Protein AF-A0AAP0CQV7-F1 (afdb_monomer_lite)

Foldseek 3Di:
DDDDDDDDDDDDDDDDDDDDDPPDPPPPPDDDDDDDDDDDDDDDDDDDDDDDDDDDYYDDDDDDDDDDPDDDPVVVVVVVVVVVVVVVVVVVPPPPQQAFKDWQPDKAFQPGWHAANVRQKIWHWDAFDPDQWIWTFMFGRPAPPTGTWGTFLQAFTANHRGWMWHAHQQRKTFIAYDPVRHTSGIQPFPGGDHTWMWGQYPQRKTFIDHPPDPDTRDICLLAGEQKATAPRWAAAFLVVRRWRKYFYACASRRSHGAFKIKGWDPQFAIWIFIAGHDNRPHTWFTQAHDAAQGSNLQDCPDDDQFKGWDFDDDPGTTTIGIHGPDPWGWMFGAHSVGWTFIWTQDPVVSDTDGPDTSDPAPLGTWQLQHFQWEAESPDPLRIDHDQQWDQPDPVCVVVSNRRSHTDGPDDDDAQPQKDWDKDPQKRFFDRSQKHWDQADDPVVLRVVQSNDPQWFKKWFRHPPPPGTIIMTHRDGGTSIYHDPHHTIIIGMHGVVSVVCVVVPPPCPVVLLVQALVLVVVQLCCCCPVDPWNKDQLAQAPVQWDQDPVGHTDGHDSVVMDTDDPPDAKDADPDRDYAAQLADPCCVPGVIDGSVRVVSSSVSRSLCSVVVDHRPGDDDDDDPPDPPPDPPDPPVLADPLVSLLVVLLPVAQVCLVPPQLPSDDNSVVSSQALVSLQAHECVPDQDLVSLLVSLVSNQQNHAYYADECDDPVSLLSSLVRHLNHQYYHYENYDPPSLQSLLSNQNHQYYEYAQDDDFLVSLLSCLVRHVNHQYYAYHHRDPPVVVPPDDDDPVQQVRLLSNLLSCLVRPQNHQYYHYELTQYAPNSLVSNVVRNQNHQAYHCALNVNYDLPDPNVVSCVVRYNHYHDNCNVPVDDDDDDDPVVVVVPPDDPDDDDDDPDDDDDDDD

Structure (mmCIF, N/CA/C/O backbone):
data_AF-A0AAP0CQV7-F1
#
_entry.id   AF-A0AAP0CQV7-F1
#
loop_
_atom_site.group_PDB
_atom_site.id
_atom_site.type_symbol
_atom_site.label_atom_id
_atom_site.label_alt_id
_atom_site.label_comp_id
_atom_site.label_asym_id
_atom_site.label_entity_id
_atom_site.label_seq_id
_atom_site.pdbx_PDB_ins_code
_atom_site.Cartn_x
_atom_site.Cartn_y
_atom_site.Cartn_z
_atom_site.occupancy
_atom_site.B_iso_or_equiv
_atom_site.auth_seq_id
_atom_site.auth_comp_id
_atom_site.auth_asym_id
_atom_site.auth_atom_id
_atom_site.pdbx_PDB_model_num
ATOM 1 N N . MET A 1 1 ? 63.685 11.829 18.822 1.00 27.45 1 MET A N 1
ATOM 2 C CA . MET A 1 1 ? 63.612 12.817 19.928 1.00 27.45 1 MET A CA 1
ATOM 3 C C . MET A 1 1 ? 62.711 12.219 21.006 1.00 27.45 1 MET A C 1
ATOM 5 O O . MET A 1 1 ? 61.658 11.717 20.652 1.00 27.45 1 MET A O 1
ATOM 9 N N . LEU A 1 2 ? 63.267 11.908 22.185 1.00 20.97 2 LEU A N 1
ATOM 10 C CA . LEU A 1 2 ? 62.954 12.556 23.480 1.00 20.97 2 LEU A CA 1
ATOM 11 C C . LEU A 1 2 ? 61.462 12.436 23.870 1.00 20.97 2 LEU A C 1
ATOM 13 O O . LEU A 1 2 ? 60.628 13.059 23.230 1.00 20.97 2 LEU A O 1
ATOM 17 N N . LEU A 1 3 ? 61.055 11.504 24.744 1.00 21.44 3 LEU A N 1
ATOM 18 C CA . LEU A 1 3 ? 61.208 11.454 26.222 1.00 21.44 3 LEU A CA 1
ATOM 19 C C . LEU A 1 3 ? 60.551 12.611 27.001 1.00 21.44 3 LEU A C 1
ATOM 21 O O . LEU A 1 3 ? 60.744 13.776 26.686 1.00 21.44 3 LEU A O 1
ATOM 25 N N . ASP A 1 4 ? 59.878 12.205 28.084 1.00 22.86 4 ASP A N 1
ATOM 26 C CA . ASP A 1 4 ? 59.481 12.948 29.289 1.00 22.86 4 ASP A CA 1
ATOM 27 C C . ASP A 1 4 ? 58.570 14.189 29.210 1.00 22.86 4 ASP A C 1
ATOM 29 O O . ASP A 1 4 ? 58.998 15.312 28.965 1.00 22.86 4 ASP A O 1
ATOM 33 N N . ALA A 1 5 ? 57.337 14.003 29.708 1.00 24.84 5 ALA A N 1
ATOM 34 C CA . ALA A 1 5 ? 56.647 14.992 30.543 1.00 24.84 5 ALA A CA 1
ATOM 35 C C . ALA A 1 5 ? 55.705 14.300 31.558 1.00 24.84 5 ALA A C 1
ATOM 37 O O . ALA A 1 5 ? 54.567 13.950 31.252 1.00 24.84 5 ALA A O 1
ATOM 38 N N . VAL A 1 6 ? 56.182 14.101 32.794 1.00 25.75 6 VAL A N 1
ATOM 39 C CA . VAL A 1 6 ? 55.442 13.477 33.914 1.00 25.75 6 VAL A CA 1
ATOM 40 C C . VAL A 1 6 ? 55.367 14.432 35.110 1.00 25.75 6 VAL A C 1
ATOM 42 O O . VAL A 1 6 ? 56.421 14.822 35.608 1.00 25.75 6 VAL A O 1
ATOM 45 N N . LYS A 1 7 ? 54.157 14.711 35.635 1.00 24.73 7 LYS A N 1
ATOM 46 C CA . LYS A 1 7 ? 53.779 14.877 37.076 1.00 24.73 7 LYS A CA 1
ATOM 47 C C . LYS A 1 7 ? 52.330 15.403 37.183 1.00 24.73 7 LYS A C 1
ATOM 49 O O . LYS A 1 7 ? 51.951 16.257 36.400 1.00 24.73 7 LYS A O 1
ATOM 54 N N . LYS A 1 8 ? 51.410 14.848 37.992 1.00 24.09 8 LYS A N 1
ATOM 55 C CA . LYS A 1 8 ? 51.351 14.614 39.464 1.00 24.09 8 LYS A CA 1
ATOM 56 C C . LYS A 1 8 ? 51.256 15.892 40.319 1.00 24.09 8 LYS A C 1
ATOM 58 O O . LYS A 1 8 ? 52.293 16.502 40.557 1.00 24.09 8 LYS A O 1
ATOM 63 N N . ARG A 1 9 ? 50.068 16.142 40.903 1.00 24.05 9 ARG A N 1
ATOM 64 C CA . ARG A 1 9 ? 49.742 16.332 42.353 1.00 24.05 9 ARG A CA 1
ATOM 65 C C . ARG A 1 9 ? 48.357 17.002 42.513 1.00 24.05 9 ARG A C 1
ATOM 67 O O . ARG A 1 9 ? 47.987 17.799 41.667 1.00 24.05 9 ARG A O 1
ATOM 74 N N . GLU A 1 10 ? 47.448 16.456 43.336 1.00 24.17 10 GLU A N 1
ATOM 75 C CA . GLU A 1 10 ? 47.181 16.808 44.762 1.00 24.17 10 GLU A CA 1
ATOM 76 C C . GLU A 1 10 ? 46.780 18.293 44.944 1.00 24.17 10 GLU A C 1
ATOM 78 O O . GLU A 1 10 ? 47.440 19.161 44.396 1.00 24.17 10 GLU A O 1
ATOM 83 N N . THR A 1 11 ? 45.745 18.706 45.691 1.00 23.97 11 THR A N 1
ATOM 84 C CA . THR A 1 11 ? 44.771 18.031 46.585 1.00 23.97 11 THR A CA 1
ATOM 85 C C . THR A 1 11 ? 43.609 19.006 46.860 1.00 23.97 11 THR A C 1
ATOM 87 O O . THR A 1 11 ? 43.845 20.208 46.913 1.00 23.97 11 THR A O 1
ATOM 90 N N . GLY A 1 12 ? 42.382 18.528 47.112 1.00 24.03 12 GLY A N 1
ATOM 91 C CA . GLY A 1 12 ? 41.232 19.416 47.373 1.00 24.03 12 GLY A CA 1
ATOM 92 C C . GLY A 1 12 ? 40.031 18.713 48.012 1.00 24.03 12 GLY A C 1
ATOM 93 O O . GLY A 1 12 ? 39.028 18.462 47.356 1.00 24.03 12 GLY A O 1
ATOM 94 N N . SER A 1 13 ? 40.147 18.353 49.291 1.00 22.28 13 SER A N 1
ATOM 95 C CA . SER A 1 13 ? 39.095 17.655 50.045 1.00 22.28 13 SER A CA 1
ATOM 96 C C . SER A 1 13 ? 37.909 18.559 50.407 1.00 22.28 13 SER A C 1
ATOM 98 O O . SER A 1 13 ? 38.114 19.627 50.982 1.00 22.28 13 SER A O 1
ATOM 100 N N . ARG A 1 14 ? 36.678 18.053 50.230 1.00 24.73 14 ARG A N 1
ATOM 101 C CA . ARG A 1 14 ? 35.619 18.132 51.257 1.00 24.73 14 ARG A CA 1
ATOM 102 C C . ARG A 1 14 ? 34.612 16.979 51.108 1.00 24.73 14 ARG A C 1
ATOM 104 O O . ARG A 1 14 ? 33.982 16.808 50.073 1.00 24.73 14 ARG A O 1
ATOM 111 N N . GLN A 1 15 ? 34.508 16.173 52.164 1.00 25.98 15 GLN A N 1
ATOM 112 C CA . GLN A 1 15 ? 33.574 15.045 52.340 1.00 25.98 15 GLN A CA 1
ATOM 113 C C . GLN A 1 15 ? 32.123 15.573 52.532 1.00 25.98 15 GLN A C 1
ATOM 115 O O . GLN A 1 15 ? 31.956 16.723 52.927 1.00 25.98 15 GLN A O 1
ATOM 120 N N . PHE A 1 16 ? 31.038 14.820 52.281 1.00 23.73 16 PHE A N 1
ATOM 121 C CA . PHE A 1 16 ? 30.612 13.691 53.128 1.00 23.73 16 PHE A CA 1
ATOM 122 C C . PHE A 1 16 ? 29.583 12.716 52.494 1.00 23.73 16 PHE A C 1
ATOM 124 O O . PHE A 1 16 ? 28.597 13.134 51.903 1.00 23.73 16 PHE A O 1
ATOM 131 N N . LYS A 1 17 ? 29.787 11.420 52.802 1.00 24.52 17 LYS A N 1
ATOM 132 C CA . LYS A 1 17 ? 28.851 10.264 52.860 1.00 24.52 17 LYS A CA 1
ATOM 133 C C . LYS A 1 17 ? 28.114 9.743 51.606 1.00 24.52 17 LYS A C 1
ATOM 135 O O . LYS A 1 17 ? 27.091 10.257 51.173 1.00 24.52 17 LYS A O 1
ATOM 140 N N . PHE A 1 18 ? 28.547 8.545 51.203 1.00 25.52 18 PHE A N 1
ATOM 141 C CA . PHE A 1 18 ? 27.783 7.529 50.468 1.00 25.52 18 PHE A CA 1
ATOM 142 C C . PHE A 1 18 ? 27.098 6.528 51.425 1.00 25.52 18 PHE A C 1
ATOM 144 O O . PHE A 1 18 ? 27.653 6.206 52.473 1.00 25.52 18 PHE A O 1
ATOM 151 N N . GLY A 1 19 ? 25.992 5.932 50.962 1.00 25.83 19 GLY A N 1
ATOM 152 C CA . GLY A 1 19 ? 25.888 4.469 50.824 1.00 25.83 19 GLY A CA 1
ATOM 153 C C . GLY A 1 19 ? 25.385 3.613 51.996 1.00 25.83 19 GLY A C 1
ATOM 154 O O . GLY A 1 19 ? 26.151 3.281 52.892 1.00 25.83 19 GLY A O 1
ATOM 155 N N . LEU A 1 20 ? 24.152 3.094 51.865 1.00 24.81 20 LEU A N 1
ATOM 156 C CA . LEU A 1 20 ? 23.760 1.757 52.353 1.00 24.81 20 LEU A CA 1
ATOM 157 C C . LEU A 1 20 ? 22.407 1.291 51.762 1.00 24.81 20 LEU A C 1
ATOM 159 O O . LEU A 1 20 ? 21.375 1.407 52.408 1.00 24.81 20 LEU A O 1
ATOM 163 N N . LEU A 1 21 ? 22.405 0.746 50.533 1.00 26.95 21 LEU A N 1
ATOM 164 C CA . LEU A 1 21 ? 21.413 -0.273 50.103 1.00 26.95 21 LEU A CA 1
ATOM 165 C C . LEU A 1 21 ? 21.833 -1.117 48.872 1.00 26.95 21 LEU A C 1
ATOM 167 O O . LEU A 1 21 ? 21.009 -1.765 48.230 1.00 26.95 21 LEU A O 1
ATOM 171 N N . GLY A 1 22 ? 23.125 -1.154 48.535 1.00 31.38 22 GLY A N 1
ATOM 172 C CA . GLY A 1 22 ? 23.655 -1.907 47.391 1.00 31.38 22 GLY A CA 1
ATOM 173 C C . GLY A 1 22 ? 24.039 -3.352 47.723 1.00 31.38 22 GLY A C 1
ATOM 174 O O . GLY A 1 22 ? 25.190 -3.719 47.511 1.00 31.38 22 GLY A O 1
ATOM 175 N N . SER A 1 23 ? 23.137 -4.167 48.289 1.00 30.84 23 SER A N 1
ATOM 176 C CA . SER A 1 23 ? 23.434 -5.594 48.583 1.00 30.84 23 SER A CA 1
ATOM 177 C C . SER A 1 23 ? 22.239 -6.561 48.659 1.00 30.84 23 SER A C 1
ATOM 179 O O . SER A 1 23 ? 22.472 -7.764 48.698 1.00 30.84 23 SER A O 1
ATOM 181 N N . PHE A 1 24 ? 20.975 -6.109 48.657 1.00 27.81 24 PHE A N 1
ATOM 182 C CA . PHE A 1 24 ? 19.835 -7.004 48.956 1.00 27.81 24 PHE A CA 1
ATOM 183 C C . PHE A 1 24 ? 19.011 -7.484 47.740 1.00 27.81 24 PHE A C 1
ATOM 185 O O . PHE A 1 24 ? 18.200 -8.397 47.859 1.00 27.81 24 PHE A O 1
ATOM 192 N N . LEU A 1 25 ? 19.239 -6.938 46.539 1.00 31.59 25 LEU A N 1
ATOM 193 C CA . LEU A 1 25 ? 18.485 -7.283 45.318 1.00 31.59 25 LEU A CA 1
ATOM 194 C C . LEU A 1 25 ? 19.250 -8.220 44.364 1.00 31.59 25 LEU A C 1
ATOM 196 O O . LEU A 1 25 ? 19.297 -8.011 43.153 1.00 31.59 25 LEU A O 1
ATOM 200 N N . ARG A 1 26 ? 19.842 -9.288 44.917 1.00 32.59 26 ARG A N 1
ATOM 201 C CA . ARG A 1 26 ? 20.449 -10.396 44.146 1.00 32.59 26 ARG A CA 1
ATOM 202 C C . ARG A 1 26 ? 20.026 -11.801 44.605 1.00 32.59 26 ARG A C 1
ATOM 204 O O . ARG A 1 26 ? 20.660 -12.774 44.217 1.00 32.59 26 ARG A O 1
ATOM 211 N N . LEU A 1 27 ? 18.960 -11.912 45.407 1.00 31.44 27 LEU A N 1
ATOM 212 C CA . LEU A 1 27 ? 18.563 -13.173 46.061 1.00 31.44 27 LEU A CA 1
ATOM 213 C C . LEU A 1 27 ? 17.056 -13.509 46.017 1.00 31.44 27 LEU A C 1
ATOM 215 O O . LEU A 1 27 ? 16.614 -14.405 46.726 1.00 31.44 27 LEU A O 1
ATOM 219 N N . LEU A 1 28 ? 16.263 -12.838 45.170 1.00 29.81 28 LEU A N 1
ATOM 220 C CA . LEU A 1 28 ? 14.823 -13.113 44.997 1.00 29.81 28 LEU A CA 1
ATOM 221 C C . LEU A 1 28 ? 14.397 -13.151 43.519 1.00 29.81 28 LEU A C 1
ATOM 223 O O . LEU A 1 28 ? 13.485 -12.440 43.098 1.00 29.81 28 LEU A O 1
ATOM 227 N N . LYS A 1 29 ? 15.063 -13.986 42.710 1.00 30.66 29 LYS A N 1
ATOM 228 C CA . LYS A 1 29 ? 14.539 -14.362 41.384 1.00 30.66 29 LYS A CA 1
ATOM 229 C C . LYS A 1 29 ? 14.981 -15.744 40.892 1.00 30.66 29 LYS A C 1
ATOM 231 O O . LYS A 1 29 ? 15.327 -15.901 39.728 1.00 30.66 29 LYS A O 1
ATOM 236 N N . ASP A 1 30 ? 14.916 -16.743 41.769 1.00 30.27 30 ASP A N 1
ATOM 237 C CA . ASP A 1 30 ? 14.764 -18.136 41.342 1.00 30.27 30 ASP A CA 1
ATOM 238 C C . ASP A 1 30 ? 14.022 -18.953 42.418 1.00 30.27 30 ASP A C 1
ATOM 240 O O . ASP A 1 30 ? 14.069 -18.592 43.593 1.00 30.27 30 ASP A O 1
ATOM 244 N N . ARG A 1 31 ? 13.334 -20.033 42.018 1.00 27.77 31 ARG A N 1
ATOM 245 C CA . ARG A 1 31 ? 12.357 -20.832 42.808 1.00 27.77 31 ARG A CA 1
ATOM 246 C C . ARG A 1 31 ? 10.997 -20.175 43.122 1.00 27.77 31 ARG A C 1
ATOM 248 O O . ARG A 1 31 ? 10.643 -19.948 44.275 1.00 27.77 31 ARG A O 1
ATOM 255 N N . SER A 1 32 ? 10.151 -20.052 42.099 1.00 26.47 32 SER A N 1
ATOM 256 C CA . SER A 1 32 ? 8.699 -20.269 42.265 1.00 26.47 32 SER A CA 1
ATOM 257 C C . SER A 1 32 ? 8.103 -20.921 41.014 1.00 26.47 32 SER A C 1
ATOM 259 O O . SER A 1 32 ? 7.366 -20.321 40.238 1.00 26.47 32 SER A O 1
ATOM 2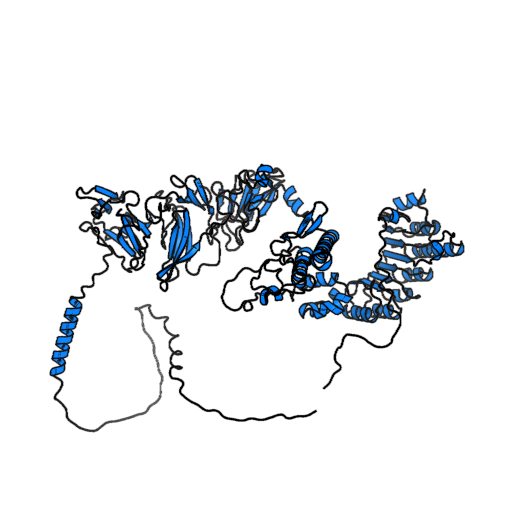61 N N . ALA A 1 33 ? 8.492 -22.176 40.788 1.00 26.00 33 ALA A N 1
ATOM 262 C CA . ALA A 1 33 ? 7.870 -23.065 39.816 1.00 26.00 33 ALA A CA 1
ATOM 263 C C . ALA A 1 33 ? 8.016 -24.511 40.310 1.00 26.00 33 ALA A C 1
ATOM 265 O O . ALA A 1 33 ? 9.092 -24.893 40.764 1.00 26.00 33 ALA A O 1
ATOM 266 N N . ARG A 1 34 ? 6.949 -25.310 40.155 1.00 24.91 34 ARG A N 1
ATOM 267 C CA . ARG A 1 34 ? 6.839 -26.741 40.521 1.00 24.91 34 ARG A CA 1
ATOM 268 C C . ARG A 1 34 ? 6.813 -27.075 42.026 1.00 24.91 34 ARG A C 1
ATOM 270 O O . ARG A 1 34 ? 7.783 -27.600 42.549 1.00 24.91 34 ARG A O 1
ATOM 277 N N . THR A 1 35 ? 5.630 -26.962 42.639 1.00 26.38 35 THR A N 1
ATOM 278 C CA . THR A 1 35 ? 4.946 -28.153 43.203 1.00 26.38 35 THR A CA 1
ATOM 279 C C . THR A 1 35 ? 3.470 -27.870 43.484 1.00 26.38 35 THR A C 1
ATOM 281 O O . THR A 1 35 ? 3.122 -27.255 44.486 1.00 26.38 35 THR A O 1
ATOM 284 N N . LYS A 1 36 ? 2.591 -28.374 42.611 1.00 25.23 36 LYS A N 1
ATOM 285 C CA . LYS A 1 36 ? 1.203 -28.707 42.957 1.00 25.23 36 LYS A CA 1
ATOM 286 C C . LYS A 1 36 ? 0.728 -29.824 42.027 1.00 25.23 36 LYS A C 1
ATOM 288 O O . LYS A 1 36 ? 0.264 -29.555 40.924 1.00 25.23 36 LYS A O 1
ATOM 293 N N . SER A 1 37 ? 0.937 -31.077 42.429 1.00 25.58 37 SER A N 1
ATOM 294 C CA . SER A 1 37 ? 0.302 -32.260 41.830 1.00 25.58 37 SER A CA 1
ATOM 295 C C . SER A 1 37 ? 0.591 -33.523 42.640 1.00 25.58 37 SER A C 1
ATOM 297 O O . SER A 1 37 ? 1.752 -33.830 42.883 1.00 25.58 37 SER A O 1
ATOM 299 N N . ARG A 1 38 ? -0.490 -34.266 42.905 1.00 26.17 38 ARG A N 1
ATOM 300 C CA . ARG A 1 38 ? -0.560 -35.708 43.204 1.00 26.17 38 ARG A CA 1
ATOM 301 C C . ARG A 1 38 ? -0.103 -36.182 44.584 1.00 26.17 38 ARG A C 1
ATOM 303 O O . ARG A 1 38 ? 1.013 -36.632 44.809 1.00 26.17 38 ARG A O 1
ATOM 310 N N . GLU A 1 39 ? -1.096 -36.149 45.459 1.00 26.05 39 GLU A N 1
ATOM 311 C CA . GLU A 1 39 ? -1.428 -37.225 46.391 1.00 26.05 39 GLU A CA 1
ATOM 312 C C . GLU A 1 39 ? -1.568 -38.614 45.717 1.00 26.05 39 GLU A C 1
ATOM 314 O O . GLU A 1 39 ? -1.957 -38.699 44.551 1.00 26.05 39 GLU A O 1
ATOM 319 N N . ILE A 1 40 ? -1.370 -39.648 46.551 1.00 26.69 40 ILE A N 1
ATOM 320 C CA . ILE A 1 40 ? -1.910 -41.027 46.499 1.00 26.69 40 ILE A CA 1
ATOM 321 C C . ILE A 1 40 ? -1.197 -42.099 45.628 1.00 26.69 40 ILE A C 1
ATOM 323 O O . ILE A 1 40 ? -0.909 -41.916 44.452 1.00 26.69 40 ILE A O 1
ATOM 327 N N . GLU A 1 41 ? -0.996 -43.250 46.300 1.00 25.06 41 GLU A N 1
ATOM 328 C CA . GLU A 1 41 ? -0.706 -44.629 45.841 1.00 25.06 41 GLU A CA 1
ATOM 329 C C . GLU A 1 41 ? 0.659 -45.002 45.213 1.00 25.06 41 GLU A C 1
ATOM 331 O O . GLU A 1 41 ? 0.920 -44.784 44.037 1.00 25.06 41 GLU A O 1
ATOM 336 N N . ALA A 1 42 ? 1.494 -45.721 45.989 1.00 24.34 42 ALA A N 1
ATOM 337 C CA . ALA A 1 42 ? 1.554 -47.203 45.986 1.00 24.34 42 ALA A CA 1
ATOM 338 C C . ALA A 1 42 ? 2.970 -47.798 46.228 1.00 24.34 42 ALA A C 1
ATOM 340 O O . ALA A 1 42 ? 3.890 -47.597 45.446 1.00 24.34 42 ALA A O 1
ATOM 341 N N . VAL A 1 43 ? 3.063 -48.638 47.271 1.00 26.02 43 VAL A N 1
ATOM 342 C CA . VAL A 1 43 ? 3.836 -49.904 47.342 1.00 26.02 43 VAL A CA 1
ATOM 343 C C . VAL A 1 43 ? 5.373 -49.871 47.147 1.00 26.02 43 VAL A C 1
ATOM 345 O O . VAL A 1 43 ? 5.890 -50.077 46.059 1.00 26.02 43 VAL A O 1
ATOM 348 N N . ASP A 1 44 ? 6.065 -49.738 48.287 1.00 24.20 44 ASP A N 1
ATOM 349 C CA . ASP A 1 44 ? 6.922 -50.773 48.922 1.00 24.20 44 ASP A CA 1
ATOM 350 C C . ASP A 1 44 ? 8.197 -51.347 48.224 1.00 24.20 44 ASP A C 1
ATOM 352 O O . ASP A 1 44 ? 8.366 -51.393 47.013 1.00 24.20 44 ASP A O 1
ATOM 356 N N . VAL A 1 45 ? 9.057 -51.909 49.086 1.00 25.62 45 VAL A N 1
ATOM 357 C CA . VAL A 1 45 ? 10.102 -52.926 48.866 1.00 25.62 45 VAL A CA 1
ATOM 358 C C . VAL A 1 45 ? 11.553 -52.464 48.573 1.00 25.62 45 VAL A C 1
ATOM 360 O O . VAL A 1 45 ? 11.941 -51.997 47.509 1.00 25.62 45 VAL A O 1
ATOM 363 N N . THR A 1 46 ? 12.413 -52.826 49.539 1.00 25.61 46 THR A N 1
ATOM 364 C CA . THR A 1 46 ? 13.866 -53.135 49.468 1.00 25.61 46 THR A CA 1
ATOM 365 C C . THR A 1 46 ? 14.974 -52.065 49.571 1.00 25.61 46 THR A C 1
ATOM 367 O O . THR A 1 46 ? 15.609 -51.667 48.608 1.00 25.61 46 THR A O 1
ATOM 370 N N . GLN A 1 47 ? 15.402 -51.895 50.830 1.00 28.17 47 GLN A N 1
ATOM 371 C CA . GLN A 1 47 ? 16.670 -52.431 51.380 1.00 28.17 47 GLN A CA 1
ATOM 372 C C . GLN A 1 47 ? 18.049 -51.773 51.133 1.00 28.17 47 GLN A C 1
ATOM 374 O O . GLN A 1 47 ? 18.537 -51.618 50.024 1.00 28.17 47 GLN A O 1
ATOM 379 N N . ARG A 1 48 ? 18.772 -51.761 52.274 1.00 26.69 48 ARG A N 1
ATOM 380 C CA . ARG A 1 48 ? 20.233 -51.906 52.486 1.00 26.69 48 ARG A CA 1
ATOM 381 C C . ARG A 1 48 ? 21.070 -50.638 52.247 1.00 26.69 48 ARG A C 1
ATOM 383 O O . ARG A 1 48 ? 21.139 -50.096 51.162 1.00 26.69 48 ARG A O 1
ATOM 390 N N . ARG A 1 49 ? 21.609 -50.063 53.340 1.00 28.72 49 ARG A N 1
ATOM 391 C CA . ARG A 1 49 ? 22.911 -50.407 53.988 1.00 28.72 49 ARG A CA 1
ATOM 392 C C . ARG A 1 49 ? 24.069 -50.013 53.059 1.00 28.72 49 ARG A C 1
ATOM 394 O O . ARG A 1 49 ? 24.104 -50.456 51.928 1.00 28.72 49 ARG A O 1
ATOM 401 N N . THR A 1 50 ? 25.065 -49.228 53.465 1.00 27.75 50 THR A N 1
ATOM 402 C CA . THR A 1 50 ? 25.861 -49.197 54.721 1.00 27.75 50 THR A CA 1
ATOM 403 C C . THR A 1 50 ? 26.776 -47.944 54.657 1.00 27.75 50 THR A C 1
ATOM 405 O O . THR A 1 50 ? 26.954 -47.436 53.560 1.00 27.75 50 THR A O 1
ATOM 408 N N . ARG A 1 51 ? 27.512 -47.424 55.660 1.00 27.84 51 ARG A N 1
ATOM 409 C CA . ARG A 1 51 ? 27.677 -47.547 57.139 1.00 27.84 51 ARG A CA 1
ATOM 410 C C . ARG A 1 51 ? 28.974 -46.766 57.488 1.00 27.84 51 ARG A C 1
ATOM 412 O O . ARG A 1 51 ? 29.808 -46.632 56.601 1.00 27.84 51 ARG A O 1
ATOM 419 N N . LYS A 1 52 ? 29.214 -46.450 58.778 1.00 29.78 52 LYS A N 1
ATOM 420 C CA . LYS A 1 52 ? 30.440 -45.830 59.380 1.00 29.78 52 LYS A CA 1
ATOM 421 C C . LYS A 1 52 ? 30.457 -44.289 59.308 1.00 29.78 52 LYS A C 1
ATOM 423 O O . LYS A 1 52 ? 30.107 -43.751 58.272 1.00 29.78 52 LYS A O 1
ATOM 428 N N . LYS A 1 53 ? 30.871 -43.539 60.345 1.00 27.11 53 LYS A N 1
ATOM 429 C CA . LYS A 1 53 ? 31.347 -43.834 61.733 1.00 27.11 53 LYS A CA 1
ATOM 430 C C . LYS A 1 53 ? 31.140 -42.532 62.573 1.00 27.11 53 LYS A C 1
ATOM 432 O O . LYS A 1 53 ? 31.358 -41.470 62.014 1.00 27.11 53 LYS A O 1
ATOM 437 N N . THR A 1 54 ? 30.507 -42.535 63.764 1.00 28.42 54 THR A N 1
ATOM 438 C CA . THR A 1 54 ? 31.106 -42.465 65.145 1.00 28.42 54 THR A CA 1
ATOM 439 C C . THR A 1 54 ? 32.207 -41.399 65.349 1.00 28.42 54 THR A C 1
ATOM 441 O O . THR A 1 54 ? 33.108 -41.377 64.519 1.00 28.42 54 THR A O 1
ATOM 444 N N . VAL A 1 55 ? 32.327 -40.608 66.438 1.00 29.53 55 VAL A N 1
ATOM 445 C CA . VAL A 1 55 ? 31.660 -40.466 67.779 1.00 29.53 55 VAL A CA 1
ATOM 446 C C . VAL A 1 55 ? 32.069 -39.072 68.366 1.00 29.53 55 VAL A C 1
ATOM 448 O O . VAL A 1 55 ? 32.981 -38.481 67.797 1.00 29.53 55 VAL A O 1
ATOM 451 N N . GLY A 1 56 ? 31.549 -38.450 69.445 1.00 25.75 56 GLY A N 1
ATOM 452 C CA . GLY A 1 56 ? 30.517 -38.759 70.468 1.00 25.75 56 GLY A CA 1
ATOM 453 C C . GLY A 1 56 ? 29.536 -37.571 70.653 1.00 25.75 56 GLY A C 1
ATOM 454 O O . GLY A 1 56 ? 29.048 -37.094 69.637 1.00 25.75 56 GLY A O 1
ATOM 455 N N . GLY A 1 57 ? 29.169 -37.032 71.834 1.00 26.67 57 GLY A N 1
ATOM 456 C CA . GLY A 1 57 ? 29.439 -37.353 73.257 1.00 26.67 57 GLY A CA 1
ATOM 457 C C . GLY A 1 57 ? 29.700 -36.085 74.114 1.00 26.67 57 GLY A C 1
ATOM 458 O O . GLY A 1 57 ? 30.860 -35.719 74.231 1.00 26.67 57 GLY A O 1
ATOM 459 N N . GLY A 1 58 ? 28.685 -35.307 74.542 1.00 26.45 58 GLY A N 1
ATOM 460 C CA . GLY A 1 58 ? 28.155 -35.243 75.938 1.00 26.45 58 GLY A CA 1
ATOM 461 C C . GLY A 1 58 ? 28.752 -34.047 76.736 1.00 26.45 58 GLY A C 1
ATOM 462 O O . GLY A 1 58 ? 29.822 -33.591 76.358 1.00 26.45 58 GLY A O 1
ATOM 463 N N . ASP A 1 59 ? 28.187 -33.464 77.807 1.00 30.08 59 ASP A N 1
ATOM 464 C CA . ASP A 1 59 ? 26.835 -33.493 78.414 1.00 30.08 59 ASP A CA 1
ATOM 465 C C . ASP A 1 59 ? 26.668 -32.286 79.416 1.00 30.08 59 ASP A C 1
ATOM 467 O O . ASP A 1 59 ? 27.608 -31.509 79.558 1.00 30.08 59 ASP A O 1
ATOM 471 N N . TRP A 1 60 ? 25.493 -32.115 80.061 1.00 25.80 60 TRP A N 1
ATOM 472 C CA . TRP A 1 60 ? 25.036 -31.183 81.158 1.00 25.80 60 TRP A CA 1
ATOM 473 C C . TRP A 1 60 ? 26.071 -30.552 82.164 1.00 25.80 60 TRP A C 1
ATOM 475 O O . TRP A 1 60 ? 27.146 -31.109 82.337 1.00 25.80 60 TRP A O 1
ATOM 485 N N . SER A 1 61 ? 25.853 -29.472 82.966 1.00 27.52 61 SER A N 1
ATOM 486 C CA . SER A 1 61 ? 24.696 -28.625 83.417 1.00 27.52 61 SER A CA 1
ATOM 487 C C . SER A 1 61 ? 25.156 -27.352 84.220 1.00 27.52 61 SER A C 1
ATOM 489 O O . SER A 1 61 ? 26.350 -27.100 84.328 1.00 27.52 61 SER A O 1
ATOM 491 N N . GLU A 1 62 ? 24.200 -26.626 84.857 1.00 31.22 62 GLU A N 1
ATOM 492 C CA . GLU A 1 62 ? 24.317 -25.622 85.967 1.00 31.22 62 GLU A CA 1
ATOM 493 C C . GLU A 1 62 ? 24.529 -24.129 85.583 1.00 31.22 62 GLU A C 1
ATOM 495 O O . GLU A 1 62 ? 25.194 -23.841 84.598 1.00 31.22 62 GLU A O 1
ATOM 500 N N . LYS A 1 63 ? 24.012 -23.093 86.290 1.00 29.80 63 LYS A N 1
ATOM 501 C CA . LYS A 1 63 ? 23.052 -22.934 87.428 1.00 29.80 63 LYS A CA 1
ATOM 502 C C . LYS A 1 63 ? 22.604 -21.446 87.533 1.00 29.80 63 LYS A C 1
ATOM 504 O O . LYS A 1 63 ? 23.462 -20.604 87.330 1.00 29.80 63 LYS A O 1
ATOM 509 N N . LEU A 1 64 ? 21.362 -21.173 88.000 1.00 27.78 64 LEU A N 1
ATOM 510 C CA . LEU A 1 64 ? 20.895 -20.013 88.839 1.00 27.78 64 LEU A CA 1
ATOM 511 C C . LEU A 1 64 ? 21.180 -18.544 88.364 1.00 27.78 64 LEU A C 1
ATOM 513 O O . LEU A 1 64 ? 22.151 -18.287 87.681 1.00 27.78 64 LEU A O 1
ATOM 517 N N . SER A 1 65 ? 20.426 -17.476 88.685 1.00 27.30 65 SER A N 1
ATOM 518 C CA . SER A 1 65 ? 19.240 -17.198 89.533 1.00 27.30 65 SER A CA 1
ATOM 519 C C . SER A 1 65 ? 18.613 -15.821 89.164 1.00 27.30 65 SER A C 1
ATOM 521 O O . SER A 1 65 ? 19.284 -14.999 88.548 1.00 27.30 65 SER A O 1
ATOM 523 N N . GLY A 1 66 ? 17.379 -15.512 89.620 1.00 28.02 66 GLY A N 1
ATOM 524 C CA . GLY A 1 66 ? 16.985 -14.110 89.917 1.00 28.02 66 GLY A CA 1
ATOM 525 C C . GLY A 1 66 ? 15.628 -13.560 89.420 1.00 28.02 66 GLY A C 1
ATOM 526 O O . GLY A 1 66 ? 15.580 -12.920 88.383 1.00 28.02 66 GLY A O 1
ATOM 527 N N . GLY A 1 67 ? 14.570 -13.732 90.233 1.00 29.11 67 GLY A N 1
ATOM 528 C CA . GLY A 1 67 ? 13.474 -12.778 90.559 1.00 29.11 67 GLY A CA 1
ATOM 529 C C . GLY A 1 67 ? 12.743 -11.911 89.504 1.00 29.11 67 GLY A C 1
ATOM 530 O O . GLY A 1 67 ? 13.357 -11.174 88.746 1.00 29.11 67 GLY A O 1
ATOM 531 N N . GLY A 1 68 ? 11.398 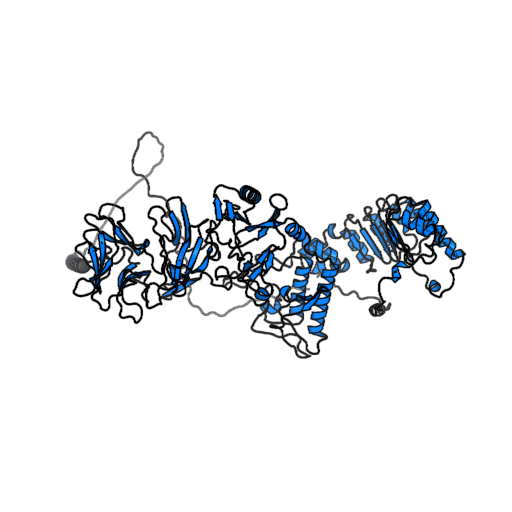-11.840 89.584 1.00 29.64 68 GLY A N 1
ATOM 532 C CA . GLY A 1 68 ? 10.641 -10.765 88.901 1.00 29.64 68 GLY A CA 1
ATOM 533 C C . GLY A 1 68 ? 9.142 -10.963 88.615 1.00 29.64 68 GLY A C 1
ATOM 534 O O . GLY A 1 68 ? 8.667 -10.510 87.576 1.00 29.64 68 GLY A O 1
ATOM 535 N N . ASN A 1 69 ? 8.364 -11.630 89.475 1.00 40.66 69 ASN A N 1
ATOM 536 C CA . ASN A 1 69 ? 6.971 -11.986 89.155 1.00 40.66 69 ASN A CA 1
ATOM 537 C C . ASN A 1 69 ? 5.934 -10.939 89.630 1.00 40.66 69 ASN A C 1
ATOM 539 O O . ASN A 1 69 ? 5.254 -11.170 90.627 1.00 40.66 69 ASN A O 1
ATOM 543 N N . PHE A 1 70 ? 5.810 -9.784 88.952 1.00 38.50 70 PHE A N 1
ATOM 544 C CA . PHE A 1 70 ? 4.757 -8.790 89.270 1.00 38.50 70 PHE A CA 1
ATOM 545 C C . PHE A 1 70 ? 4.361 -7.838 88.112 1.00 38.50 70 PHE A C 1
ATOM 547 O O . PHE A 1 70 ? 4.335 -6.620 88.277 1.00 38.50 70 PHE A O 1
ATOM 554 N N . LYS A 1 71 ? 4.044 -8.361 86.911 1.00 37.47 71 LYS A N 1
ATOM 555 C CA . LYS A 1 71 ? 3.461 -7.525 85.825 1.00 37.47 71 LYS A CA 1
ATOM 556 C C . LYS A 1 71 ? 2.572 -8.228 84.782 1.00 37.47 71 LYS A C 1
ATOM 558 O O . LYS A 1 71 ? 2.239 -7.628 83.768 1.00 37.47 71 LYS A O 1
ATOM 563 N N . PHE A 1 72 ? 2.152 -9.475 85.018 1.00 38.50 72 PHE A N 1
ATOM 564 C CA . PHE A 1 72 ? 1.449 -10.274 83.997 1.00 38.50 72 PHE A CA 1
ATOM 565 C C . PHE A 1 72 ? -0.090 -10.181 84.006 1.00 38.50 72 PHE A C 1
ATOM 567 O O . PHE A 1 72 ? -0.718 -10.543 83.015 1.00 38.50 72 PHE A O 1
ATOM 574 N N . LYS A 1 73 ? -0.720 -9.688 85.085 1.00 41.69 73 LYS A N 1
ATOM 575 C CA . LYS A 1 73 ? -2.196 -9.654 85.195 1.00 41.69 73 LYS A CA 1
ATOM 576 C C . LYS A 1 73 ? -2.857 -8.460 84.491 1.00 41.69 73 LYS A C 1
ATOM 578 O O . LYS A 1 73 ? -3.906 -8.634 83.888 1.00 41.69 73 LYS A O 1
ATOM 583 N N . GLN A 1 74 ? -2.228 -7.281 84.498 1.00 43.31 74 GLN A N 1
ATOM 584 C CA . GLN A 1 74 ? -2.795 -6.063 83.889 1.00 43.31 74 GLN A CA 1
ATOM 585 C C . GLN A 1 74 ? -2.795 -6.084 82.349 1.00 43.31 74 GLN A C 1
ATOM 587 O O . GLN A 1 74 ? -3.654 -5.470 81.723 1.00 43.31 74 GLN A O 1
ATOM 592 N N . ASN A 1 75 ? -1.874 -6.829 81.727 1.00 47.25 75 ASN A N 1
ATOM 593 C CA . ASN A 1 75 ? -1.806 -6.933 80.266 1.00 47.25 75 ASN A CA 1
ATOM 594 C C . ASN A 1 75 ? -2.910 -7.827 79.674 1.00 47.25 75 ASN A C 1
ATOM 596 O O . ASN A 1 75 ? -3.271 -7.634 78.518 1.00 47.25 75 ASN A O 1
ATOM 600 N N . MET A 1 76 ? -3.461 -8.778 80.439 1.00 50.19 76 MET A N 1
ATOM 601 C CA . MET A 1 76 ? -4.511 -9.678 79.943 1.00 50.19 76 MET A CA 1
ATOM 602 C C . MET A 1 76 ? -5.853 -8.965 79.747 1.00 50.19 76 MET A C 1
ATOM 604 O O . MET A 1 76 ? -6.494 -9.187 78.727 1.00 50.19 76 MET A O 1
ATOM 608 N N . GLU A 1 77 ? -6.261 -8.078 80.660 1.00 53.78 77 GLU A N 1
ATOM 609 C CA . GLU A 1 77 ? -7.509 -7.308 80.510 1.00 53.78 77 GLU A CA 1
ATOM 610 C C . GLU A 1 77 ? -7.416 -6.278 79.380 1.00 53.78 77 GLU A C 1
ATOM 612 O O . GLU A 1 77 ? -8.354 -6.134 78.601 1.00 53.78 77 GLU A O 1
ATOM 617 N N . LEU A 1 78 ? -6.260 -5.622 79.217 1.00 54.66 78 LEU A N 1
ATOM 618 C CA . LEU A 1 78 ? -5.996 -4.763 78.058 1.00 54.66 78 LEU A CA 1
ATOM 619 C C . LEU A 1 78 ? -6.059 -5.549 76.741 1.00 54.66 78 LEU A C 1
ATOM 621 O O . LEU A 1 78 ? -6.653 -5.065 75.783 1.00 54.66 78 LEU A O 1
ATOM 625 N N . PHE A 1 79 ? -5.518 -6.770 76.695 1.00 63.34 79 PHE A N 1
ATOM 626 C CA . PHE A 1 79 ? -5.586 -7.625 75.507 1.00 63.34 79 PHE A CA 1
ATOM 627 C C . PHE A 1 79 ? -7.009 -8.139 75.235 1.00 63.34 79 PHE A C 1
ATOM 629 O O . PHE A 1 79 ? -7.434 -8.170 74.083 1.00 63.34 79 PHE A O 1
ATOM 636 N N . HIS A 1 80 ? -7.778 -8.478 76.276 1.00 69.06 80 HIS A N 1
ATOM 637 C CA . HIS A 1 80 ? -9.183 -8.878 76.147 1.00 69.06 80 HIS A CA 1
ATOM 638 C C . HIS A 1 80 ? -10.057 -7.719 75.657 1.00 69.06 80 HIS A C 1
ATOM 640 O O . HIS A 1 80 ? -10.813 -7.884 74.706 1.00 69.06 80 HIS A O 1
ATOM 646 N N . ASN A 1 81 ? -9.901 -6.526 76.235 1.00 67.62 81 ASN A N 1
ATOM 647 C CA . ASN A 1 81 ? -10.622 -5.333 75.797 1.00 67.62 81 ASN A CA 1
ATOM 648 C C . ASN A 1 81 ? -10.223 -4.922 74.375 1.00 67.62 81 ASN A C 1
ATOM 650 O O . ASN A 1 81 ? -11.088 -4.521 73.604 1.00 67.62 81 ASN A O 1
ATOM 654 N N . PHE A 1 82 ? -8.953 -5.081 73.984 1.00 73.12 82 PHE A N 1
ATOM 655 C CA . PHE A 1 82 ? -8.519 -4.849 72.604 1.00 73.12 82 PHE A CA 1
ATOM 656 C C . PHE A 1 82 ? -9.116 -5.881 71.635 1.00 73.12 82 PHE A C 1
ATOM 658 O O . PHE A 1 82 ? -9.574 -5.498 70.566 1.00 73.12 82 PHE A O 1
ATOM 665 N N . LEU A 1 83 ? -9.188 -7.164 72.012 1.00 71.12 83 LEU A N 1
ATOM 666 C CA . LEU A 1 83 ? -9.847 -8.213 71.220 1.00 71.12 83 LEU A CA 1
ATOM 667 C C . LEU A 1 83 ? -11.359 -7.993 71.086 1.00 71.12 83 LEU A C 1
ATOM 669 O O . LEU A 1 83 ? -11.896 -8.176 69.999 1.00 71.12 83 LEU A O 1
ATOM 673 N N . VAL A 1 84 ? -12.041 -7.569 72.154 1.00 76.94 84 VAL A N 1
ATOM 674 C CA . VAL A 1 84 ? -13.475 -7.237 72.117 1.00 76.94 84 VAL A CA 1
ATOM 675 C C . VAL A 1 84 ? -13.716 -5.988 71.272 1.00 76.94 84 VAL A C 1
ATOM 677 O O . VAL A 1 84 ? -14.597 -6.007 70.419 1.00 76.94 84 VAL A O 1
ATOM 680 N N . LEU A 1 85 ? -12.906 -4.934 71.420 1.00 72.25 85 LEU A N 1
ATOM 681 C CA . LEU A 1 85 ? -13.007 -3.739 70.577 1.00 72.25 85 LEU A CA 1
ATOM 682 C C . LEU A 1 85 ? -12.730 -4.072 69.103 1.00 72.25 85 LEU A C 1
ATOM 684 O O . LEU A 1 85 ? -13.443 -3.596 68.226 1.00 72.25 85 LEU A O 1
ATOM 688 N N . PHE A 1 86 ? -11.742 -4.931 68.831 1.00 69.12 86 PHE A N 1
ATOM 689 C CA . PHE A 1 86 ? -11.428 -5.417 67.489 1.00 69.12 86 PHE A CA 1
ATOM 690 C C . PHE A 1 86 ? -12.575 -6.257 66.915 1.00 69.12 86 PHE A C 1
ATOM 692 O O . PHE A 1 86 ? -12.940 -6.049 65.767 1.00 69.12 86 PHE A O 1
ATOM 699 N N . ALA A 1 87 ? -13.207 -7.135 67.701 1.00 69.31 87 ALA A N 1
ATOM 700 C CA . ALA A 1 87 ? -14.377 -7.911 67.282 1.00 69.31 87 ALA A CA 1
ATOM 701 C C . ALA A 1 87 ? -15.628 -7.039 67.047 1.00 69.31 87 ALA A C 1
ATOM 703 O O . ALA A 1 87 ? -16.388 -7.289 66.111 1.00 69.31 87 ALA A O 1
ATOM 704 N N . VAL A 1 88 ? -15.831 -5.985 67.844 1.00 69.69 88 VAL A N 1
ATOM 705 C CA . VAL A 1 88 ? -16.905 -4.996 67.635 1.00 69.69 88 VAL A CA 1
ATOM 706 C C . VAL A 1 88 ? -16.640 -4.162 66.375 1.00 69.69 88 VAL A C 1
ATOM 708 O O . VAL A 1 88 ? -17.530 -4.002 65.547 1.00 69.69 88 VAL A O 1
ATOM 711 N N . LEU A 1 89 ? -15.401 -3.716 66.148 1.00 59.41 89 LEU A N 1
ATOM 712 C CA . LEU A 1 89 ? -14.995 -3.073 64.892 1.00 59.41 89 LEU A CA 1
ATOM 713 C C . LEU A 1 89 ? -15.138 -4.015 63.684 1.00 59.41 89 LEU A C 1
ATOM 715 O O . LEU A 1 89 ? -15.562 -3.574 62.622 1.00 59.41 89 LEU A O 1
ATOM 719 N N . PHE A 1 90 ? -14.853 -5.310 63.843 1.00 56.59 90 PHE A N 1
ATOM 720 C CA . PHE A 1 90 ? -15.003 -6.314 62.784 1.00 56.59 90 PHE A CA 1
ATOM 721 C C . PHE A 1 90 ? -16.471 -6.672 62.492 1.00 56.59 90 PHE A C 1
ATOM 723 O O . PHE A 1 90 ? -16.789 -7.046 61.371 1.00 56.59 90 PHE A O 1
ATOM 730 N N . SER A 1 91 ? -17.376 -6.530 63.468 1.00 53.50 91 SER A N 1
ATOM 731 C CA . SER A 1 91 ? -18.826 -6.714 63.269 1.00 53.50 91 SER A CA 1
ATOM 732 C C . SER A 1 91 ? -19.537 -5.449 62.776 1.00 53.50 91 SER A C 1
ATOM 734 O O . SER A 1 91 ? -20.555 -5.557 62.098 1.00 53.50 91 SER A O 1
ATOM 736 N N . LEU A 1 92 ? -18.977 -4.261 63.032 1.00 49.09 92 LEU A N 1
ATOM 737 C CA . LEU A 1 92 ? -19.364 -3.011 62.362 1.00 49.09 92 LEU A CA 1
ATOM 738 C C . LEU A 1 92 ? -18.818 -2.931 60.926 1.00 49.09 92 LEU A C 1
ATOM 740 O O . LEU A 1 92 ? -19.428 -2.292 60.073 1.00 49.09 92 LEU A O 1
ATOM 744 N N . LEU A 1 93 ? -17.733 -3.652 60.626 1.00 45.91 93 LEU A N 1
ATOM 745 C CA . LEU A 1 93 ? -17.343 -4.039 59.269 1.00 45.91 93 LEU A CA 1
ATOM 746 C C . LEU A 1 93 ? -18.228 -5.189 58.758 1.00 45.91 93 LEU A C 1
ATOM 748 O O . LEU A 1 93 ? -17.741 -6.238 58.329 1.00 45.91 93 LEU A O 1
ATOM 752 N N . ALA A 1 94 ? -19.542 -4.955 58.727 1.00 41.72 94 ALA A N 1
ATOM 753 C CA . ALA A 1 94 ? -20.402 -5.649 57.784 1.00 41.72 94 ALA A CA 1
ATOM 754 C C . ALA A 1 94 ? -19.886 -5.303 56.381 1.00 41.72 94 ALA A C 1
ATOM 756 O O . ALA A 1 94 ? -20.161 -4.232 55.838 1.00 41.72 94 ALA A O 1
ATOM 757 N N . THR A 1 95 ? -19.058 -6.187 55.824 1.00 38.84 95 THR A N 1
ATOM 758 C CA . THR A 1 95 ? -18.597 -6.058 54.447 1.00 38.84 95 THR A CA 1
ATOM 759 C C . THR A 1 95 ? -19.828 -6.166 53.564 1.00 38.84 95 THR A C 1
ATOM 761 O O . THR A 1 95 ? -20.386 -7.246 53.390 1.00 38.84 95 THR A O 1
ATOM 764 N N . CYS A 1 96 ? -20.277 -5.024 53.041 1.00 43.44 96 CYS A N 1
ATOM 765 C CA . CYS A 1 96 ? -21.254 -4.989 51.969 1.00 43.44 96 CYS A CA 1
ATOM 766 C C . CYS A 1 96 ? -20.588 -5.648 50.759 1.00 43.44 96 CYS A C 1
ATOM 768 O O . CYS A 1 96 ? -19.840 -5.014 50.013 1.00 43.44 96 CYS A O 1
ATOM 770 N N . THR A 1 97 ? -20.757 -6.968 50.653 1.00 51.25 97 THR A N 1
ATOM 771 C CA . THR A 1 97 ? -20.298 -7.742 49.505 1.00 51.25 97 THR A CA 1
ATOM 772 C C . THR A 1 97 ? -20.925 -7.116 48.271 1.00 51.25 97 THR A C 1
ATOM 774 O O . THR A 1 97 ? -22.147 -6.942 48.291 1.00 51.25 97 THR A O 1
ATOM 777 N N . PRO A 1 98 ? -20.146 -6.778 47.225 1.00 60.25 98 PRO A N 1
ATOM 778 C CA . PRO A 1 98 ? -20.705 -6.206 46.012 1.00 60.25 98 PRO A CA 1
ATOM 779 C C . PRO A 1 98 ? -21.860 -7.081 45.525 1.00 60.25 98 PRO A C 1
ATOM 781 O O . PRO A 1 98 ? -21.650 -8.250 45.195 1.00 60.25 98 PRO A O 1
ATOM 784 N N . GLN A 1 99 ? -23.082 -6.546 45.563 1.00 82.38 99 GLN A N 1
ATOM 785 C CA . GLN A 1 99 ? -24.242 -7.286 45.096 1.00 82.38 99 GLN A CA 1
ATOM 786 C C . GLN A 1 99 ? -24.128 -7.353 43.576 1.00 82.38 99 GLN A C 1
ATOM 788 O O . GLN A 1 99 ? -24.308 -6.355 42.884 1.00 82.38 99 GLN A O 1
ATOM 793 N N . ASP A 1 100 ? -23.772 -8.528 43.066 1.00 89.56 100 ASP A N 1
ATOM 794 C CA . ASP A 1 100 ? -23.603 -8.796 41.636 1.00 89.56 100 ASP A CA 1
ATOM 795 C C . ASP A 1 100 ? -24.869 -9.399 41.009 1.00 89.56 100 ASP A C 1
ATOM 797 O O . ASP A 1 100 ? -24.925 -9.608 39.800 1.00 89.56 100 ASP A O 1
ATOM 801 N N . THR A 1 101 ? -25.872 -9.696 41.838 1.00 91.94 101 THR A N 1
ATOM 802 C CA . THR A 1 101 ? -27.014 -10.556 41.532 1.00 91.94 101 THR A CA 1
ATOM 803 C C . THR A 1 101 ? -28.324 -9.940 42.034 1.00 91.94 101 THR A C 1
ATOM 805 O O . THR A 1 101 ? -28.387 -9.495 43.181 1.00 91.94 101 THR A O 1
ATOM 808 N N . ILE A 1 102 ? -29.382 -9.988 41.215 1.00 93.00 102 ILE A N 1
ATOM 809 C CA . ILE A 1 102 ? -30.769 -9.740 41.643 1.00 93.00 102 ILE A CA 1
ATOM 810 C C . ILE A 1 102 ? -31.656 -10.975 41.446 1.00 93.00 102 ILE A C 1
ATOM 812 O O . ILE A 1 102 ? -31.535 -11.717 40.461 1.00 93.00 102 ILE A O 1
ATOM 816 N N . THR A 1 103 ? -32.572 -11.176 42.388 1.00 91.19 103 THR A N 1
ATOM 817 C CA . THR A 1 103 ? -33.645 -12.179 42.341 1.00 91.19 103 THR A CA 1
ATOM 818 C C . THR A 1 103 ? -35.010 -11.527 42.083 1.00 91.19 103 THR A C 1
ATOM 820 O O . THR A 1 103 ? -35.129 -10.307 42.031 1.00 91.19 103 THR A O 1
ATOM 823 N N . THR A 1 104 ? -36.054 -12.329 41.860 1.00 89.00 104 THR A N 1
ATOM 824 C CA . THR A 1 104 ? -37.395 -11.857 41.446 1.00 89.00 104 THR A CA 1
ATOM 825 C C . THR A 1 104 ? -38.154 -11.051 42.506 1.00 89.00 104 THR A C 1
ATOM 827 O O . THR A 1 104 ? -39.148 -10.401 42.197 1.00 89.00 104 THR A O 1
ATOM 830 N N . ASP A 1 105 ? -37.713 -11.138 43.757 1.00 87.88 105 ASP A N 1
ATOM 831 C CA . ASP A 1 105 ? -38.168 -10.389 44.930 1.00 87.88 105 ASP A CA 1
ATOM 832 C C . ASP A 1 105 ? -37.401 -9.070 45.142 1.00 87.88 105 ASP A C 1
ATOM 834 O O . ASP A 1 105 ? -37.746 -8.296 46.031 1.00 87.88 105 ASP A O 1
ATOM 838 N N . GLN A 1 106 ? -36.377 -8.804 44.326 1.00 91.31 106 GLN A N 1
ATOM 839 C CA . GLN A 1 106 ? -35.527 -7.620 44.408 1.00 91.31 106 GLN A CA 1
ATOM 840 C C . GLN A 1 106 ? -35.732 -6.699 43.200 1.00 91.31 106 GLN A C 1
ATOM 842 O O . GLN A 1 106 ? -36.016 -7.138 42.082 1.00 91.31 106 GLN A O 1
ATOM 847 N N . ALA A 1 107 ? -35.530 -5.406 43.427 1.00 92.38 107 ALA A N 1
ATOM 848 C CA . ALA A 1 107 ? -35.478 -4.382 42.397 1.00 92.38 107 ALA A CA 1
ATOM 849 C C . ALA A 1 107 ? -34.290 -3.449 42.662 1.00 92.38 107 ALA A C 1
ATOM 851 O O . ALA A 1 107 ? -33.792 -3.378 43.783 1.00 92.38 107 ALA A O 1
ATOM 852 N N . ILE A 1 108 ? -33.840 -2.763 41.616 1.00 93.81 108 ILE A N 1
ATOM 853 C CA . ILE A 1 108 ? -32.882 -1.659 41.686 1.00 93.81 108 ILE A CA 1
ATOM 854 C C . ILE A 1 108 ? -33.681 -0.393 41.398 1.00 93.81 108 ILE A C 1
ATOM 856 O O . ILE A 1 108 ? -34.232 -0.268 40.298 1.00 93.81 108 ILE A O 1
ATOM 860 N N . GLU A 1 109 ? -33.774 0.509 42.371 1.00 94.00 109 GLU A N 1
ATOM 861 C CA . GLU A 1 109 ? -34.403 1.818 42.193 1.00 94.00 109 GLU A CA 1
ATOM 862 C C . GLU A 1 109 ? -33.380 2.859 41.708 1.00 94.00 109 GLU A C 1
ATOM 864 O O . GLU A 1 109 ? -32.178 2.605 41.578 1.00 94.00 109 GLU A O 1
ATOM 869 N N . ASP A 1 110 ? -33.858 4.057 41.382 1.00 92.94 110 ASP A N 1
ATOM 870 C CA . ASP A 1 110 ? -33.015 5.155 40.933 1.00 92.94 110 ASP A CA 1
ATOM 871 C C . ASP A 1 110 ? -32.136 5.700 42.076 1.00 92.94 110 ASP A C 1
ATOM 873 O O . ASP A 1 110 ? -32.568 6.494 42.911 1.00 92.94 110 ASP A O 1
ATOM 877 N N . GLY A 1 111 ? -30.880 5.252 42.095 1.00 90.75 111 GLY A N 1
ATOM 878 C CA . GLY A 1 111 ? -29.894 5.554 43.135 1.00 90.75 111 GLY A CA 1
ATOM 879 C C . GLY A 1 111 ? -29.148 4.304 43.604 1.00 90.75 111 GLY A C 1
ATOM 880 O O . GLY A 1 111 ? -27.990 4.406 44.007 1.00 90.75 111 GLY A O 1
ATOM 881 N N . ASP A 1 112 ? -29.775 3.135 43.464 1.00 94.12 112 ASP A N 1
ATOM 882 C CA . ASP A 1 112 ? -29.165 1.835 43.733 1.00 94.12 112 ASP A CA 1
ATOM 883 C C . ASP A 1 112 ? -28.306 1.362 42.548 1.00 94.12 112 ASP A C 1
ATOM 885 O O . ASP A 1 112 ? -28.540 1.725 41.387 1.00 94.12 112 ASP A O 1
ATOM 889 N N . THR A 1 113 ? -27.316 0.506 42.826 1.00 95.19 113 THR A N 1
ATOM 890 C CA . THR A 1 113 ? -26.464 -0.100 41.792 1.00 95.19 113 THR A CA 1
ATOM 891 C C . THR A 1 113 ? -26.177 -1.583 42.040 1.00 95.19 113 THR A C 1
ATOM 893 O O . THR A 1 113 ? -26.155 -2.066 43.171 1.00 95.19 113 THR A O 1
ATOM 896 N N . LEU A 1 114 ? -25.934 -2.316 40.949 1.00 95.44 114 LEU A N 1
ATOM 897 C CA . LEU A 1 114 ? -25.413 -3.685 40.952 1.00 95.44 114 LEU A CA 1
ATOM 898 C C . LEU A 1 114 ? -23.938 -3.652 40.561 1.00 95.44 114 LEU A C 1
ATOM 900 O O . LEU A 1 114 ? -23.587 -3.072 39.533 1.00 95.44 114 LEU A O 1
ATOM 904 N N . VAL A 1 115 ? -23.068 -4.301 41.327 1.00 96.44 115 VAL A N 1
ATOM 905 C CA . VAL A 1 115 ? -21.616 -4.239 41.126 1.00 96.44 115 VAL A CA 1
ATOM 906 C C . VAL A 1 115 ? -21.062 -5.632 40.860 1.00 96.44 115 VAL A C 1
ATOM 908 O O . VAL A 1 115 ? -21.240 -6.555 41.645 1.00 96.44 115 VAL A O 1
ATOM 911 N N . SER A 1 116 ? -20.341 -5.771 39.748 1.00 95.75 116 SER A N 1
ATOM 912 C CA . SER A 1 116 ? -19.655 -7.013 39.378 1.00 95.75 116 SER A CA 1
ATOM 913 C C . SER A 1 116 ? -18.654 -7.476 40.447 1.00 95.75 116 SER A C 1
ATOM 915 O O . SER A 1 116 ? -18.016 -6.668 41.120 1.00 95.75 116 SER A O 1
ATOM 917 N N . THR A 1 117 ? -18.441 -8.789 40.556 1.00 93.00 117 THR A N 1
ATOM 918 C CA . THR A 1 117 ? -17.596 -9.416 41.598 1.00 93.00 117 THR A CA 1
ATOM 919 C C . THR A 1 117 ? -16.120 -9.004 41.608 1.00 93.00 117 THR A C 1
ATOM 921 O O . THR A 1 117 ? -15.429 -9.244 42.594 1.00 93.00 117 THR A O 1
ATOM 924 N N . ASN A 1 118 ? -15.617 -8.400 40.529 1.00 91.06 118 ASN A N 1
ATOM 925 C CA . ASN A 1 118 ? -14.266 -7.832 40.443 1.00 91.06 118 ASN A CA 1
ATOM 926 C C . ASN A 1 118 ? -14.236 -6.301 40.600 1.00 91.06 118 ASN A C 1
ATOM 928 O O . ASN A 1 118 ? -13.184 -5.697 40.407 1.00 91.06 118 ASN A O 1
ATOM 932 N N . GLU A 1 119 ? -15.380 -5.681 40.897 1.00 92.75 119 GLU A N 1
ATOM 933 C CA . GLU A 1 119 ? -15.581 -4.237 41.048 1.00 92.75 119 GLU A CA 1
ATOM 934 C C . GLU A 1 119 ? -15.149 -3.382 39.839 1.00 92.75 119 GLU A C 1
ATOM 936 O O . GLU A 1 119 ? -14.916 -2.179 39.971 1.00 92.75 119 GLU A O 1
ATOM 941 N N . ILE A 1 120 ? -15.058 -3.974 38.641 1.00 92.56 120 ILE A N 1
ATOM 942 C CA . ILE A 1 120 ? -14.717 -3.235 37.414 1.00 92.56 120 ILE A CA 1
ATOM 943 C C . ILE A 1 120 ? -15.963 -2.580 36.815 1.00 92.56 120 ILE A C 1
ATOM 945 O O . ILE A 1 120 ? -15.907 -1.420 36.408 1.00 92.56 120 ILE A O 1
ATOM 949 N N . TYR A 1 121 ? -17.077 -3.312 36.774 1.00 96.38 121 TYR A N 1
ATOM 950 C CA . TYR A 1 121 ? -18.338 -2.878 36.176 1.00 96.38 121 TYR A CA 1
ATOM 951 C C . TYR A 1 121 ? -19.433 -2.670 37.219 1.00 96.38 121 TYR A C 1
ATOM 953 O O . TYR A 1 121 ? -19.528 -3.420 38.196 1.00 96.38 121 TYR A O 1
ATOM 961 N N . GLU A 1 122 ? -20.281 -1.686 36.952 1.00 97.56 122 GLU A N 1
ATOM 962 C CA . GLU A 1 122 ? -21.431 -1.292 37.759 1.00 97.56 122 GLU A CA 1
ATOM 963 C C . GLU A 1 122 ? -22.632 -1.018 36.840 1.00 97.56 122 GLU A C 1
ATOM 965 O O . GLU A 1 122 ? -22.457 -0.499 35.737 1.00 97.56 122 GLU A O 1
ATOM 970 N N . LEU A 1 123 ? -23.831 -1.415 37.269 1.00 97.94 123 LEU A N 1
ATOM 971 C CA . LEU A 1 123 ? -25.115 -1.256 36.580 1.00 97.94 123 LEU A CA 1
ATOM 972 C C . LEU A 1 123 ? -26.041 -0.399 37.447 1.00 97.94 123 LEU A C 1
ATOM 974 O O . LEU A 1 123 ? -26.198 -0.688 38.628 1.00 97.94 123 LEU A O 1
ATOM 978 N N . GLY A 1 124 ? -26.722 0.579 36.854 1.00 97.12 124 GLY A N 1
ATOM 979 C CA . GLY A 1 124 ? -27.744 1.371 37.543 1.00 97.12 124 GLY A CA 1
ATOM 980 C C . GLY A 1 124 ? -28.350 2.454 36.651 1.00 97.12 124 GLY A C 1
ATOM 981 O O . GLY A 1 124 ? -28.152 2.452 35.430 1.00 97.12 124 GLY A O 1
ATOM 982 N N . PHE A 1 125 ? -29.098 3.380 37.249 1.00 97.19 125 PHE A N 1
ATOM 983 C CA . PHE A 1 125 ? -29.713 4.499 36.529 1.00 97.19 125 PHE A CA 1
ATOM 984 C C . PHE A 1 125 ? -28.780 5.711 36.452 1.00 97.19 125 PHE A C 1
ATOM 986 O O . PHE A 1 125 ? -28.342 6.237 37.470 1.00 97.19 125 PHE A O 1
ATOM 993 N N . PHE A 1 126 ? -28.536 6.237 35.252 1.00 95.81 126 PHE A N 1
ATOM 994 C CA . PHE A 1 126 ? -27.654 7.391 35.026 1.00 95.81 126 PHE A CA 1
ATOM 995 C C . PHE A 1 126 ? -28.308 8.466 34.141 1.00 95.81 126 PHE A C 1
ATOM 997 O O . PHE A 1 126 ? -29.357 8.232 33.533 1.00 95.81 126 PHE A O 1
ATOM 1004 N N . SER A 1 127 ? -27.670 9.639 34.078 1.00 94.56 127 SER A N 1
ATOM 1005 C CA . SER A 1 127 ? -27.977 10.729 33.143 1.00 94.56 127 SER A CA 1
ATOM 1006 C C . SER A 1 127 ? -26.723 11.063 32.325 1.00 94.56 127 SER A C 1
ATOM 1008 O O . SER A 1 127 ? -25.691 11.365 32.925 1.00 94.56 127 SER A O 1
ATOM 1010 N N . PRO A 1 128 ? -26.761 11.028 30.983 1.00 90.75 128 PRO A N 1
ATOM 1011 C CA . PRO A 1 128 ? -25.629 11.430 30.151 1.00 90.75 128 PRO A CA 1
ATOM 1012 C C . PRO A 1 128 ? -25.485 12.961 30.098 1.00 90.75 128 PRO A C 1
ATOM 1014 O O . PRO A 1 128 ? -26.435 13.671 29.762 1.00 90.75 128 PRO A O 1
ATOM 1017 N N . GLY A 1 129 ? -24.287 13.466 30.407 1.00 84.44 129 GLY A N 1
ATOM 1018 C CA . GLY A 1 129 ? -23.924 14.880 30.264 1.00 84.44 129 GLY A CA 1
ATOM 1019 C C . GLY A 1 129 ? -24.881 15.844 30.973 1.00 84.44 129 GLY A C 1
ATOM 1020 O O . GLY A 1 129 ? -25.150 15.710 32.164 1.00 84.44 129 GLY A O 1
ATOM 1021 N N . GLY A 1 130 ? -25.398 16.828 30.231 1.00 80.88 130 GLY A N 1
ATOM 1022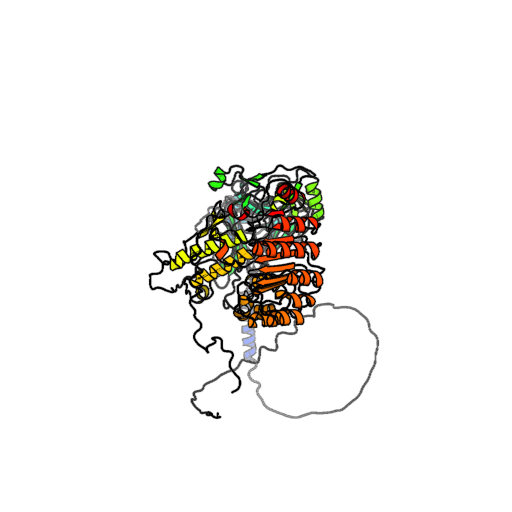 C CA . GLY A 1 130 ? -26.398 17.791 30.720 1.00 80.88 130 GLY A CA 1
ATOM 1023 C C . GLY A 1 130 ? -27.858 17.314 30.645 1.00 80.88 130 GLY A C 1
ATOM 1024 O O . GLY A 1 130 ? -28.772 18.112 30.863 1.00 80.88 130 GLY A O 1
ATOM 1025 N N . SER A 1 131 ? -28.107 16.054 30.281 1.00 87.06 131 SER A N 1
ATOM 1026 C CA . SER A 1 131 ? -29.456 15.527 30.062 1.00 87.06 131 SER A CA 1
ATOM 1027 C C . SER A 1 131 ? -30.212 15.278 31.371 1.00 87.06 131 SER A C 1
ATOM 1029 O O . SER A 1 131 ? -29.640 14.855 32.371 1.00 87.06 131 SER A O 1
ATOM 1031 N N . ARG A 1 132 ? -31.537 15.478 31.351 1.00 88.69 132 ARG A N 1
ATOM 1032 C CA . ARG A 1 132 ? -32.449 15.058 32.438 1.00 88.69 132 ARG A CA 1
ATOM 1033 C C . ARG A 1 132 ? -33.093 13.689 32.194 1.00 88.69 132 ARG A C 1
ATOM 1035 O O . ARG A 1 132 ? -33.814 13.196 33.051 1.00 88.69 132 ARG A O 1
ATOM 1042 N N . ASN A 1 133 ? -32.872 13.099 31.020 1.00 94.06 133 ASN A N 1
ATOM 1043 C CA . ASN A 1 133 ? -33.382 11.774 30.682 1.00 94.06 133 ASN A CA 1
ATOM 1044 C C . ASN A 1 133 ? -32.621 10.702 31.482 1.00 94.06 133 ASN A C 1
ATOM 1046 O O . ASN A 1 133 ? -31.391 10.663 31.405 1.00 94.06 133 ASN A O 1
ATOM 1050 N N . ARG A 1 134 ? -33.337 9.809 32.176 1.00 95.19 134 ARG A N 1
ATOM 1051 C CA . ARG A 1 134 ? -32.742 8.670 32.891 1.00 95.19 134 ARG A CA 1
ATOM 1052 C C . ARG A 1 134 ? -32.725 7.407 32.037 1.00 95.19 134 ARG A C 1
ATOM 1054 O O . ARG A 1 134 ? -33.682 7.086 31.321 1.00 95.19 134 ARG A O 1
ATOM 1061 N N . TYR A 1 135 ? -31.620 6.678 32.148 1.00 96.88 135 TYR A N 1
ATOM 1062 C CA . TYR A 1 135 ? -31.386 5.416 31.458 1.00 96.88 135 TYR A CA 1
ATOM 1063 C C . TYR A 1 135 ? -30.778 4.388 32.407 1.00 96.88 135 TYR A C 1
ATOM 1065 O O . TYR A 1 135 ? -29.915 4.737 33.209 1.00 96.88 135 TYR A O 1
ATOM 1073 N N . LEU A 1 136 ? -31.164 3.121 32.267 1.00 97.69 136 LEU A N 1
ATOM 1074 C CA . LEU A 1 136 ? -30.436 2.007 32.867 1.00 97.69 136 LEU A CA 1
ATOM 1075 C C . LEU A 1 136 ? -29.227 1.670 31.985 1.00 97.69 136 LEU A C 1
ATOM 1077 O O . LEU A 1 136 ? -29.385 1.399 30.788 1.00 97.69 136 LEU A O 1
ATOM 1081 N N . GLY A 1 137 ? -28.029 1.640 32.565 1.00 97.50 137 GLY A N 1
ATOM 1082 C CA . GLY A 1 137 ? -26.807 1.298 31.841 1.00 97.50 137 GLY A CA 1
ATOM 1083 C C . GLY A 1 137 ? -25.720 0.685 32.711 1.00 97.50 137 GLY A C 1
ATOM 1084 O O . GLY A 1 137 ? -25.812 0.691 33.933 1.00 97.50 137 GLY A O 1
ATOM 1085 N N . ILE A 1 138 ? -24.697 0.145 32.047 1.00 98.12 138 ILE A N 1
ATOM 1086 C CA . ILE A 1 138 ? -23.493 -0.426 32.664 1.00 98.12 138 ILE A CA 1
ATOM 1087 C C . ILE A 1 138 ? -22.323 0.515 32.381 1.00 98.12 138 ILE A C 1
ATOM 1089 O O . ILE A 1 138 ? -22.132 0.916 31.230 1.00 98.12 138 ILE A O 1
ATOM 1093 N N . TRP A 1 139 ? -21.514 0.829 33.389 1.00 97.25 139 TRP A N 1
ATOM 1094 C CA . TRP A 1 139 ? -20.292 1.632 33.279 1.00 97.25 139 TRP A CA 1
ATOM 1095 C C . TRP A 1 139 ? -19.116 0.996 34.025 1.00 97.25 139 TRP A C 1
ATOM 1097 O O . TRP A 1 139 ? -19.260 0.010 34.746 1.00 97.25 139 TRP A O 1
ATOM 1107 N N . TYR A 1 140 ? -17.928 1.569 33.838 1.00 96.06 140 TYR A N 1
ATOM 1108 C CA . TYR A 1 140 ? -16.756 1.252 34.653 1.00 96.06 140 TYR A CA 1
ATOM 1109 C C . TYR A 1 140 ? -16.829 1.967 36.009 1.00 96.06 140 TYR A C 1
ATOM 1111 O O . TYR A 1 140 ? -16.734 3.194 36.047 1.00 96.06 140 TYR A O 1
ATOM 1119 N N . LYS A 1 141 ? -16.948 1.214 37.111 1.00 94.38 141 LYS A N 1
ATOM 1120 C CA . LYS A 1 141 ? -17.143 1.731 38.483 1.00 94.38 141 LYS A CA 1
ATOM 1121 C C . LYS A 1 141 ? -16.085 2.768 38.887 1.00 94.38 141 LYS A C 1
ATOM 1123 O O . LYS A 1 141 ? -16.397 3.861 39.342 1.00 94.38 141 LYS A O 1
ATOM 1128 N N . ASN A 1 142 ? -14.812 2.430 38.678 1.00 90.56 142 ASN A N 1
ATOM 1129 C CA . ASN A 1 142 ? -13.664 3.201 39.174 1.00 90.56 142 ASN A CA 1
ATOM 1130 C C . ASN A 1 142 ? -13.068 4.183 38.137 1.00 90.56 142 ASN A C 1
ATOM 1132 O O . ASN A 1 142 ? -11.909 4.588 38.261 1.00 90.56 142 ASN A O 1
ATOM 1136 N N . ILE A 1 143 ? -13.832 4.556 37.101 1.00 91.88 143 ILE A N 1
ATOM 1137 C CA . ILE A 1 143 ? -13.408 5.479 36.035 1.00 91.88 143 ILE A CA 1
ATOM 1138 C C . ILE A 1 143 ? -14.254 6.757 36.079 1.00 91.88 143 ILE A C 1
ATOM 1140 O O . ILE A 1 143 ? -15.475 6.712 35.959 1.00 91.88 143 ILE A O 1
ATOM 1144 N N . SER A 1 144 ? -13.579 7.903 36.198 1.00 88.06 144 SER A N 1
ATOM 1145 C CA . SER A 1 144 ? -14.181 9.239 36.145 1.00 88.06 144 SER A CA 1
ATOM 1146 C C . SER A 1 144 ? -13.493 10.078 35.057 1.00 88.06 144 SER A C 1
ATOM 1148 O O . SER A 1 144 ? -12.259 10.088 35.036 1.00 88.06 144 SER A O 1
ATOM 1150 N N . PRO A 1 145 ? -14.228 10.773 34.163 1.00 88.69 145 PRO A N 1
ATOM 1151 C CA . PRO A 1 145 ? -15.692 10.852 34.094 1.00 88.69 145 PRO A CA 1
ATOM 1152 C C . PRO A 1 145 ? -16.358 9.508 33.748 1.00 88.69 145 PRO A C 1
ATOM 1154 O O . PRO A 1 145 ? -15.751 8.642 33.110 1.00 88.69 145 PRO A O 1
ATOM 1157 N N . GLN A 1 146 ? -17.608 9.338 34.199 1.00 91.50 146 GLN A N 1
ATOM 1158 C CA . GLN A 1 146 ? -18.356 8.081 34.085 1.00 91.50 146 GLN A CA 1
ATOM 1159 C C . GLN A 1 146 ? -18.378 7.594 32.631 1.00 91.50 146 GLN A C 1
ATOM 1161 O O . GLN A 1 146 ? -18.817 8.299 31.725 1.00 91.50 146 GLN A O 1
ATOM 1166 N N . THR A 1 147 ? -17.894 6.373 32.405 1.00 94.25 147 THR A N 1
ATOM 1167 C CA . THR A 1 147 ? -17.796 5.792 31.062 1.00 94.25 147 THR A CA 1
ATOM 1168 C C . THR A 1 147 ? -18.775 4.635 30.913 1.00 94.25 147 THR A C 1
ATOM 1170 O O . THR A 1 147 ? -18.487 3.511 31.326 1.00 94.25 147 THR A O 1
ATOM 1173 N N . VAL A 1 148 ? -19.927 4.927 30.311 1.00 95.50 148 VAL A N 1
ATOM 1174 C CA . VAL A 1 148 ? -20.995 3.959 30.028 1.00 95.50 148 VAL A CA 1
ATOM 1175 C C . VAL A 1 148 ? -20.644 3.113 28.800 1.00 95.50 148 VAL A C 1
ATOM 1177 O O . VAL A 1 148 ? -20.193 3.626 27.774 1.00 95.50 148 VAL A O 1
ATOM 1180 N N . VAL A 1 149 ? -20.851 1.801 28.913 1.00 95.38 149 VAL A N 1
ATOM 1181 C CA . VAL A 1 149 ? -20.513 0.787 27.900 1.00 95.38 149 VAL A CA 1
ATOM 1182 C C . VAL A 1 149 ? -21.730 0.026 27.368 1.00 95.38 149 VAL A C 1
ATOM 1184 O O . VAL A 1 149 ? -21.669 -0.535 26.276 1.00 95.38 149 VAL A O 1
ATOM 1187 N N . TRP A 1 150 ? -22.854 0.036 28.087 1.00 96.69 150 TRP A N 1
ATOM 1188 C CA . TRP A 1 150 ? -24.114 -0.571 27.646 1.00 96.69 150 TRP A CA 1
ATOM 1189 C C . TRP A 1 150 ? -25.316 0.201 28.201 1.00 96.69 150 TRP A C 1
ATOM 1191 O O . TRP A 1 150 ? -25.221 0.764 29.289 1.00 96.69 150 TRP A O 1
ATOM 1201 N N . VAL A 1 151 ? -26.434 0.237 27.467 1.00 97.12 151 VAL A N 1
ATOM 1202 C CA . VAL A 1 151 ? -27.668 0.955 27.846 1.00 97.12 151 VAL A CA 1
ATOM 1203 C C . VAL A 1 151 ? -28.886 0.145 27.403 1.00 97.12 151 VAL A C 1
ATOM 1205 O O . VAL A 1 151 ? -28.977 -0.210 26.228 1.00 97.12 151 VAL A O 1
ATOM 1208 N N . ALA A 1 152 ? -29.829 -0.105 28.316 1.00 96.62 152 ALA A N 1
ATOM 1209 C CA . ALA A 1 152 ? -31.035 -0.893 28.047 1.00 96.62 152 ALA A CA 1
ATOM 1210 C C . ALA A 1 152 ? -32.087 -0.081 27.269 1.00 96.62 152 ALA A C 1
ATOM 1212 O O . ALA A 1 152 ? -32.293 -0.271 26.069 1.00 96.62 152 ALA A O 1
ATOM 1213 N N . ASN A 1 153 ? -32.712 0.895 27.932 1.00 95.75 153 ASN A N 1
ATOM 1214 C CA . ASN A 1 153 ? -33.831 1.689 27.417 1.00 95.75 153 ASN A CA 1
ATOM 1215 C C . ASN A 1 153 ? -33.384 2.837 26.487 1.00 95.75 153 ASN A C 1
ATOM 1217 O O . ASN A 1 153 ? -33.961 3.921 26.487 1.00 95.75 153 ASN A O 1
ATOM 1221 N N . ARG A 1 154 ? -32.348 2.614 25.668 1.00 93.88 154 ARG A N 1
ATOM 1222 C CA . ARG A 1 154 ? -31.694 3.665 24.868 1.00 93.88 154 ARG A CA 1
ATOM 1223 C C . ARG A 1 154 ? -32.629 4.412 23.908 1.00 93.88 154 ARG A C 1
ATOM 1225 O O . ARG A 1 154 ? -32.409 5.585 23.642 1.00 93.88 154 ARG A O 1
ATOM 1232 N N . ALA A 1 155 ? -33.668 3.753 23.394 1.00 92.75 155 ALA A N 1
ATOM 1233 C CA . ALA A 1 155 ? -34.658 4.366 22.503 1.00 92.75 155 ALA A CA 1
ATOM 1234 C C . ALA A 1 155 ? -35.793 5.103 23.247 1.00 92.75 155 ALA A C 1
ATOM 1236 O O . ALA A 1 155 ? -36.489 5.918 22.644 1.00 92.75 155 ALA A O 1
ATOM 1237 N N . THR A 1 156 ? -35.986 4.827 24.540 1.00 94.56 156 THR A N 1
ATOM 1238 C CA . THR A 1 156 ? -37.139 5.288 25.328 1.00 94.56 156 THR A CA 1
ATOM 1239 C C . THR A 1 156 ? -36.666 5.727 26.722 1.00 94.56 156 THR A C 1
ATOM 1241 O O . THR A 1 156 ? -36.692 4.940 27.672 1.00 94.56 156 THR A O 1
ATOM 1244 N N . PRO A 1 157 ? -36.174 6.974 26.859 1.00 94.88 157 PRO A N 1
ATOM 1245 C CA . PRO A 1 157 ? -35.731 7.512 28.142 1.00 94.88 157 PRO A CA 1
ATOM 1246 C C . PRO A 1 157 ? -36.871 7.678 29.146 1.00 94.88 157 PRO A C 1
ATOM 1248 O O . PRO A 1 157 ? -37.971 8.098 28.780 1.00 94.88 157 PRO A O 1
ATOM 1251 N N . ILE A 1 158 ? -36.549 7.484 30.424 1.00 94.88 158 ILE A N 1
ATOM 1252 C CA . ILE A 1 158 ? -37.393 7.910 31.546 1.00 94.88 158 ILE A CA 1
ATOM 1253 C C . ILE A 1 158 ? -37.193 9.423 31.748 1.00 94.88 158 ILE A C 1
ATOM 1255 O O . ILE A 1 158 ? -36.112 9.952 31.476 1.00 94.88 158 ILE A O 1
ATOM 1259 N N . LYS A 1 159 ? -38.244 10.151 32.146 1.00 91.56 159 LYS A N 1
ATOM 1260 C CA . LYS A 1 159 ? -38.253 11.631 32.200 1.00 91.56 159 LYS A CA 1
ATOM 1261 C C . LYS A 1 159 ? -37.964 12.231 33.576 1.00 91.56 159 LYS A C 1
ATOM 1263 O O . LYS A 1 159 ? -37.760 13.439 33.676 1.00 91.56 159 LYS A O 1
ATOM 1268 N N . ASP A 1 160 ? -37.929 11.390 34.592 1.00 89.50 160 ASP A N 1
ATOM 1269 C CA . ASP A 1 160 ? -37.702 11.697 35.998 1.00 89.50 160 ASP A CA 1
ATOM 1270 C C . ASP A 1 160 ? -36.893 10.550 36.637 1.00 89.50 160 ASP A C 1
ATOM 1272 O O . ASP A 1 160 ? -36.436 9.643 35.938 1.00 89.50 160 ASP A O 1
ATOM 1276 N N . SER A 1 161 ? -36.709 10.590 37.957 1.00 91.00 161 SER A N 1
ATOM 1277 C CA . SER A 1 161 ? -36.005 9.552 38.722 1.00 91.00 161 SER A CA 1
ATOM 1278 C C . SER A 1 161 ? -36.935 8.447 39.252 1.00 91.00 161 SER A C 1
ATOM 1280 O O . SER A 1 161 ? -36.699 7.921 40.331 1.00 91.00 161 SER A O 1
ATOM 1282 N N . SER A 1 162 ? -38.019 8.108 38.543 1.00 93.25 162 SER A N 1
ATOM 1283 C CA . SER A 1 162 ? -38.927 7.002 38.918 1.00 93.25 162 SER A CA 1
ATOM 1284 C C . SER A 1 162 ? -38.516 5.640 38.332 1.00 93.25 162 SER A C 1
ATOM 1286 O O . SER A 1 162 ? -39.345 4.742 38.185 1.00 93.25 162 SER A O 1
ATOM 1288 N N . GLY A 1 163 ? -37.251 5.501 37.927 1.00 94.06 163 GLY A N 1
ATOM 1289 C CA . GLY A 1 163 ? -36.745 4.302 37.269 1.00 94.06 163 GLY A CA 1
ATOM 1290 C C . GLY A 1 163 ? -36.642 3.112 38.218 1.00 94.06 163 GLY A C 1
ATOM 1291 O O . GLY A 1 163 ? -35.986 3.198 39.251 1.00 94.06 163 GLY A O 1
ATOM 1292 N N . VAL A 1 164 ? -37.240 1.985 37.828 1.00 95.31 164 VAL A N 1
ATOM 1293 C CA . VAL A 1 164 ? -37.116 0.707 38.545 1.00 95.31 164 VAL A CA 1
ATOM 1294 C C . VAL A 1 164 ? -36.676 -0.387 37.576 1.00 95.31 164 VAL A C 1
ATOM 1296 O O . VAL A 1 164 ? -37.261 -0.555 36.503 1.00 95.31 164 VAL A O 1
ATOM 1299 N N . PHE A 1 165 ? -35.646 -1.149 37.942 1.00 95.94 165 PHE A N 1
ATOM 1300 C CA . PHE A 1 165 ? -35.171 -2.312 37.192 1.00 95.94 165 PHE A CA 1
ATOM 1301 C C . PHE A 1 165 ? -35.355 -3.596 38.000 1.00 95.94 165 PHE A C 1
ATOM 1303 O O . PHE A 1 165 ? -34.926 -3.679 39.149 1.00 95.94 165 PHE A O 1
ATOM 1310 N N . ARG A 1 166 ? -35.972 -4.618 37.395 1.00 93.75 166 ARG A N 1
ATOM 1311 C CA . ARG A 1 166 ? -36.203 -5.922 38.039 1.00 93.75 166 ARG A CA 1
ATOM 1312 C C . ARG A 1 166 ? -36.247 -7.076 37.040 1.00 93.75 166 ARG A C 1
ATOM 1314 O O . ARG A 1 166 ? -36.408 -6.868 35.837 1.00 93.75 166 ARG A O 1
ATOM 1321 N N . VAL A 1 167 ? -36.139 -8.300 37.555 1.00 92.06 167 VAL A N 1
ATOM 1322 C CA . VAL A 1 167 ? -36.356 -9.545 36.802 1.00 92.06 167 VAL A CA 1
ATOM 1323 C C . VAL A 1 167 ? -37.714 -10.147 37.177 1.00 92.06 167 VAL A C 1
ATOM 1325 O O . VAL A 1 167 ? -38.046 -10.243 38.356 1.00 92.06 167 VAL A O 1
ATOM 1328 N N . ASP A 1 168 ? -38.532 -10.514 36.188 1.00 88.94 168 ASP A N 1
ATOM 1329 C CA . ASP A 1 168 ? -39.833 -11.153 36.428 1.00 88.94 168 ASP A CA 1
ATOM 1330 C C . ASP A 1 168 ? -39.704 -12.663 36.716 1.00 88.94 168 ASP A C 1
ATOM 1332 O O . ASP A 1 168 ? -38.645 -13.270 36.545 1.00 88.94 168 ASP A O 1
ATOM 1336 N N . ILE A 1 169 ? -40.813 -13.296 37.115 1.00 85.38 169 ILE A N 1
ATOM 1337 C CA . ILE A 1 169 ? -40.869 -14.740 37.399 1.00 85.38 169 ILE A CA 1
ATOM 1338 C C . ILE A 1 169 ? -40.517 -15.637 36.201 1.00 85.38 169 ILE A C 1
ATOM 1340 O O . ILE A 1 169 ? -40.203 -16.802 36.407 1.00 85.38 169 ILE A O 1
ATOM 1344 N N . ASN A 1 170 ? -40.559 -15.120 34.969 1.00 85.31 170 ASN A N 1
ATOM 1345 C CA . ASN A 1 170 ? -40.210 -15.853 33.753 1.00 85.31 170 ASN A CA 1
ATOM 1346 C C . ASN A 1 170 ? -38.724 -15.699 33.390 1.00 85.31 170 ASN A C 1
ATOM 1348 O O . ASN A 1 170 ? -38.200 -16.495 32.610 1.00 85.31 170 ASN A O 1
ATOM 1352 N N . GLY A 1 171 ? -38.047 -14.697 33.957 1.00 87.25 171 GLY A N 1
ATOM 1353 C CA . GLY A 1 171 ? -36.667 -14.310 33.680 1.00 87.25 171 GLY A CA 1
ATOM 1354 C C . GLY A 1 171 ? -36.539 -13.111 32.742 1.00 87.25 171 GLY A C 1
ATOM 1355 O O . GLY A 1 171 ? -35.433 -12.788 32.317 1.00 87.25 171 GLY A O 1
ATOM 1356 N N . THR A 1 172 ? -37.639 -12.451 32.389 1.00 91.38 172 THR A N 1
ATOM 1357 C CA . THR A 1 172 ? -37.639 -11.218 31.599 1.00 91.38 172 THR A CA 1
ATOM 1358 C C . THR A 1 172 ? -37.067 -10.083 32.437 1.00 91.38 172 THR A C 1
ATOM 1360 O O . THR A 1 172 ? -37.532 -9.828 33.547 1.00 91.38 172 THR A O 1
ATOM 1363 N N . LEU A 1 173 ? -36.075 -9.374 31.901 1.00 94.75 173 LEU A N 1
ATOM 1364 C CA . LEU A 1 173 ? -35.619 -8.121 32.494 1.00 94.75 173 LEU A CA 1
ATOM 1365 C C . LEU A 1 173 ? -36.590 -7.007 32.115 1.00 94.75 173 LEU A C 1
ATOM 1367 O O . LEU A 1 173 ? -36.947 -6.893 30.941 1.00 94.75 173 LEU A O 1
ATOM 1371 N N . LEU A 1 174 ? -36.976 -6.184 33.086 1.00 94.62 174 LEU A N 1
ATOM 1372 C CA . LEU A 1 174 ? -37.909 -5.072 32.920 1.00 94.62 174 LEU A CA 1
ATOM 1373 C C . LEU A 1 174 ? -37.276 -3.778 33.435 1.00 94.62 174 LEU A C 1
ATOM 1375 O O . LEU A 1 174 ? -36.736 -3.749 34.540 1.00 94.62 174 LEU A O 1
ATOM 1379 N N . VAL A 1 175 ? -37.392 -2.708 32.649 1.00 96.06 175 VAL A N 1
ATOM 1380 C CA . VAL A 1 175 ? -37.198 -1.325 33.103 1.00 96.06 175 VAL A CA 1
ATOM 1381 C C . VAL A 1 175 ? -38.560 -0.649 33.102 1.00 96.06 175 VAL A C 1
ATOM 1383 O O . VAL A 1 175 ? -39.270 -0.668 32.092 1.00 96.06 175 VAL A O 1
ATOM 1386 N N . ILE A 1 176 ? -38.917 -0.072 34.241 1.00 94.00 176 ILE A N 1
ATOM 1387 C CA . ILE A 1 176 ? -40.235 0.476 34.545 1.00 94.00 176 ILE A CA 1
ATOM 1388 C C . ILE A 1 176 ? -40.093 1.961 34.899 1.00 94.00 176 ILE A C 1
ATOM 1390 O O . ILE A 1 176 ? -39.071 2.374 35.448 1.00 94.00 176 ILE A O 1
ATOM 1394 N N . ALA A 1 177 ? -41.105 2.754 34.543 1.00 91.44 177 ALA A N 1
ATOM 1395 C CA . ALA A 1 177 ? -41.188 4.185 34.802 1.00 91.44 177 ALA A CA 1
ATOM 1396 C C . ALA A 1 177 ? -42.559 4.602 35.358 1.00 91.44 177 ALA A C 1
ATOM 1398 O O . ALA A 1 177 ? -43.608 4.112 34.919 1.00 91.44 177 ALA A O 1
ATOM 1399 N N . GLY A 1 178 ? -42.536 5.600 36.240 1.00 79.88 178 GLY A N 1
ATOM 1400 C CA . GLY A 1 178 ? -43.697 6.285 36.799 1.00 79.88 178 GLY A CA 1
ATOM 1401 C C . GLY A 1 178 ? -44.478 5.471 37.833 1.00 79.88 178 GLY A C 1
ATOM 1402 O O . GLY A 1 178 ? -44.324 4.262 37.963 1.00 79.88 178 GLY A O 1
ATOM 1403 N N . SER A 1 179 ? -45.408 6.136 38.522 1.00 70.25 179 SER A N 1
ATOM 1404 C CA . SER A 1 179 ? -46.315 5.527 39.514 1.00 70.25 179 SER A CA 1
ATOM 1405 C C . SER A 1 179 ? -47.293 4.487 38.951 1.00 70.25 179 SER A C 1
ATOM 1407 O O . SER A 1 179 ? -48.044 3.882 39.709 1.00 70.25 179 SER A O 1
ATOM 1409 N N . ASN A 1 180 ? -47.338 4.326 37.626 1.00 76.62 180 ASN A N 1
ATOM 1410 C CA . ASN A 1 180 ? -48.303 3.488 36.914 1.00 76.62 180 ASN A CA 1
ATOM 1411 C C . ASN A 1 180 ? -47.657 2.207 36.346 1.00 76.62 180 ASN A C 1
ATOM 1413 O O . ASN A 1 180 ? -48.220 1.607 35.432 1.00 76.62 180 ASN A O 1
ATOM 1417 N N . ASP A 1 181 ? -46.466 1.831 36.828 1.00 82.81 181 ASP A N 1
ATOM 1418 C CA . ASP A 1 181 ? -45.701 0.650 36.400 1.00 82.81 181 ASP A CA 1
ATOM 1419 C C . ASP A 1 181 ? -45.531 0.520 34.870 1.00 82.81 181 ASP A C 1
ATOM 1421 O O . ASP A 1 181 ? -45.624 -0.564 34.285 1.00 82.81 181 ASP A O 1
ATOM 1425 N N . THR A 1 182 ? -45.259 1.633 34.177 1.00 90.12 182 THR A N 1
ATOM 1426 C CA . THR A 1 182 ? -45.134 1.605 32.711 1.00 90.12 182 THR A CA 1
ATOM 1427 C C . THR A 1 182 ? -43.810 0.970 32.283 1.00 90.12 182 THR A C 1
ATOM 1429 O O . THR A 1 182 ? -42.732 1.489 32.570 1.00 90.12 182 THR A O 1
ATOM 1432 N N . VAL A 1 183 ? -43.869 -0.168 31.586 1.00 92.62 183 VAL A N 1
ATOM 1433 C CA . VAL A 1 183 ? -42.674 -0.852 31.064 1.00 92.62 183 VAL A CA 1
ATOM 1434 C C . VAL A 1 183 ? -42.108 -0.056 29.885 1.00 92.62 183 VAL A C 1
ATOM 1436 O O . VAL A 1 183 ? -42.696 -0.030 28.806 1.00 92.62 183 VAL A O 1
ATOM 1439 N N . VAL A 1 184 ? -40.951 0.580 30.083 1.00 94.06 184 VAL A N 1
ATOM 1440 C CA . VAL A 1 184 ? -40.238 1.353 29.045 1.00 94.06 184 VAL A CA 1
ATOM 1441 C C . VAL A 1 184 ? -39.230 0.514 28.260 1.00 94.06 184 VAL A C 1
ATOM 1443 O O . VAL A 1 184 ? -38.851 0.887 27.151 1.00 94.06 184 VAL A O 1
ATOM 1446 N N . TRP A 1 185 ? -38.788 -0.621 28.810 1.00 95.94 185 TRP A N 1
ATOM 1447 C CA . TRP A 1 185 ? -37.955 -1.597 28.105 1.00 95.94 185 TRP A CA 1
ATOM 1448 C C . TRP A 1 185 ? -38.110 -2.994 28.709 1.00 95.94 185 TRP A C 1
ATOM 1450 O O . TRP A 1 185 ? -38.225 -3.144 29.926 1.00 95.94 185 TRP A O 1
ATOM 1460 N N . SER A 1 186 ? -38.054 -4.017 27.858 1.00 94.56 186 SER A N 1
ATOM 1461 C CA . SER A 1 186 ? -38.079 -5.426 28.247 1.00 94.56 186 SER A CA 1
ATOM 1462 C C . SER A 1 186 ? -37.098 -6.252 27.414 1.00 94.56 186 SER A C 1
ATOM 1464 O O . SER A 1 186 ? -36.855 -5.958 26.242 1.00 94.56 186 SER A O 1
ATOM 1466 N N . SER A 1 187 ? -36.558 -7.330 27.990 1.00 91.06 187 SER A N 1
ATOM 1467 C CA . SER A 1 187 ? -35.631 -8.224 27.277 1.00 91.06 187 SER A CA 1
ATOM 1468 C C . SER A 1 187 ? -36.297 -9.170 26.264 1.00 91.06 187 SER A C 1
ATOM 1470 O O . SER A 1 187 ? -35.591 -9.786 25.467 1.00 91.06 187 SER A O 1
ATOM 1472 N N . ASN A 1 188 ? -37.635 -9.276 26.287 1.00 82.19 188 ASN A N 1
ATOM 1473 C CA . ASN A 1 188 ? -38.475 -10.106 25.407 1.00 82.19 188 ASN A CA 1
ATOM 1474 C C . ASN A 1 188 ? -37.985 -11.559 25.269 1.00 82.19 188 ASN A C 1
ATOM 1476 O O . ASN A 1 188 ? -37.737 -12.064 24.172 1.00 82.19 188 ASN A O 1
ATOM 1480 N N . ASN A 1 189 ? -37.847 -12.239 26.408 1.00 74.31 189 ASN A N 1
ATOM 1481 C CA . ASN A 1 189 ? -37.377 -13.620 26.455 1.00 74.31 189 ASN A CA 1
ATOM 1482 C C . ASN A 1 189 ? -38.475 -14.590 25.990 1.00 74.31 189 ASN A C 1
ATOM 1484 O O . ASN A 1 189 ? -39.614 -14.516 26.439 1.00 74.31 189 ASN A O 1
ATOM 1488 N N . THR A 1 190 ? -38.117 -15.548 25.133 1.00 66.06 190 THR A N 1
ATOM 1489 C CA . THR A 1 190 ? -39.029 -16.605 24.653 1.00 66.06 190 THR A CA 1
ATOM 1490 C C . THR A 1 190 ? -39.080 -17.835 25.563 1.00 66.06 190 THR A C 1
ATOM 1492 O O . THR A 1 190 ? -39.934 -18.700 25.381 1.00 66.06 190 THR A O 1
ATOM 1495 N N . LEU A 1 191 ? -38.160 -17.939 26.526 1.00 65.56 191 LEU A N 1
ATOM 1496 C CA . LEU A 1 191 ? -38.011 -19.076 27.432 1.00 65.56 191 LEU A CA 1
ATOM 1497 C C . LEU A 1 191 ? -38.409 -18.669 28.853 1.00 65.56 191 LEU A C 1
ATOM 1499 O O . LEU A 1 191 ? -37.711 -17.882 29.487 1.00 65.56 191 LEU A O 1
ATOM 1503 N N . THR A 1 192 ? -39.493 -19.251 29.360 1.00 64.50 192 THR A N 1
ATOM 1504 C CA . THR A 1 192 ? -39.906 -19.157 30.768 1.00 64.50 192 THR A CA 1
ATOM 1505 C C . THR A 1 192 ? -39.041 -20.060 31.646 1.00 64.50 192 THR A C 1
ATOM 1507 O O . THR A 1 192 ? -38.780 -21.209 31.275 1.00 64.50 192 THR A O 1
ATOM 1510 N N . SER A 1 193 ? -38.645 -19.600 32.833 1.00 62.88 193 SER A N 1
ATOM 1511 C CA . SER A 1 193 ? -37.865 -20.405 33.780 1.00 62.88 193 SER A CA 1
ATOM 1512 C C . SER A 1 193 ? -38.389 -20.337 35.207 1.00 62.88 193 SER A C 1
ATOM 1514 O O . SER A 1 193 ? -38.832 -19.297 35.662 1.00 62.88 193 SER A O 1
ATOM 1516 N N . ILE A 1 194 ? -38.232 -21.435 35.946 1.00 69.06 194 ILE A N 1
ATOM 1517 C CA . ILE A 1 194 ? -38.382 -21.463 37.405 1.00 69.06 194 ILE A CA 1
ATOM 1518 C C . ILE A 1 194 ? -37.139 -20.800 38.024 1.00 69.06 194 ILE A C 1
ATOM 1520 O O . ILE A 1 194 ? -36.022 -21.069 37.574 1.00 69.06 194 ILE A O 1
ATOM 1524 N N . ASN A 1 195 ? -37.337 -19.947 39.035 1.00 79.69 195 ASN A N 1
ATOM 1525 C CA . ASN A 1 195 ? -36.296 -19.241 39.802 1.00 79.69 195 ASN A CA 1
ATOM 1526 C C . ASN A 1 195 ? -35.176 -18.610 38.938 1.00 79.69 195 ASN A C 1
ATOM 1528 O O . ASN A 1 195 ? -33.999 -18.964 39.094 1.00 79.69 195 ASN A O 1
ATOM 1532 N N . PRO A 1 196 ? -35.522 -17.699 38.007 1.00 88.31 196 PRO A N 1
ATOM 1533 C CA . PRO A 1 196 ? -34.538 -16.967 37.225 1.00 88.31 196 PRO A CA 1
ATOM 1534 C C . PRO A 1 196 ? -33.732 -16.018 38.118 1.00 88.31 196 PRO A C 1
ATOM 1536 O O . PRO A 1 196 ? -34.216 -15.504 39.126 1.00 88.31 196 PRO A O 1
ATOM 1539 N N . VAL A 1 197 ? -32.483 -15.784 37.729 1.00 90.69 197 VAL A N 1
ATOM 1540 C CA . VAL A 1 197 ? -31.553 -14.901 38.433 1.00 90.69 197 VAL A CA 1
ATOM 1541 C C . VAL A 1 197 ? -30.837 -14.039 37.401 1.00 90.69 197 VAL A C 1
ATOM 1543 O O . VAL A 1 197 ? -30.321 -14.571 36.412 1.00 90.69 197 VAL A O 1
ATOM 1546 N N . ALA A 1 198 ? -30.798 -12.727 37.627 1.00 93.44 198 ALA A N 1
ATOM 1547 C CA . ALA A 1 198 ? -30.042 -11.795 36.798 1.00 93.44 198 ALA A CA 1
ATOM 1548 C C . ALA A 1 198 ? -28.730 -11.418 37.500 1.00 93.44 198 ALA A C 1
ATOM 1550 O O . ALA A 1 198 ? -28.741 -11.091 38.683 1.00 93.44 198 ALA A O 1
ATOM 1551 N N . GLN A 1 199 ? -27.602 -11.495 36.793 1.00 94.31 199 GLN A N 1
ATOM 1552 C CA . GLN A 1 199 ? -26.264 -11.340 37.371 1.00 94.31 199 GLN A CA 1
ATOM 1553 C C . GLN A 1 199 ? -25.350 -10.514 36.457 1.00 94.31 199 GLN A C 1
ATOM 1555 O O . GLN A 1 199 ? -25.269 -10.777 35.255 1.00 94.31 199 GLN A O 1
ATOM 1560 N N . LEU A 1 200 ? -24.629 -9.544 37.022 1.00 96.69 200 LEU A N 1
ATOM 1561 C CA . LEU A 1 200 ? -23.596 -8.767 36.341 1.00 96.69 200 LEU A CA 1
ATOM 1562 C C . LEU A 1 200 ? -22.234 -9.456 36.500 1.00 96.69 200 LEU A C 1
ATOM 1564 O O . LEU A 1 200 ? -21.583 -9.383 37.541 1.00 96.69 200 LEU A O 1
ATOM 1568 N N . LEU A 1 201 ? -21.786 -10.131 35.442 1.00 95.25 201 LEU A N 1
ATOM 1569 C CA . LEU A 1 201 ? -20.524 -10.865 35.449 1.00 95.25 201 LEU A CA 1
ATOM 1570 C C . LEU A 1 201 ? -19.308 -9.924 35.467 1.00 95.25 201 LEU A C 1
ATOM 1572 O O . LEU A 1 201 ? -19.358 -8.787 35.001 1.00 95.25 201 LEU A O 1
ATOM 1576 N N . SER A 1 202 ? -18.163 -10.449 35.906 1.00 93.81 202 SER A N 1
ATOM 1577 C CA . SER A 1 202 ? -16.856 -9.765 35.925 1.00 93.81 202 SER A CA 1
ATOM 1578 C C . SER A 1 202 ? -16.356 -9.280 34.551 1.00 93.81 202 SER A C 1
ATOM 1580 O O . SER A 1 202 ? -15.431 -8.469 34.472 1.00 93.81 202 SER A O 1
ATOM 1582 N N . SER A 1 203 ? -16.968 -9.750 33.461 1.00 93.06 203 SER A N 1
ATOM 1583 C CA . SER A 1 203 ? -16.748 -9.284 32.085 1.00 93.06 203 SER A CA 1
ATOM 1584 C C . SER A 1 203 ? -17.572 -8.050 31.692 1.00 93.06 203 SER A C 1
ATOM 1586 O O . SER A 1 203 ? -17.355 -7.516 30.607 1.00 93.06 203 SER A O 1
ATOM 1588 N N . GLY A 1 204 ? -18.524 -7.617 32.525 1.00 94.75 204 GLY A N 1
ATOM 1589 C CA . GLY A 1 204 ? -19.525 -6.599 32.185 1.00 94.75 204 GLY A CA 1
ATOM 1590 C C . GLY A 1 204 ? -20.744 -7.155 31.435 1.00 94.75 204 GLY A C 1
ATOM 1591 O O . GLY A 1 204 ? -21.610 -6.388 31.020 1.00 94.75 204 GLY A O 1
ATOM 1592 N N . ASN A 1 205 ? -20.833 -8.478 31.249 1.00 96.62 205 ASN A N 1
ATOM 1593 C CA . ASN A 1 205 ? -22.017 -9.123 30.681 1.00 96.62 205 ASN A CA 1
ATOM 1594 C C . ASN A 1 205 ? -23.099 -9.255 31.762 1.00 96.62 205 ASN A C 1
ATOM 1596 O O . ASN A 1 205 ? -22.897 -9.961 32.751 1.00 96.62 205 ASN A O 1
ATOM 1600 N N . LEU A 1 206 ? -24.241 -8.600 31.566 1.00 96.44 206 LEU A N 1
ATOM 1601 C CA . LEU A 1 206 ? -25.435 -8.807 32.380 1.00 96.44 206 LEU A CA 1
ATOM 1602 C C . LEU A 1 206 ? -26.170 -10.015 31.805 1.00 96.44 206 LEU A C 1
ATOM 1604 O O . LEU A 1 206 ? -26.605 -9.973 30.656 1.00 96.44 206 LEU A O 1
ATOM 1608 N N . VAL A 1 207 ? -26.293 -11.088 32.578 1.00 94.44 207 VAL A N 1
ATOM 1609 C CA . VAL A 1 207 ? -26.911 -12.342 32.134 1.00 94.44 207 VAL A CA 1
ATOM 1610 C C . VAL A 1 207 ? -28.150 -12.664 32.951 1.00 94.44 207 VAL A C 1
ATOM 1612 O O . VAL A 1 207 ? -28.183 -12.408 34.150 1.00 94.44 207 VAL A O 1
ATOM 1615 N N . VAL A 1 208 ? -29.141 -13.292 32.320 1.00 92.56 208 VAL A N 1
ATOM 1616 C CA . VAL A 1 208 ? -30.192 -14.028 33.028 1.00 92.56 208 VAL A CA 1
ATOM 1617 C C . VAL A 1 208 ? -29.909 -15.510 32.873 1.00 92.56 208 VAL A C 1
ATOM 1619 O O . VAL A 1 208 ? -29.768 -16.013 31.755 1.00 92.56 208 VAL A O 1
ATOM 1622 N N . ARG A 1 209 ? -29.842 -16.217 33.996 1.00 87.56 209 ARG A N 1
ATOM 1623 C CA . ARG A 1 209 ? -29.590 -17.657 34.048 1.00 87.56 209 ARG A CA 1
ATOM 1624 C C . ARG A 1 209 ? -30.481 -18.330 35.080 1.00 87.56 209 ARG A C 1
ATOM 1626 O O . ARG A 1 209 ? -31.129 -17.682 35.902 1.00 87.56 209 ARG A O 1
ATOM 1633 N N . LYS A 1 210 ? -30.471 -19.656 35.054 1.00 83.31 210 LYS A N 1
ATOM 1634 C CA . LYS A 1 210 ? -31.021 -20.474 36.133 1.00 83.31 210 LYS A CA 1
ATOM 1635 C C . LYS A 1 210 ? -30.032 -20.514 37.293 1.00 83.31 210 LYS A C 1
ATOM 1637 O O . LYS A 1 210 ? -28.819 -20.415 37.087 1.00 83.31 210 LYS A O 1
ATOM 1642 N N . ARG A 1 211 ? -30.540 -20.690 38.514 1.00 73.00 211 ARG A N 1
ATOM 1643 C CA . ARG A 1 211 ? -29.683 -20.868 39.695 1.00 73.00 211 ARG A CA 1
ATOM 1644 C C . ARG A 1 211 ? -28.810 -22.127 39.573 1.00 73.00 211 ARG A C 1
ATOM 1646 O O . ARG A 1 211 ? -27.622 -22.047 39.868 1.00 73.00 211 ARG A O 1
ATOM 1653 N N . ASP A 1 212 ? -29.378 -23.201 39.013 1.00 70.00 212 ASP A N 1
ATOM 1654 C CA . ASP A 1 212 ? -28.809 -24.560 39.026 1.00 70.00 212 ASP A CA 1
ATOM 1655 C C . ASP A 1 212 ? -28.382 -25.093 37.636 1.00 70.00 212 ASP A C 1
ATOM 1657 O O . ASP A 1 212 ? -28.098 -26.280 37.484 1.00 70.00 212 ASP A O 1
ATOM 1661 N N . GLN A 1 213 ? -28.362 -24.252 36.591 1.00 69.25 213 GLN A N 1
ATOM 1662 C CA . GLN A 1 213 ? -27.896 -24.628 35.243 1.00 69.25 213 GLN A CA 1
ATOM 1663 C C . GLN A 1 213 ? -27.064 -23.502 34.616 1.00 69.25 213 GLN A C 1
ATOM 1665 O O . GLN A 1 213 ? -27.438 -22.334 34.700 1.00 69.25 213 GLN A O 1
ATOM 1670 N N . GLU A 1 214 ? -25.989 -23.857 33.903 1.00 67.25 214 GLU A N 1
ATOM 1671 C CA . GLU A 1 214 ? -25.146 -22.901 33.158 1.00 67.25 214 GLU A CA 1
ATOM 1672 C C . GLU A 1 214 ? -25.835 -22.308 31.911 1.00 67.25 214 GLU A C 1
ATOM 1674 O O . GLU A 1 214 ? -25.339 -21.352 31.316 1.00 67.25 214 GLU A O 1
ATOM 1679 N N . SER A 1 215 ? -26.985 -22.853 31.496 1.00 76.06 215 SER A N 1
ATOM 1680 C CA . SER A 1 215 ? -27.733 -22.373 30.331 1.00 76.06 215 SER A CA 1
ATOM 1681 C C . SER A 1 215 ? -28.252 -20.945 30.542 1.00 76.06 215 SER A C 1
ATOM 1683 O O . SER A 1 215 ? -29.105 -20.710 31.406 1.00 76.06 215 SER A O 1
ATOM 1685 N N . LEU A 1 216 ? -27.780 -20.010 29.716 1.00 85.75 216 LEU A N 1
ATOM 1686 C CA . LEU A 1 216 ? -28.240 -18.622 29.705 1.00 85.75 216 LEU A CA 1
ATOM 1687 C C . LEU A 1 216 ? -29.606 -18.498 29.014 1.00 85.75 216 LEU A C 1
ATOM 1689 O O . LEU A 1 216 ? -29.839 -19.101 27.968 1.00 85.75 216 LEU A O 1
ATOM 1693 N N . ILE A 1 217 ? -30.486 -17.681 29.591 1.00 87.94 217 ILE A N 1
ATOM 1694 C CA . ILE A 1 217 ? -31.794 -17.303 29.030 1.00 87.94 217 ILE A CA 1
ATOM 1695 C C . ILE A 1 217 ? -31.639 -16.034 28.181 1.00 87.94 217 ILE A C 1
ATOM 1697 O O . ILE A 1 217 ? -32.176 -15.939 27.079 1.00 87.94 217 ILE A O 1
ATOM 1701 N N . TRP A 1 218 ? -30.869 -15.068 28.689 1.00 91.44 218 TRP A N 1
ATOM 1702 C CA . TRP A 1 218 ? -30.599 -13.781 28.051 1.00 91.44 218 TRP A CA 1
ATOM 1703 C C . TRP A 1 218 ? -29.210 -13.266 28.449 1.00 91.44 218 TRP A C 1
ATOM 1705 O O . TRP A 1 218 ? -28.704 -13.620 29.515 1.00 91.44 218 TRP A O 1
ATOM 1715 N N . GLN A 1 219 ? -28.596 -12.422 27.617 1.00 93.75 219 GLN A N 1
ATOM 1716 C CA . GLN A 1 219 ? -27.342 -11.734 27.936 1.00 93.75 219 GLN A CA 1
ATOM 1717 C C . GLN A 1 219 ? -27.230 -10.373 27.230 1.00 93.75 219 GLN A C 1
ATOM 1719 O O . GLN A 1 219 ? -27.614 -10.250 26.065 1.00 93.75 219 GLN A O 1
ATOM 1724 N N . SER A 1 220 ? -26.637 -9.369 27.883 1.00 95.50 220 SER A N 1
ATOM 1725 C CA . SER A 1 220 ? -26.425 -8.040 27.286 1.00 95.50 220 SER A CA 1
ATOM 1726 C C . SER A 1 220 ? -25.426 -8.071 26.129 1.00 95.50 220 SER A C 1
ATOM 1728 O O . SER A 1 220 ? -25.540 -7.282 25.192 1.00 95.50 220 SER A O 1
ATOM 1730 N N . PHE A 1 221 ? -24.495 -9.032 26.131 1.00 95.19 221 PHE A N 1
ATOM 1731 C CA . PHE A 1 221 ? -23.512 -9.226 25.058 1.00 95.19 221 PHE A CA 1
ATOM 1732 C C . PHE A 1 221 ? -24.119 -9.604 23.695 1.00 95.19 221 PHE A C 1
ATOM 1734 O O . PHE A 1 221 ? -23.447 -9.466 22.674 1.00 95.19 221 PHE A O 1
ATOM 1741 N N . ASP A 1 222 ? -25.380 -10.041 23.659 1.00 93.19 222 ASP A N 1
ATOM 1742 C CA . ASP A 1 222 ? -26.129 -10.279 22.420 1.00 93.19 222 ASP A CA 1
ATOM 1743 C C . ASP A 1 222 ? -26.811 -9.010 21.866 1.00 93.19 222 ASP A C 1
ATOM 1745 O O . ASP A 1 222 ? -27.253 -9.015 20.717 1.00 93.19 222 ASP A O 1
ATOM 1749 N N . TYR A 1 223 ? -26.851 -7.923 22.647 1.00 92.31 223 TYR A N 1
ATOM 1750 C CA . TYR A 1 223 ? -27.482 -6.639 22.317 1.00 92.31 223 TYR A CA 1
ATOM 1751 C C . TYR A 1 223 ? -26.496 -5.470 22.541 1.00 92.31 223 TYR A C 1
ATOM 1753 O O . TYR A 1 223 ? -26.701 -4.655 23.447 1.00 92.31 223 TYR A O 1
ATOM 1761 N N . PRO A 1 224 ? -25.389 -5.394 21.774 1.00 91.38 224 PRO A N 1
ATOM 1762 C CA . PRO A 1 224 ? -24.351 -4.382 21.964 1.00 91.38 224 PRO A CA 1
ATOM 1763 C C . PRO A 1 224 ? -24.835 -2.949 21.677 1.00 91.38 224 PRO A C 1
ATOM 1765 O O . PRO A 1 224 ? -25.728 -2.707 20.866 1.00 91.38 224 PRO A O 1
ATOM 1768 N N . GLY A 1 225 ? -24.198 -1.981 22.342 1.00 89.88 225 GLY A N 1
ATOM 1769 C CA . GLY A 1 225 ? -24.396 -0.551 22.101 1.00 89.88 225 GLY A CA 1
ATOM 1770 C C . GLY A 1 225 ? -23.381 0.017 21.102 1.00 89.88 225 GLY A C 1
ATOM 1771 O O . GLY A 1 225 ? -23.135 -0.548 20.040 1.00 89.88 225 GLY A O 1
ATOM 1772 N N . ASN A 1 226 ? -22.763 1.135 21.483 1.00 91.62 226 ASN A N 1
ATOM 1773 C CA . ASN A 1 226 ? -21.630 1.787 20.813 1.00 91.62 226 ASN A CA 1
ATOM 1774 C C . ASN A 1 226 ? -20.261 1.394 21.411 1.00 91.62 226 ASN A C 1
ATOM 1776 O O . ASN A 1 226 ? -19.266 2.084 21.205 1.00 91.62 226 ASN A O 1
ATOM 1780 N N . ASN A 1 227 ? -20.203 0.307 22.177 1.00 92.38 227 ASN A N 1
ATOM 1781 C CA . ASN A 1 227 ? -18.965 -0.248 22.708 1.00 92.38 227 ASN A CA 1
ATOM 1782 C C . ASN A 1 227 ? -18.940 -1.755 22.448 1.00 92.38 227 ASN A C 1
ATOM 1784 O O . ASN A 1 227 ? -19.952 -2.439 22.616 1.00 92.38 227 ASN A O 1
ATOM 1788 N N . LEU A 1 228 ? -17.764 -2.266 22.094 1.00 91.06 228 LEU A N 1
ATOM 1789 C CA . LEU A 1 228 ? -17.439 -3.684 22.141 1.00 91.06 228 LEU A CA 1
ATOM 1790 C C . LEU A 1 228 ? -16.400 -3.880 23.254 1.00 91.06 228 LEU A C 1
ATOM 1792 O O . LEU A 1 228 ? -15.348 -3.238 23.245 1.00 91.06 228 LEU A O 1
ATOM 1796 N N . LEU A 1 229 ? -16.720 -4.742 24.217 1.00 93.19 229 LEU A N 1
ATOM 1797 C CA . LEU A 1 229 ? -15.882 -5.118 25.357 1.00 93.19 229 LEU A CA 1
ATOM 1798 C C . LEU A 1 229 ? -15.091 -6.405 25.062 1.00 93.19 229 LEU A C 1
ATOM 1800 O O . LEU A 1 229 ? -15.464 -7.167 24.159 1.00 93.19 229 LEU A O 1
ATOM 1804 N N . PRO A 1 230 ? -14.028 -6.706 25.833 1.00 91.00 230 PRO A N 1
ATOM 1805 C CA . PRO A 1 230 ? -13.246 -7.922 25.643 1.00 91.00 230 PRO A CA 1
ATOM 1806 C C . PRO A 1 230 ? -14.119 -9.181 25.741 1.00 91.00 230 PRO A C 1
ATOM 1808 O O . PRO A 1 230 ? -14.872 -9.370 26.694 1.00 91.00 230 PRO A O 1
ATOM 1811 N N . GLY A 1 231 ? -14.011 -10.062 24.749 1.00 91.00 231 GLY A N 1
ATOM 1812 C CA . GLY A 1 231 ? -14.763 -11.316 24.673 1.00 91.00 231 GLY A CA 1
ATOM 1813 C C . GLY A 1 231 ? -16.170 -11.222 24.067 1.00 91.00 231 GLY A C 1
ATOM 1814 O O . GLY A 1 231 ? -16.708 -12.273 23.712 1.00 91.00 231 GLY A O 1
ATOM 1815 N N . MET A 1 232 ? -16.742 -10.023 23.881 1.00 94.19 232 MET A N 1
ATOM 1816 C CA . MET A 1 232 ? -18.021 -9.852 23.172 1.00 94.19 232 MET A CA 1
ATOM 1817 C C . MET A 1 232 ? -17.930 -10.378 21.732 1.00 94.19 232 MET A C 1
ATOM 1819 O O . MET A 1 232 ? -16.934 -10.155 21.042 1.00 94.19 232 MET A O 1
ATOM 1823 N N . LYS A 1 233 ? -18.982 -11.063 21.267 1.00 93.94 233 LYS A N 1
ATOM 1824 C CA . LYS A 1 233 ? -19.104 -11.523 19.876 1.00 93.94 233 LYS A CA 1
ATOM 1825 C C . LYS A 1 233 ? -19.767 -10.437 19.033 1.00 93.94 233 LYS A C 1
ATOM 1827 O O . LYS A 1 233 ? -20.823 -9.936 19.401 1.00 93.94 233 LYS A O 1
ATOM 1832 N N . PHE A 1 234 ? -19.189 -10.126 17.882 1.00 92.75 234 PHE A N 1
ATOM 1833 C CA . PHE A 1 234 ? -19.728 -9.171 16.919 1.00 92.75 234 PHE A CA 1
ATOM 1834 C C . PHE A 1 234 ? -19.874 -9.848 15.551 1.00 92.75 234 PHE A C 1
ATOM 1836 O O . PHE A 1 234 ? -18.892 -10.328 14.984 1.00 92.75 234 PHE A O 1
ATOM 1843 N N . GLY A 1 235 ? -21.109 -9.952 15.054 1.00 94.00 235 GLY A N 1
ATOM 1844 C CA . GLY A 1 235 ? -21.476 -10.804 13.918 1.00 94.00 235 GLY A CA 1
ATOM 1845 C C . GLY A 1 235 ? -22.659 -11.735 14.207 1.00 94.00 235 GLY A C 1
ATOM 1846 O O . GLY A 1 235 ? -23.407 -11.540 15.170 1.00 94.00 235 GLY A O 1
ATOM 1847 N N . LYS A 1 236 ? -22.839 -12.752 13.361 1.00 94.56 236 LYS A N 1
ATOM 1848 C CA . LYS A 1 236 ? -24.073 -13.540 13.257 1.00 94.56 236 LYS A CA 1
ATOM 1849 C C . LYS A 1 236 ? -23.966 -14.923 13.892 1.00 94.56 236 LYS A C 1
ATOM 1851 O O . LYS A 1 236 ? -23.008 -15.661 13.680 1.00 94.56 236 LYS A O 1
ATOM 1856 N N . ASP A 1 237 ? -25.007 -15.283 14.626 1.00 93.06 237 ASP A N 1
ATOM 1857 C CA . ASP A 1 237 ? -25.362 -16.665 14.938 1.00 93.06 237 ASP A CA 1
ATOM 1858 C C . ASP A 1 237 ? -26.270 -17.183 13.810 1.00 93.06 237 ASP A C 1
ATOM 1860 O O . ASP A 1 237 ? -27.329 -16.613 13.545 1.00 93.06 237 ASP A O 1
ATOM 1864 N N . LEU A 1 238 ? -25.821 -18.225 13.110 1.00 93.62 238 LEU A N 1
ATOM 1865 C CA . LEU A 1 238 ? -26.512 -18.808 11.959 1.00 93.62 238 LEU A CA 1
ATOM 1866 C C . LEU A 1 238 ? -27.635 -19.771 12.375 1.00 93.62 238 LEU A C 1
ATOM 1868 O O . LEU A 1 238 ? -28.499 -20.076 11.559 1.00 93.62 238 LEU A O 1
ATOM 1872 N N . VAL A 1 239 ? -27.639 -20.237 13.630 1.00 91.81 239 VAL A N 1
ATOM 1873 C CA . VAL A 1 239 ? -28.656 -21.154 14.166 1.00 91.81 239 VAL A CA 1
ATOM 1874 C C . VAL A 1 239 ? -29.865 -20.374 14.675 1.00 91.81 239 VAL A C 1
ATOM 1876 O O . VAL A 1 239 ? -30.999 -20.732 14.372 1.00 91.81 239 VAL A O 1
ATOM 1879 N N . SER A 1 240 ? -29.637 -19.300 15.438 1.00 88.75 240 SER A N 1
ATOM 1880 C CA . SER A 1 240 ? -30.717 -18.441 15.952 1.00 88.75 240 SER A CA 1
ATOM 1881 C C . SER A 1 240 ? -31.094 -17.288 15.015 1.00 88.75 240 SER A C 1
ATOM 1883 O O . SER A 1 240 ? -32.074 -16.590 15.268 1.00 88.75 240 SER A O 1
ATOM 1885 N N . GLY A 1 241 ? -30.307 -17.047 13.959 1.00 89.88 241 GLY A N 1
ATOM 1886 C CA . GLY A 1 241 ? -30.460 -15.899 13.059 1.00 89.88 241 GLY A CA 1
ATOM 1887 C C . GLY A 1 241 ? -30.080 -14.550 13.689 1.00 89.88 241 GLY A C 1
ATOM 1888 O O . GLY A 1 241 ? -30.279 -13.506 13.067 1.00 89.88 241 GLY A O 1
ATOM 1889 N N . ARG A 1 242 ? -29.549 -14.541 14.921 1.00 90.56 242 ARG A N 1
ATOM 1890 C CA . ARG A 1 242 ? -29.220 -13.320 15.668 1.00 90.56 242 ARG A CA 1
ATOM 1891 C C . ARG A 1 242 ? -28.004 -12.612 15.071 1.00 90.56 242 ARG A C 1
ATOM 1893 O O . ARG A 1 242 ? -26.900 -13.154 15.060 1.00 90.56 242 ARG A O 1
ATOM 1900 N N . ASP A 1 243 ? -28.197 -11.362 14.661 1.00 91.75 243 ASP A N 1
ATOM 1901 C CA . ASP A 1 243 ? -27.164 -10.491 14.097 1.00 91.75 243 ASP A CA 1
ATOM 1902 C C . ASP A 1 243 ? -26.738 -9.419 15.115 1.00 91.75 243 ASP A C 1
ATOM 1904 O O . ASP A 1 243 ? -27.490 -8.491 15.418 1.00 91.75 243 ASP A O 1
ATOM 1908 N N . ARG A 1 244 ? -25.535 -9.564 15.683 1.00 93.94 244 ARG A N 1
ATOM 1909 C CA . ARG A 1 244 ? -24.998 -8.667 16.719 1.00 93.94 244 ARG A CA 1
ATOM 1910 C C . ARG A 1 244 ? -24.358 -7.449 16.058 1.00 93.94 244 ARG A C 1
ATOM 1912 O O . ARG A 1 244 ? -23.148 -7.434 15.829 1.00 93.94 244 ARG A O 1
ATOM 1919 N N . ARG A 1 245 ? -25.182 -6.449 15.740 1.00 91.38 245 ARG A N 1
ATOM 1920 C CA . ARG A 1 245 ? -24.771 -5.177 15.121 1.00 91.38 245 ARG A CA 1
ATOM 1921 C C . ARG A 1 245 ? -24.462 -4.115 16.169 1.00 91.38 245 ARG A C 1
ATOM 1923 O O . ARG A 1 245 ? -25.214 -3.970 17.126 1.00 91.38 245 ARG A O 1
ATOM 1930 N N . TRP A 1 246 ? -23.416 -3.322 15.950 1.00 88.81 246 TRP A N 1
ATOM 1931 C CA . TRP A 1 246 ? -23.206 -2.083 16.704 1.00 88.81 246 TRP A CA 1
ATOM 1932 C C . TRP A 1 246 ? -24.054 -0.985 16.048 1.00 88.81 246 TRP A C 1
ATOM 1934 O O . TRP A 1 246 ? -24.025 -0.829 14.828 1.00 88.81 246 TRP A O 1
ATOM 1944 N N . VAL A 1 247 ? -24.771 -0.204 16.861 1.00 90.88 247 VAL A N 1
ATOM 1945 C CA . VAL A 1 247 ? -25.436 1.042 16.441 1.00 90.88 247 VAL A CA 1
ATOM 1946 C C . VAL A 1 247 ? -24.899 2.199 17.282 1.00 90.88 247 VAL A C 1
ATOM 1948 O O . VAL A 1 247 ? -24.933 2.109 18.518 1.00 90.88 247 VAL A O 1
ATOM 1951 N N . THR A 1 248 ? -24.407 3.268 16.641 1.00 92.25 248 THR A N 1
ATOM 1952 C CA . THR A 1 248 ? -23.820 4.435 17.332 1.00 92.25 248 THR A CA 1
ATOM 1953 C C . THR A 1 248 ? -24.797 5.073 18.310 1.00 92.25 248 THR A C 1
ATOM 1955 O O . THR A 1 248 ? -26.007 4.849 18.243 1.00 92.25 248 THR A O 1
ATOM 1958 N N . TRP A 1 249 ? -24.277 5.851 19.256 1.00 93.25 249 TRP A N 1
ATOM 1959 C CA . TRP A 1 249 ? -25.093 6.853 19.939 1.00 93.25 249 TRP A CA 1
ATOM 1960 C C . TRP A 1 249 ? -25.364 8.015 18.984 1.00 93.25 249 TRP A C 1
ATOM 1962 O O . TRP A 1 249 ? -24.576 8.267 18.071 1.00 93.25 249 TRP A O 1
ATOM 1972 N N . LYS A 1 250 ? -26.478 8.714 19.187 1.00 92.25 250 LYS A N 1
ATOM 1973 C CA . LYS A 1 250 ? -26.867 9.858 18.362 1.00 92.25 250 LYS A CA 1
ATOM 1974 C C . LYS A 1 250 ? -25.998 11.090 18.633 1.00 92.25 250 LYS A C 1
ATOM 1976 O O . LYS A 1 250 ? -25.738 11.863 17.717 1.00 92.25 250 LYS A O 1
ATOM 1981 N N . SER A 1 251 ? -25.522 11.251 19.865 1.00 91.31 251 SER A N 1
ATOM 1982 C CA . SER A 1 251 ? -24.463 12.194 20.242 1.00 91.31 251 SER A CA 1
ATOM 1983 C C . SER A 1 251 ? -23.765 11.709 21.521 1.00 91.31 251 SER A C 1
ATOM 1985 O O . SER A 1 251 ? -24.101 10.647 22.045 1.00 91.31 251 SER A O 1
ATOM 1987 N N . LEU A 1 252 ? -22.798 12.470 22.045 1.00 87.06 252 LEU A N 1
ATOM 1988 C CA . LEU A 1 252 ? -22.148 12.152 23.326 1.00 87.06 252 LEU A CA 1
ATOM 1989 C C . LEU A 1 252 ? -23.128 12.171 24.519 1.00 87.06 252 LEU A C 1
ATOM 1991 O O . LEU A 1 252 ? -22.962 11.383 25.447 1.00 87.06 252 LEU A O 1
ATOM 1995 N N . ASP A 1 253 ? -24.173 13.004 24.450 1.00 90.00 253 ASP A N 1
ATOM 1996 C CA . ASP A 1 253 ? -25.173 13.190 25.515 1.00 90.00 253 ASP A CA 1
ATOM 1997 C C . ASP A 1 253 ? -26.526 12.502 25.216 1.00 90.00 253 ASP A C 1
ATOM 1999 O O . ASP A 1 253 ? -27.468 12.584 26.010 1.00 90.00 253 ASP A O 1
ATOM 2003 N N . ASP A 1 254 ? -26.654 11.825 24.068 1.00 92.88 254 ASP A N 1
ATOM 2004 C CA . ASP A 1 254 ? -27.878 11.141 23.629 1.00 92.88 254 ASP A CA 1
ATOM 2005 C C . ASP A 1 254 ? -27.579 9.683 23.212 1.00 92.88 254 ASP A C 1
ATOM 2007 O O . ASP A 1 254 ? -27.147 9.434 22.078 1.00 92.88 254 ASP A O 1
ATOM 2011 N N . PRO A 1 255 ? -27.826 8.694 24.100 1.00 94.25 255 PRO A N 1
ATOM 2012 C CA . PRO A 1 255 ? -27.543 7.285 23.844 1.00 94.25 255 PRO A CA 1
ATOM 2013 C C . PRO A 1 255 ? -28.524 6.613 22.877 1.00 94.25 255 PRO A C 1
ATOM 2015 O O . PRO A 1 255 ? -28.360 5.423 22.565 1.00 94.25 255 PRO A O 1
ATOM 2018 N N . SER A 1 256 ? -29.536 7.333 22.383 1.00 93.75 256 SER A N 1
ATOM 2019 C CA . SER A 1 256 ? -30.477 6.797 21.400 1.00 93.75 256 SER A CA 1
ATOM 2020 C C . SER A 1 256 ? -29.772 6.292 20.131 1.00 93.75 256 SER A C 1
ATOM 2022 O O . SER A 1 256 ? -28.607 6.625 19.885 1.00 93.75 256 SER A O 1
ATOM 2024 N N . PRO A 1 257 ? -30.407 5.385 19.360 1.00 93.00 257 PRO A N 1
ATOM 2025 C CA . PRO A 1 257 ? -29.853 4.893 18.102 1.00 93.00 257 PRO A CA 1
ATOM 2026 C C . PRO A 1 257 ? -29.450 6.041 17.165 1.00 93.00 257 PRO A C 1
ATOM 2028 O O . PRO A 1 257 ? -30.292 6.827 16.734 1.00 93.00 257 PRO A O 1
ATOM 2031 N N . GLY A 1 258 ? -28.150 6.138 16.887 1.00 92.31 258 GLY A N 1
ATOM 2032 C CA . GLY A 1 258 ? -27.571 7.092 15.951 1.00 92.31 258 GLY A CA 1
ATOM 2033 C C . GLY A 1 258 ? -27.683 6.639 14.496 1.00 92.31 258 GLY A C 1
ATOM 2034 O O . GLY A 1 258 ? -28.313 5.633 14.170 1.00 92.31 258 GLY A O 1
ATOM 2035 N N . GLU A 1 259 ? -27.060 7.408 13.607 1.00 90.88 259 GLU A N 1
ATOM 2036 C CA . GLU A 1 259 ? -27.213 7.257 12.155 1.00 90.88 259 GLU A CA 1
ATOM 2037 C C . GLU A 1 259 ? -26.408 6.089 11.553 1.00 90.88 259 GLU A C 1
ATOM 2039 O O . GLU A 1 259 ? -26.724 5.623 10.455 1.00 90.88 259 GLU A O 1
ATOM 2044 N N . TYR A 1 260 ? -25.376 5.607 12.256 1.00 92.12 260 TYR A N 1
ATOM 2045 C CA . TYR A 1 260 ? -24.433 4.617 11.734 1.00 92.12 260 TYR A CA 1
ATOM 2046 C C . TYR A 1 260 ? -24.585 3.265 12.429 1.00 92.12 260 TYR A C 1
ATOM 2048 O O . TYR A 1 260 ? -24.654 3.158 13.656 1.00 92.12 260 TYR A O 1
ATOM 2056 N N . THR A 1 261 ? -24.609 2.214 11.613 1.00 92.31 261 THR A N 1
ATOM 2057 C CA . THR A 1 261 ? -24.675 0.817 12.046 1.00 92.31 261 THR A CA 1
ATOM 2058 C C . THR A 1 261 ? -23.524 0.052 11.415 1.00 92.31 261 THR A C 1
ATOM 2060 O O . THR A 1 261 ? -23.361 0.093 10.196 1.00 92.31 261 THR A O 1
ATOM 2063 N N . ALA A 1 262 ? -22.763 -0.695 12.212 1.00 90.44 262 ALA A N 1
ATOM 2064 C CA . ALA A 1 262 ? -21.805 -1.655 11.680 1.00 90.44 262 ALA A CA 1
ATOM 2065 C C . ALA A 1 262 ? -22.267 -3.087 11.891 1.00 90.44 262 ALA A C 1
ATOM 2067 O O . ALA A 1 262 ? -22.841 -3.450 12.922 1.00 90.44 262 ALA A O 1
ATOM 2068 N N . PHE A 1 263 ? -21.971 -3.907 10.894 1.00 91.12 263 PHE A N 1
ATOM 2069 C CA . PHE A 1 263 ? -22.442 -5.275 10.802 1.00 91.12 263 PHE A CA 1
ATOM 2070 C C . PHE A 1 263 ? -21.433 -6.133 10.043 1.00 91.12 263 PHE A C 1
ATOM 2072 O O . PHE A 1 263 ? -20.730 -5.668 9.142 1.00 91.12 263 PHE A O 1
ATOM 2079 N N . LEU A 1 264 ? -21.383 -7.411 10.405 1.00 92.00 264 LEU A N 1
ATOM 2080 C CA . LEU A 1 264 ? -20.628 -8.398 9.652 1.00 92.00 264 LEU A CA 1
ATOM 2081 C C . LEU A 1 264 ? -21.508 -8.908 8.510 1.00 92.00 264 LEU A C 1
ATOM 2083 O O . LEU A 1 264 ? -22.485 -9.627 8.741 1.00 92.00 264 LEU A O 1
ATOM 2087 N N . ASP A 1 265 ? -21.183 -8.525 7.279 1.00 91.88 265 ASP A N 1
ATOM 2088 C CA . ASP A 1 265 ? -21.824 -9.120 6.116 1.00 91.88 265 ASP A CA 1
ATOM 2089 C C . ASP A 1 265 ? -21.300 -10.550 5.923 1.00 91.88 265 ASP A C 1
ATOM 2091 O O . ASP A 1 265 ? -20.127 -10.850 6.147 1.00 91.88 265 ASP A O 1
ATOM 2095 N N . THR A 1 266 ? -22.210 -11.437 5.541 1.00 92.12 266 THR A N 1
ATOM 2096 C CA . THR A 1 266 ? -22.002 -12.873 5.333 1.00 92.12 266 THR A CA 1
ATOM 2097 C C . THR A 1 266 ? -22.416 -13.312 3.926 1.00 92.12 266 THR A C 1
ATOM 2099 O O . THR A 1 266 ? -22.427 -14.507 3.647 1.00 92.12 266 THR A O 1
ATOM 2102 N N . ASN A 1 267 ? -22.780 -12.371 3.048 1.00 91.38 267 ASN A N 1
ATOM 2103 C CA . ASN A 1 267 ? -22.929 -12.622 1.618 1.00 91.38 267 ASN A CA 1
ATOM 2104 C C . ASN A 1 267 ? -21.541 -12.839 0.994 1.00 91.38 267 ASN A C 1
ATOM 2106 O O . ASN A 1 267 ? -20.635 -12.035 1.221 1.00 91.38 267 ASN A O 1
ATOM 2110 N N . GLY A 1 268 ? -21.371 -13.918 0.225 1.00 93.19 268 GLY A N 1
ATOM 2111 C CA . GLY A 1 268 ? -20.058 -14.343 -0.270 1.00 93.19 268 GLY A CA 1
ATOM 2112 C C . GLY A 1 268 ? -19.085 -14.636 0.878 1.00 93.19 268 GLY A C 1
ATOM 2113 O O . GLY A 1 268 ? -19.468 -15.263 1.869 1.00 93.19 268 GLY A O 1
ATOM 2114 N N . PHE A 1 269 ? -17.823 -14.210 0.771 1.00 93.25 269 PHE A N 1
ATOM 2115 C CA . PHE A 1 269 ? -16.882 -14.347 1.893 1.00 93.25 269 PHE A CA 1
ATOM 2116 C C . PHE A 1 269 ? -17.103 -13.244 2.952 1.00 93.25 269 PHE A C 1
ATOM 2118 O O . PHE A 1 269 ? -17.159 -12.071 2.572 1.00 93.25 269 PHE A O 1
ATOM 2125 N N . PRO A 1 270 ? -17.194 -13.563 4.261 1.00 93.12 270 PRO A N 1
ATOM 2126 C CA . PRO A 1 270 ? -17.551 -12.576 5.280 1.00 93.12 270 PRO A CA 1
ATOM 2127 C C . PRO A 1 270 ? -16.604 -11.373 5.391 1.00 93.12 270 PRO A C 1
ATOM 2129 O O . PRO A 1 270 ? -15.379 -11.513 5.385 1.00 93.12 270 PRO A O 1
ATOM 2132 N N . GLN A 1 271 ? -17.187 -10.186 5.557 1.00 91.44 271 GLN A N 1
ATOM 2133 C CA . GLN A 1 271 ? -16.470 -8.910 5.649 1.00 91.44 271 GLN A CA 1
ATOM 2134 C C . GLN A 1 271 ? -17.257 -7.880 6.469 1.00 91.44 271 GLN A C 1
ATOM 2136 O O . GLN A 1 271 ? -18.482 -7.942 6.571 1.00 91.44 271 GLN A O 1
ATOM 2141 N N . LEU A 1 272 ? -16.551 -6.920 7.063 1.00 89.12 272 LEU A N 1
ATOM 2142 C CA . LEU A 1 272 ? -17.150 -5.911 7.938 1.00 89.12 272 LEU A CA 1
ATOM 2143 C C . LEU A 1 272 ? -17.440 -4.598 7.190 1.00 89.12 272 LEU A C 1
ATOM 2145 O O . LEU A 1 272 ? -16.551 -4.038 6.542 1.00 89.12 272 LEU A O 1
ATOM 2149 N N . PHE A 1 273 ? -18.658 -4.078 7.357 1.00 89.88 273 PHE A N 1
ATOM 2150 C CA . PHE A 1 273 ? -19.098 -2.765 6.880 1.00 89.88 273 PHE A CA 1
ATOM 2151 C C . PHE A 1 273 ? -19.549 -1.846 8.021 1.00 89.88 273 PHE A C 1
ATOM 2153 O O . PHE A 1 273 ? -20.066 -2.310 9.038 1.00 89.88 273 PHE A O 1
ATOM 2160 N N . VAL A 1 274 ? -19.429 -0.536 7.794 1.00 90.62 274 VAL A N 1
ATOM 2161 C CA . VAL A 1 274 ? -20.215 0.500 8.477 1.00 90.62 274 VAL A CA 1
ATOM 2162 C C . VAL A 1 274 ? -21.130 1.135 7.438 1.00 90.62 274 VAL A C 1
ATOM 2164 O O . VAL A 1 274 ? -20.661 1.614 6.400 1.00 90.62 274 VAL A O 1
ATOM 2167 N N . GLY A 1 275 ? -22.430 1.131 7.709 1.00 91.69 275 GLY A N 1
ATOM 2168 C CA . GLY A 1 275 ? -23.443 1.747 6.866 1.00 91.69 275 GLY A CA 1
ATOM 2169 C C . GLY A 1 275 ? -24.185 2.880 7.567 1.00 91.69 275 GLY A C 1
ATOM 2170 O O . GLY A 1 275 ? -24.230 2.947 8.796 1.00 91.69 275 GLY A O 1
ATOM 2171 N N . GLN A 1 276 ? -24.778 3.758 6.766 1.00 89.88 276 GLN A N 1
ATOM 2172 C CA . GLN A 1 276 ? -25.571 4.912 7.191 1.00 89.88 276 GLN A CA 1
ATOM 2173 C C . GLN A 1 276 ? -27.070 4.659 6.964 1.00 89.88 276 GLN A C 1
ATOM 2175 O O . GLN A 1 276 ? -27.461 3.916 6.056 1.00 89.88 276 GLN A O 1
ATOM 2180 N N . GLY A 1 277 ? -27.910 5.289 7.786 1.00 81.94 277 GLY A N 1
ATOM 2181 C CA . GLY A 1 277 ? -29.367 5.236 7.675 1.00 81.94 277 GLY A CA 1
ATOM 2182 C C . GLY A 1 277 ? -29.980 3.961 8.261 1.00 81.94 277 GLY A C 1
ATOM 2183 O O . GLY A 1 277 ? -29.365 3.259 9.064 1.00 81.94 277 GLY A O 1
ATOM 2184 N N . VAL A 1 278 ? -31.225 3.659 7.870 1.00 72.44 278 VAL A N 1
ATOM 2185 C CA . VAL A 1 278 ? -32.013 2.542 8.424 1.00 72.44 278 VAL A CA 1
ATOM 2186 C C . VAL A 1 278 ? -31.219 1.236 8.349 1.00 72.44 278 VAL A C 1
ATOM 2188 O O . VAL A 1 278 ? -30.913 0.751 7.265 1.00 72.44 278 VAL A O 1
ATOM 2191 N N . GLN A 1 279 ? -30.868 0.686 9.517 1.00 69.38 279 GLN A N 1
ATOM 2192 C CA . GLN A 1 279 ? -30.058 -0.529 9.683 1.00 69.38 279 GLN A CA 1
ATOM 2193 C C . GLN A 1 279 ? -28.682 -0.543 8.974 1.00 69.38 279 GLN A C 1
ATOM 2195 O O . GLN A 1 279 ? -28.067 -1.607 8.885 1.00 69.38 279 GLN A O 1
ATOM 2200 N N . GLY A 1 280 ? -28.183 0.603 8.496 1.00 76.56 280 GLY A N 1
ATOM 2201 C CA . GLY A 1 280 ? -26.940 0.700 7.727 1.00 76.56 280 GLY A CA 1
ATOM 2202 C C . GLY A 1 280 ? -27.058 0.305 6.247 1.00 76.56 280 GLY A C 1
ATOM 2203 O O . GLY A 1 280 ? -26.092 -0.205 5.684 1.00 76.56 280 GLY A O 1
ATOM 2204 N N . LEU A 1 281 ? -28.219 0.518 5.612 1.00 79.69 281 LEU A N 1
ATOM 2205 C CA . LEU A 1 281 ? -28.462 0.165 4.201 1.00 79.69 281 LEU A CA 1
ATOM 2206 C C . LEU A 1 281 ? -27.490 0.805 3.190 1.00 79.69 281 LEU A C 1
ATOM 2208 O O . LEU A 1 281 ? -27.259 0.210 2.139 1.00 79.69 281 LEU A O 1
ATOM 2212 N N . VAL A 1 282 ? -26.934 1.989 3.474 1.00 88.31 282 VAL A N 1
ATOM 2213 C CA . VAL A 1 282 ? -25.983 2.679 2.583 1.00 88.31 282 VAL A CA 1
ATOM 2214 C C . VAL A 1 282 ? -24.550 2.406 3.056 1.00 88.31 282 VAL A C 1
ATOM 2216 O O . VAL A 1 282 ? -24.171 2.942 4.099 1.00 88.31 282 VAL A O 1
ATOM 2219 N N . PRO A 1 283 ? -23.727 1.605 2.347 1.00 90.56 283 PRO A N 1
ATOM 2220 C CA . PRO A 1 283 ? -22.357 1.320 2.773 1.00 90.56 283 PRO A CA 1
ATOM 2221 C C . PRO A 1 283 ? -21.494 2.584 2.717 1.00 90.56 283 PRO A C 1
ATOM 2223 O O . PRO A 1 283 ? -21.334 3.175 1.652 1.00 90.56 283 PRO A O 1
ATOM 2226 N N . ARG A 1 284 ? -20.916 2.985 3.855 1.00 89.56 284 ARG A N 1
ATOM 2227 C CA . ARG A 1 284 ? -20.042 4.165 3.960 1.00 89.56 284 ARG A CA 1
ATOM 2228 C C . ARG A 1 284 ? -18.574 3.781 4.091 1.00 89.56 284 ARG A C 1
ATOM 2230 O O . ARG A 1 284 ? -17.726 4.392 3.449 1.00 89.56 284 ARG A O 1
ATOM 2237 N N . LEU A 1 285 ? -18.275 2.772 4.908 1.00 88.38 285 LEU A N 1
ATOM 2238 C CA . LEU A 1 285 ? -16.926 2.249 5.130 1.00 88.38 285 LEU A CA 1
ATOM 2239 C C . LEU A 1 285 ? -16.937 0.726 5.013 1.00 88.38 285 LEU A C 1
ATOM 2241 O O . LEU A 1 285 ? -17.890 0.063 5.428 1.00 88.38 285 LEU A O 1
ATOM 2245 N N . ARG A 1 286 ? -15.838 0.162 4.514 1.00 89.38 286 ARG A N 1
ATOM 2246 C CA . ARG A 1 286 ? -15.608 -1.283 4.479 1.00 89.38 286 ARG A CA 1
ATOM 2247 C C . ARG A 1 286 ? -14.262 -1.587 5.122 1.00 89.38 286 ARG A C 1
ATOM 2249 O O . ARG A 1 286 ? -13.235 -1.083 4.677 1.00 89.38 286 ARG A O 1
ATOM 2256 N N . TYR A 1 287 ? -14.251 -2.437 6.142 1.00 81.56 287 TYR A N 1
ATOM 2257 C CA . TYR A 1 287 ? -13.022 -2.954 6.757 1.00 81.56 287 TYR A CA 1
ATOM 2258 C C . TYR A 1 287 ? -12.544 -4.260 6.104 1.00 81.56 287 TYR A C 1
ATOM 2260 O O . TYR A 1 287 ? -11.493 -4.789 6.455 1.00 81.56 287 TYR A O 1
ATOM 2268 N N . GLY A 1 288 ? -13.282 -4.751 5.107 1.00 82.69 288 GLY A N 1
ATOM 2269 C CA . GLY A 1 288 ? -12.888 -5.870 4.261 1.00 82.69 288 GLY A CA 1
ATOM 2270 C C . GLY A 1 288 ? -12.938 -7.228 4.970 1.00 82.69 288 GLY A C 1
ATOM 2271 O O . GLY A 1 288 ? -13.460 -7.337 6.086 1.00 82.69 288 GLY A O 1
ATOM 2272 N N . PRO A 1 289 ? -12.445 -8.278 4.295 1.00 88.50 289 PRO A N 1
ATOM 2273 C CA . PRO A 1 289 ? -12.441 -9.635 4.825 1.00 88.50 289 PRO A CA 1
ATOM 2274 C C . PRO A 1 289 ? -11.331 -9.870 5.862 1.00 88.50 289 PRO A C 1
ATOM 2276 O O . PRO A 1 289 ? -10.356 -9.117 5.956 1.00 88.50 289 PRO A O 1
ATOM 2279 N N . TRP A 1 290 ? -11.475 -10.955 6.626 1.00 86.75 290 TRP A N 1
ATOM 2280 C CA . TRP A 1 290 ? -10.433 -11.482 7.512 1.00 86.75 290 TRP A CA 1
ATOM 2281 C C . TRP A 1 290 ? -9.323 -12.179 6.714 1.00 86.75 290 TRP A C 1
ATOM 2283 O O . TRP A 1 290 ? -9.619 -12.999 5.849 1.00 86.75 290 TRP A O 1
ATOM 2293 N N . ASN A 1 291 ? -8.056 -11.896 7.036 1.00 80.94 291 ASN A N 1
ATOM 2294 C CA . ASN A 1 291 ? -6.884 -12.375 6.283 1.00 80.94 291 ASN A CA 1
ATOM 2295 C C . ASN A 1 291 ? -6.057 -13.477 6.979 1.00 80.94 291 ASN A C 1
ATOM 2297 O O . ASN A 1 291 ? -4.942 -13.782 6.554 1.00 80.94 291 ASN A O 1
ATOM 2301 N N . GLY A 1 292 ? -6.568 -14.054 8.069 1.00 79.19 292 GLY A N 1
ATOM 2302 C CA . GLY A 1 292 ? -5.834 -14.995 8.928 1.00 79.19 292 GLY A CA 1
ATOM 2303 C C . GLY A 1 292 ? -5.123 -14.333 10.119 1.00 79.19 292 GLY A C 1
ATOM 2304 O O . GLY A 1 292 ? -4.766 -15.026 11.070 1.00 79.19 292 GLY A O 1
ATOM 2305 N N . VAL A 1 293 ? -4.951 -13.004 10.110 1.00 75.50 293 VAL A N 1
ATOM 2306 C CA . VAL A 1 293 ? -4.256 -12.233 11.165 1.00 75.50 293 VAL A CA 1
ATOM 2307 C C . VAL A 1 293 ? -5.086 -11.048 11.674 1.00 75.50 293 VAL A C 1
ATOM 2309 O O . VAL A 1 293 ? -5.135 -10.804 12.879 1.00 75.50 293 VAL A O 1
ATOM 2312 N N . THR A 1 294 ? -5.728 -10.307 10.768 1.00 73.81 294 THR A N 1
ATOM 2313 C CA . THR A 1 294 ? -6.556 -9.125 11.049 1.00 73.81 294 THR A CA 1
ATOM 2314 C C . THR A 1 294 ? -7.680 -8.983 10.007 1.00 73.81 294 THR A C 1
ATOM 2316 O O . THR A 1 294 ? -7.729 -9.716 9.015 1.00 73.81 294 THR A O 1
ATOM 2319 N N . LEU A 1 295 ? -8.598 -8.038 10.222 1.00 72.44 295 LEU A N 1
ATOM 2320 C CA . LEU A 1 295 ? -9.495 -7.539 9.174 1.00 72.44 295 LEU A CA 1
ATOM 2321 C C . LEU A 1 295 ? -8.704 -6.553 8.299 1.00 72.44 295 LEU A C 1
ATOM 2323 O O . LEU A 1 295 ? -8.088 -5.629 8.826 1.00 72.44 295 LEU A O 1
ATOM 2327 N N . ASN A 1 296 ? -8.706 -6.751 6.978 1.00 60.50 296 ASN A N 1
ATOM 2328 C CA . ASN A 1 296 ? -7.779 -6.089 6.043 1.00 60.50 296 ASN A CA 1
ATOM 2329 C C . ASN A 1 296 ? -7.757 -4.548 6.084 1.00 60.50 296 ASN A C 1
ATOM 2331 O O . ASN A 1 296 ? -6.731 -3.942 5.791 1.00 60.50 296 ASN A O 1
ATOM 2335 N N . GLY A 1 297 ? -8.879 -3.907 6.406 1.00 55.94 297 GLY A N 1
ATOM 2336 C CA . GLY A 1 297 ? -9.009 -2.451 6.509 1.00 55.94 297 GLY A CA 1
ATOM 2337 C C . GLY A 1 297 ? -8.638 -1.870 7.874 1.00 55.94 297 GLY A C 1
ATOM 2338 O O . GLY A 1 297 ? -8.740 -0.661 8.050 1.00 55.94 297 GLY A O 1
ATOM 2339 N N . LEU A 1 298 ? -8.225 -2.697 8.840 1.00 57.94 298 LEU A N 1
ATOM 2340 C CA . LEU A 1 298 ? -7.620 -2.241 10.091 1.00 57.94 298 LEU A CA 1
ATOM 2341 C C . LEU A 1 298 ? -6.087 -2.263 9.898 1.00 57.94 298 LEU A C 1
ATOM 2343 O O . LEU A 1 298 ? -5.521 -3.359 9.852 1.00 57.94 298 LEU A O 1
ATOM 2347 N N . PRO A 1 299 ? -5.392 -1.112 9.753 1.00 48.56 299 PRO A N 1
ATOM 2348 C CA . PRO A 1 299 ? -3.953 -1.076 9.474 1.00 48.56 299 PRO A CA 1
ATOM 2349 C C . PRO A 1 299 ? -3.098 -1.974 10.387 1.00 48.56 299 PRO A C 1
ATOM 2351 O O . PRO A 1 299 ? -3.018 -1.764 11.600 1.00 48.56 299 PRO A O 1
ATOM 2354 N N . SER A 1 300 ? -2.397 -2.933 9.768 1.00 46.12 300 SER A N 1
ATOM 2355 C CA . SER A 1 300 ? -1.499 -3.917 10.397 1.00 46.12 300 SER A CA 1
ATOM 2356 C C . SER A 1 300 ? -0.189 -3.286 10.898 1.00 46.12 300 SER A C 1
ATOM 2358 O O . SER A 1 300 ? 0.908 -3.608 10.447 1.00 46.12 300 SER A O 1
ATOM 2360 N N . ARG A 1 301 ? -0.257 -2.360 11.862 1.00 45.84 301 ARG A N 1
ATOM 2361 C CA . ARG A 1 301 ? 0.947 -1.828 12.524 1.00 45.84 301 ARG A CA 1
ATOM 2362 C C . ARG A 1 301 ? 1.328 -2.663 13.745 1.00 45.84 301 ARG A C 1
ATOM 2364 O O . ARG A 1 301 ? 1.077 -2.278 14.883 1.00 45.84 301 ARG A O 1
ATOM 2371 N N . LYS A 1 302 ? 2.058 -3.750 13.452 1.00 49.22 302 LYS A N 1
ATOM 2372 C CA . LYS A 1 302 ? 2.674 -4.723 14.380 1.00 49.22 302 LYS A CA 1
ATOM 2373 C C . LYS A 1 302 ? 1.662 -5.602 15.131 1.00 49.22 302 LYS A C 1
ATOM 2375 O O . LYS A 1 302 ? 0.525 -5.218 15.380 1.00 49.22 302 LYS A O 1
ATOM 2380 N N . LYS A 1 303 ? 2.109 -6.797 15.549 1.00 51.66 303 LYS A N 1
ATOM 2381 C CA . LYS A 1 303 ? 1.364 -7.643 16.498 1.00 51.66 303 LYS A CA 1
ATOM 2382 C C . LYS A 1 303 ? 1.075 -6.834 17.761 1.00 51.66 303 LYS A C 1
ATOM 2384 O O . LYS A 1 303 ? 2.003 -6.478 18.487 1.00 51.66 303 LYS A O 1
ATOM 2389 N N . ASN A 1 304 ? -0.200 -6.567 18.020 1.00 56.22 304 ASN A N 1
ATOM 2390 C CA . ASN A 1 304 ? -0.626 -5.846 19.206 1.00 56.22 304 ASN A CA 1
ATOM 2391 C C . ASN A 1 304 ? -0.331 -6.703 20.452 1.00 56.22 304 ASN A C 1
ATOM 2393 O O . ASN A 1 304 ? -0.871 -7.794 20.613 1.00 56.22 304 ASN A O 1
ATOM 2397 N N . ALA A 1 305 ? 0.554 -6.225 21.331 1.00 60.12 305 ALA A N 1
ATOM 2398 C CA . ALA A 1 305 ? 0.898 -6.936 22.564 1.00 60.12 305 ALA A CA 1
ATOM 2399 C C . ALA A 1 305 ? -0.251 -6.926 23.594 1.00 60.12 305 ALA A C 1
ATOM 2401 O O . ALA A 1 305 ? -0.281 -7.766 24.491 1.00 60.12 305 ALA A O 1
ATOM 2402 N N . ILE A 1 306 ? -1.190 -5.982 23.462 1.00 70.25 306 ILE A N 1
ATOM 2403 C CA . ILE A 1 306 ? -2.322 -5.768 24.369 1.00 70.25 306 ILE A CA 1
ATOM 2404 C C . ILE A 1 306 ? -3.558 -6.539 23.895 1.00 70.25 306 ILE A C 1
ATOM 2406 O O . ILE A 1 306 ? -4.259 -7.094 24.735 1.00 70.25 306 ILE A O 1
ATOM 2410 N N . ILE A 1 307 ? -3.828 -6.600 22.586 1.00 77.12 307 ILE A N 1
ATOM 2411 C CA . ILE A 1 307 ? -5.062 -7.182 22.029 1.00 77.12 307 ILE A CA 1
ATOM 2412 C C . ILE A 1 307 ? -4.775 -8.390 21.132 1.00 77.12 307 ILE A C 1
ATOM 2414 O O . ILE A 1 307 ? -4.029 -8.295 20.161 1.00 77.12 307 ILE A O 1
ATOM 2418 N N . THR A 1 308 ? -5.465 -9.500 21.398 1.00 80.88 308 THR A N 1
ATOM 2419 C CA . THR A 1 308 ? -5.568 -10.640 20.477 1.00 80.88 308 THR A CA 1
ATOM 2420 C C . THR A 1 308 ? -6.884 -10.561 19.707 1.00 80.88 308 THR A C 1
ATOM 2422 O O . THR A 1 308 ? -7.959 -10.653 20.300 1.00 80.88 308 THR A O 1
ATOM 2425 N N . HIS A 1 309 ? -6.811 -10.442 18.383 1.00 82.81 309 HIS A N 1
ATOM 2426 C CA . HIS A 1 309 ? -7.975 -10.509 17.498 1.00 82.81 309 HIS A CA 1
ATOM 2427 C C . HIS A 1 309 ? -8.334 -11.970 17.199 1.00 82.81 309 HIS A C 1
ATOM 2429 O O . HIS A 1 309 ? -7.449 -12.805 17.012 1.00 82.81 309 HIS A O 1
ATOM 2435 N N . GLN A 1 310 ? -9.627 -12.294 17.157 1.00 87.69 310 GLN A N 1
ATOM 2436 C CA . GLN A 1 310 ? -10.118 -13.621 16.791 1.00 87.69 310 GLN A CA 1
ATOM 2437 C C . GLN A 1 310 ? -11.309 -13.501 15.845 1.00 87.69 310 GLN A C 1
ATOM 2439 O O . GLN A 1 310 ? -12.289 -12.821 16.149 1.00 87.69 310 GLN A O 1
ATOM 2444 N N . PHE A 1 311 ? -11.242 -14.221 14.731 1.00 90.38 311 PHE A N 1
ATOM 2445 C CA . PHE A 1 311 ? -12.349 -14.387 13.804 1.00 90.38 311 PHE A CA 1
ATOM 2446 C C . PHE A 1 311 ? -12.752 -15.858 13.771 1.00 90.38 311 PHE A C 1
ATOM 2448 O O . PHE A 1 311 ? -11.919 -16.733 13.536 1.00 90.38 311 PHE A O 1
ATOM 2455 N N . VAL A 1 312 ? -14.022 -16.134 14.047 1.00 93.06 312 VAL A N 1
ATOM 2456 C CA . VAL A 1 312 ? -14.593 -17.481 14.044 1.00 93.06 312 VAL A CA 1
ATOM 2457 C C . VAL A 1 312 ? -15.642 -17.538 12.951 1.00 93.06 312 VAL A C 1
ATOM 2459 O O . VAL A 1 312 ? -16.472 -16.644 12.835 1.00 93.06 312 VAL A O 1
ATOM 2462 N N . MET A 1 313 ? -15.585 -18.587 12.139 1.00 92.25 313 MET A N 1
ATOM 2463 C CA . MET A 1 313 ? -16.516 -18.825 11.044 1.00 92.25 313 MET A CA 1
ATOM 2464 C C . MET A 1 313 ? -16.628 -20.333 10.835 1.00 92.25 313 MET A C 1
ATOM 2466 O O . MET A 1 313 ? -15.662 -20.976 10.405 1.00 92.25 313 MET A O 1
ATOM 2470 N N . ASN A 1 314 ? -17.799 -20.859 11.176 1.00 93.12 314 ASN A N 1
ATOM 2471 C CA . ASN A 1 314 ? -18.222 -22.251 11.057 1.00 93.12 314 ASN A CA 1
ATOM 2472 C C . ASN A 1 314 ? -19.738 -22.296 10.771 1.00 93.12 314 ASN A C 1
ATOM 2474 O O . ASN A 1 314 ? -20.391 -21.255 10.739 1.00 93.12 314 ASN A O 1
ATOM 2478 N N . ASP A 1 315 ? -20.300 -23.494 10.620 1.00 91.94 315 ASP A N 1
ATOM 2479 C CA . ASP A 1 315 ? -21.701 -23.707 10.216 1.00 91.94 315 ASP A CA 1
ATOM 2480 C C . ASP A 1 315 ? -22.748 -23.184 11.222 1.00 91.94 315 ASP A C 1
ATOM 2482 O O . ASP A 1 315 ? -23.928 -23.090 10.892 1.00 91.94 315 ASP A O 1
ATOM 2486 N N . LYS A 1 316 ? -22.340 -22.850 12.455 1.00 94.50 316 LYS A N 1
ATOM 2487 C CA . LYS A 1 316 ? -23.219 -22.326 13.512 1.00 94.50 316 LYS A CA 1
ATOM 2488 C C . LYS A 1 316 ? -23.084 -20.823 13.715 1.00 94.50 316 LYS A C 1
ATOM 2490 O O . LYS A 1 316 ? -24.054 -20.179 14.097 1.00 94.50 316 LYS A O 1
ATOM 2495 N N . GLU A 1 317 ? -21.899 -20.253 13.519 1.00 95.06 317 GLU A N 1
ATOM 2496 C CA . GLU A 1 317 ? -21.658 -18.837 13.797 1.00 95.06 317 GLU A CA 1
ATOM 2497 C C . GLU A 1 317 ? -20.476 -18.241 13.029 1.00 95.06 317 GLU A C 1
ATOM 2499 O O . GLU A 1 317 ? -19.457 -18.892 12.776 1.00 95.06 317 GLU A O 1
ATOM 2504 N N . VAL A 1 318 ? -20.619 -16.953 12.707 1.00 95.25 318 VAL A N 1
ATOM 2505 C CA . VAL A 1 318 ? -19.617 -16.119 12.042 1.00 95.25 318 VAL A CA 1
ATOM 2506 C C . VAL A 1 318 ? -19.478 -14.823 12.834 1.00 95.25 318 VAL A C 1
ATOM 2508 O O . VAL A 1 318 ? -20.377 -13.984 12.816 1.00 95.25 318 VAL A O 1
ATOM 2511 N N . TYR A 1 319 ? -18.373 -14.650 13.556 1.00 93.94 319 TYR A N 1
ATOM 2512 C CA . TYR A 1 319 ? -18.160 -13.472 14.393 1.00 93.94 319 TYR A CA 1
ATOM 2513 C C . TYR A 1 319 ? -16.687 -13.072 14.522 1.00 93.94 319 TYR A C 1
ATOM 2515 O O . TYR A 1 319 ? -15.772 -13.897 14.539 1.00 93.94 319 TYR A O 1
ATOM 2523 N N . TYR A 1 320 ? -16.480 -11.774 14.706 1.00 91.62 320 TYR A N 1
ATOM 2524 C CA . TYR A 1 320 ? -15.256 -11.183 15.224 1.00 91.62 320 TYR A CA 1
ATOM 2525 C C . TYR A 1 320 ? -15.369 -11.001 16.744 1.00 91.62 320 TYR A C 1
ATOM 2527 O O . TYR A 1 320 ? -16.433 -10.660 17.265 1.00 91.62 320 TYR A O 1
ATOM 2535 N N . ARG A 1 321 ? -14.268 -11.208 17.467 1.00 90.19 321 ARG A N 1
ATOM 2536 C CA . ARG A 1 321 ? -14.088 -10.736 18.846 1.00 90.19 321 ARG A CA 1
ATOM 2537 C C . ARG A 1 321 ? -12.641 -10.331 19.080 1.00 90.19 321 ARG A C 1
ATOM 2539 O O . ARG A 1 321 ? -11.740 -10.749 18.352 1.00 90.19 321 ARG A O 1
ATOM 2546 N N . TYR A 1 322 ? -12.406 -9.599 20.159 1.00 86.94 322 TYR A N 1
ATOM 2547 C CA . TYR A 1 322 ? -11.061 -9.343 20.658 1.00 86.94 322 TYR A CA 1
ATOM 2548 C C . TYR A 1 322 ? -10.925 -9.782 22.118 1.00 86.94 322 TYR A C 1
ATOM 2550 O O . TYR A 1 322 ? -11.904 -9.823 22.862 1.00 86.94 322 TYR A O 1
ATOM 2558 N N . LEU A 1 323 ? -9.707 -10.137 22.515 1.00 87.56 323 LEU A N 1
ATOM 2559 C CA . LEU A 1 323 ? -9.318 -10.470 23.885 1.00 87.56 323 LEU A CA 1
ATOM 2560 C C . LEU A 1 323 ? -8.171 -9.550 24.306 1.00 87.56 323 LEU A C 1
ATOM 2562 O O . LEU A 1 323 ? -7.401 -9.108 23.455 1.00 87.56 323 LEU A O 1
ATOM 2566 N N . VAL A 1 324 ? -8.043 -9.281 25.604 1.00 85.06 324 VAL A N 1
ATOM 2567 C CA . VAL A 1 324 ? -6.978 -8.431 26.153 1.00 85.06 324 VAL A CA 1
ATOM 2568 C C . VAL A 1 324 ? -5.969 -9.303 26.902 1.00 85.06 324 VAL A C 1
ATOM 2570 O O . VAL A 1 324 ? -6.344 -10.095 27.762 1.00 85.06 324 VAL A O 1
ATOM 2573 N N . ASN A 1 325 ? -4.690 -9.160 26.558 1.00 78.75 325 ASN A N 1
ATOM 2574 C CA . ASN A 1 325 ? -3.556 -9.907 27.115 1.00 78.75 325 ASN A CA 1
ATOM 2575 C C . ASN A 1 325 ? -2.840 -9.143 28.250 1.00 78.75 325 ASN A C 1
ATOM 2577 O O . ASN A 1 325 ? -1.851 -9.626 28.799 1.00 78.75 325 ASN A O 1
ATOM 2581 N N . SER A 1 326 ? -3.285 -7.921 28.550 1.00 72.00 326 SER A N 1
ATOM 2582 C CA . SER A 1 326 ? -2.686 -7.000 29.521 1.00 72.00 326 SER A CA 1
ATOM 2583 C C . SER A 1 326 ? -3.646 -6.701 30.678 1.00 72.00 326 SER A C 1
ATOM 2585 O O . SER A 1 326 ? -4.824 -7.035 30.617 1.00 72.00 326 SER A O 1
ATOM 2587 N N . SER A 1 327 ? -3.156 -6.030 31.721 1.00 77.12 327 SER A N 1
ATOM 2588 C CA . SER A 1 327 ? -3.976 -5.518 32.826 1.00 77.12 327 SER A CA 1
ATOM 2589 C C . SER A 1 327 ? -4.629 -4.157 32.537 1.00 77.12 327 SER A C 1
ATOM 2591 O O . SER A 1 327 ? -5.318 -3.628 33.404 1.00 77.12 327 SER A O 1
ATOM 2593 N N . PHE A 1 328 ? -4.395 -3.553 31.365 1.00 79.56 328 PHE A N 1
ATOM 2594 C CA . PHE A 1 328 ? -5.053 -2.302 30.977 1.00 79.56 328 PHE A CA 1
ATOM 2595 C C . PHE A 1 328 ? -6.551 -2.508 30.731 1.00 79.56 328 PHE A C 1
ATOM 2597 O O . PHE A 1 328 ? -6.963 -3.491 30.113 1.00 79.56 328 PHE A O 1
ATOM 2604 N N . ILE A 1 329 ? -7.364 -1.536 31.153 1.00 88.31 329 ILE A N 1
ATOM 2605 C CA . ILE A 1 329 ? -8.772 -1.477 30.758 1.00 88.31 329 ILE A CA 1
ATOM 2606 C C . ILE A 1 329 ? -8.831 -0.939 29.322 1.00 88.31 329 ILE A C 1
ATOM 2608 O O . ILE A 1 329 ? -8.437 0.199 29.059 1.00 88.31 329 ILE A O 1
ATOM 2612 N N . THR A 1 330 ? -9.321 -1.770 28.402 1.00 88.00 330 THR A N 1
ATOM 2613 C CA . THR A 1 330 ? -9.360 -1.495 26.959 1.00 88.00 330 THR A CA 1
ATOM 2614 C C . THR A 1 330 ? -10.756 -1.738 26.396 1.00 88.00 330 THR A C 1
ATOM 2616 O O . THR A 1 330 ? -11.297 -2.843 26.522 1.00 88.00 330 THR A O 1
ATOM 2619 N N . ARG A 1 331 ? -11.303 -0.740 25.695 1.00 88.00 331 ARG A N 1
ATOM 2620 C CA . ARG A 1 331 ? -12.582 -0.830 24.971 1.00 88.00 331 ARG A CA 1
ATOM 2621 C C . ARG A 1 331 ? -12.413 -0.452 23.504 1.00 88.00 331 ARG A C 1
ATOM 2623 O O . ARG A 1 331 ? -11.661 0.470 23.189 1.00 88.00 331 ARG A O 1
ATOM 2630 N N . LEU A 1 332 ? -13.139 -1.130 22.620 1.00 88.06 332 LEU A N 1
ATOM 2631 C CA . LEU A 1 332 ? -13.377 -0.630 21.269 1.00 88.06 332 LEU A CA 1
ATOM 2632 C C . LEU A 1 332 ? -14.636 0.242 21.335 1.00 88.06 332 LEU A C 1
ATOM 2634 O O . LEU A 1 332 ? -15.738 -0.262 21.560 1.00 88.06 332 LEU A O 1
ATOM 2638 N N . TYR A 1 333 ? -14.448 1.551 21.219 1.00 89.31 333 TYR A N 1
ATOM 2639 C CA . TYR A 1 333 ? -15.509 2.548 21.252 1.00 89.31 333 TYR A CA 1
ATOM 2640 C C . TYR A 1 333 ? -15.869 2.977 19.838 1.00 89.31 333 TYR A C 1
ATOM 2642 O O . TYR A 1 333 ? -15.006 3.114 18.970 1.00 89.31 333 TYR A O 1
ATOM 2650 N N . PHE A 1 334 ? -17.154 3.225 19.636 1.00 87.62 334 PHE A N 1
ATOM 2651 C CA . PHE A 1 334 ? -17.686 3.655 18.367 1.00 87.62 334 PHE A CA 1
ATOM 2652 C C . PHE A 1 334 ? -18.296 5.048 18.474 1.00 87.62 334 PHE A C 1
ATOM 2654 O O . PHE A 1 334 ? -19.243 5.276 19.234 1.00 87.62 334 PHE A O 1
ATOM 2661 N N . THR A 1 335 ? -17.732 5.984 17.719 1.00 88.25 335 THR A N 1
ATOM 2662 C CA . THR A 1 335 ? -18.069 7.405 17.824 1.00 88.25 335 THR A CA 1
ATOM 2663 C C . THR A 1 335 ? -19.420 7.709 17.154 1.00 88.25 335 THR A C 1
ATOM 2665 O O . THR A 1 335 ? -19.832 6.960 16.260 1.00 88.25 335 THR A O 1
ATOM 2668 N N . PRO A 1 336 ? -20.137 8.785 17.542 1.00 89.88 336 PRO A N 1
ATOM 2669 C CA . PRO A 1 336 ? -21.387 9.189 16.887 1.00 89.88 336 PRO A CA 1
ATOM 2670 C C . PRO A 1 336 ? -21.256 9.379 15.369 1.00 89.88 336 PRO A C 1
ATOM 2672 O O . PRO A 1 336 ? -22.206 9.119 14.637 1.00 89.88 336 PRO A O 1
ATOM 2675 N N . GLU A 1 337 ? -20.064 9.748 14.895 1.00 85.19 337 GLU A N 1
ATOM 2676 C CA . GLU A 1 337 ? -19.719 9.982 13.489 1.00 85.19 337 GLU A CA 1
ATOM 2677 C C . GLU A 1 337 ? -19.517 8.687 12.683 1.00 85.19 337 GLU A C 1
ATOM 2679 O O . GLU A 1 337 ? -19.286 8.763 11.477 1.00 85.19 337 GLU A O 1
ATOM 2684 N N . GLY A 1 338 ? -19.607 7.508 13.314 1.00 83.19 338 GLY A N 1
ATOM 2685 C CA . GLY A 1 338 ? -19.483 6.201 12.656 1.00 83.19 338 GLY A CA 1
ATOM 2686 C C . GLY A 1 338 ? -18.071 5.605 12.644 1.00 83.19 338 GLY A C 1
ATOM 2687 O O . GLY A 1 338 ? -17.818 4.680 11.872 1.00 83.19 338 GLY A O 1
ATOM 2688 N N . ASN A 1 339 ? -17.160 6.105 13.484 1.00 81.00 339 ASN A N 1
ATOM 2689 C CA . ASN A 1 339 ? -15.751 5.698 13.497 1.00 81.00 339 ASN A CA 1
ATOM 2690 C C . ASN A 1 339 ? -15.483 4.658 14.600 1.00 81.00 339 ASN A C 1
ATOM 2692 O O . ASN A 1 339 ? -16.185 4.630 15.611 1.00 81.00 339 ASN A O 1
ATOM 2696 N N . ALA A 1 340 ? -14.453 3.823 14.434 1.00 81.31 340 ALA A N 1
ATOM 2697 C CA . ALA A 1 340 ? -14.083 2.770 15.383 1.00 81.31 340 ALA A CA 1
ATOM 2698 C C . ALA A 1 340 ? -12.701 3.028 15.999 1.00 81.31 340 ALA A C 1
ATOM 2700 O O . ALA A 1 340 ? -11.688 2.889 15.317 1.00 81.31 340 ALA A O 1
ATOM 2701 N N . ILE A 1 341 ? -12.657 3.348 17.296 1.00 83.50 341 ILE A N 1
ATOM 2702 C CA . ILE A 1 341 ? -11.419 3.693 18.009 1.00 83.50 341 ILE A CA 1
ATOM 2703 C C . ILE A 1 341 ? -11.154 2.754 19.191 1.00 83.50 341 ILE A C 1
ATOM 2705 O O . ILE A 1 341 ? -12.057 2.365 19.933 1.00 83.50 341 ILE A O 1
ATOM 2709 N N . VAL A 1 342 ? -9.890 2.378 19.383 1.00 84.38 342 VAL A N 1
ATOM 2710 C CA . VAL A 1 342 ? -9.429 1.584 20.528 1.00 84.38 342 VAL A CA 1
ATOM 2711 C C . VAL A 1 342 ? -8.937 2.534 21.612 1.00 84.38 342 VAL A C 1
ATOM 2713 O O . VAL A 1 342 ? -7.923 3.218 21.451 1.00 84.38 342 VAL A O 1
ATOM 2716 N N . LEU A 1 343 ? -9.642 2.538 22.740 1.00 86.81 343 LEU A N 1
ATOM 2717 C CA . LEU A 1 343 ? -9.338 3.375 23.893 1.00 86.81 343 LEU A CA 1
ATOM 2718 C C . LEU A 1 343 ? -8.740 2.530 25.018 1.00 86.81 343 LEU A C 1
ATOM 2720 O O . LEU A 1 343 ? -9.339 1.542 25.450 1.00 86.81 343 LEU A O 1
ATOM 2724 N N . ASN A 1 344 ? -7.587 2.965 25.525 1.00 88.50 344 ASN A N 1
ATOM 2725 C CA . ASN A 1 344 ? -6.944 2.415 26.715 1.00 88.50 344 ASN A CA 1
ATOM 2726 C C . ASN A 1 344 ? -7.063 3.411 27.869 1.00 88.50 344 ASN A C 1
ATOM 2728 O O . ASN A 1 344 ? -6.758 4.594 27.713 1.00 88.50 344 ASN A O 1
ATOM 2732 N N . TRP A 1 345 ? -7.472 2.939 29.041 1.00 90.19 345 TRP A N 1
ATOM 2733 C CA . TRP A 1 345 ? -7.485 3.758 30.247 1.00 90.19 345 TRP A CA 1
ATOM 2734 C C . TRP A 1 345 ? -6.068 3.931 30.803 1.00 90.19 345 TRP A C 1
ATOM 2736 O O . TRP A 1 345 ? -5.364 2.947 31.045 1.00 90.19 345 TRP A O 1
ATOM 2746 N N . ILE A 1 346 ? -5.650 5.179 31.031 1.00 87.94 346 ILE A N 1
ATOM 2747 C CA . ILE A 1 346 ? -4.338 5.501 31.598 1.00 87.94 346 ILE A CA 1
ATOM 2748 C C . ILE A 1 346 ? -4.510 5.982 33.039 1.00 87.94 346 ILE A C 1
ATOM 2750 O O . ILE A 1 346 ? -4.814 7.145 33.302 1.00 87.94 346 ILE A O 1
ATOM 2754 N N . ASP A 1 347 ? -4.246 5.097 34.001 1.00 85.19 347 ASP A N 1
ATOM 2755 C CA . ASP A 1 347 ? -4.464 5.382 35.425 1.00 85.19 347 ASP A CA 1
ATOM 2756 C C . ASP A 1 347 ? -3.683 6.574 35.983 1.00 85.19 347 ASP A C 1
ATOM 2758 O O . ASP A 1 347 ? -4.116 7.177 36.962 1.00 85.19 347 ASP A O 1
ATOM 2762 N N . ARG A 1 348 ? -2.545 6.925 35.373 1.00 87.50 348 ARG A N 1
ATOM 2763 C CA . ARG A 1 348 ? -1.720 8.066 35.802 1.00 87.50 348 ARG A CA 1
ATOM 2764 C C . ARG A 1 348 ? -2.320 9.417 35.419 1.00 87.50 348 ARG A C 1
ATOM 2766 O O . ARG A 1 348 ? -2.156 10.369 36.169 1.00 87.50 348 ARG A O 1
ATOM 2773 N N . THR A 1 349 ? -2.971 9.504 34.260 1.00 89.50 349 THR A N 1
ATOM 2774 C CA . THR A 1 349 ? -3.585 10.744 33.754 1.00 89.50 349 THR A CA 1
ATOM 2775 C C . THR A 1 349 ? -5.092 10.789 33.991 1.00 89.50 349 THR A C 1
ATOM 2777 O O . THR A 1 349 ? -5.688 11.844 33.814 1.00 89.50 349 THR A O 1
ATOM 2780 N N . LYS A 1 350 ? -5.700 9.660 34.392 1.00 88.88 350 LYS A N 1
ATOM 2781 C CA . LYS A 1 350 ? -7.152 9.481 34.560 1.00 88.88 350 LYS A CA 1
ATOM 2782 C C . LYS A 1 350 ? -7.925 9.901 33.306 1.00 88.88 350 LYS A C 1
ATOM 2784 O O . LYS A 1 350 ? -8.925 10.607 33.365 1.00 88.88 350 LYS A O 1
ATOM 2789 N N . GLN A 1 351 ? -7.423 9.454 32.156 1.00 90.88 351 GLN A N 1
ATOM 2790 C CA . GLN A 1 351 ? -7.995 9.729 30.842 1.00 90.88 351 GLN A CA 1
ATOM 2791 C C . GLN A 1 351 ? -7.988 8.473 29.968 1.00 90.88 351 GLN A C 1
ATOM 2793 O O . GLN A 1 351 ? -7.099 7.620 30.064 1.00 90.88 351 GLN A O 1
ATOM 2798 N N . TRP A 1 352 ? -8.972 8.395 29.072 1.00 89.69 352 TRP A N 1
ATOM 2799 C CA . TRP A 1 352 ? -8.929 7.488 27.932 1.00 89.69 352 TRP A CA 1
ATOM 2800 C C . TRP A 1 352 ? -7.918 8.017 26.920 1.00 89.69 352 TRP A C 1
ATOM 2802 O O . TRP A 1 352 ? -8.086 9.106 26.381 1.00 89.69 352 TRP A O 1
ATOM 2812 N N . SER A 1 353 ? -6.871 7.241 26.669 1.00 86.50 353 SER A N 1
ATOM 2813 C CA . SER A 1 353 ? -5.923 7.499 25.595 1.00 86.50 353 SER A CA 1
ATOM 2814 C C . SER A 1 353 ? -6.341 6.702 24.366 1.00 86.50 353 SER A C 1
ATOM 2816 O O . SER A 1 353 ? -6.556 5.488 24.443 1.00 86.50 353 SER A O 1
ATOM 2818 N N . GLU A 1 354 ? -6.438 7.387 23.231 1.00 81.69 354 GLU A N 1
ATOM 2819 C CA . GLU A 1 354 ? -6.535 6.753 21.920 1.00 81.69 354 GLU A CA 1
ATOM 2820 C C . GLU A 1 354 ? -5.253 5.969 21.653 1.00 81.69 354 GLU A C 1
ATOM 2822 O O . GLU A 1 354 ? -4.185 6.528 21.403 1.00 81.69 354 GLU A O 1
ATOM 2827 N N . TYR A 1 355 ? -5.358 4.647 21.758 1.00 71.12 355 TYR A N 1
ATOM 2828 C CA . TYR A 1 355 ? -4.258 3.747 21.441 1.00 71.12 355 TYR A CA 1
ATOM 2829 C C . TYR A 1 355 ? -4.128 3.569 19.929 1.00 71.12 355 TYR A C 1
ATOM 2831 O O . TYR A 1 355 ? -3.023 3.439 19.402 1.00 71.12 355 TYR A O 1
ATOM 2839 N N . TRP A 1 356 ? -5.272 3.541 19.242 1.00 68.25 356 TRP A N 1
ATOM 2840 C CA . TRP A 1 356 ? -5.367 3.336 17.807 1.00 68.25 356 TRP A CA 1
ATOM 2841 C C . TRP A 1 356 ? -6.736 3.801 17.292 1.00 68.25 356 TRP A C 1
ATOM 2843 O O . TRP A 1 356 ? -7.764 3.457 17.877 1.00 68.25 356 TRP A O 1
ATOM 2853 N N . ASP A 1 357 ? -6.738 4.536 16.185 1.00 58.81 357 ASP A N 1
ATOM 2854 C CA . ASP A 1 357 ? -7.917 4.818 15.360 1.00 58.81 357 ASP A CA 1
ATOM 2855 C C . ASP A 1 357 ? -7.872 3.940 14.104 1.00 58.81 357 ASP A C 1
ATOM 2857 O O . ASP A 1 357 ? -6.796 3.662 13.558 1.00 58.81 357 ASP A O 1
ATOM 2861 N N . ALA A 1 358 ? -9.046 3.544 13.618 1.00 57.31 358 ALA A N 1
ATOM 2862 C CA . ALA A 1 358 ? -9.234 2.927 12.318 1.00 57.31 358 ALA A CA 1
ATOM 2863 C C . ALA A 1 358 ? -9.070 3.968 11.194 1.00 57.31 358 ALA A C 1
ATOM 2865 O O . ALA A 1 358 ? -10.029 4.269 10.485 1.00 57.31 358 ALA A O 1
ATOM 2866 N N . TYR A 1 359 ? -7.840 4.488 11.068 1.00 54.16 359 TYR A N 1
ATOM 2867 C CA . TYR A 1 359 ? -7.433 5.669 10.298 1.00 54.16 359 TYR A CA 1
ATOM 2868 C C . TYR A 1 359 ? -8.312 5.957 9.078 1.00 54.16 359 TYR A C 1
ATOM 2870 O O . TYR A 1 359 ? -8.167 5.335 8.019 1.00 54.16 359 TYR A O 1
ATOM 2878 N N . ILE A 1 360 ? -9.181 6.959 9.220 1.00 62.47 360 ILE A N 1
ATOM 2879 C CA . ILE A 1 360 ? -10.074 7.403 8.149 1.00 62.47 360 ILE A CA 1
ATOM 2880 C C . ILE A 1 360 ? -9.320 8.367 7.227 1.00 62.47 360 ILE A C 1
ATOM 2882 O O . ILE A 1 360 ? -9.514 9.580 7.231 1.00 62.47 360 ILE A O 1
ATOM 2886 N N . GLY A 1 361 ? -8.412 7.803 6.430 1.00 70.19 361 GLY A N 1
ATOM 2887 C CA . GLY A 1 361 ? -7.740 8.509 5.341 1.00 70.19 361 GLY A CA 1
ATOM 2888 C C . GLY A 1 361 ? -8.633 8.696 4.110 1.00 70.19 361 GLY A C 1
ATOM 2889 O O . GLY A 1 361 ? -9.723 8.130 4.017 1.00 70.19 361 GLY A O 1
ATOM 2890 N N . MET A 1 362 ? -8.116 9.415 3.110 1.00 78.62 362 MET A N 1
ATOM 2891 C CA . MET A 1 362 ? -8.782 9.683 1.823 1.00 78.62 362 MET A CA 1
ATOM 2892 C C . MET A 1 362 ? -9.371 8.427 1.151 1.00 78.62 362 MET A C 1
ATOM 2894 O O . MET A 1 362 ? -10.462 8.488 0.605 1.00 78.62 362 MET A O 1
ATOM 2898 N N . CYS A 1 363 ? -8.697 7.276 1.244 1.00 85.69 363 CYS A N 1
ATOM 2899 C CA . CYS A 1 363 ? -9.147 5.998 0.672 1.00 85.69 363 CYS A CA 1
ATOM 2900 C C . CYS A 1 363 ? -10.133 5.199 1.553 1.00 85.69 363 CYS A C 1
ATOM 2902 O O . CYS A 1 363 ? -10.296 3.996 1.363 1.00 85.69 363 CYS A O 1
ATOM 2904 N N . SER A 1 364 ? -10.748 5.803 2.565 1.00 82.38 364 SER A N 1
ATOM 2905 C CA . SER A 1 364 ? -11.669 5.095 3.473 1.00 82.38 364 SER A CA 1
ATOM 2906 C C . SER A 1 364 ? -13.117 4.982 2.981 1.00 82.38 364 SER A C 1
ATOM 2908 O O . SER A 1 364 ? -13.711 3.932 3.244 1.00 82.38 364 SER A O 1
ATOM 2910 N N . PRO A 1 365 ? -13.697 5.992 2.291 1.00 88.44 365 PRO A N 1
ATOM 2911 C CA . PRO A 1 365 ? -15.052 5.906 1.755 1.00 88.44 365 PRO A CA 1
ATOM 2912 C C . PRO A 1 365 ? -15.209 4.731 0.790 1.00 88.44 365 PRO A C 1
ATOM 2914 O O . PRO A 1 365 ? -14.422 4.569 -0.145 1.00 88.44 365 PRO A O 1
ATOM 2917 N N . TYR A 1 366 ? -16.244 3.926 1.022 1.00 91.69 366 TYR A N 1
ATOM 2918 C CA . TYR A 1 366 ? -16.535 2.746 0.220 1.00 91.69 366 TYR A CA 1
ATOM 2919 C C . TYR A 1 366 ? -16.767 3.113 -1.253 1.00 91.69 366 TYR A C 1
ATOM 2921 O O . TYR A 1 366 ? -17.625 3.933 -1.574 1.00 91.69 366 TYR A O 1
ATOM 2929 N N . GLY A 1 367 ? -16.025 2.464 -2.152 1.00 91.94 367 GLY A N 1
ATOM 2930 C CA . GLY A 1 367 ? -16.248 2.563 -3.595 1.00 91.94 367 GLY A CA 1
ATOM 2931 C C . GLY A 1 367 ? -15.774 3.866 -4.246 1.00 91.94 367 GLY A C 1
ATOM 2932 O O . GLY A 1 367 ? -16.133 4.107 -5.395 1.00 91.94 367 GLY A O 1
ATOM 2933 N N . LEU A 1 368 ? -14.947 4.673 -3.563 1.00 92.00 368 LEU A N 1
ATOM 2934 C CA . LEU A 1 368 ? -14.472 5.990 -4.024 1.00 92.00 368 LEU A CA 1
ATOM 2935 C C . LEU A 1 368 ? -13.981 6.023 -5.486 1.00 92.00 368 LEU A C 1
ATOM 2937 O O . LEU A 1 368 ? -14.280 6.970 -6.206 1.00 92.00 368 LEU A O 1
ATOM 2941 N N . CYS A 1 369 ? -13.240 4.998 -5.922 1.00 93.44 369 CYS A N 1
ATOM 2942 C CA . CYS A 1 369 ? -12.652 4.927 -7.267 1.00 93.44 369 CYS A CA 1
ATOM 2943 C C . CYS A 1 369 ? -13.500 4.169 -8.305 1.00 93.44 369 CYS A C 1
ATOM 2945 O O . CYS A 1 369 ? -13.000 3.885 -9.392 1.00 93.44 369 CYS A O 1
ATOM 2947 N N . GLY A 1 370 ? -14.730 3.778 -7.958 1.00 94.38 370 GLY A N 1
ATOM 2948 C CA . GLY A 1 370 ? -15.613 2.998 -8.825 1.00 94.38 370 GLY A CA 1
ATOM 2949 C C . GLY A 1 370 ? -15.081 1.600 -9.209 1.00 94.38 370 GLY A C 1
ATOM 2950 O O . GLY A 1 370 ? -14.092 1.115 -8.647 1.00 94.38 370 GLY A O 1
ATOM 2951 N N . PRO A 1 371 ? -15.747 0.927 -10.168 1.00 96.50 371 PRO A N 1
ATOM 2952 C CA . PRO A 1 371 ? -15.333 -0.370 -10.709 1.00 96.50 371 PRO A CA 1
ATOM 2953 C C . PRO A 1 371 ? -13.909 -0.375 -11.264 1.00 96.50 371 PRO A C 1
ATOM 2955 O O . PRO A 1 371 ? -13.549 0.507 -12.035 1.00 96.50 371 PRO A O 1
ATOM 2958 N N . TYR A 1 372 ? -13.100 -1.374 -10.911 1.00 96.25 372 TYR A N 1
ATOM 2959 C CA . TYR A 1 372 ? -11.703 -1.545 -11.353 1.00 96.25 372 TYR A CA 1
ATOM 2960 C C . TYR A 1 372 ? -10.748 -0.363 -11.074 1.00 96.25 372 TYR A C 1
ATOM 2962 O O . TYR A 1 372 ? -9.574 -0.402 -11.463 1.00 96.25 372 TYR A O 1
ATOM 2970 N N . GLY A 1 373 ? -11.209 0.667 -10.365 1.00 94.25 373 GLY A N 1
ATOM 2971 C CA . GLY A 1 373 ? -10.371 1.712 -9.805 1.00 94.25 373 GLY A CA 1
ATOM 2972 C C . GLY A 1 373 ? -9.733 1.252 -8.498 1.00 94.25 373 GLY A C 1
ATOM 2973 O O . GLY A 1 373 ? -10.324 0.518 -7.704 1.00 94.25 373 GLY A O 1
ATOM 2974 N N . ARG A 1 374 ? -8.504 1.703 -8.260 1.00 93.00 374 ARG A N 1
ATOM 2975 C CA . ARG A 1 374 ? -7.734 1.437 -7.048 1.00 93.00 374 ARG A CA 1
ATOM 2976 C C . ARG A 1 374 ? -7.344 2.746 -6.381 1.00 93.00 374 ARG A C 1
ATOM 2978 O O . ARG A 1 374 ? -6.664 3.574 -6.995 1.00 93.00 374 ARG A O 1
ATOM 2985 N N . CYS A 1 375 ? -7.707 2.889 -5.109 1.00 90.81 375 CYS A N 1
ATOM 2986 C CA . CYS A 1 375 ? -7.261 4.019 -4.300 1.00 90.81 375 CYS A CA 1
ATOM 2987 C C . CYS A 1 375 ? -5.858 3.760 -3.745 1.00 90.81 375 CYS A C 1
ATOM 2989 O O . CYS A 1 375 ? -5.583 2.683 -3.212 1.00 90.81 375 CYS A O 1
ATOM 2991 N N . ASN A 1 376 ? -4.973 4.744 -3.850 1.00 87.19 376 ASN A N 1
ATOM 2992 C CA . ASN A 1 376 ? -3.635 4.722 -3.285 1.00 87.19 376 ASN A CA 1
ATOM 2993 C C . ASN A 1 376 ? -3.451 5.956 -2.383 1.00 87.19 376 ASN A C 1
ATOM 2995 O O . ASN A 1 376 ? -3.359 7.064 -2.913 1.00 87.19 376 ASN A O 1
ATOM 2999 N N . PRO A 1 377 ? -3.350 5.798 -1.048 1.00 76.44 377 PRO A N 1
ATOM 3000 C CA . PRO A 1 377 ? -3.203 6.931 -0.131 1.00 76.44 377 PRO A CA 1
ATOM 3001 C C . PRO A 1 377 ? -1.868 7.677 -0.301 1.00 76.44 377 PRO A C 1
ATOM 3003 O O . PRO A 1 377 ? -1.721 8.781 0.213 1.00 76.44 377 PRO A O 1
ATOM 3006 N N . TYR A 1 378 ? -0.908 7.095 -1.029 1.00 75.75 378 TYR A N 1
ATOM 3007 C CA . TYR A 1 378 ? 0.393 7.692 -1.341 1.00 75.75 378 TYR A CA 1
ATOM 3008 C C . TYR A 1 378 ? 0.428 8.434 -2.687 1.00 75.75 378 TYR A C 1
ATOM 3010 O O . TYR A 1 378 ? 1.485 8.920 -3.082 1.00 75.75 378 TYR A O 1
ATOM 3018 N N . ASN A 1 379 ? -0.688 8.486 -3.421 1.00 71.44 379 ASN A N 1
ATOM 3019 C CA . ASN A 1 379 ? -0.789 9.177 -4.706 1.00 71.44 379 ASN A CA 1
ATOM 3020 C C . ASN A 1 379 ? -1.537 10.509 -4.554 1.00 71.44 379 ASN A C 1
ATOM 3022 O O . ASN A 1 379 ? -2.585 10.548 -3.913 1.00 71.44 379 ASN A O 1
ATOM 3026 N N . SER A 1 380 ? -1.057 11.572 -5.202 1.00 61.78 380 SER A N 1
ATOM 3027 C CA . SER A 1 380 ? -1.664 12.912 -5.131 1.00 61.78 380 SER A CA 1
ATOM 3028 C C . SER A 1 380 ? -3.083 12.972 -5.706 1.00 61.78 380 SER A C 1
ATOM 3030 O O . SER A 1 380 ? -3.905 13.724 -5.195 1.00 61.78 380 SER A O 1
ATOM 3032 N N . LEU A 1 381 ? -3.393 12.150 -6.717 1.00 64.81 381 LEU A N 1
ATOM 3033 C CA . LEU A 1 381 ? -4.749 12.023 -7.273 1.00 64.81 381 LEU A CA 1
ATOM 3034 C C . LEU A 1 381 ? -5.659 11.060 -6.490 1.00 64.81 381 LEU A C 1
ATOM 3036 O O . LEU A 1 381 ? -6.832 10.944 -6.821 1.00 64.81 381 LEU A O 1
ATOM 3040 N N . GLY A 1 382 ? -5.150 10.325 -5.495 1.00 78.88 382 GLY A N 1
ATOM 3041 C CA . GLY A 1 382 ? -5.911 9.320 -4.742 1.00 78.88 382 GLY A CA 1
ATOM 3042 C C . GLY A 1 382 ? -6.310 8.081 -5.553 1.00 78.88 382 GLY A C 1
ATOM 3043 O O . GLY A 1 382 ? -5.804 6.990 -5.290 1.00 78.88 382 GLY A O 1
ATOM 3044 N N . CYS A 1 383 ? -7.183 8.220 -6.548 1.00 90.50 383 CYS A N 1
ATOM 3045 C CA . CYS A 1 383 ? -7.627 7.128 -7.412 1.00 90.50 383 CYS A CA 1
ATOM 3046 C C . CYS A 1 383 ? -6.739 6.934 -8.649 1.00 90.50 383 CYS A C 1
ATOM 3048 O O . CYS A 1 383 ? -6.116 7.853 -9.175 1.00 90.50 383 CYS A O 1
ATOM 3050 N N . SER A 1 384 ? -6.676 5.689 -9.115 1.00 91.44 384 SER A N 1
ATOM 3051 C CA . SER A 1 384 ? -5.980 5.273 -10.337 1.00 91.44 384 SER A CA 1
ATOM 3052 C C . SER A 1 384 ? -6.696 4.063 -10.930 1.00 91.44 384 SER A C 1
ATOM 3054 O O . SER A 1 384 ? -7.135 3.197 -10.171 1.00 91.44 384 SER A O 1
ATOM 3056 N N . CYS A 1 385 ? -6.814 3.956 -12.253 1.00 92.75 385 CYS A N 1
ATOM 3057 C CA . CYS A 1 385 ? -7.258 2.696 -12.849 1.00 92.75 385 CYS A CA 1
ATOM 3058 C C . CYS A 1 385 ? -6.245 1.585 -12.563 1.00 92.75 385 CYS A C 1
ATOM 3060 O O . CYS A 1 385 ? -5.034 1.825 -12.516 1.00 92.75 385 CYS A O 1
ATOM 3062 N N . MET A 1 386 ? -6.733 0.356 -12.381 1.00 93.25 386 MET A N 1
ATOM 3063 C CA . MET A 1 386 ? -5.854 -0.807 -12.426 1.00 93.25 386 MET A CA 1
ATOM 3064 C C . MET A 1 386 ? -5.162 -0.906 -13.792 1.00 93.25 386 MET A C 1
ATOM 3066 O O . MET A 1 386 ? -5.625 -0.391 -14.807 1.00 93.25 386 MET A O 1
ATOM 3070 N N . GLU A 1 387 ? -3.994 -1.532 -13.819 1.00 89.56 387 GLU A N 1
ATOM 3071 C CA . GLU A 1 387 ? -3.173 -1.577 -15.025 1.00 89.56 387 GLU A CA 1
ATOM 3072 C C . GLU A 1 387 ? -3.810 -2.474 -16.098 1.00 89.56 387 GLU A C 1
ATOM 3074 O O . GLU A 1 387 ? -4.322 -3.546 -15.781 1.00 89.56 387 GLU A O 1
ATOM 3079 N N . GLY A 1 388 ? -3.820 -2.006 -17.351 1.00 87.69 388 GLY A N 1
ATOM 3080 C CA . GLY A 1 388 ? -4.625 -2.581 -18.440 1.00 87.69 388 GLY A CA 1
ATOM 3081 C C . GLY A 1 388 ? -6.110 -2.173 -18.423 1.00 87.69 388 GLY A C 1
ATOM 3082 O O . GLY A 1 388 ? -6.884 -2.612 -19.272 1.00 87.69 388 GLY A O 1
ATOM 3083 N N . PHE A 1 389 ? -6.508 -1.291 -17.502 1.00 93.44 389 PHE A N 1
ATOM 3084 C CA . PHE A 1 389 ? -7.798 -0.601 -17.516 1.00 93.44 389 PHE A CA 1
ATOM 3085 C C . PHE A 1 389 ? -7.617 0.888 -17.860 1.00 93.44 389 PHE A C 1
ATOM 3087 O O . PHE A 1 389 ? -6.505 1.435 -17.829 1.00 93.44 389 PHE A O 1
ATOM 3094 N N . GLU A 1 390 ? -8.712 1.544 -18.220 1.00 93.75 390 GLU A N 1
ATOM 3095 C CA . GLU A 1 390 ? -8.800 2.971 -18.546 1.00 93.75 390 GLU A CA 1
ATOM 3096 C C . GLU A 1 390 ? -10.112 3.573 -18.009 1.00 93.75 390 GLU A C 1
ATOM 3098 O O . GLU A 1 390 ? -11.054 2.816 -17.772 1.00 93.75 390 GLU A O 1
ATOM 3103 N N . PRO A 1 391 ? -10.194 4.893 -17.756 1.00 94.75 391 PRO A N 1
ATOM 3104 C CA . PRO A 1 391 ? -11.411 5.532 -17.250 1.00 94.75 391 PRO A CA 1
ATOM 3105 C C . PRO A 1 391 ? -12.634 5.283 -18.141 1.00 94.75 391 PRO A C 1
ATOM 3107 O O . PRO A 1 391 ? -12.553 5.500 -19.347 1.00 94.75 391 PRO A O 1
ATOM 3110 N N . LYS A 1 392 ? -13.792 4.924 -17.558 1.00 93.44 392 LYS A N 1
ATOM 3111 C CA . LYS A 1 392 ? -15.051 4.834 -18.334 1.00 93.44 392 LYS A CA 1
ATOM 3112 C C . LYS A 1 392 ? -15.495 6.203 -18.860 1.00 93.44 392 LYS A C 1
ATOM 3114 O O . LYS A 1 392 ? -16.095 6.279 -19.926 1.00 93.44 392 LYS A O 1
ATOM 3119 N N . ASN A 1 393 ? -15.199 7.267 -18.112 1.00 92.12 393 ASN A N 1
ATOM 3120 C CA . ASN A 1 393 ? -15.319 8.650 -18.562 1.00 92.12 393 ASN A CA 1
ATOM 3121 C C . ASN A 1 393 ? -14.020 9.411 -18.219 1.00 92.12 393 ASN A C 1
ATOM 3123 O O . ASN A 1 393 ? -13.785 9.694 -17.039 1.00 92.12 393 ASN A O 1
ATOM 3127 N N . PRO A 1 394 ? -13.156 9.713 -19.209 1.00 90.38 394 PRO A N 1
ATOM 3128 C CA . PRO A 1 394 ? -11.916 10.456 -18.990 1.00 90.38 394 PRO A CA 1
ATOM 3129 C C . PRO A 1 394 ? -12.127 11.869 -18.430 1.00 90.38 394 PRO A C 1
ATOM 3131 O O . PRO A 1 394 ? -11.331 12.301 -17.595 1.00 90.38 394 PRO A O 1
ATOM 3134 N N . ASP A 1 395 ? -13.199 12.562 -18.830 1.00 89.06 395 ASP A N 1
ATOM 3135 C CA . ASP A 1 395 ? -13.457 13.946 -18.417 1.00 89.06 395 ASP A CA 1
ATOM 3136 C C . ASP A 1 395 ? -13.785 14.009 -16.919 1.00 89.06 395 ASP A C 1
ATOM 3138 O O . ASP A 1 395 ? -13.124 14.741 -16.176 1.00 89.06 395 ASP A O 1
ATOM 3142 N N . ASP A 1 396 ? -14.705 13.155 -16.449 1.00 88.31 396 ASP A N 1
ATOM 3143 C CA . ASP A 1 396 ? -15.025 12.992 -15.021 1.00 88.31 396 ASP A CA 1
ATOM 3144 C C . ASP A 1 396 ? -13.759 12.680 -14.208 1.00 88.31 396 ASP A C 1
ATOM 3146 O O . ASP A 1 396 ? -13.485 13.320 -13.191 1.00 88.31 396 ASP A O 1
ATOM 3150 N N . TRP A 1 397 ? -12.940 11.737 -14.684 1.00 85.75 397 TRP A N 1
ATOM 3151 C CA . TRP A 1 397 ? -11.701 11.346 -14.009 1.00 85.75 397 TRP A CA 1
ATOM 3152 C C . TRP A 1 397 ? -10.677 12.481 -13.932 1.00 85.75 397 TRP A C 1
ATOM 3154 O O . TRP A 1 397 ? -10.003 12.610 -12.906 1.00 85.75 397 TRP A O 1
ATOM 3164 N N . SER A 1 398 ? -10.576 13.319 -14.968 1.00 83.31 398 SER A N 1
ATOM 3165 C CA . SER A 1 398 ? -9.715 14.507 -14.953 1.00 83.31 398 SER A CA 1
ATOM 3166 C C . SER A 1 398 ? -10.209 15.563 -13.952 1.00 83.31 398 SER A C 1
ATOM 3168 O O . SER A 1 398 ? -9.406 16.209 -13.280 1.00 83.31 398 SER A O 1
ATOM 3170 N N . ALA A 1 399 ? -11.531 15.653 -13.763 1.00 86.00 399 ALA A N 1
ATOM 3171 C CA . ALA A 1 399 ? -12.197 16.486 -12.763 1.00 86.00 399 ALA A CA 1
ATOM 3172 C C . ALA A 1 399 ? -12.241 15.860 -11.348 1.00 86.00 399 ALA A C 1
ATOM 3174 O O . ALA A 1 399 ? -12.964 16.354 -10.484 1.00 86.00 399 ALA A O 1
ATOM 3175 N N . SER A 1 400 ? -11.478 14.789 -11.085 1.00 84.88 400 SER A N 1
ATOM 3176 C CA . SER A 1 400 ? -11.479 14.036 -9.814 1.00 84.88 400 SER A CA 1
ATOM 3177 C C . SER A 1 400 ? -12.822 13.384 -9.429 1.00 84.88 400 SER A C 1
ATOM 3179 O O . SER A 1 400 ? -13.084 13.118 -8.257 1.00 84.88 400 SER A O 1
ATOM 3181 N N . GLN A 1 401 ? -13.673 13.080 -10.412 1.00 88.69 401 GLN A N 1
ATOM 3182 C CA . GLN A 1 401 ? -14.909 12.312 -10.249 1.00 88.69 401 GLN A CA 1
ATOM 3183 C C . GLN A 1 401 ? -14.696 10.865 -10.721 1.00 88.69 401 GLN A C 1
ATOM 3185 O O . GLN A 1 401 ? -14.820 10.536 -11.896 1.00 88.69 401 GLN A O 1
ATOM 3190 N N . TRP A 1 402 ? -14.363 9.968 -9.792 1.00 91.94 402 TRP A N 1
ATOM 3191 C CA . TRP A 1 402 ? -13.956 8.590 -10.120 1.00 91.94 402 TRP A CA 1
ATOM 3192 C C . TRP A 1 402 ? -15.078 7.546 -10.009 1.00 91.94 402 TRP A C 1
ATOM 3194 O O . TRP A 1 402 ? -14.834 6.356 -10.197 1.00 91.94 402 TRP A O 1
ATOM 3204 N N . SER A 1 403 ? -16.311 7.963 -9.708 1.00 90.44 403 SER A N 1
ATOM 3205 C CA . SER A 1 403 ? -17.454 7.074 -9.429 1.00 90.44 403 SER A CA 1
ATOM 3206 C C . SER A 1 403 ? -17.823 6.146 -10.595 1.00 90.44 403 SER A C 1
ATOM 3208 O O . SER A 1 403 ? -18.269 5.021 -10.367 1.00 90.44 403 SER A O 1
ATOM 3210 N N . SER A 1 404 ? -17.589 6.582 -11.836 1.00 92.19 404 SER A N 1
ATOM 3211 C CA . SER A 1 404 ? -17.761 5.778 -13.053 1.00 92.19 404 SER A CA 1
ATOM 3212 C C . SER A 1 404 ? -16.780 4.599 -13.140 1.00 92.19 404 SER A C 1
ATOM 3214 O O . SER A 1 404 ? -17.071 3.594 -13.796 1.00 92.19 404 SER A O 1
ATOM 3216 N N . GLY A 1 405 ? -15.644 4.679 -12.442 1.00 94.81 405 GLY A N 1
ATOM 3217 C CA . GLY A 1 405 ? -14.589 3.676 -12.470 1.00 94.81 405 GLY A CA 1
ATOM 3218 C C . GLY A 1 405 ? -13.911 3.549 -13.833 1.00 94.81 405 GLY A C 1
ATOM 3219 O O . GLY A 1 405 ? -13.856 4.489 -14.628 1.00 94.81 405 GLY A O 1
ATOM 3220 N N . CYS A 1 406 ? -13.397 2.354 -14.095 1.00 95.94 406 CYS A N 1
ATOM 3221 C CA . CYS A 1 406 ? -12.595 2.013 -15.258 1.00 95.94 406 CYS A CA 1
ATOM 3222 C C . CYS A 1 406 ? -13.206 0.841 -16.042 1.00 95.94 406 CYS A C 1
ATOM 3224 O O . CYS A 1 406 ? -13.917 -0.000 -15.490 1.00 95.94 406 CYS A O 1
ATOM 3226 N N . CYS A 1 407 ? -12.917 0.766 -17.336 1.00 94.38 407 CYS A N 1
ATOM 3227 C CA . CYS A 1 407 ? -13.177 -0.378 -18.207 1.00 94.38 407 CYS A CA 1
ATOM 3228 C C . CYS A 1 407 ? -11.857 -1.027 -18.642 1.00 94.38 407 CYS A C 1
ATOM 3230 O O . CYS A 1 407 ? -10.774 -0.469 -18.471 1.00 94.38 407 CYS A O 1
ATOM 3232 N N . ARG A 1 408 ? -11.941 -2.255 -19.158 1.00 92.81 408 ARG A N 1
ATOM 3233 C CA . ARG A 1 408 ? -10.794 -2.963 -19.741 1.00 92.81 408 ARG A CA 1
ATOM 3234 C C . ARG A 1 408 ? -10.426 -2.304 -21.066 1.00 92.81 408 ARG A C 1
ATOM 3236 O O . ARG A 1 408 ? -11.332 -2.054 -21.853 1.00 92.81 408 ARG A O 1
ATOM 3243 N N . ARG A 1 409 ? -9.130 -2.106 -21.328 1.00 91.25 409 ARG A N 1
ATOM 3244 C CA . ARG A 1 409 ? -8.653 -1.630 -22.641 1.00 91.25 409 ARG A CA 1
ATOM 3245 C C . ARG A 1 409 ? -8.858 -2.693 -23.715 1.00 91.25 409 ARG A C 1
ATOM 3247 O O . ARG A 1 409 ? -9.383 -2.414 -24.786 1.00 91.25 409 ARG A O 1
ATOM 3254 N N . THR A 1 410 ? -8.487 -3.931 -23.391 1.00 90.44 410 THR A N 1
ATOM 3255 C CA . THR A 1 410 ? -8.646 -5.086 -24.276 1.00 90.44 410 THR A CA 1
ATOM 3256 C C . THR A 1 410 ? -9.727 -6.023 -23.735 1.00 90.44 410 THR A C 1
ATOM 3258 O O . THR A 1 410 ? -9.771 -6.332 -22.539 1.00 90.44 410 THR A O 1
ATOM 3261 N N . ALA A 1 411 ? -10.619 -6.478 -24.617 1.00 90.12 411 ALA A N 1
ATOM 3262 C CA . ALA A 1 411 ? -11.624 -7.485 -24.289 1.00 90.12 411 ALA A CA 1
ATOM 3263 C C . ALA A 1 411 ? -10.970 -8.834 -23.925 1.00 90.12 411 ALA A C 1
ATOM 3265 O O . ALA A 1 411 ? -9.881 -9.154 -24.396 1.00 90.12 411 ALA A O 1
ATOM 3266 N N . LEU A 1 412 ? -11.638 -9.621 -23.079 1.00 91.12 412 LEU A N 1
ATOM 3267 C CA . LEU A 1 412 ? -11.179 -10.964 -22.710 1.00 91.12 412 LEU A CA 1
ATOM 3268 C C . LEU A 1 412 ? -11.484 -11.978 -23.822 1.00 91.12 412 LEU A C 1
ATOM 3270 O O . LEU A 1 412 ? -12.529 -11.890 -24.467 1.00 91.12 412 LEU A O 1
ATOM 3274 N N . ASP A 1 413 ? -10.607 -12.967 -23.981 1.00 88.38 413 ASP A N 1
ATOM 3275 C CA . ASP A 1 413 ? -10.698 -14.041 -24.978 1.00 88.38 413 ASP A CA 1
ATOM 3276 C C . ASP A 1 413 ? -10.610 -15.409 -24.273 1.00 88.38 413 ASP A C 1
ATOM 3278 O O . ASP A 1 413 ? -9.602 -16.128 -24.277 1.00 88.38 413 ASP A O 1
ATOM 3282 N N . CYS A 1 414 ? -11.688 -15.737 -23.560 1.00 87.56 414 CYS A N 1
ATOM 3283 C CA . CYS A 1 414 ? -11.785 -16.963 -22.778 1.00 87.56 414 CYS A CA 1
ATOM 3284 C C . CYS A 1 414 ? -11.940 -18.198 -23.689 1.00 87.56 414 CYS A C 1
ATOM 3286 O O . CYS A 1 414 ? -12.799 -18.183 -24.570 1.00 87.56 414 CYS A O 1
ATOM 3288 N N . PRO A 1 415 ? -11.221 -19.317 -23.446 1.00 67.31 415 PRO A N 1
ATOM 3289 C CA . PRO A 1 415 ? -10.334 -19.587 -22.306 1.00 67.31 415 PRO A CA 1
ATOM 3290 C C . PRO A 1 415 ? -8.828 -19.441 -22.601 1.00 67.31 415 PRO A C 1
ATOM 3292 O O . PRO A 1 415 ? -8.016 -19.633 -21.691 1.00 67.31 415 PRO A O 1
ATOM 3295 N N . ASN A 1 416 ? -8.439 -19.155 -23.847 1.00 73.81 416 ASN A N 1
ATOM 3296 C CA . ASN A 1 416 ? -7.061 -19.335 -24.320 1.00 73.81 416 ASN A CA 1
ATOM 3297 C C . ASN A 1 416 ? -6.257 -18.030 -24.445 1.00 73.81 416 ASN A C 1
ATOM 3299 O O . ASN A 1 416 ? -5.050 -18.064 -24.208 1.00 73.81 416 ASN A O 1
ATOM 3303 N N . GLY A 1 417 ? -6.903 -16.899 -24.746 1.00 76.25 417 GLY A N 1
ATOM 3304 C CA . GLY A 1 417 ? -6.278 -15.574 -24.841 1.00 76.25 417 GLY A CA 1
ATOM 3305 C C . GLY A 1 417 ? -6.177 -14.815 -23.510 1.00 76.25 417 GLY A C 1
ATOM 3306 O O . GLY A 1 417 ? -5.658 -13.699 -23.481 1.00 76.25 417 GLY A O 1
ATOM 3307 N N . ASP A 1 418 ? -6.622 -15.420 -22.403 1.00 89.88 418 ASP A N 1
ATOM 3308 C CA . ASP A 1 418 ? -6.612 -14.824 -21.061 1.00 89.88 418 ASP A CA 1
ATOM 3309 C C . ASP A 1 418 ? -5.436 -15.285 -20.177 1.00 89.88 418 ASP A C 1
ATOM 3311 O O . ASP A 1 418 ? -5.076 -16.472 -20.104 1.00 89.88 418 ASP A O 1
ATOM 3315 N N . GLY A 1 419 ? -4.911 -14.337 -19.399 1.00 91.44 419 GLY A N 1
ATOM 3316 C CA . GLY A 1 419 ? -3.985 -14.548 -18.288 1.00 91.44 419 GLY A CA 1
ATOM 3317 C C . GLY A 1 419 ? -4.405 -13.768 -17.037 1.00 91.44 419 GLY A C 1
ATOM 3318 O O . GLY A 1 419 ? -5.536 -13.292 -16.935 1.00 91.44 419 GLY A O 1
ATOM 3319 N N . PHE A 1 420 ? -3.488 -13.625 -16.077 1.00 93.56 420 PHE A N 1
ATOM 3320 C CA . PHE A 1 420 ? -3.737 -12.903 -14.827 1.00 93.56 420 PHE A CA 1
ATOM 3321 C C . PHE A 1 420 ? -2.622 -11.905 -14.513 1.00 93.56 420 PHE A C 1
ATOM 3323 O O . PHE A 1 420 ? -1.443 -12.258 -14.509 1.00 93.56 420 PHE A O 1
ATOM 3330 N N . GLN A 1 421 ? -3.005 -10.668 -14.202 1.00 93.62 421 GLN A N 1
ATOM 3331 C CA . GLN A 1 421 ? -2.118 -9.639 -13.675 1.00 93.62 421 GLN A CA 1
ATOM 3332 C C . GLN A 1 421 ? -2.199 -9.632 -12.146 1.00 93.62 421 GLN A C 1
ATOM 3334 O O . GLN A 1 421 ? -3.277 -9.486 -11.570 1.00 93.62 421 GLN A O 1
ATOM 3339 N N . VAL A 1 422 ? -1.045 -9.746 -11.486 1.00 94.00 422 VAL A N 1
ATOM 3340 C CA . VAL A 1 422 ? -0.945 -9.669 -10.022 1.00 94.00 422 VAL A CA 1
ATOM 3341 C C . VAL A 1 422 ? -0.900 -8.210 -9.569 1.00 94.00 422 VAL A C 1
ATOM 3343 O O . VAL A 1 422 ? -0.069 -7.434 -10.049 1.00 94.00 422 VAL A O 1
ATOM 3346 N N . PHE A 1 423 ? -1.755 -7.853 -8.616 1.00 92.69 423 PHE A N 1
ATOM 3347 C CA . PHE A 1 423 ? -1.754 -6.588 -7.888 1.00 92.69 423 PHE A CA 1
ATOM 3348 C C . PHE A 1 423 ? -1.401 -6.873 -6.430 1.00 92.69 423 PHE A C 1
ATOM 3350 O O . PHE A 1 423 ? -2.183 -7.491 -5.711 1.00 92.69 423 PHE A O 1
ATOM 3357 N N . LYS A 1 424 ? -0.203 -6.454 -6.015 1.00 90.94 424 LYS A N 1
ATOM 3358 C CA . LYS A 1 424 ? 0.346 -6.752 -4.686 1.00 90.94 424 LYS A CA 1
ATOM 3359 C C . LYS A 1 424 ? -0.093 -5.758 -3.622 1.00 90.94 424 LYS A C 1
ATOM 3361 O O . LYS A 1 424 ? -0.340 -4.593 -3.939 1.00 90.94 424 LYS A O 1
ATOM 3366 N N . ASN A 1 425 ? -0.097 -6.220 -2.372 1.00 86.75 425 ASN A N 1
ATOM 3367 C CA . ASN A 1 425 ? -0.405 -5.443 -1.170 1.00 86.75 425 ASN A CA 1
ATOM 3368 C C . ASN A 1 425 ? -1.700 -4.622 -1.303 1.00 86.75 425 ASN A C 1
ATOM 3370 O O . ASN A 1 425 ? -1.722 -3.408 -1.086 1.00 86.75 425 ASN A O 1
ATOM 3374 N N . VAL A 1 426 ? -2.791 -5.289 -1.685 1.00 88.88 426 VAL A N 1
ATOM 3375 C CA . VAL A 1 426 ? -4.118 -4.669 -1.750 1.00 88.88 426 VAL A CA 1
ATOM 3376 C C . VAL A 1 426 ? -5.031 -5.150 -0.627 1.00 88.88 426 VAL A C 1
ATOM 3378 O O . VAL A 1 426 ? -4.998 -6.309 -0.212 1.00 88.88 426 VAL A O 1
ATOM 3381 N N . ILE A 1 427 ? -5.917 -4.263 -0.179 1.00 88.25 427 ILE A N 1
ATOM 3382 C CA . ILE A 1 427 ? -7.170 -4.674 0.450 1.00 88.25 427 ILE A CA 1
ATOM 3383 C C . ILE A 1 427 ? -8.030 -5.274 -0.662 1.00 88.25 427 ILE A C 1
ATOM 3385 O O . ILE A 1 427 ? -8.380 -4.584 -1.623 1.00 88.25 427 ILE A O 1
ATOM 3389 N N . LEU A 1 428 ? -8.351 -6.561 -0.519 1.00 92.31 428 LEU A N 1
ATOM 3390 C CA . LEU A 1 428 ? -9.179 -7.309 -1.466 1.00 92.31 428 LEU A CA 1
ATOM 3391 C C . LEU A 1 428 ? -10.511 -6.594 -1.762 1.00 92.31 428 LEU A C 1
ATOM 3393 O O . LEU A 1 428 ? -11.084 -6.005 -0.835 1.00 92.31 428 LEU A O 1
ATOM 3397 N N . PRO A 1 429 ? -11.028 -6.666 -3.005 1.00 95.06 429 PRO A N 1
ATOM 3398 C CA . PRO A 1 429 ? -12.291 -6.037 -3.387 1.00 95.06 429 PRO A CA 1
ATOM 3399 C C . PRO A 1 429 ? -13.481 -6.546 -2.564 1.00 95.06 429 PRO A C 1
ATOM 3401 O O . PRO A 1 429 ? -13.370 -7.499 -1.791 1.00 95.06 429 PRO A O 1
ATOM 3404 N N . ASP A 1 430 ? -14.627 -5.885 -2.709 1.00 95.31 430 ASP A N 1
ATOM 3405 C CA . ASP A 1 430 ? -15.893 -6.295 -2.094 1.00 95.31 430 ASP A CA 1
ATOM 3406 C C . ASP A 1 430 ? -16.182 -7.791 -2.346 1.00 95.31 430 ASP A C 1
ATOM 3408 O O . ASP A 1 430 ? -16.201 -8.255 -3.486 1.00 95.31 430 ASP A O 1
ATOM 3412 N N . THR A 1 431 ? -16.379 -8.565 -1.276 1.00 95.06 431 THR A N 1
ATOM 3413 C CA . THR A 1 431 ? -16.602 -10.016 -1.334 1.00 95.06 431 THR A CA 1
ATOM 3414 C C . THR A 1 431 ? -18.076 -10.431 -1.351 1.00 95.06 431 THR A C 1
ATOM 3416 O O . THR A 1 431 ? -18.352 -11.625 -1.359 1.00 95.06 431 THR A O 1
ATOM 3419 N N . ARG A 1 432 ? -19.049 -9.505 -1.425 1.00 93.81 432 ARG A N 1
ATOM 3420 C CA . ARG A 1 432 ? -20.492 -9.855 -1.448 1.00 93.81 432 ARG A CA 1
ATOM 3421 C C . ARG A 1 432 ? -20.896 -10.764 -2.611 1.00 93.81 432 ARG A C 1
ATOM 3423 O O . ARG A 1 432 ? -21.869 -11.504 -2.499 1.00 93.81 432 ARG A O 1
ATOM 3430 N N . ARG A 1 433 ? -20.154 -10.705 -3.722 1.00 92.31 433 ARG A N 1
ATOM 3431 C CA . ARG A 1 433 ? -20.336 -11.526 -4.932 1.00 92.31 433 ARG A CA 1
ATOM 3432 C C . ARG A 1 433 ? -19.105 -12.390 -5.226 1.00 92.31 433 ARG A C 1
ATOM 3434 O O . ARG A 1 433 ? -18.660 -12.498 -6.368 1.00 92.31 433 ARG A O 1
ATOM 3441 N N . SER A 1 434 ? -18.547 -12.990 -4.175 1.00 95.38 434 SER A N 1
ATOM 3442 C CA . SER A 1 434 ? -17.454 -13.956 -4.274 1.00 95.38 434 SER A CA 1
ATOM 3443 C C . SER A 1 434 ? -17.878 -15.375 -3.883 1.00 95.38 434 SER A C 1
ATOM 3445 O O . SER A 1 434 ? -18.821 -15.583 -3.118 1.00 95.38 434 SER A O 1
ATOM 3447 N N . TRP A 1 435 ? -17.139 -16.359 -4.390 1.00 96.25 435 TRP A N 1
ATOM 3448 C CA . TRP A 1 435 ? -17.162 -17.745 -3.917 1.00 96.25 435 TRP A CA 1
ATOM 3449 C C . TRP A 1 435 ? -15.816 -18.080 -3.282 1.00 96.25 435 TRP A C 1
ATOM 3451 O O . TRP A 1 435 ? -14.790 -17.542 -3.696 1.00 96.25 435 TRP A O 1
ATOM 3461 N N . TYR A 1 436 ? -15.800 -18.968 -2.291 1.00 94.50 436 TYR A N 1
ATOM 3462 C CA . TYR A 1 436 ? -14.577 -19.311 -1.576 1.00 94.50 436 TYR A CA 1
ATOM 3463 C C . TYR A 1 436 ? -14.507 -20.788 -1.189 1.00 94.50 436 TYR A C 1
ATOM 3465 O O . TYR A 1 436 ? -15.523 -21.442 -0.960 1.00 94.50 436 TYR A O 1
ATOM 3473 N N . ASN A 1 437 ? -13.284 -21.296 -1.049 1.00 94.12 437 ASN A N 1
ATOM 3474 C CA . ASN A 1 437 ? -13.006 -22.638 -0.550 1.00 94.12 437 ASN A CA 1
ATOM 3475 C C . ASN A 1 437 ? -11.694 -22.641 0.244 1.00 94.12 437 ASN A C 1
ATOM 3477 O O . ASN A 1 437 ? -10.632 -22.372 -0.305 1.00 94.12 437 ASN A O 1
ATOM 3481 N N . ARG A 1 438 ? -11.754 -22.969 1.539 1.00 89.88 438 ARG A N 1
ATOM 3482 C CA . ARG A 1 438 ? -10.588 -22.959 2.443 1.00 89.88 438 ARG A CA 1
ATOM 3483 C C . ARG A 1 438 ? -9.560 -24.061 2.170 1.00 89.88 438 ARG A C 1
ATOM 3485 O O . ARG A 1 438 ? -8.422 -23.921 2.600 1.00 89.88 438 ARG A O 1
ATOM 3492 N N . SER A 1 439 ? -9.951 -25.139 1.496 1.00 90.56 439 SER A N 1
ATOM 3493 C CA . SER A 1 439 ? -9.089 -26.301 1.247 1.00 90.56 439 SER A CA 1
ATOM 3494 C C . SER A 1 439 ? -8.314 -26.218 -0.067 1.00 90.56 439 SER A C 1
ATOM 3496 O O . SER A 1 439 ? -7.329 -26.931 -0.217 1.00 90.56 439 SER A O 1
ATOM 3498 N N . MET A 1 440 ? -8.746 -25.372 -1.007 1.00 92.69 440 MET A N 1
ATOM 3499 C CA . MET A 1 440 ? -8.064 -25.190 -2.290 1.00 92.69 440 MET A CA 1
ATOM 3500 C C . MET A 1 440 ? -6.769 -24.390 -2.144 1.00 92.69 440 MET A C 1
ATOM 3502 O O . MET A 1 440 ? -6.702 -23.405 -1.404 1.00 92.69 440 MET A O 1
ATOM 3506 N N . THR A 1 441 ? -5.768 -24.788 -2.919 1.00 91.81 441 THR A N 1
ATOM 3507 C CA . THR A 1 441 ? -4.522 -24.047 -3.131 1.00 91.81 441 THR A CA 1
ATOM 3508 C C . THR A 1 441 ? -4.717 -22.874 -4.098 1.00 91.81 441 THR A C 1
ATOM 3510 O O . THR A 1 441 ? -5.698 -22.806 -4.845 1.00 91.81 441 THR A O 1
ATOM 3513 N N . LEU A 1 442 ? -3.754 -21.948 -4.118 1.00 92.94 442 LEU A N 1
ATOM 3514 C CA . LEU A 1 442 ? -3.760 -20.802 -5.031 1.00 92.94 442 LEU A CA 1
ATOM 3515 C C . LEU A 1 442 ? -3.696 -21.220 -6.512 1.00 92.94 442 LEU A C 1
ATOM 3517 O O . LEU A 1 442 ? -4.360 -20.606 -7.347 1.00 92.94 442 LEU A O 1
ATOM 3521 N N . ASP A 1 443 ? -2.949 -22.278 -6.836 1.00 92.25 443 ASP A N 1
ATOM 3522 C CA . ASP A 1 443 ? -2.817 -22.779 -8.210 1.00 92.25 443 ASP A CA 1
ATOM 3523 C C . ASP A 1 443 ? -4.124 -23.423 -8.697 1.00 92.25 443 ASP A C 1
ATOM 3525 O O . ASP A 1 443 ? -4.602 -23.123 -9.793 1.00 92.25 443 ASP A O 1
ATOM 3529 N N . GLU A 1 444 ? -4.775 -24.231 -7.852 1.00 94.44 444 GLU A N 1
ATOM 3530 C CA . GLU A 1 444 ? -6.122 -24.752 -8.122 1.00 94.44 444 GLU A CA 1
ATOM 3531 C C . GLU A 1 444 ? -7.147 -23.618 -8.266 1.00 94.44 444 GLU A C 1
ATOM 3533 O O . GLU A 1 444 ? -8.037 -23.696 -9.114 1.00 94.44 444 GLU A O 1
ATOM 3538 N N . CYS A 1 445 ? -7.004 -22.545 -7.481 1.00 95.69 445 CYS A N 1
ATOM 3539 C CA . CYS A 1 445 ? -7.833 -21.345 -7.574 1.00 95.69 445 CYS A CA 1
ATOM 3540 C C . CYS A 1 445 ? -7.672 -20.642 -8.932 1.00 95.69 445 CYS A C 1
ATOM 3542 O O . CYS A 1 445 ? -8.666 -20.325 -9.589 1.00 95.69 445 CYS A O 1
ATOM 3544 N N . GLY A 1 446 ? -6.431 -20.477 -9.402 1.00 94.75 446 GLY A N 1
ATOM 3545 C CA . GLY A 1 446 ? -6.132 -19.924 -10.723 1.00 94.75 446 GLY A CA 1
ATOM 3546 C C . GLY A 1 446 ? -6.662 -20.793 -11.867 1.00 94.75 446 GLY A C 1
ATOM 3547 O O . GLY A 1 446 ? -7.261 -20.273 -12.811 1.00 94.75 446 GLY A O 1
ATOM 3548 N N . VAL A 1 447 ? -6.537 -22.121 -11.764 1.00 93.94 447 VAL A N 1
ATOM 3549 C CA . VAL A 1 447 ? -7.114 -23.068 -12.737 1.00 93.94 447 VAL A CA 1
ATOM 3550 C C . VAL A 1 447 ? -8.646 -23.002 -12.747 1.00 93.94 447 VAL A C 1
ATOM 3552 O O . VAL A 1 447 ? -9.246 -22.974 -13.825 1.00 93.94 447 VAL A O 1
ATOM 3555 N N . ALA A 1 448 ? -9.290 -22.937 -11.578 1.00 95.12 448 ALA A N 1
ATOM 3556 C CA . ALA A 1 448 ? -10.741 -22.793 -11.464 1.00 95.12 448 ALA A CA 1
ATOM 3557 C C . ALA A 1 448 ? -11.230 -21.465 -12.067 1.00 95.12 448 ALA A C 1
ATOM 3559 O O . ALA A 1 448 ? -12.184 -21.461 -12.848 1.00 95.12 448 ALA A O 1
ATOM 3560 N N . CYS A 1 449 ? -10.538 -20.357 -11.782 1.00 96.06 449 CYS A N 1
ATOM 3561 C CA . CYS A 1 449 ? -10.852 -19.052 -12.356 1.00 96.06 449 CYS A CA 1
ATOM 3562 C C . CYS A 1 449 ? -10.656 -19.034 -13.879 1.00 96.06 449 CYS A C 1
ATOM 3564 O O . CYS A 1 449 ? -11.537 -18.576 -14.602 1.00 96.06 449 CYS A O 1
ATOM 3566 N N . LYS A 1 450 ? -9.554 -19.594 -14.404 1.00 93.81 450 LYS A N 1
ATOM 3567 C CA . LYS A 1 450 ? -9.301 -19.622 -15.856 1.00 93.81 450 LYS A CA 1
ATOM 3568 C C . LYS A 1 450 ? -10.380 -20.398 -16.618 1.00 93.81 450 LYS A C 1
ATOM 3570 O O . LYS A 1 450 ? -10.832 -19.939 -17.666 1.00 93.81 450 LYS A O 1
ATOM 3575 N N . ARG A 1 451 ? -10.821 -21.539 -16.069 1.00 93.00 451 ARG A N 1
ATOM 3576 C CA . ARG A 1 451 ? -11.878 -22.394 -16.646 1.00 93.00 451 ARG A CA 1
ATOM 3577 C C . ARG A 1 451 ? -13.266 -21.750 -16.642 1.00 93.00 451 ARG A C 1
ATOM 3579 O O . ARG A 1 451 ? -14.077 -22.087 -17.496 1.00 93.00 451 ARG A O 1
ATOM 3586 N N . ASN A 1 452 ? -13.555 -20.852 -15.701 1.00 94.56 452 ASN A N 1
ATOM 3587 C CA . ASN A 1 452 ? -14.839 -20.160 -15.619 1.00 94.56 452 ASN A CA 1
ATOM 3588 C C . ASN A 1 452 ? -14.734 -18.773 -16.272 1.00 94.56 452 ASN A C 1
ATOM 3590 O O . ASN A 1 452 ? -14.162 -17.862 -15.680 1.00 94.56 452 ASN A O 1
ATOM 3594 N N . CYS A 1 453 ? -15.298 -18.585 -17.470 1.00 93.38 453 CYS A N 1
ATOM 3595 C CA . CYS A 1 453 ? -15.219 -17.307 -18.195 1.00 93.38 453 CYS A CA 1
ATOM 3596 C C . CYS A 1 453 ? -15.843 -16.110 -17.453 1.00 93.38 453 CYS A C 1
ATOM 3598 O O . CYS A 1 453 ? -15.472 -14.975 -17.737 1.00 93.38 453 CYS A O 1
ATOM 3600 N N . SER A 1 454 ? -16.739 -16.337 -16.486 1.00 94.44 454 SER A N 1
ATOM 3601 C CA . SER A 1 454 ? -17.305 -15.273 -15.645 1.00 94.44 454 SER A CA 1
ATOM 3602 C C . SER A 1 454 ? -16.389 -14.856 -14.489 1.00 94.44 454 SER A C 1
ATOM 3604 O O . SER A 1 454 ? -16.680 -13.868 -13.825 1.00 94.44 454 SER A O 1
ATOM 3606 N N . CYS A 1 455 ? -15.302 -15.584 -14.207 1.00 96.25 455 CYS A N 1
ATOM 3607 C CA . CYS A 1 455 ? -14.376 -15.219 -13.135 1.00 96.25 455 CYS A CA 1
ATOM 3608 C C . CYS A 1 455 ? -13.548 -13.983 -13.521 1.00 96.25 455 CYS A C 1
ATOM 3610 O O . CYS A 1 455 ? -12.821 -14.018 -14.517 1.00 96.25 455 CYS A O 1
ATOM 3612 N N . THR A 1 456 ? -13.628 -12.911 -12.726 1.00 96.19 456 THR A N 1
ATOM 3613 C CA . THR A 1 456 ? -12.944 -11.626 -12.964 1.00 96.19 456 THR A CA 1
ATOM 3614 C C . THR A 1 456 ? -11.608 -11.512 -12.226 1.00 96.19 456 THR A C 1
ATOM 3616 O O . THR A 1 456 ? -10.677 -10.886 -12.744 1.00 96.19 456 THR A O 1
ATOM 3619 N N . ALA A 1 457 ? -11.479 -12.140 -11.053 1.00 97.69 457 ALA A N 1
ATOM 3620 C CA . ALA A 1 457 ? -10.236 -12.225 -10.286 1.00 97.69 457 ALA A CA 1
ATOM 3621 C C . ALA A 1 457 ? -10.231 -13.401 -9.299 1.00 97.69 457 ALA A C 1
ATOM 3623 O O . ALA A 1 457 ? -11.285 -13.942 -8.957 1.00 97.69 457 ALA A O 1
ATOM 3624 N N . TYR A 1 458 ? -9.045 -13.733 -8.783 1.00 97.44 458 TYR A N 1
ATOM 3625 C CA . TYR A 1 458 ? -8.878 -14.634 -7.643 1.00 97.44 458 TYR A CA 1
ATOM 3626 C C . TYR A 1 458 ? -7.805 -14.165 -6.646 1.00 97.44 458 TYR A C 1
ATOM 3628 O O . TYR A 1 458 ? -6.977 -13.310 -6.959 1.00 97.44 458 TYR A O 1
ATOM 3636 N N . ALA A 1 459 ? -7.826 -14.708 -5.428 1.00 95.81 459 ALA A N 1
ATOM 3637 C CA . ALA A 1 459 ? -6.820 -14.471 -4.390 1.00 95.81 459 ALA A CA 1
ATOM 3638 C C . ALA A 1 459 ? -6.780 -15.620 -3.366 1.00 95.81 459 ALA A C 1
ATOM 3640 O O . ALA A 1 459 ? -7.691 -16.451 -3.315 1.00 95.81 459 ALA A O 1
ATOM 3641 N N . ASN A 1 460 ? -5.751 -15.620 -2.511 1.00 93.00 460 ASN A N 1
ATOM 3642 C CA . ASN A 1 460 ? -5.766 -16.405 -1.274 1.00 93.00 460 ASN A CA 1
ATOM 3643 C C . ASN A 1 460 ? -6.763 -15.817 -0.260 1.00 93.00 460 ASN A C 1
ATOM 3645 O O . ASN A 1 460 ? -6.928 -14.597 -0.191 1.00 93.00 460 ASN A O 1
ATOM 3649 N N . ILE A 1 461 ? -7.369 -16.662 0.581 1.00 89.38 461 ILE A N 1
ATOM 3650 C CA . ILE A 1 461 ? -8.182 -16.196 1.719 1.00 89.38 461 ILE A CA 1
ATOM 3651 C C . ILE A 1 461 ? -7.261 -15.667 2.824 1.00 89.38 461 ILE A C 1
ATOM 3653 O O . ILE A 1 461 ? -7.379 -14.518 3.252 1.00 89.38 461 ILE A O 1
ATOM 3657 N N . GLU A 1 462 ? -6.317 -16.493 3.270 1.00 84.25 462 GLU A N 1
ATOM 3658 C CA . GLU A 1 462 ? -5.382 -16.157 4.344 1.00 84.25 462 GLU A CA 1
ATOM 3659 C C . GLU A 1 462 ? -3.982 -15.872 3.794 1.00 84.25 462 GLU A C 1
ATOM 3661 O O . GLU A 1 462 ? -3.551 -16.529 2.851 1.00 84.25 462 GLU A O 1
ATOM 3666 N N . ILE A 1 463 ? -3.252 -14.930 4.405 1.00 78.38 463 ILE A N 1
ATOM 3667 C CA . ILE A 1 463 ? -1.863 -14.583 4.028 1.00 78.38 463 ILE A CA 1
ATOM 3668 C C . ILE A 1 463 ? -0.799 -15.374 4.810 1.00 78.38 463 ILE A C 1
ATOM 3670 O O . ILE A 1 463 ? 0.393 -15.313 4.508 1.00 78.38 463 ILE A O 1
ATOM 3674 N N . VAL A 1 464 ? -1.203 -16.112 5.847 1.00 72.62 464 VAL A N 1
ATOM 3675 C CA . VAL A 1 464 ? -0.277 -16.832 6.734 1.00 72.62 464 VAL A CA 1
ATOM 3676 C C . VAL A 1 464 ? 0.296 -18.082 6.049 1.00 72.62 464 VAL A C 1
ATOM 3678 O O . VAL A 1 464 ? -0.351 -18.695 5.206 1.00 72.62 464 VAL A O 1
ATOM 3681 N N . ARG A 1 465 ? 1.512 -18.494 6.443 1.00 65.19 465 ARG A N 1
ATOM 3682 C CA . ARG A 1 465 ? 2.181 -19.740 5.995 1.00 65.19 465 ARG A CA 1
ATOM 3683 C C . ARG A 1 465 ? 2.385 -19.883 4.471 1.00 65.19 465 ARG A C 1
ATOM 3685 O O . ARG A 1 465 ? 2.445 -21.001 3.976 1.00 65.19 465 ARG A O 1
ATOM 3692 N N . GLY A 1 466 ? 2.533 -18.773 3.746 1.00 62.41 466 GLY A N 1
ATOM 3693 C CA . GLY A 1 466 ? 2.680 -18.772 2.280 1.00 62.41 466 GLY A CA 1
ATOM 3694 C C . GLY A 1 466 ? 1.363 -18.595 1.517 1.00 62.41 466 GLY A C 1
ATOM 3695 O O . GLY A 1 466 ? 1.374 -18.537 0.293 1.00 62.41 466 GLY A O 1
ATOM 3696 N N . GLY A 1 467 ? 0.252 -18.441 2.241 1.00 71.94 467 GLY A N 1
ATOM 3697 C CA . GLY A 1 467 ? -1.076 -18.223 1.687 1.00 71.94 467 GLY A CA 1
ATOM 3698 C C . GLY A 1 467 ? -1.906 -19.505 1.623 1.00 71.94 467 GLY A C 1
ATOM 3699 O O . GLY A 1 467 ? -1.376 -20.580 1.348 1.00 71.94 467 GLY A O 1
ATOM 3700 N N . SER A 1 468 ? -3.208 -19.413 1.911 1.00 83.62 468 SER A N 1
ATOM 3701 C CA . SER A 1 468 ? -4.110 -20.567 1.796 1.00 83.62 468 SER A CA 1
ATOM 3702 C C . SER A 1 468 ? -5.571 -20.194 1.538 1.00 83.62 468 SER A C 1
ATOM 3704 O O . SER A 1 468 ? -6.019 -19.084 1.850 1.00 83.62 468 SER A O 1
ATOM 3706 N N . GLY A 1 469 ? -6.313 -21.161 0.990 1.00 91.06 469 GLY A N 1
ATOM 3707 C CA . GLY A 1 469 ? -7.701 -21.018 0.573 1.00 91.06 469 GLY A CA 1
ATOM 3708 C C . GLY A 1 469 ? -7.847 -20.252 -0.741 1.00 91.06 469 GLY A C 1
ATOM 3709 O O . GLY A 1 469 ? -7.033 -19.406 -1.079 1.00 91.06 469 GLY A O 1
ATOM 3710 N N . CYS A 1 470 ? -8.929 -20.512 -1.460 1.00 95.19 470 CYS A N 1
ATOM 3711 C CA . CYS A 1 470 ? -9.290 -19.861 -2.711 1.00 95.19 470 CYS A CA 1
ATOM 3712 C C . CYS A 1 470 ? -10.448 -18.881 -2.505 1.00 95.19 470 CYS A C 1
ATOM 3714 O O . CYS A 1 470 ? -11.427 -19.219 -1.839 1.00 95.19 470 CYS A O 1
ATOM 3716 N N . LEU A 1 471 ? -10.361 -17.703 -3.120 1.00 96.12 471 LEU A N 1
ATOM 3717 C CA . LEU A 1 471 ? -11.422 -16.702 -3.200 1.00 96.12 471 LEU A CA 1
ATOM 3718 C C . LEU A 1 471 ? -11.551 -16.241 -4.660 1.00 96.12 471 LEU A C 1
ATOM 3720 O O . LEU A 1 471 ? -10.562 -15.804 -5.243 1.00 96.12 471 LEU A O 1
ATOM 3724 N N . LEU A 1 472 ? -12.745 -16.364 -5.246 1.00 97.69 472 LEU A N 1
ATOM 3725 C CA . LEU A 1 472 ? -13.064 -16.055 -6.647 1.00 97.69 472 LEU A CA 1
ATOM 3726 C C . LEU A 1 472 ? -14.109 -14.939 -6.732 1.00 97.69 472 LEU A C 1
ATOM 3728 O O . LEU A 1 472 ? -15.103 -14.989 -6.009 1.00 97.69 472 LEU A O 1
ATOM 3732 N N . TRP A 1 473 ? -13.934 -13.993 -7.655 1.00 98.12 473 TRP A N 1
ATOM 3733 C CA . TRP A 1 473 ? -14.913 -12.942 -7.972 1.00 98.12 473 TRP A CA 1
ATOM 3734 C C . TRP A 1 473 ? -15.543 -13.160 -9.349 1.00 98.12 473 TRP A C 1
ATOM 3736 O O . TRP A 1 473 ? -14.869 -13.625 -10.267 1.00 98.12 473 TRP A O 1
ATOM 3746 N N . PHE A 1 474 ? -16.820 -12.789 -9.493 1.00 95.75 474 PHE A N 1
ATOM 3747 C CA . PHE A 1 474 ? -17.602 -12.945 -10.735 1.00 95.75 474 PHE A CA 1
ATOM 3748 C C . PHE A 1 474 ? -18.301 -11.656 -11.192 1.00 95.75 474 PHE A C 1
ATOM 3750 O O . PHE A 1 474 ? -19.207 -11.695 -12.019 1.00 95.75 474 PHE A O 1
ATOM 3757 N N . ASP A 1 475 ? -17.914 -10.525 -10.611 1.00 92.88 475 ASP A N 1
ATOM 3758 C CA . ASP A 1 475 ? -18.489 -9.205 -10.866 1.00 92.88 475 ASP A CA 1
ATOM 3759 C C . ASP A 1 475 ? -17.361 -8.163 -10.949 1.00 92.88 475 ASP A C 1
ATOM 3761 O O . ASP A 1 475 ? -16.179 -8.489 -10.756 1.00 92.88 475 ASP A O 1
ATOM 3765 N N . ASP A 1 476 ? -17.727 -6.915 -11.223 1.00 94.94 476 ASP A N 1
ATOM 3766 C CA . ASP A 1 476 ? -16.829 -5.767 -11.237 1.00 94.94 476 ASP A CA 1
ATOM 3767 C C . ASP A 1 476 ? -16.113 -5.592 -9.883 1.00 94.94 476 ASP A C 1
ATOM 3769 O O . ASP A 1 476 ? -16.705 -5.649 -8.801 1.00 94.94 476 ASP A O 1
ATOM 3773 N N . LEU A 1 477 ? -14.796 -5.376 -9.938 1.00 96.81 477 LEU A N 1
ATOM 3774 C CA . LEU A 1 477 ? -13.948 -5.329 -8.746 1.00 96.81 477 LEU A CA 1
ATOM 3775 C C . LEU A 1 477 ? -14.069 -3.961 -8.065 1.00 96.81 477 LEU A C 1
ATOM 3777 O O . LEU A 1 477 ? -13.475 -2.982 -8.515 1.00 96.81 477 LEU A O 1
ATOM 3781 N N . MET A 1 478 ? -14.838 -3.911 -6.978 1.00 95.19 478 MET A N 1
ATOM 3782 C CA . MET A 1 478 ? -15.135 -2.691 -6.218 1.00 95.19 478 MET A CA 1
ATOM 3783 C C . MET A 1 478 ? -14.258 -2.529 -4.972 1.00 95.19 478 MET A C 1
ATOM 3785 O O . MET A 1 478 ? -13.953 -3.502 -4.284 1.00 95.19 478 MET A O 1
ATOM 3789 N N . ASP A 1 479 ? -13.949 -1.275 -4.626 1.00 93.75 479 ASP A N 1
ATOM 3790 C CA . ASP A 1 479 ? -13.299 -0.878 -3.364 1.00 93.75 479 ASP A CA 1
ATOM 3791 C C . ASP A 1 479 ? -11.887 -1.473 -3.140 1.00 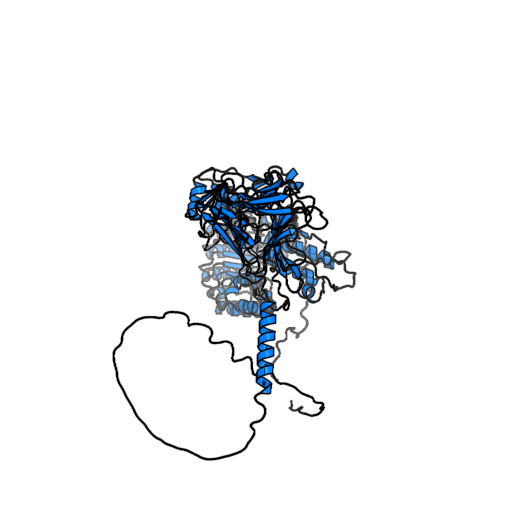93.75 479 ASP A C 1
ATOM 3793 O O . ASP A 1 479 ? -11.505 -1.834 -2.022 1.00 93.75 479 ASP A O 1
ATOM 3797 N N . VAL A 1 480 ? -11.093 -1.579 -4.212 1.00 93.25 480 VAL A N 1
ATOM 3798 C CA . VAL A 1 480 ? -9.685 -2.014 -4.150 1.00 93.25 480 VAL A CA 1
ATOM 3799 C C . VAL A 1 480 ? -8.803 -0.867 -3.650 1.00 93.25 480 VAL A C 1
ATOM 3801 O O . VAL A 1 480 ? -8.890 0.264 -4.135 1.00 93.25 480 VAL A O 1
ATOM 3804 N N . ARG A 1 481 ? -7.921 -1.142 -2.682 1.00 89.06 481 ARG A N 1
ATOM 3805 C CA . ARG A 1 481 ? -7.074 -0.113 -2.049 1.00 89.06 481 ARG A CA 1
ATOM 3806 C C . ARG A 1 481 ? -5.655 -0.612 -1.820 1.00 89.06 481 ARG A C 1
ATOM 3808 O O . ARG A 1 481 ? -5.479 -1.752 -1.405 1.00 89.06 481 ARG A O 1
ATOM 3815 N N . THR A 1 482 ? -4.662 0.232 -2.075 1.00 87.31 482 THR A N 1
ATOM 3816 C CA . THR A 1 482 ? -3.242 -0.058 -1.824 1.00 87.31 482 THR A CA 1
ATOM 3817 C C . THR A 1 482 ? -2.903 0.140 -0.346 1.00 87.31 482 THR A C 1
ATOM 3819 O O . THR A 1 482 ? -3.299 1.143 0.248 1.00 87.31 482 THR A O 1
ATOM 3822 N N . VAL A 1 483 ? -2.135 -0.788 0.222 1.00 79.50 483 VAL A N 1
ATOM 3823 C CA . VAL A 1 483 ? -1.593 -0.753 1.591 1.00 79.50 483 VAL A CA 1
ATOM 3824 C C . VAL A 1 483 ? -0.122 -1.197 1.590 1.00 79.50 483 VAL A C 1
ATOM 3826 O O . VAL A 1 483 ? 0.380 -1.675 0.575 1.00 79.50 483 VAL A O 1
ATOM 3829 N N . ASP A 1 484 ? 0.586 -1.037 2.711 1.00 73.75 484 ASP A N 1
ATOM 3830 C CA . ASP A 1 484 ? 1.991 -1.473 2.833 1.00 73.75 484 ASP A CA 1
ATOM 3831 C C . ASP A 1 484 ? 2.117 -3.005 2.877 1.00 73.75 484 ASP A C 1
ATOM 3833 O O . ASP A 1 484 ? 2.986 -3.585 2.229 1.00 73.75 484 ASP A O 1
ATOM 3837 N N . GLU A 1 485 ? 1.215 -3.654 3.618 1.00 75.50 485 GLU A N 1
ATOM 3838 C CA . GLU A 1 485 ? 1.097 -5.103 3.789 1.00 75.50 485 GLU A CA 1
ATOM 3839 C C . GLU A 1 485 ? -0.360 -5.496 3.510 1.00 75.50 485 GLU A C 1
ATOM 3841 O O . GLU A 1 485 ? -1.272 -4.992 4.167 1.00 75.50 485 GLU A O 1
ATOM 3846 N N . GLY A 1 486 ? -0.599 -6.372 2.533 1.00 79.44 486 GLY A N 1
ATOM 3847 C CA . GLY A 1 486 ? -1.946 -6.783 2.123 1.00 79.44 486 GLY A CA 1
ATOM 3848 C C . GLY A 1 486 ? -1.936 -8.096 1.344 1.00 79.44 486 GLY A C 1
ATOM 3849 O O . GLY A 1 486 ? -0.964 -8.846 1.397 1.00 79.44 486 GLY A O 1
ATOM 3850 N N . HIS A 1 487 ? -3.009 -8.374 0.606 1.00 87.31 487 HIS A N 1
ATOM 3851 C CA . HIS A 1 487 ? -3.088 -9.552 -0.261 1.00 87.31 487 HIS A CA 1
ATOM 3852 C C . HIS A 1 487 ? -2.496 -9.291 -1.650 1.00 87.31 487 HIS A C 1
ATOM 3854 O O . HIS A 1 487 ? -2.526 -8.164 -2.147 1.00 87.31 487 HIS A O 1
ATOM 3860 N N . ASP A 1 488 ? -2.056 -10.365 -2.307 1.00 91.75 488 ASP A N 1
ATOM 3861 C CA . ASP A 1 488 ? -1.865 -10.403 -3.757 1.00 91.75 488 ASP A CA 1
ATOM 3862 C C . ASP A 1 488 ? -3.204 -10.786 -4.422 1.00 91.75 488 ASP A C 1
ATOM 3864 O O . ASP A 1 488 ? -3.781 -11.838 -4.130 1.00 91.75 488 ASP A O 1
ATOM 3868 N N . LEU A 1 489 ? -3.709 -9.915 -5.301 1.00 95.50 489 LEU A N 1
ATOM 3869 C CA . LEU A 1 489 ? -4.937 -10.095 -6.083 1.00 95.50 489 LEU A CA 1
ATOM 3870 C C . LEU A 1 489 ? -4.590 -10.396 -7.545 1.00 95.50 489 LEU A C 1
ATOM 3872 O O . LEU A 1 489 ? -3.869 -9.633 -8.186 1.00 95.50 489 LEU A O 1
ATOM 3876 N N . TYR A 1 490 ? -5.140 -11.475 -8.091 1.00 96.62 490 TYR A N 1
ATOM 3877 C CA . TYR A 1 490 ? -4.883 -11.952 -9.447 1.00 96.62 490 TYR A CA 1
ATOM 3878 C C . TYR A 1 490 ? -6.071 -11.586 -10.337 1.00 96.62 490 TYR A C 1
ATOM 3880 O O . TYR A 1 490 ? -7.075 -12.295 -10.375 1.00 96.62 490 TYR A O 1
ATOM 3888 N N . VAL A 1 491 ? -5.982 -10.455 -11.036 1.00 96.94 491 VAL A N 1
ATOM 3889 C CA . VAL A 1 491 ? -7.056 -9.955 -11.908 1.00 96.94 491 VAL A CA 1
ATOM 3890 C C . VAL A 1 491 ? -6.900 -10.554 -13.300 1.00 96.94 491 VAL A C 1
ATOM 3892 O O . VAL A 1 491 ? -5.816 -10.501 -13.880 1.00 96.94 491 VAL A O 1
ATOM 3895 N N . ARG A 1 492 ? -7.975 -11.123 -13.850 1.00 95.19 492 ARG A N 1
ATOM 3896 C CA . ARG A 1 492 ? -7.992 -11.682 -15.208 1.00 95.19 492 ARG A CA 1
ATOM 3897 C C . ARG A 1 492 ? -7.792 -10.576 -16.236 1.00 95.19 492 ARG A C 1
ATOM 3899 O O . ARG A 1 492 ? -8.451 -9.547 -16.114 1.00 95.19 492 ARG A O 1
ATOM 3906 N N . MET A 1 493 ? -6.941 -10.783 -17.237 1.00 92.44 493 MET A N 1
ATOM 3907 C CA . MET A 1 493 ? -6.613 -9.819 -18.300 1.00 92.44 493 MET A CA 1
ATOM 3908 C C . MET A 1 493 ? -6.377 -10.537 -19.633 1.00 92.44 493 MET A C 1
ATOM 3910 O O . MET A 1 493 ? -5.982 -11.704 -19.633 1.00 92.44 493 MET A O 1
ATOM 3914 N N . ALA A 1 494 ? -6.533 -9.829 -20.753 1.00 90.94 494 ALA A N 1
ATOM 3915 C CA . ALA A 1 494 ? -6.061 -10.311 -22.048 1.00 90.94 494 ALA A CA 1
ATOM 3916 C C . ALA A 1 494 ? -4.528 -10.467 -22.027 1.00 90.94 494 ALA A C 1
ATOM 3918 O O . ALA A 1 494 ? -3.816 -9.629 -21.465 1.00 90.94 494 ALA A O 1
ATOM 3919 N N . VAL A 1 495 ? -3.998 -11.528 -22.644 1.00 86.81 495 VAL A N 1
ATOM 3920 C CA . VAL A 1 495 ? -2.548 -11.808 -22.659 1.00 86.81 495 VAL A CA 1
ATOM 3921 C C . VAL A 1 495 ? -1.753 -10.678 -23.321 1.00 86.81 495 VAL A C 1
ATOM 3923 O O . VAL A 1 495 ? -0.652 -10.381 -22.860 1.00 86.81 495 VAL A O 1
ATOM 3926 N N . SER A 1 496 ? -2.316 -9.992 -24.322 1.00 83.19 496 SER A N 1
ATOM 3927 C CA . SER A 1 496 ? -1.709 -8.820 -24.973 1.00 83.19 496 SER A CA 1
ATOM 3928 C C . SER A 1 496 ? -1.271 -7.752 -23.968 1.00 83.19 496 SER A C 1
ATOM 3930 O O . SER A 1 496 ? -0.125 -7.300 -24.007 1.00 83.19 496 SER A O 1
ATOM 3932 N N . ASP A 1 497 ? -2.144 -7.413 -23.018 1.00 82.38 497 ASP A N 1
ATOM 3933 C CA . ASP A 1 497 ? -1.918 -6.366 -22.017 1.00 82.38 497 ASP A CA 1
ATOM 3934 C C . ASP A 1 497 ? -0.835 -6.789 -21.014 1.00 82.38 497 ASP A C 1
ATOM 3936 O O . ASP A 1 497 ? -0.025 -5.971 -20.581 1.00 82.38 497 ASP A O 1
ATOM 3940 N N . ILE A 1 498 ? -0.765 -8.089 -20.705 1.00 79.69 498 ILE A N 1
ATOM 3941 C CA . ILE A 1 498 ? 0.278 -8.673 -19.852 1.00 79.69 498 ILE A CA 1
ATOM 3942 C C . ILE A 1 498 ? 1.630 -8.673 -20.587 1.00 79.69 498 ILE A C 1
ATOM 3944 O O . ILE A 1 498 ? 2.644 -8.282 -20.016 1.00 79.69 498 ILE A O 1
ATOM 3948 N N . THR A 1 499 ? 1.672 -9.067 -21.863 1.00 65.81 499 THR A N 1
ATOM 3949 C CA . THR A 1 499 ? 2.925 -9.137 -22.643 1.00 65.81 499 THR A CA 1
ATOM 3950 C C . THR A 1 499 ? 3.472 -7.773 -23.062 1.00 65.81 499 THR A C 1
ATOM 3952 O O . THR A 1 499 ? 4.687 -7.605 -23.166 1.00 65.81 499 THR A O 1
ATOM 3955 N N . ASN A 1 500 ? 2.611 -6.763 -23.221 1.00 53.75 500 ASN A N 1
ATOM 3956 C CA . ASN A 1 500 ? 3.046 -5.380 -23.416 1.00 53.75 500 ASN A CA 1
ATOM 3957 C C . ASN A 1 500 ? 3.738 -4.810 -22.168 1.00 53.75 500 ASN A C 1
ATOM 3959 O O . ASN A 1 500 ? 4.533 -3.885 -22.282 1.00 53.75 500 ASN A O 1
ATOM 3963 N N . LYS A 1 501 ? 3.534 -5.403 -20.988 1.00 45.28 501 LYS A N 1
ATOM 3964 C CA . LYS A 1 501 ? 4.234 -5.027 -19.754 1.00 45.28 501 LYS A CA 1
ATOM 3965 C C . LYS A 1 501 ? 5.687 -5.507 -19.710 1.00 45.28 501 LYS A C 1
ATOM 3967 O O . LYS A 1 501 ? 6.538 -4.839 -19.131 1.00 45.28 501 LYS A O 1
ATOM 3972 N N . THR A 1 502 ? 6.011 -6.598 -20.408 1.00 40.00 502 THR A N 1
ATOM 3973 C CA . THR A 1 502 ? 7.401 -6.986 -20.719 1.00 40.00 502 THR A CA 1
ATOM 3974 C C . THR A 1 502 ? 8.058 -6.030 -21.727 1.00 40.00 502 THR A C 1
ATOM 3976 O O . THR A 1 502 ? 9.278 -6.032 -21.872 1.00 40.00 502 THR A O 1
ATOM 3979 N N . ARG A 1 503 ? 7.253 -5.180 -22.383 1.00 39.88 503 ARG A N 1
ATOM 3980 C CA . ARG A 1 503 ? 7.649 -3.957 -23.096 1.00 39.88 503 ARG A CA 1
ATOM 3981 C C . ARG A 1 503 ? 7.305 -2.689 -22.296 1.00 39.88 503 ARG A C 1
ATOM 3983 O O . ARG A 1 503 ? 6.971 -1.663 -22.887 1.00 39.88 503 ARG A O 1
ATOM 3990 N N . SER A 1 504 ? 7.444 -2.700 -20.963 1.00 43.59 504 SER A N 1
ATOM 3991 C CA . SER A 1 504 ? 7.711 -1.433 -20.272 1.00 43.59 504 SER A CA 1
ATOM 3992 C C . SER A 1 504 ? 8.872 -0.768 -21.005 1.00 43.59 504 SER A C 1
ATOM 3994 O O . SER A 1 504 ? 9.862 -1.459 -21.268 1.00 43.59 504 SER A O 1
ATOM 3996 N N . LEU A 1 505 ? 8.766 0.520 -21.336 1.00 47.72 505 LEU A N 1
ATOM 3997 C CA . LEU A 1 505 ? 9.886 1.274 -21.889 1.00 47.72 505 LEU A CA 1
ATOM 3998 C C . LEU A 1 505 ? 11.047 1.192 -20.892 1.00 47.72 505 LEU A C 1
ATOM 4000 O O . LEU A 1 505 ? 11.125 1.962 -19.937 1.00 47.72 505 LEU A O 1
ATOM 4004 N N . LYS A 1 506 ? 11.954 0.233 -21.118 1.00 47.94 506 LYS A N 1
ATOM 4005 C CA . LYS A 1 506 ? 13.337 0.379 -20.703 1.00 47.94 506 LYS A CA 1
ATOM 4006 C C . LYS A 1 506 ? 13.802 1.593 -21.478 1.00 47.94 506 LYS A C 1
ATOM 4008 O O . LYS A 1 506 ? 14.095 1.467 -22.663 1.00 47.94 506 LYS A O 1
ATOM 4013 N N . LEU A 1 507 ? 13.800 2.738 -20.801 1.00 58.47 507 LEU A N 1
ATOM 4014 C CA . LEU A 1 507 ? 14.609 3.872 -21.202 1.00 58.47 507 LEU A CA 1
ATOM 4015 C C . LEU A 1 507 ? 15.982 3.290 -21.502 1.00 58.47 507 LEU A C 1
ATOM 4017 O O . LEU A 1 507 ? 16.586 2.635 -20.641 1.00 58.47 507 LEU A O 1
ATOM 4021 N N . ASP A 1 508 ? 16.405 3.409 -22.752 1.00 57.97 508 ASP A N 1
ATOM 4022 C CA . ASP A 1 508 ? 17.743 2.978 -23.088 1.00 57.97 508 ASP A CA 1
ATOM 4023 C C . ASP A 1 508 ? 18.747 3.909 -22.389 1.00 57.97 508 ASP A C 1
ATOM 4025 O O . ASP A 1 508 ? 18.398 4.897 -21.728 1.00 57.97 508 ASP A O 1
ATOM 4029 N N . TRP A 1 509 ? 20.031 3.576 -22.476 1.00 62.44 509 TRP A N 1
ATOM 4030 C CA . TRP A 1 509 ? 21.030 4.410 -21.821 1.00 62.44 509 TRP A CA 1
ATOM 4031 C C . TRP A 1 509 ? 21.062 5.842 -22.386 1.00 62.44 509 TRP A C 1
ATOM 4033 O O . TRP A 1 509 ? 21.388 6.771 -21.649 1.00 62.44 509 TRP A O 1
ATOM 4043 N N . CYS A 1 510 ? 20.693 6.042 -23.652 1.00 61.44 510 CYS A N 1
ATOM 4044 C CA . CYS A 1 510 ? 20.658 7.352 -24.293 1.00 61.44 510 CYS A CA 1
ATOM 4045 C C . CYS A 1 510 ? 19.500 8.210 -23.757 1.00 61.44 510 CYS A C 1
ATOM 4047 O O . CYS A 1 510 ? 19.695 9.401 -23.514 1.00 61.44 510 CYS A O 1
ATOM 4049 N N . ASP A 1 511 ? 18.336 7.615 -23.497 1.00 72.50 511 ASP A N 1
ATOM 4050 C CA . ASP A 1 511 ? 17.207 8.260 -22.822 1.00 72.50 511 ASP A CA 1
ATOM 4051 C C . ASP A 1 511 ? 17.530 8.588 -21.359 1.00 72.50 511 ASP A C 1
ATOM 4053 O O . ASP A 1 511 ? 17.400 9.742 -20.943 1.00 72.50 511 ASP A O 1
ATOM 4057 N N . CYS A 1 512 ? 18.033 7.617 -20.587 1.00 75.25 512 CYS A N 1
ATOM 4058 C CA . CYS A 1 512 ? 18.451 7.843 -19.199 1.00 75.25 512 CYS A CA 1
ATOM 4059 C C . CYS A 1 512 ? 19.523 8.937 -19.093 1.00 75.25 512 CYS A C 1
ATOM 4061 O O . CYS A 1 512 ? 19.425 9.818 -18.239 1.00 75.25 512 CYS A O 1
ATOM 4063 N N . PHE A 1 513 ? 20.525 8.925 -19.978 1.00 74.06 513 PHE A N 1
ATOM 4064 C CA . PHE A 1 513 ? 21.564 9.951 -20.022 1.00 74.06 513 PHE A CA 1
ATOM 4065 C C . PHE A 1 513 ? 20.999 11.325 -20.405 1.00 74.06 513 PHE A C 1
ATOM 4067 O O . PHE A 1 513 ? 21.330 12.313 -19.752 1.00 74.06 513 PHE A O 1
ATOM 4074 N N . ARG A 1 514 ? 20.109 11.403 -21.407 1.00 76.81 514 ARG A N 1
ATOM 4075 C CA . ARG A 1 514 ? 19.446 12.655 -21.821 1.00 76.81 514 ARG A CA 1
ATOM 4076 C C . ARG A 1 514 ? 18.644 13.273 -20.672 1.00 76.81 514 ARG A C 1
ATOM 4078 O O . ARG A 1 514 ? 18.733 14.482 -20.453 1.00 76.81 514 ARG A O 1
ATOM 4085 N N . ILE A 1 515 ? 17.946 12.445 -19.896 1.00 83.44 515 ILE A N 1
ATOM 4086 C CA . ILE A 1 515 ? 17.208 12.851 -18.694 1.00 83.44 515 ILE A CA 1
ATOM 4087 C C . ILE A 1 515 ? 18.170 13.318 -17.588 1.00 83.44 515 ILE A C 1
ATOM 4089 O O . ILE A 1 515 ? 18.031 14.432 -17.091 1.00 83.44 515 ILE A O 1
ATOM 4093 N N . ILE A 1 516 ? 19.190 12.533 -17.231 1.00 85.50 516 ILE A N 1
ATOM 4094 C CA . ILE A 1 516 ? 20.173 12.910 -16.195 1.00 85.50 516 ILE A CA 1
ATOM 4095 C C . ILE A 1 516 ? 20.875 14.232 -16.547 1.00 85.50 516 ILE A C 1
ATOM 4097 O O . ILE A 1 516 ? 20.975 15.129 -15.709 1.00 85.50 516 ILE A O 1
ATOM 4101 N N . HIS A 1 517 ? 21.312 14.379 -17.798 1.00 73.50 517 HIS A N 1
ATOM 4102 C CA . HIS A 1 517 ? 21.978 15.577 -18.299 1.00 73.50 517 HIS A CA 1
ATOM 4103 C C . HIS A 1 517 ? 21.050 16.802 -18.303 1.00 73.50 517 HIS A C 1
ATOM 4105 O O . HIS A 1 517 ? 21.457 17.884 -17.883 1.00 73.50 517 HIS A O 1
ATOM 4111 N N . GLY A 1 518 ? 19.789 16.649 -18.720 1.00 79.50 518 GLY A N 1
ATOM 4112 C CA . GLY A 1 518 ? 18.819 17.743 -18.684 1.00 79.50 518 GLY A CA 1
ATOM 4113 C C . GLY A 1 518 ? 18.476 18.198 -17.258 1.00 79.50 518 GLY A C 1
ATOM 4114 O O . GLY A 1 518 ? 18.396 19.401 -17.017 1.00 79.50 518 GLY A O 1
ATOM 4115 N N . ILE A 1 519 ? 18.368 17.271 -16.294 1.00 92.31 519 ILE A N 1
ATOM 4116 C CA . ILE A 1 519 ? 18.204 17.612 -14.868 1.00 92.31 519 ILE A CA 1
ATOM 4117 C C . ILE A 1 519 ? 19.440 18.368 -14.360 1.00 92.31 519 ILE A C 1
ATOM 4119 O O . ILE A 1 519 ? 19.291 19.412 -13.729 1.00 92.31 519 ILE A O 1
ATOM 4123 N N . ALA A 1 520 ? 20.652 17.893 -14.671 1.00 88.00 520 ALA A N 1
ATOM 4124 C CA . ALA A 1 520 ? 21.894 18.560 -14.274 1.00 88.00 520 ALA A CA 1
ATOM 4125 C C . ALA A 1 520 ? 21.972 20.000 -14.811 1.00 88.00 520 ALA A C 1
ATOM 4127 O O . ALA A 1 520 ? 22.304 20.915 -14.061 1.00 88.00 520 ALA A O 1
ATOM 4128 N N . ARG A 1 521 ? 21.600 20.220 -16.080 1.00 82.19 521 ARG A N 1
ATOM 4129 C CA . ARG A 1 521 ? 21.534 21.562 -16.685 1.00 82.19 521 ARG A CA 1
ATOM 4130 C C . ARG A 1 521 ? 20.457 22.443 -16.055 1.00 82.19 521 ARG A C 1
ATOM 4132 O O . ARG A 1 521 ? 20.707 23.620 -15.821 1.00 82.19 521 ARG A O 1
ATOM 4139 N N . GLY A 1 522 ? 19.284 21.888 -15.748 1.00 89.19 522 GLY A N 1
ATOM 4140 C CA . GLY A 1 522 ? 18.238 22.609 -15.019 1.00 89.19 522 GLY A CA 1
ATOM 4141 C C . GLY A 1 522 ? 18.695 23.039 -13.623 1.00 89.19 522 GLY A C 1
ATOM 4142 O O . GLY A 1 522 ? 18.416 24.158 -13.201 1.00 89.19 522 GLY A O 1
ATOM 4143 N N . LEU A 1 523 ? 19.445 22.184 -12.923 1.00 90.81 523 LEU A N 1
ATOM 4144 C CA . LEU A 1 523 ? 19.964 22.486 -11.592 1.00 90.81 523 LEU A CA 1
ATOM 4145 C C . LEU A 1 523 ? 21.115 23.502 -11.629 1.00 90.81 523 LEU A C 1
ATOM 4147 O O . LEU A 1 523 ? 21.128 24.433 -10.827 1.00 90.81 523 LEU A O 1
ATOM 4151 N N . LEU A 1 524 ? 22.026 23.379 -12.601 1.00 85.62 524 LEU A N 1
ATOM 4152 C CA . LEU A 1 524 ? 23.073 24.369 -12.869 1.00 85.62 524 LEU A CA 1
ATOM 4153 C C . LEU A 1 524 ? 22.468 25.754 -13.131 1.00 85.62 524 LEU A C 1
ATOM 4155 O O . LEU A 1 524 ? 22.908 26.732 -12.528 1.00 85.62 524 LEU A O 1
ATOM 4159 N N . TYR A 1 525 ? 21.400 25.823 -13.932 1.00 90.25 525 TYR A N 1
ATOM 4160 C CA . TYR A 1 525 ? 20.680 27.070 -14.173 1.00 90.25 525 TYR A CA 1
ATOM 4161 C C . TYR A 1 525 ? 20.130 27.676 -12.874 1.00 90.25 525 TYR A C 1
ATOM 4163 O O . TYR A 1 525 ? 20.331 28.858 -12.614 1.00 90.25 525 TYR A O 1
ATOM 4171 N N . LEU A 1 526 ? 19.490 26.877 -12.011 1.00 90.62 526 LEU A N 1
ATOM 4172 C CA . LEU A 1 526 ? 18.985 27.354 -10.716 1.00 90.62 526 LEU A CA 1
ATOM 4173 C C . LEU A 1 526 ? 20.106 27.854 -9.789 1.00 90.62 526 LEU A C 1
ATOM 4175 O O . LEU A 1 526 ? 19.907 28.816 -9.046 1.00 90.62 526 LEU A O 1
ATOM 4179 N N . HIS A 1 527 ? 21.280 27.219 -9.820 1.00 89.75 527 HIS A N 1
ATOM 4180 C CA . HIS A 1 527 ? 22.396 27.546 -8.930 1.00 89.75 527 HIS A CA 1
ATOM 4181 C C . HIS A 1 527 ? 23.282 28.691 -9.434 1.00 89.75 527 HIS A C 1
ATOM 4183 O O . HIS A 1 527 ? 23.792 29.444 -8.605 1.00 89.75 527 HIS A O 1
ATOM 4189 N N . GLN A 1 528 ? 23.503 28.820 -10.745 1.00 82.38 528 GLN A N 1
ATOM 4190 C CA . GLN A 1 528 ? 24.549 29.685 -11.311 1.00 82.38 528 GLN A CA 1
ATOM 4191 C C . GLN A 1 528 ? 24.055 30.619 -12.426 1.00 82.38 528 GLN A C 1
ATOM 4193 O O . GLN A 1 528 ? 24.340 31.815 -12.355 1.00 82.38 528 GLN A O 1
ATOM 4198 N N . ASP A 1 529 ? 23.301 30.118 -13.410 1.00 79.56 529 ASP A N 1
ATOM 4199 C CA . ASP A 1 529 ? 22.957 30.906 -14.613 1.00 79.56 529 ASP A CA 1
ATOM 4200 C C . ASP A 1 529 ? 21.705 31.790 -14.441 1.00 79.56 529 ASP A C 1
ATOM 4202 O O . ASP A 1 529 ? 21.483 32.747 -15.187 1.00 79.56 529 ASP A O 1
ATOM 4206 N N . SER A 1 530 ? 20.861 31.478 -13.456 1.00 84.94 530 SER A N 1
ATOM 4207 C CA . SER A 1 530 ? 19.688 32.270 -13.095 1.00 84.94 530 SER A CA 1
ATOM 4208 C C . SER A 1 530 ? 20.102 33.628 -12.499 1.00 84.94 530 SER A C 1
ATOM 4210 O O . SER A 1 530 ? 21.002 33.684 -11.656 1.00 84.94 530 SER A O 1
ATOM 4212 N N . PRO A 1 531 ? 19.397 34.737 -12.817 1.00 81.00 531 PRO A N 1
ATOM 4213 C CA . PRO A 1 531 ? 19.630 36.048 -12.195 1.00 81.00 531 PRO A CA 1
ATOM 4214 C C . PRO A 1 531 ? 19.544 36.049 -10.658 1.00 81.00 531 PRO A C 1
ATOM 4216 O O . PRO A 1 531 ? 20.073 36.952 -10.005 1.00 81.00 531 PRO A O 1
ATOM 4219 N N . ILE A 1 532 ? 18.869 35.044 -10.092 1.00 84.81 532 ILE A N 1
ATOM 4220 C CA . ILE A 1 532 ? 18.754 34.769 -8.660 1.00 84.81 532 ILE A CA 1
ATOM 4221 C C . ILE A 1 532 ? 19.151 33.312 -8.379 1.00 84.81 532 ILE A C 1
ATOM 4223 O O . ILE A 1 532 ? 18.615 32.398 -9.003 1.00 84.81 532 ILE A O 1
ATOM 4227 N N . LYS A 1 533 ? 20.057 33.072 -7.422 1.00 89.69 533 LYS A N 1
ATOM 4228 C CA . LYS A 1 533 ? 20.428 31.708 -7.009 1.00 89.69 533 LYS A CA 1
ATOM 4229 C C . LYS A 1 533 ? 19.250 31.079 -6.258 1.00 89.69 533 LYS A C 1
ATOM 4231 O O . LYS A 1 533 ? 18.774 31.655 -5.282 1.00 89.69 533 LYS A O 1
ATOM 4236 N N . ILE A 1 534 ? 18.788 29.911 -6.693 1.00 92.62 534 ILE A N 1
ATOM 4237 C CA . ILE A 1 534 ? 17.656 29.177 -6.114 1.00 92.62 534 ILE A CA 1
ATOM 4238 C C . ILE A 1 534 ? 18.146 27.807 -5.645 1.00 92.62 534 ILE A C 1
ATOM 4240 O O . ILE A 1 534 ? 18.631 27.021 -6.449 1.00 92.62 534 ILE A O 1
ATOM 4244 N N . ILE A 1 535 ? 17.977 27.504 -4.356 1.00 93.19 535 ILE A N 1
ATOM 4245 C CA . ILE A 1 535 ? 18.190 26.161 -3.799 1.00 93.19 535 ILE A CA 1
ATOM 4246 C C . ILE A 1 535 ? 16.826 25.475 -3.681 1.00 93.19 535 ILE A C 1
ATOM 4248 O O . ILE A 1 535 ? 15.914 26.022 -3.056 1.00 93.19 535 ILE A O 1
ATOM 4252 N N . HIS A 1 536 ? 16.667 24.300 -4.283 1.00 94.31 536 HIS A N 1
ATOM 4253 C CA . HIS A 1 536 ? 15.385 23.614 -4.451 1.00 94.31 536 HIS A CA 1
ATOM 4254 C C . HIS A 1 536 ? 14.915 22.882 -3.188 1.00 94.31 536 HIS A C 1
ATOM 4256 O O . HIS A 1 536 ? 13.734 22.949 -2.845 1.00 94.31 536 HIS A O 1
ATOM 4262 N N . ARG A 1 537 ? 15.831 22.195 -2.493 1.00 92.00 537 ARG A N 1
ATOM 4263 C CA . ARG A 1 537 ? 15.638 21.505 -1.198 1.00 92.00 537 ARG A CA 1
ATOM 4264 C C . ARG A 1 537 ? 14.665 20.314 -1.201 1.00 92.00 537 ARG A C 1
ATOM 4266 O O . ARG A 1 537 ? 14.409 19.751 -0.141 1.00 92.00 537 ARG A O 1
ATOM 4273 N N . ASP A 1 538 ? 14.149 19.905 -2.362 1.00 91.81 538 ASP A N 1
ATOM 4274 C CA . ASP A 1 538 ? 13.275 18.726 -2.507 1.00 91.81 538 ASP A CA 1
ATOM 4275 C C . ASP A 1 538 ? 13.374 18.083 -3.905 1.00 91.81 538 ASP A C 1
ATOM 4277 O O . ASP A 1 538 ? 12.379 17.735 -4.542 1.00 91.81 538 ASP A O 1
ATOM 4281 N N . LEU A 1 539 ? 14.601 17.969 -4.418 1.00 92.69 539 LEU A N 1
ATOM 4282 C CA . LEU A 1 539 ? 14.868 17.372 -5.724 1.00 92.69 539 LEU A CA 1
ATOM 4283 C C . LEU A 1 539 ? 14.775 15.836 -5.637 1.00 92.69 539 LEU A C 1
ATOM 4285 O O . LEU A 1 539 ? 15.567 15.192 -4.952 1.00 92.69 539 LEU A O 1
ATOM 4289 N N . LYS A 1 540 ? 13.798 15.249 -6.332 1.00 89.38 540 LYS A N 1
ATOM 4290 C CA . LYS A 1 540 ? 13.455 13.814 -6.287 1.00 89.38 540 LYS A CA 1
ATOM 4291 C C . LYS A 1 540 ? 12.752 13.379 -7.573 1.00 89.38 540 LYS A C 1
ATOM 4293 O O . LYS A 1 540 ? 12.263 14.227 -8.317 1.00 89.38 540 LYS A O 1
ATOM 4298 N N . ALA A 1 541 ? 12.627 12.072 -7.812 1.00 87.81 541 ALA A N 1
ATOM 4299 C CA . ALA A 1 541 ? 12.092 11.552 -9.075 1.00 87.81 541 ALA A CA 1
ATOM 4300 C C . ALA A 1 541 ? 10.658 12.014 -9.388 1.00 87.81 541 ALA A C 1
ATOM 4302 O O . ALA A 1 541 ? 10.358 12.305 -10.540 1.00 87.81 541 ALA A O 1
ATOM 4303 N N . SER A 1 542 ? 9.782 12.157 -8.384 1.00 86.62 542 SER A N 1
ATOM 4304 C CA . SER A 1 542 ? 8.414 12.663 -8.601 1.00 86.62 542 SER A CA 1
ATOM 4305 C C . SER A 1 542 ? 8.341 14.144 -8.983 1.00 86.62 542 SER A C 1
ATOM 4307 O O . SER A 1 542 ? 7.288 14.590 -9.424 1.00 86.62 542 SER A O 1
ATOM 4309 N N . ASN A 1 543 ? 9.427 14.897 -8.787 1.00 94.56 543 ASN A N 1
ATOM 4310 C CA . ASN A 1 543 ? 9.504 16.330 -9.071 1.00 94.56 543 ASN A CA 1
ATOM 4311 C C . ASN A 1 543 ? 10.239 16.610 -10.396 1.00 94.56 543 ASN A C 1
ATOM 4313 O O . ASN A 1 543 ? 10.402 17.771 -10.776 1.00 94.56 543 ASN A O 1
ATOM 4317 N N . ILE A 1 544 ? 10.640 15.562 -11.127 1.00 94.12 544 ILE A N 1
ATOM 4318 C CA . ILE A 1 544 ? 11.075 15.659 -12.520 1.00 94.12 544 ILE A CA 1
ATOM 4319 C C . ILE A 1 544 ? 9.908 15.263 -13.421 1.00 94.12 544 ILE A C 1
ATOM 4321 O O . ILE A 1 544 ? 9.503 14.103 -13.465 1.00 94.12 544 ILE A O 1
ATOM 4325 N N . LEU A 1 545 ? 9.384 16.231 -14.164 1.00 92.25 545 LEU A N 1
ATOM 4326 C CA . LEU A 1 545 ? 8.388 15.993 -15.203 1.00 92.25 545 LEU A CA 1
ATOM 4327 C C . LEU A 1 545 ? 9.099 15.706 -16.527 1.00 92.25 545 LEU A C 1
ATOM 4329 O O . LEU A 1 545 ? 10.139 16.302 -16.805 1.00 92.25 545 LEU A O 1
ATOM 4333 N N . LEU A 1 546 ? 8.534 14.823 -17.347 1.00 89.94 546 LEU A N 1
ATOM 4334 C CA . LEU A 1 546 ? 8.992 14.559 -18.713 1.00 89.94 546 LEU A CA 1
ATOM 4335 C C . LEU A 1 546 ? 7.930 15.070 -19.693 1.00 89.94 546 LEU A C 1
ATOM 4337 O O . LEU A 1 546 ? 6.739 14.854 -19.464 1.00 89.94 546 LEU A O 1
ATOM 4341 N N . ASP A 1 547 ? 8.346 15.760 -20.757 1.00 83.00 547 ASP A N 1
ATOM 4342 C CA . ASP A 1 547 ? 7.458 16.100 -21.878 1.00 83.00 547 ASP A CA 1
ATOM 4343 C C . ASP A 1 547 ? 7.378 14.980 -22.931 1.00 83.00 547 ASP A C 1
ATOM 4345 O O . ASP A 1 547 ? 7.958 13.906 -22.758 1.00 83.00 547 ASP A O 1
ATOM 4349 N N . ALA A 1 548 ? 6.603 15.200 -23.999 1.00 75.19 548 ALA A N 1
ATOM 4350 C CA . ALA A 1 548 ? 6.338 14.196 -25.033 1.00 75.19 548 ALA A CA 1
ATOM 4351 C C . ALA A 1 548 ? 7.617 13.730 -25.756 1.00 75.19 548 ALA A C 1
ATOM 4353 O O . ALA A 1 548 ? 7.701 12.588 -26.202 1.00 75.19 548 ALA A O 1
ATOM 4354 N N . GLU A 1 549 ? 8.634 14.590 -25.811 1.00 79.56 549 GLU A N 1
ATOM 4355 C CA . GLU A 1 549 ? 9.955 14.332 -26.384 1.00 79.56 549 GLU A CA 1
ATOM 4356 C C . GLU A 1 549 ? 10.972 13.807 -25.341 1.00 79.56 549 GLU A C 1
ATOM 4358 O O . GLU A 1 549 ? 12.167 13.677 -25.627 1.00 79.56 549 GLU A O 1
ATOM 4363 N N . MET A 1 550 ? 10.503 13.464 -24.133 1.00 78.62 550 MET A N 1
ATOM 4364 C CA . MET A 1 550 ? 11.283 12.923 -23.011 1.00 78.62 550 MET A CA 1
ATOM 4365 C C . MET A 1 550 ? 12.351 13.882 -22.454 1.00 78.62 550 MET A C 1
ATOM 4367 O O . MET A 1 550 ? 13.376 13.439 -21.927 1.00 78.62 550 MET A O 1
ATOM 4371 N N . ASN A 1 551 ? 12.130 15.199 -22.533 1.00 85.25 551 ASN A N 1
ATOM 4372 C CA . ASN A 1 551 ? 13.005 16.178 -21.888 1.00 85.25 551 ASN A CA 1
ATOM 4373 C C . ASN A 1 551 ? 12.584 16.404 -20.426 1.00 85.25 551 ASN A C 1
ATOM 4375 O O . ASN A 1 551 ? 11.394 16.573 -20.145 1.00 85.25 551 ASN A O 1
ATOM 4379 N N . PRO A 1 552 ? 13.541 16.458 -19.485 1.00 93.75 552 PRO A N 1
ATOM 4380 C CA . PRO A 1 552 ? 13.258 16.677 -18.074 1.00 93.75 552 PRO A CA 1
ATOM 4381 C C . PRO A 1 552 ? 12.986 18.146 -17.748 1.00 93.75 552 PRO A C 1
ATOM 4383 O O . PRO A 1 552 ? 13.679 19.054 -18.211 1.00 93.75 552 PRO A O 1
ATOM 4386 N N . LYS A 1 553 ? 12.016 18.369 -16.863 1.00 93.44 553 LYS A N 1
ATOM 4387 C CA . LYS A 1 553 ? 11.662 19.670 -16.294 1.00 93.44 553 LYS A CA 1
ATOM 4388 C C . LYS A 1 553 ? 11.580 19.545 -14.777 1.00 93.44 553 LYS A C 1
ATOM 4390 O O . LYS A 1 553 ? 10.805 18.748 -14.253 1.00 93.44 553 LYS A O 1
ATOM 4395 N N . ILE A 1 554 ? 12.401 20.327 -14.080 1.00 94.75 554 ILE A N 1
ATOM 4396 C CA . ILE A 1 554 ? 12.398 20.413 -12.616 1.00 94.75 554 ILE A CA 1
ATOM 4397 C C . ILE A 1 554 ? 11.136 21.173 -12.177 1.00 94.75 554 ILE A C 1
ATOM 4399 O O . ILE A 1 554 ? 10.806 22.211 -12.751 1.00 94.75 554 ILE A O 1
ATOM 4403 N N . SER A 1 555 ? 10.418 20.642 -11.188 1.00 92.56 555 SER A N 1
ATOM 4404 C CA . SER A 1 555 ? 9.112 21.136 -10.741 1.00 92.56 555 SER A CA 1
ATOM 4405 C C . SER A 1 555 ? 8.969 21.105 -9.213 1.00 92.56 555 SER A C 1
ATOM 4407 O O . SER A 1 555 ? 9.805 20.537 -8.522 1.00 92.56 555 SER A O 1
ATOM 4409 N N . ASP A 1 556 ? 7.891 21.707 -8.698 1.00 89.25 556 ASP A N 1
ATOM 4410 C CA . ASP A 1 556 ? 7.597 21.842 -7.261 1.00 89.25 556 ASP A CA 1
ATOM 4411 C C . ASP A 1 556 ? 8.672 22.606 -6.460 1.00 89.25 556 ASP A C 1
ATOM 4413 O O . ASP A 1 556 ? 9.398 22.094 -5.609 1.00 89.25 556 ASP A O 1
ATOM 4417 N N . PHE A 1 557 ? 8.708 23.917 -6.700 1.00 91.88 557 PHE A N 1
ATOM 4418 C CA . PHE A 1 557 ? 9.531 24.870 -5.956 1.00 91.88 557 PHE A CA 1
ATOM 4419 C C . PHE A 1 557 ? 8.929 25.259 -4.587 1.00 91.88 557 PHE A C 1
ATOM 4421 O O . PHE A 1 557 ? 9.368 26.243 -3.989 1.00 91.88 557 PHE A O 1
ATOM 4428 N N . GLY A 1 558 ? 7.942 24.521 -4.056 1.00 86.62 558 GLY A N 1
ATOM 4429 C CA . GLY A 1 558 ? 7.232 24.881 -2.818 1.00 86.62 558 GLY A CA 1
ATOM 4430 C C . GLY A 1 558 ? 8.126 24.972 -1.572 1.00 86.62 558 GLY A C 1
ATOM 4431 O O . GLY A 1 558 ? 7.843 25.739 -0.650 1.00 86.62 558 GLY A O 1
ATOM 4432 N N . LEU A 1 559 ? 9.243 24.237 -1.561 1.00 86.75 559 LEU A N 1
ATOM 4433 C CA . LEU A 1 559 ? 10.244 24.252 -0.486 1.00 86.75 559 LEU A CA 1
ATOM 4434 C C . LEU A 1 559 ? 11.508 25.060 -0.825 1.00 86.75 559 LEU A C 1
ATOM 4436 O O . LEU A 1 559 ? 12.397 25.190 0.027 1.00 86.75 559 LEU A O 1
ATOM 4440 N N . ALA A 1 560 ? 11.573 25.639 -2.026 1.00 91.12 560 ALA A N 1
ATOM 4441 C CA . ALA A 1 560 ? 12.753 26.326 -2.526 1.00 91.12 560 ALA A CA 1
ATOM 4442 C C . ALA A 1 560 ? 13.067 27.621 -1.752 1.00 91.12 560 ALA A C 1
ATOM 4444 O O . ALA A 1 560 ? 12.246 28.193 -1.015 1.00 91.12 560 ALA A O 1
ATOM 4445 N N . ARG A 1 561 ? 14.311 28.081 -1.891 1.00 90.81 561 ARG A N 1
ATOM 4446 C CA . ARG A 1 561 ? 14.842 29.281 -1.236 1.00 90.81 561 ARG A CA 1
ATOM 4447 C C . ARG A 1 561 ? 15.733 30.062 -2.191 1.00 90.81 561 ARG A C 1
ATOM 4449 O O . ARG A 1 561 ? 16.599 29.487 -2.839 1.00 90.81 561 ARG A O 1
ATOM 4456 N N . VAL A 1 562 ? 15.528 31.375 -2.238 1.00 89.12 562 VAL A N 1
ATOM 4457 C CA . VAL A 1 562 ? 16.365 32.301 -3.007 1.00 89.12 562 VAL A CA 1
ATOM 4458 C C . VAL A 1 562 ? 17.528 32.765 -2.135 1.00 89.12 562 VAL A C 1
ATOM 4460 O O . VAL A 1 562 ? 17.303 33.233 -1.020 1.00 89.12 562 VAL A O 1
ATOM 4463 N N . PHE A 1 563 ? 18.749 32.652 -2.649 1.00 85.38 563 PHE A N 1
ATOM 4464 C CA . PHE A 1 563 ? 19.969 33.195 -2.055 1.00 85.38 563 PHE A CA 1
ATOM 4465 C C . PHE A 1 563 ? 20.331 34.527 -2.717 1.00 85.38 563 PHE A C 1
ATOM 4467 O O . PHE A 1 563 ? 20.210 34.706 -3.933 1.00 85.38 563 PHE A O 1
ATOM 4474 N N . ARG A 1 564 ? 20.824 35.471 -1.917 1.00 76.00 564 ARG A N 1
ATOM 4475 C CA . ARG A 1 564 ? 21.438 36.709 -2.412 1.00 76.00 564 ARG A CA 1
ATOM 4476 C C . ARG A 1 564 ? 22.804 36.400 -3.031 1.00 76.00 564 ARG A C 1
ATOM 4478 O O . ARG A 1 564 ? 23.444 35.414 -2.684 1.00 76.00 564 ARG A O 1
ATOM 4485 N N . LYS A 1 565 ? 23.301 37.287 -3.902 1.00 62.16 565 LYS A N 1
ATOM 4486 C CA . LYS A 1 565 ? 24.529 37.100 -4.716 1.00 62.16 565 LYS A CA 1
ATOM 4487 C C . LYS A 1 565 ? 25.826 36.741 -3.958 1.00 62.16 565 LYS A C 1
ATOM 4489 O O . LYS A 1 565 ? 26.805 36.377 -4.603 1.00 62.16 565 LYS A O 1
ATOM 4494 N N . HIS A 1 566 ? 25.853 36.849 -2.630 1.00 68.44 566 HIS A N 1
ATOM 4495 C CA . HIS A 1 566 ? 27.010 36.527 -1.782 1.00 68.44 566 HIS A CA 1
ATOM 4496 C C . HIS A 1 566 ? 26.736 35.420 -0.745 1.00 68.44 566 HIS A C 1
ATOM 4498 O O . HIS A 1 566 ? 27.648 35.032 -0.018 1.00 68.44 566 HIS A O 1
ATOM 4504 N N . GLU A 1 567 ? 25.511 34.895 -0.675 1.00 75.00 567 GLU A N 1
ATOM 4505 C CA . GLU A 1 567 ? 25.139 33.808 0.235 1.00 75.00 567 GLU A CA 1
ATOM 4506 C C . GLU A 1 567 ? 25.562 32.458 -0.374 1.00 75.00 567 GLU A C 1
ATOM 4508 O O . GLU A 1 567 ? 25.232 32.138 -1.520 1.00 75.00 567 GLU A O 1
ATOM 4513 N N . LYS A 1 568 ? 26.343 31.677 0.383 1.00 76.50 568 LYS A N 1
ATOM 4514 C CA . LYS A 1 568 ? 26.836 30.345 -0.027 1.00 76.50 568 LYS A CA 1
ATOM 4515 C C . LYS A 1 568 ? 26.053 29.199 0.614 1.00 76.50 568 LYS A C 1
ATOM 4517 O O . LYS A 1 568 ? 25.925 28.135 0.019 1.00 76.50 568 LYS A O 1
ATOM 4522 N N . GLU A 1 569 ? 25.510 29.441 1.799 1.00 83.94 569 GLU A N 1
ATOM 4523 C CA . GLU A 1 569 ? 24.750 28.503 2.621 1.00 83.94 569 GLU A CA 1
ATOM 4524 C C . GLU A 1 569 ? 23.769 29.286 3.501 1.00 83.94 569 GLU A C 1
ATOM 4526 O O . GLU A 1 569 ? 23.948 30.486 3.727 1.00 83.94 569 GLU A O 1
ATOM 4531 N N . ALA A 1 570 ? 22.738 28.609 3.999 1.00 83.69 570 ALA A N 1
ATOM 4532 C CA . ALA A 1 570 ? 21.789 29.160 4.956 1.00 83.69 570 ALA A CA 1
ATOM 4533 C C . ALA A 1 570 ? 21.389 28.093 5.982 1.00 83.69 570 ALA A C 1
ATOM 4535 O O . ALA A 1 570 ? 21.324 26.908 5.663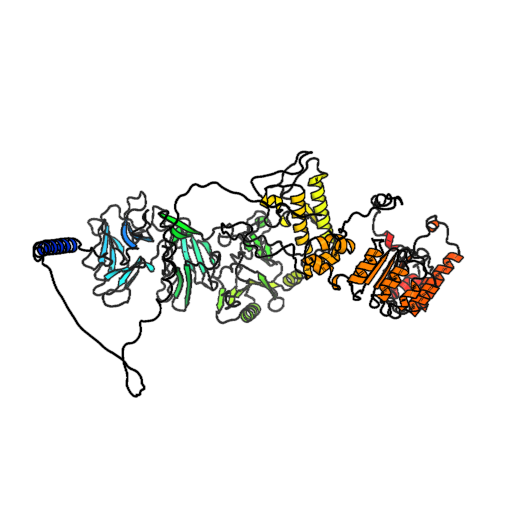 1.00 83.69 570 ALA A O 1
ATOM 4536 N N . ASN A 1 571 ? 21.092 28.515 7.211 1.00 85.50 571 ASN A N 1
ATOM 4537 C CA . ASN A 1 571 ? 20.637 27.634 8.287 1.00 85.50 571 ASN A CA 1
ATOM 4538 C C . ASN A 1 571 ? 19.114 27.771 8.490 1.00 85.50 571 ASN A C 1
ATOM 4540 O O . ASN A 1 571 ? 18.541 28.847 8.292 1.00 85.50 571 ASN A O 1
ATOM 4544 N N . THR A 1 572 ? 18.441 26.691 8.885 1.00 81.12 572 THR A N 1
ATOM 4545 C CA . THR A 1 572 ? 17.053 26.725 9.344 1.00 81.12 572 THR A CA 1
ATOM 4546 C C . THR A 1 572 ? 16.787 25.758 10.499 1.00 81.12 572 THR A C 1
ATOM 4548 O O . THR A 1 572 ? 17.184 24.599 10.472 1.00 81.12 572 THR A O 1
ATOM 4551 N N . ASN A 1 573 ? 15.972 26.204 11.458 1.00 77.56 573 ASN A N 1
ATOM 4552 C CA . ASN A 1 573 ? 15.443 25.363 12.538 1.00 77.56 573 ASN A CA 1
ATOM 4553 C C . ASN A 1 573 ? 14.324 24.405 12.067 1.00 77.56 573 ASN A C 1
ATOM 4555 O O . ASN A 1 573 ? 13.698 23.737 12.890 1.00 77.56 573 ASN A O 1
ATOM 4559 N N . THR A 1 574 ? 13.986 24.377 10.771 1.00 78.38 574 THR A N 1
ATOM 4560 C CA . THR A 1 574 ? 12.887 23.564 10.229 1.00 78.38 574 THR A CA 1
ATOM 4561 C C . THR A 1 574 ? 13.340 22.811 8.980 1.00 78.38 574 THR A C 1
ATOM 4563 O O . THR A 1 574 ? 13.397 23.348 7.869 1.00 78.38 574 THR A O 1
ATOM 4566 N N . ILE A 1 575 ? 13.666 21.537 9.183 1.00 82.00 575 ILE A N 1
ATOM 4567 C CA . ILE A 1 575 ? 14.059 20.603 8.128 1.00 82.00 575 ILE A CA 1
ATOM 4568 C C . ILE A 1 575 ? 12.799 20.196 7.352 1.00 82.00 575 ILE A C 1
ATOM 4570 O O . ILE A 1 575 ? 11.818 19.742 7.939 1.00 82.00 575 ILE A O 1
ATOM 4574 N N . VAL A 1 576 ? 12.821 20.395 6.036 1.00 78.56 576 VAL A N 1
ATOM 4575 C CA . VAL A 1 576 ? 11.727 20.134 5.095 1.00 78.56 576 VAL A CA 1
ATOM 4576 C C . VAL A 1 576 ? 12.307 19.536 3.815 1.00 78.56 576 VAL A C 1
ATOM 4578 O O . VAL A 1 576 ? 13.391 19.922 3.395 1.00 78.56 576 VAL A O 1
ATOM 4581 N N . GLY A 1 577 ? 11.592 18.598 3.204 1.00 81.19 577 GLY A N 1
ATOM 4582 C CA . GLY A 1 577 ? 12.045 17.855 2.026 1.00 81.19 577 GLY A CA 1
ATOM 4583 C C . GLY A 1 577 ? 11.755 16.363 2.172 1.00 81.19 577 GLY A C 1
ATOM 4584 O O . GLY A 1 577 ? 11.227 15.912 3.193 1.00 81.19 577 GLY A O 1
ATOM 4585 N N . THR A 1 578 ? 12.089 15.582 1.151 1.00 78.81 578 THR A N 1
ATOM 4586 C CA . THR A 1 578 ? 11.746 14.156 1.098 1.00 78.81 578 THR A CA 1
ATOM 4587 C C . THR A 1 578 ? 12.827 13.276 1.719 1.00 78.81 578 THR A C 1
ATOM 4589 O O . THR A 1 578 ? 13.976 13.228 1.271 1.00 78.81 578 THR A O 1
ATOM 4592 N N . LEU A 1 579 ? 12.435 12.529 2.753 1.00 70.38 579 LEU A N 1
ATOM 4593 C CA . LEU A 1 579 ? 13.310 11.627 3.496 1.00 70.38 579 LEU A CA 1
ATOM 4594 C C . LEU A 1 579 ? 13.951 10.580 2.567 1.00 70.38 579 LEU A C 1
ATOM 4596 O O . LEU A 1 579 ? 13.252 9.824 1.897 1.00 70.38 579 LEU A O 1
ATOM 4600 N N . GLY A 1 580 ? 15.285 10.536 2.553 1.00 71.12 580 GLY A N 1
ATOM 4601 C CA . GLY A 1 580 ? 16.080 9.711 1.635 1.00 71.12 580 GLY A CA 1
ATOM 4602 C C . GLY A 1 580 ? 16.800 10.502 0.536 1.00 71.12 580 GLY A C 1
ATOM 4603 O O . GLY A 1 580 ? 17.767 9.976 -0.006 1.00 71.12 580 GLY A O 1
ATOM 4604 N N . TYR A 1 581 ? 16.388 11.747 0.260 1.00 78.31 581 TYR A N 1
ATOM 4605 C CA . TYR A 1 581 ? 17.069 12.677 -0.660 1.00 78.31 581 TYR A CA 1
ATOM 4606 C C . TYR A 1 581 ? 17.727 13.854 0.083 1.00 78.31 581 TYR A C 1
ATOM 4608 O O . TYR A 1 581 ? 18.703 14.410 -0.406 1.00 78.31 581 TYR A O 1
ATOM 4616 N N . ILE A 1 582 ? 17.240 14.202 1.284 1.00 80.06 582 ILE A N 1
ATOM 4617 C CA . ILE A 1 582 ? 17.832 15.228 2.165 1.00 80.06 582 ILE A CA 1
ATOM 4618 C C . ILE A 1 582 ? 19.299 14.886 2.484 1.00 80.06 582 ILE A C 1
ATOM 4620 O O . ILE A 1 582 ? 19.599 13.765 2.902 1.00 80.06 582 ILE A O 1
ATOM 4624 N N . SER A 1 583 ? 20.196 15.865 2.340 1.00 81.00 583 SER A N 1
ATOM 4625 C CA . SER A 1 583 ? 21.621 15.709 2.643 1.00 81.00 583 SER A CA 1
ATOM 4626 C C . SER A 1 583 ? 21.925 15.690 4.152 1.00 81.00 583 SER A C 1
ATOM 4628 O O . SER A 1 583 ? 21.169 16.270 4.939 1.00 81.00 583 SER A O 1
ATOM 4630 N N . PRO A 1 584 ? 23.017 15.036 4.600 1.00 77.88 584 PRO A N 1
ATOM 4631 C CA . PRO A 1 584 ? 23.304 14.862 6.025 1.00 77.88 584 PRO A CA 1
ATOM 4632 C C . PRO A 1 584 ? 23.451 16.177 6.798 1.00 77.88 584 PRO A C 1
ATOM 4634 O O . PRO A 1 584 ? 22.875 16.311 7.873 1.00 77.88 584 PRO A O 1
ATOM 4637 N N . GLU A 1 585 ? 24.162 17.160 6.246 1.00 78.19 585 GLU A N 1
ATOM 4638 C CA . GLU A 1 585 ? 24.368 18.474 6.868 1.00 78.19 585 GLU A CA 1
ATOM 4639 C C . GLU A 1 585 ? 23.059 19.271 6.998 1.00 78.19 585 GLU A C 1
ATOM 4641 O O . GLU A 1 585 ? 22.848 19.990 7.978 1.00 78.19 585 GLU A O 1
ATOM 4646 N N . TYR A 1 586 ? 22.119 19.061 6.071 1.00 82.81 586 TYR A N 1
ATOM 4647 C CA . TYR A 1 586 ? 20.795 19.664 6.155 1.00 82.81 586 TYR A CA 1
ATOM 4648 C C . TYR A 1 586 ? 19.890 18.932 7.160 1.00 82.81 586 TYR A C 1
ATOM 4650 O O . TYR A 1 586 ? 19.136 19.571 7.893 1.00 82.81 586 TYR A O 1
ATOM 4658 N N . ALA A 1 587 ? 19.996 17.603 7.251 1.00 72.56 587 ALA A N 1
ATOM 4659 C CA . ALA A 1 587 ? 19.237 16.779 8.195 1.00 72.56 587 ALA A CA 1
ATOM 4660 C C . ALA A 1 587 ? 19.715 16.877 9.657 1.00 72.56 587 ALA A C 1
ATOM 4662 O O . ALA A 1 587 ? 18.932 16.593 10.564 1.00 72.56 587 ALA A O 1
ATOM 4663 N N . ILE A 1 588 ? 20.986 17.219 9.892 1.00 73.94 588 ILE A N 1
ATOM 4664 C CA . ILE A 1 588 ? 21.596 17.261 11.230 1.00 73.94 588 ILE A CA 1
ATOM 4665 C C . ILE A 1 588 ? 21.679 18.701 11.744 1.00 73.94 588 ILE A C 1
ATOM 4667 O O . ILE A 1 588 ? 21.168 18.992 12.823 1.00 73.94 588 ILE A O 1
ATOM 4671 N N . ASP A 1 589 ? 22.274 19.604 10.960 1.00 75.94 589 ASP A N 1
ATOM 4672 C CA . ASP A 1 589 ? 22.628 20.960 11.404 1.00 75.94 589 ASP A CA 1
ATOM 4673 C C . ASP A 1 589 ? 21.668 22.043 10.872 1.00 75.94 589 ASP A C 1
ATOM 4675 O O . ASP A 1 589 ? 21.821 23.230 11.173 1.00 75.94 589 ASP A O 1
ATOM 4679 N N . GLY A 1 590 ? 20.683 21.651 10.053 1.00 81.88 590 GLY A N 1
ATOM 4680 C CA . GLY A 1 590 ? 19.748 22.569 9.396 1.00 81.88 590 GLY A CA 1
ATOM 4681 C C . GLY A 1 590 ? 20.381 23.408 8.280 1.00 81.88 590 GLY A C 1
ATOM 4682 O O . GLY A 1 590 ? 19.736 24.326 7.767 1.00 81.88 590 GLY A O 1
ATOM 4683 N N . ILE A 1 591 ? 21.628 23.114 7.894 1.00 85.12 591 ILE A N 1
ATOM 4684 C CA . ILE A 1 591 ? 22.406 23.875 6.911 1.00 85.12 591 ILE A CA 1
ATOM 4685 C C . ILE A 1 591 ? 22.079 23.375 5.507 1.00 85.12 591 ILE A C 1
ATOM 4687 O O . ILE A 1 591 ? 22.290 22.209 5.199 1.00 85.12 591 ILE A O 1
ATOM 4691 N N . PHE A 1 592 ? 21.601 24.258 4.632 1.00 89.00 592 PHE A N 1
ATOM 4692 C CA . PHE A 1 592 ? 21.357 23.936 3.229 1.00 89.00 592 PHE A CA 1
ATOM 4693 C C . PHE A 1 592 ? 22.110 24.878 2.287 1.00 89.00 592 PHE A C 1
ATOM 4695 O O . PHE A 1 592 ? 22.310 26.062 2.565 1.00 89.00 592 PHE A O 1
ATOM 4702 N N . SER A 1 593 ? 22.527 24.335 1.148 1.00 89.38 593 SER A N 1
ATOM 4703 C CA . SER A 1 593 ? 23.256 25.042 0.092 1.00 89.38 593 SER A CA 1
ATOM 4704 C C . SER A 1 593 ? 23.015 24.372 -1.264 1.00 89.38 593 SER A C 1
ATOM 4706 O O . SER A 1 593 ? 22.316 23.363 -1.357 1.00 89.38 593 SER A O 1
ATOM 4708 N N . GLU A 1 594 ? 23.672 24.874 -2.309 1.00 89.38 594 GLU A N 1
ATOM 4709 C CA . GLU A 1 594 ? 23.817 24.181 -3.599 1.00 89.38 594 GLU A CA 1
ATOM 4710 C C . GLU A 1 594 ? 24.267 22.711 -3.444 1.00 89.38 594 GLU A C 1
ATOM 4712 O O . GLU A 1 594 ? 23.830 21.843 -4.197 1.00 89.38 594 GLU A O 1
ATOM 4717 N N . LYS A 1 595 ? 25.070 22.383 -2.419 1.00 85.88 595 LYS A N 1
ATOM 4718 C CA . LYS A 1 595 ? 25.549 21.010 -2.186 1.00 85.88 595 LYS A CA 1
ATOM 4719 C C . LYS A 1 595 ? 24.459 20.061 -1.689 1.00 85.88 595 LYS A C 1
ATOM 4721 O O . LYS A 1 595 ? 24.523 18.872 -1.991 1.00 85.88 595 LYS A O 1
ATOM 4726 N N . SER A 1 596 ? 23.433 20.579 -1.020 1.00 85.44 596 SER A N 1
ATOM 4727 C CA . SER A 1 596 ? 22.293 19.790 -0.542 1.00 85.44 596 SER A CA 1
ATOM 4728 C C . SER A 1 596 ? 21.404 19.330 -1.708 1.00 85.44 596 SER A C 1
ATOM 4730 O O . SER A 1 596 ? 20.960 18.181 -1.755 1.00 85.44 596 SER A O 1
ATOM 4732 N N . ASP A 1 597 ? 21.230 20.192 -2.713 1.00 89.31 597 ASP A N 1
ATOM 4733 C CA . ASP A 1 597 ? 20.586 19.832 -3.980 1.00 89.31 597 ASP A CA 1
ATOM 4734 C C . ASP A 1 597 ? 21.454 18.870 -4.813 1.00 89.31 597 ASP A C 1
ATOM 4736 O O . ASP A 1 597 ? 20.928 17.925 -5.394 1.00 89.31 597 ASP A O 1
ATOM 4740 N N . VAL A 1 598 ? 22.781 19.058 -4.850 1.00 87.69 598 VAL A N 1
ATOM 4741 C CA . VAL A 1 598 ? 23.709 18.142 -5.550 1.00 87.69 598 VAL A CA 1
ATOM 4742 C C . VAL A 1 598 ? 23.702 16.739 -4.929 1.00 87.69 598 VAL A C 1
ATOM 4744 O O . VAL A 1 598 ? 23.738 15.748 -5.656 1.00 87.69 598 VAL A O 1
ATOM 4747 N N . PHE A 1 599 ? 23.596 16.626 -3.602 1.00 83.38 599 PHE A N 1
ATOM 4748 C CA . PHE A 1 599 ? 23.394 15.338 -2.931 1.00 83.38 599 PHE A CA 1
ATOM 4749 C C . PHE A 1 599 ? 22.059 14.697 -3.345 1.00 83.38 599 PHE A C 1
ATOM 4751 O O . PHE A 1 599 ? 22.032 13.534 -3.748 1.00 83.38 599 PHE A O 1
ATOM 4758 N N . SER A 1 600 ? 20.974 15.480 -3.327 1.00 85.38 600 SER A N 1
ATOM 4759 C CA . SER A 1 600 ? 19.638 15.044 -3.764 1.00 85.38 600 SER A CA 1
ATOM 4760 C C . SER A 1 600 ? 19.649 14.555 -5.224 1.00 85.38 600 SER A C 1
ATOM 4762 O O . SER A 1 600 ? 19.079 13.513 -5.549 1.00 85.38 600 SER A O 1
ATOM 4764 N N . PHE A 1 601 ? 20.377 15.259 -6.099 1.00 89.56 601 PHE A N 1
ATOM 4765 C CA . PHE A 1 601 ? 20.618 14.874 -7.490 1.00 89.56 601 PHE A CA 1
ATOM 4766 C C . PHE A 1 601 ? 21.406 13.561 -7.605 1.00 89.56 601 PHE A C 1
ATOM 4768 O O . PHE A 1 601 ? 21.048 12.709 -8.411 1.00 89.56 601 PHE A O 1
ATOM 4775 N N . GLY A 1 602 ? 22.430 13.345 -6.773 1.00 78.62 602 GLY A N 1
ATOM 4776 C CA . GLY A 1 602 ? 23.169 12.078 -6.730 1.00 78.62 602 GLY A CA 1
ATOM 4777 C C . GLY A 1 602 ? 22.279 10.878 -6.383 1.00 78.62 602 GLY A C 1
ATOM 4778 O O . GLY A 1 602 ? 22.362 9.837 -7.036 1.00 78.62 602 GLY A O 1
ATOM 4779 N N . VAL A 1 603 ? 21.372 11.036 -5.413 1.00 79.12 603 VAL A N 1
ATOM 4780 C CA . VAL A 1 603 ? 20.364 10.017 -5.063 1.00 79.12 603 VAL A CA 1
ATOM 4781 C C . VAL A 1 603 ? 19.405 9.759 -6.232 1.00 79.12 603 VAL A C 1
ATOM 4783 O O . VAL A 1 603 ? 19.126 8.607 -6.563 1.00 79.12 603 VAL A O 1
ATOM 4786 N N . LEU A 1 604 ? 18.944 10.820 -6.897 1.00 84.44 604 LEU A N 1
ATOM 4787 C CA . LEU A 1 604 ? 18.076 10.743 -8.073 1.00 84.44 604 LEU A CA 1
ATOM 4788 C C . LEU A 1 604 ? 18.750 10.038 -9.266 1.00 84.44 604 LEU A C 1
ATOM 4790 O O . LEU A 1 604 ? 18.119 9.227 -9.939 1.00 84.44 604 LEU A O 1
ATOM 4794 N N . VAL A 1 605 ? 20.043 10.277 -9.505 1.00 82.06 605 VAL A N 1
ATOM 4795 C CA . VAL A 1 605 ? 20.818 9.549 -10.524 1.00 82.06 605 VAL A CA 1
ATOM 4796 C C . VAL A 1 605 ? 20.881 8.056 -10.197 1.00 82.06 605 VAL A C 1
ATOM 4798 O O . VAL A 1 605 ? 20.673 7.238 -11.089 1.00 82.06 605 VAL A O 1
ATOM 4801 N N . LEU A 1 606 ? 21.104 7.673 -8.935 1.00 70.75 606 LEU A N 1
ATOM 4802 C CA . LEU A 1 606 ? 21.107 6.259 -8.535 1.00 70.75 606 LEU A CA 1
ATOM 4803 C C . LEU A 1 606 ? 19.740 5.587 -8.752 1.00 70.75 606 LEU A C 1
ATOM 4805 O O . LEU A 1 606 ? 19.693 4.444 -9.207 1.00 70.75 606 LEU A O 1
ATOM 4809 N N . GLU A 1 607 ? 18.636 6.288 -8.492 1.00 78.62 607 GLU A N 1
ATOM 4810 C CA . GLU A 1 607 ? 17.272 5.815 -8.772 1.00 78.62 607 GLU A CA 1
ATOM 4811 C C . GLU A 1 607 ? 17.021 5.624 -10.282 1.00 78.62 607 GLU A C 1
ATOM 4813 O O . GLU A 1 607 ? 16.534 4.570 -10.693 1.00 78.62 607 GLU A O 1
ATOM 4818 N N . ILE A 1 608 ? 17.435 6.579 -11.126 1.00 76.00 608 ILE A N 1
ATOM 4819 C CA . ILE A 1 608 ? 17.309 6.479 -12.595 1.00 76.00 608 ILE A CA 1
ATOM 4820 C C . ILE A 1 608 ? 18.163 5.328 -13.155 1.00 76.00 608 ILE A C 1
ATOM 4822 O O . ILE A 1 608 ? 17.696 4.567 -13.999 1.00 76.00 608 ILE A O 1
ATOM 4826 N N . VAL A 1 609 ? 19.410 5.183 -12.693 1.00 66.75 609 VAL A N 1
ATOM 4827 C CA . VAL A 1 609 ? 20.360 4.182 -13.217 1.00 66.75 609 VAL A CA 1
ATOM 4828 C C . VAL A 1 609 ? 20.036 2.762 -12.737 1.00 66.75 609 VAL A C 1
ATOM 4830 O O . VAL A 1 609 ? 20.262 1.807 -13.478 1.00 66.75 609 VAL A O 1
ATOM 4833 N N . SER A 1 610 ? 19.511 2.600 -11.518 1.00 61.12 610 SER A N 1
ATOM 4834 C CA . SER A 1 610 ? 19.120 1.284 -10.984 1.00 61.12 610 SER A CA 1
ATOM 4835 C C . SER A 1 610 ? 17.726 0.831 -11.424 1.00 61.12 610 SER A C 1
ATOM 4837 O O . SER A 1 610 ? 17.464 -0.370 -11.462 1.00 61.12 610 SER A O 1
ATOM 4839 N N . GLY A 1 611 ? 16.820 1.768 -11.723 1.00 63.22 611 GLY A N 1
ATOM 4840 C CA . GLY A 1 611 ? 15.397 1.480 -11.916 1.00 63.22 611 GLY A CA 1
ATOM 4841 C C . GLY A 1 611 ? 14.660 1.089 -10.625 1.00 63.22 611 GLY A C 1
ATOM 4842 O O . GLY A 1 611 ? 13.468 0.779 -10.677 1.00 63.22 611 GLY A O 1
ATOM 4843 N N . GLU A 1 612 ? 15.329 1.109 -9.465 1.00 56.78 612 GLU A N 1
ATOM 4844 C CA . GLU A 1 612 ? 14.712 0.870 -8.162 1.00 56.78 612 GLU A CA 1
ATOM 4845 C C . GLU A 1 612 ? 14.387 2.192 -7.462 1.00 56.78 612 GLU A C 1
ATOM 4847 O O . GLU A 1 612 ? 15.262 3.025 -7.226 1.00 56.78 612 GLU A O 1
ATOM 4852 N N . LYS A 1 613 ? 13.124 2.355 -7.048 1.00 61.00 613 LYS A N 1
ATOM 4853 C CA . LYS A 1 613 ? 12.713 3.518 -6.253 1.00 61.00 613 LYS A CA 1
ATOM 4854 C C . LYS A 1 613 ? 13.433 3.566 -4.912 1.00 61.00 613 LYS A C 1
ATOM 4856 O O . LYS A 1 613 ? 13.492 2.556 -4.200 1.00 61.00 613 LYS A O 1
ATOM 4861 N N . ASN A 1 614 ? 13.860 4.761 -4.510 1.00 58.25 614 ASN A N 1
ATOM 4862 C CA . ASN A 1 614 ? 14.404 4.987 -3.175 1.00 58.25 614 ASN A CA 1
ATOM 4863 C C . ASN A 1 614 ? 13.300 4.762 -2.124 1.00 58.25 614 ASN A C 1
ATOM 4865 O O . ASN A 1 614 ? 12.405 5.590 -1.938 1.00 58.25 614 ASN A O 1
ATOM 4869 N N . ARG A 1 615 ? 13.321 3.604 -1.452 1.00 53.03 615 ARG A N 1
ATOM 4870 C CA . ARG A 1 615 ? 12.372 3.291 -0.376 1.00 53.03 615 ARG A CA 1
ATOM 4871 C C . ARG A 1 615 ? 12.709 4.150 0.840 1.00 53.03 615 ARG A C 1
ATOM 4873 O O . ARG A 1 615 ? 13.585 3.787 1.623 1.00 53.03 615 ARG A O 1
ATOM 4880 N N . GLY A 1 616 ? 11.996 5.267 0.989 1.00 41.34 616 GLY A N 1
ATOM 4881 C CA . GLY A 1 616 ? 12.108 6.146 2.151 1.00 41.34 616 GLY A CA 1
ATOM 4882 C C . GLY A 1 616 ? 12.016 5.366 3.466 1.00 41.34 616 GLY A C 1
ATOM 4883 O O . GLY A 1 616 ? 11.229 4.424 3.593 1.00 41.34 616 GLY A O 1
ATOM 4884 N N . PHE A 1 617 ? 12.847 5.744 4.439 1.00 38.25 617 PHE A N 1
ATOM 4885 C CA . PHE A 1 617 ? 12.928 5.077 5.738 1.00 38.25 617 PHE A CA 1
ATOM 4886 C C . PHE A 1 617 ? 11.548 4.994 6.407 1.00 38.25 617 PHE A C 1
ATOM 4888 O O . PHE A 1 617 ? 10.882 6.012 6.602 1.00 38.25 617 PHE A O 1
ATOM 4895 N N . SER A 1 618 ? 11.131 3.794 6.824 1.00 30.95 618 SER A N 1
ATOM 4896 C CA . SER A 1 618 ? 9.918 3.663 7.634 1.00 30.95 618 SER A CA 1
ATOM 4897 C C . SER A 1 618 ? 10.138 4.341 8.988 1.00 30.95 618 SER A C 1
ATOM 4899 O O . SER A 1 618 ? 11.105 4.018 9.680 1.00 30.95 618 SER A O 1
ATOM 4901 N N . HIS A 1 619 ? 9.235 5.231 9.403 1.00 31.59 619 HIS A N 1
ATOM 4902 C CA . HIS A 1 619 ? 9.289 5.840 10.734 1.00 31.59 619 HIS A CA 1
ATOM 4903 C C . HIS A 1 619 ? 9.104 4.791 11.845 1.00 31.59 619 HIS A C 1
ATOM 4905 O O . HIS A 1 619 ? 7.985 4.502 12.279 1.00 31.59 619 HIS A O 1
ATOM 4911 N N . THR A 1 620 ? 10.207 4.275 12.385 1.00 28.16 620 THR A N 1
ATOM 4912 C CA . THR A 1 620 ? 10.222 3.627 13.698 1.00 28.16 620 THR A CA 1
ATOM 4913 C C . THR A 1 620 ? 10.391 4.694 14.774 1.00 28.16 620 THR A C 1
ATOM 4915 O O . THR A 1 620 ? 11.485 5.221 14.960 1.00 28.16 620 THR A O 1
ATOM 4918 N N . LYS A 1 621 ? 9.309 5.017 15.492 1.00 37.22 621 LYS A N 1
ATOM 4919 C CA . LYS A 1 621 ? 9.402 5.797 16.731 1.00 37.22 621 LYS A CA 1
ATOM 4920 C C . LYS A 1 621 ? 10.040 4.939 17.825 1.00 37.22 621 LYS A C 1
ATOM 4922 O O . LYS A 1 621 ? 9.433 3.953 18.224 1.00 37.22 621 LYS A O 1
ATOM 4927 N N . ASP A 1 622 ? 11.191 5.373 18.319 1.00 34.91 622 ASP A N 1
ATOM 4928 C CA . ASP A 1 622 ? 11.578 5.311 19.731 1.00 34.91 622 ASP A CA 1
ATOM 4929 C C . ASP A 1 622 ? 12.432 6.554 20.027 1.00 34.91 622 ASP A C 1
ATOM 4931 O O . ASP A 1 622 ? 13.126 7.059 19.146 1.00 34.91 622 ASP A O 1
ATOM 4935 N N . GLY A 1 623 ? 12.326 7.092 21.243 1.00 40.44 623 GLY A N 1
ATOM 4936 C CA . GLY A 1 623 ? 12.937 8.367 21.650 1.00 40.44 623 GLY A CA 1
ATOM 4937 C C . GLY A 1 623 ? 14.424 8.298 22.008 1.00 40.44 623 GLY A C 1
ATOM 4938 O O . GLY A 1 623 ? 14.899 9.171 22.726 1.00 40.44 623 GLY A O 1
ATOM 4939 N N . ASP A 1 624 ? 15.140 7.277 21.539 1.00 33.91 624 ASP A N 1
ATOM 4940 C CA . ASP A 1 624 ? 16.581 7.113 21.732 1.00 33.91 624 ASP A CA 1
ATOM 4941 C C . ASP A 1 624 ? 17.309 7.467 20.433 1.00 33.91 624 ASP A C 1
ATOM 4943 O O . ASP A 1 624 ? 17.039 6.854 19.405 1.00 33.91 624 ASP A O 1
ATOM 4947 N N . ASN A 1 625 ? 18.220 8.450 20.505 1.00 38.12 625 ASN A N 1
ATOM 4948 C CA . ASN A 1 625 ? 19.166 8.915 19.477 1.00 38.12 625 ASN A CA 1
ATOM 4949 C C . ASN A 1 625 ? 18.893 8.462 18.028 1.00 38.12 625 ASN A C 1
ATOM 4951 O O . ASN A 1 625 ? 19.120 7.305 17.683 1.00 38.12 625 ASN A O 1
ATOM 4955 N N . LEU A 1 626 ? 18.620 9.423 17.134 1.00 38.00 626 LEU A N 1
ATOM 4956 C CA . LEU A 1 626 ? 18.412 9.260 15.676 1.00 38.00 626 LEU A CA 1
ATOM 4957 C C . LEU A 1 626 ? 19.525 8.496 14.905 1.00 38.00 626 LEU A C 1
ATOM 4959 O O . LEU A 1 626 ? 19.391 8.248 13.711 1.00 38.00 626 LEU A O 1
ATOM 4963 N N . LEU A 1 627 ? 20.607 8.099 15.580 1.00 39.16 627 LEU A N 1
ATOM 4964 C CA . LEU A 1 627 ? 21.745 7.329 15.074 1.00 39.16 627 LEU A CA 1
ATOM 4965 C C . LEU A 1 627 ? 21.795 5.865 15.584 1.00 39.16 627 LEU A C 1
ATOM 4967 O O . LEU A 1 627 ? 22.630 5.090 15.124 1.00 39.16 627 LEU A O 1
ATOM 4971 N N . ALA A 1 628 ? 20.947 5.462 16.540 1.00 36.09 628 ALA A N 1
ATOM 4972 C CA . ALA A 1 628 ? 21.144 4.243 17.341 1.00 36.09 628 ALA A CA 1
ATOM 4973 C C . ALA A 1 628 ? 20.570 2.938 16.747 1.00 36.09 628 ALA A C 1
ATOM 4975 O O . ALA A 1 628 ? 20.897 1.855 17.236 1.00 36.09 628 ALA A O 1
ATOM 4976 N N . ARG A 1 629 ? 19.747 2.999 15.690 1.00 33.91 629 ARG A N 1
ATOM 4977 C CA . ARG A 1 629 ? 19.260 1.812 14.956 1.00 33.91 629 ARG A CA 1
ATOM 4978 C C . ARG A 1 629 ? 19.331 1.991 13.439 1.00 33.91 629 ARG A C 1
ATOM 4980 O O . ARG A 1 629 ? 18.322 2.016 12.742 1.00 33.91 629 ARG A O 1
ATOM 4987 N N . GLN A 1 630 ? 20.558 2.023 12.921 1.00 36.88 630 GLN A N 1
ATOM 4988 C CA . GLN A 1 630 ? 20.804 1.599 11.543 1.00 36.88 630 GLN A CA 1
ATOM 4989 C C . GLN A 1 630 ? 20.545 0.087 11.415 1.00 36.88 630 GLN A C 1
ATOM 4991 O O . GLN A 1 630 ? 21.443 -0.721 11.660 1.00 36.88 630 GLN A O 1
ATOM 4996 N N . GLU A 1 631 ? 19.366 -0.312 10.934 1.00 36.81 631 GLU A N 1
ATOM 4997 C CA . GLU A 1 631 ? 19.334 -1.481 10.049 1.00 36.81 631 GLU A CA 1
ATOM 4998 C C . GLU A 1 631 ? 20.048 -1.066 8.759 1.00 36.81 631 GLU A C 1
ATOM 5000 O O . GLU A 1 631 ? 19.526 -0.321 7.930 1.00 36.81 631 GLU A O 1
ATOM 5005 N N . LYS A 1 632 ? 21.326 -1.451 8.663 1.00 39.03 632 LYS A N 1
ATOM 5006 C CA . LYS A 1 632 ? 22.251 -0.997 7.623 1.00 39.03 632 LYS A CA 1
ATOM 5007 C C . LYS A 1 632 ? 21.795 -1.420 6.218 1.00 39.03 632 LYS A C 1
ATOM 5009 O O . LYS A 1 632 ? 22.251 -2.435 5.700 1.00 39.03 632 LYS A O 1
ATOM 5014 N N . ARG A 1 633 ? 21.075 -0.541 5.517 1.00 40.22 633 ARG A N 1
ATOM 5015 C CA . ARG A 1 633 ? 21.506 -0.177 4.158 1.00 40.22 633 ARG A CA 1
ATOM 5016 C C . ARG A 1 633 ? 22.551 0.919 4.291 1.00 40.22 633 ARG A C 1
ATOM 5018 O O . ARG A 1 633 ? 22.253 2.109 4.313 1.00 40.22 633 ARG A O 1
ATOM 5025 N N . ASN A 1 634 ? 23.792 0.478 4.470 1.00 44.16 634 ASN A N 1
ATOM 5026 C CA . ASN A 1 634 ? 24.942 1.355 4.406 1.00 44.16 634 ASN A CA 1
ATOM 5027 C C . ASN A 1 634 ? 25.124 1.749 2.934 1.00 44.16 634 ASN A C 1
ATOM 5029 O O . ASN A 1 634 ? 25.611 0.940 2.158 1.00 44.16 634 ASN A O 1
ATOM 5033 N N . TRP A 1 635 ? 24.718 2.952 2.523 1.00 45.38 635 TRP A N 1
ATOM 5034 C CA . TRP A 1 635 ? 24.890 3.388 1.126 1.00 45.38 635 TRP A CA 1
ATOM 5035 C C . TRP A 1 635 ? 26.370 3.581 0.734 1.00 45.38 635 TRP A C 1
ATOM 5037 O O . TRP A 1 635 ? 26.685 3.629 -0.451 1.00 45.38 635 TRP A O 1
ATOM 5047 N N . LEU A 1 636 ? 27.293 3.592 1.709 1.00 43.22 636 LEU A N 1
ATOM 5048 C CA . LEU A 1 636 ? 28.737 3.440 1.475 1.00 43.22 636 LEU A CA 1
ATOM 5049 C C . LEU A 1 636 ? 29.124 2.003 1.070 1.00 43.22 636 LEU A C 1
ATOM 5051 O O . LEU A 1 636 ? 30.233 1.777 0.613 1.00 43.22 636 LEU A O 1
ATOM 5055 N N . GLU A 1 637 ? 28.243 1.020 1.240 1.00 52.97 637 GLU A N 1
ATOM 5056 C CA . GLU A 1 637 ? 28.459 -0.392 0.911 1.00 52.97 637 GLU A CA 1
ATOM 5057 C C . GLU A 1 637 ? 27.238 -0.918 0.140 1.00 52.97 637 GLU A C 1
ATOM 5059 O O . GLU A 1 637 ? 26.509 -1.806 0.584 1.00 52.97 637 GLU A O 1
ATOM 5064 N N . LEU A 1 638 ? 27.012 -0.314 -1.034 1.00 54.91 638 LEU A N 1
ATOM 5065 C CA . LEU A 1 638 ? 26.159 -0.874 -2.085 1.00 54.91 638 LEU A CA 1
ATOM 5066 C C . LEU A 1 638 ? 26.525 -2.356 -2.343 1.00 54.91 638 LEU A C 1
ATOM 5068 O O . LEU A 1 638 ? 27.700 -2.714 -2.216 1.00 54.91 638 LEU A O 1
ATOM 5072 N N . PRO A 1 639 ? 25.563 -3.209 -2.752 1.00 60.75 639 PRO A N 1
ATOM 5073 C CA . PRO A 1 639 ? 25.839 -4.590 -3.155 1.00 60.75 639 PRO A CA 1
ATOM 5074 C C . PRO A 1 639 ? 27.001 -4.677 -4.155 1.00 60.75 639 PRO A C 1
ATOM 5076 O O . PRO A 1 639 ? 27.175 -3.777 -4.983 1.00 60.75 639 PRO A O 1
ATOM 5079 N N . GLU A 1 640 ? 27.832 -5.718 -4.062 1.00 58.88 640 GLU A N 1
ATOM 5080 C CA . GLU A 1 640 ? 29.087 -5.783 -4.828 1.00 58.88 640 GLU A CA 1
ATOM 5081 C C . GLU A 1 640 ? 28.840 -5.838 -6.345 1.00 58.88 640 GLU A C 1
ATOM 5083 O O . GLU A 1 640 ? 29.570 -5.213 -7.110 1.00 58.88 640 GLU A O 1
ATOM 5088 N N . ASP A 1 641 ? 27.753 -6.482 -6.771 1.00 57.38 641 ASP A N 1
ATOM 5089 C CA . ASP A 1 641 ? 27.265 -6.552 -8.150 1.00 57.38 641 ASP A CA 1
ATOM 5090 C C . ASP A 1 641 ? 26.749 -5.198 -8.672 1.00 57.38 641 ASP A C 1
ATOM 5092 O O . ASP A 1 641 ? 27.091 -4.779 -9.781 1.00 57.38 641 ASP A O 1
ATOM 5096 N N . VAL A 1 642 ? 25.970 -4.472 -7.864 1.00 57.81 642 VAL A N 1
ATOM 5097 C CA . VAL A 1 642 ? 25.491 -3.117 -8.194 1.00 57.81 642 VAL A CA 1
ATOM 5098 C C . VAL A 1 642 ? 26.671 -2.147 -8.270 1.00 57.81 642 VAL A C 1
ATOM 5100 O O . VAL A 1 642 ? 26.784 -1.364 -9.213 1.00 57.81 642 VAL A O 1
ATOM 5103 N N . THR A 1 643 ? 27.597 -2.239 -7.316 1.00 64.50 643 THR A N 1
ATOM 5104 C CA . THR A 1 643 ? 28.803 -1.409 -7.269 1.00 64.50 643 THR A CA 1
ATOM 5105 C C . THR A 1 643 ? 29.722 -1.690 -8.452 1.00 64.50 643 THR A C 1
ATOM 5107 O O . THR A 1 643 ? 30.146 -0.747 -9.111 1.00 64.50 643 THR A O 1
ATOM 5110 N N . ALA A 1 644 ? 29.999 -2.955 -8.779 1.00 64.56 644 ALA A N 1
ATOM 5111 C CA . ALA A 1 644 ? 30.820 -3.314 -9.935 1.00 64.56 644 ALA A CA 1
ATOM 5112 C C . ALA A 1 644 ? 30.207 -2.802 -11.251 1.00 64.56 644 ALA A C 1
ATOM 5114 O O . ALA A 1 644 ? 30.924 -2.270 -12.097 1.00 64.56 644 ALA A O 1
ATOM 5115 N N . ASN A 1 645 ? 28.878 -2.868 -11.400 1.00 61.97 645 ASN A N 1
ATOM 5116 C CA . ASN A 1 645 ? 28.174 -2.303 -12.556 1.00 61.97 645 ASN A CA 1
ATOM 5117 C C . ASN A 1 645 ? 28.275 -0.771 -12.649 1.00 61.97 645 ASN A C 1
ATOM 5119 O O . ASN A 1 645 ? 28.389 -0.242 -13.755 1.00 61.97 645 ASN A O 1
ATOM 5123 N N . ILE A 1 646 ? 28.255 -0.060 -11.517 1.00 63.72 646 ILE A N 1
ATOM 5124 C CA . ILE A 1 646 ? 28.490 1.392 -11.471 1.00 63.72 646 ILE A CA 1
ATOM 5125 C C . ILE A 1 646 ? 29.952 1.698 -11.821 1.00 63.72 646 ILE A C 1
ATOM 5127 O O . ILE A 1 646 ? 30.213 2.524 -12.692 1.00 63.72 646 ILE A O 1
ATOM 5131 N N . LEU A 1 647 ? 30.911 1.009 -11.195 1.00 68.12 647 LEU A N 1
ATOM 5132 C CA . LEU A 1 647 ? 32.345 1.232 -11.401 1.00 68.12 647 LEU A CA 1
ATOM 5133 C C . LEU A 1 647 ? 32.775 0.968 -12.848 1.00 68.12 647 LEU A C 1
ATOM 5135 O O . LEU A 1 647 ? 33.427 1.824 -13.438 1.00 68.12 647 LEU A O 1
ATOM 5139 N N . ASN A 1 648 ? 32.317 -0.124 -13.467 1.00 65.31 648 ASN A N 1
ATOM 5140 C CA . ASN A 1 648 ? 32.554 -0.409 -14.889 1.00 65.31 648 ASN A CA 1
ATOM 5141 C C . ASN A 1 648 ? 32.101 0.728 -15.830 1.00 65.31 648 ASN A C 1
ATOM 5143 O O . ASN A 1 648 ? 32.577 0.813 -16.959 1.00 65.31 648 ASN A O 1
ATOM 5147 N N . ARG A 1 649 ? 31.195 1.609 -15.382 1.00 67.06 649 ARG A N 1
ATOM 5148 C CA . ARG A 1 649 ? 30.667 2.744 -16.156 1.00 67.06 649 ARG A CA 1
ATOM 5149 C C . ARG A 1 649 ? 31.300 4.095 -15.800 1.00 67.06 649 ARG A C 1
ATOM 5151 O O . ARG A 1 649 ? 31.090 5.047 -16.544 1.00 67.06 649 ARG A O 1
ATOM 5158 N N . THR A 1 650 ? 32.082 4.209 -14.718 1.00 64.00 650 THR A N 1
ATOM 5159 C CA . THR A 1 650 ? 32.760 5.475 -14.350 1.00 64.00 650 THR A CA 1
ATOM 5160 C C . THR A 1 650 ? 34.101 5.689 -15.056 1.00 64.00 650 THR A C 1
ATOM 5162 O O . THR A 1 650 ? 34.589 6.820 -15.102 1.00 64.00 650 THR A O 1
ATOM 5165 N N . GLY A 1 651 ? 34.678 4.637 -15.643 1.00 68.06 651 GLY A N 1
ATOM 5166 C CA . GLY A 1 651 ? 35.913 4.692 -16.429 1.00 68.06 651 GLY A CA 1
ATOM 5167 C C . GLY A 1 651 ? 37.191 4.498 -15.604 1.00 68.06 651 GLY A C 1
ATOM 5168 O O . GLY A 1 651 ? 37.290 4.907 -14.448 1.00 68.06 651 GLY A O 1
ATOM 5169 N N . VAL A 1 652 ? 38.196 3.883 -16.233 1.00 71.94 652 VAL A N 1
ATOM 5170 C CA . VAL A 1 652 ? 39.413 3.325 -15.606 1.00 71.94 652 VAL A CA 1
ATOM 5171 C C . VAL A 1 652 ? 40.106 4.278 -14.619 1.00 71.94 652 VAL A C 1
ATOM 5173 O O . VAL A 1 652 ? 40.423 3.887 -13.494 1.00 71.94 652 VAL A O 1
ATOM 5176 N N . VAL A 1 653 ? 40.303 5.543 -15.001 1.00 68.06 653 VAL A N 1
ATOM 5177 C CA . VAL A 1 653 ? 40.974 6.546 -14.154 1.00 68.06 653 VAL A CA 1
ATOM 5178 C C . VAL A 1 653 ? 40.127 6.937 -12.941 1.00 68.06 653 VAL A C 1
ATOM 5180 O O . VAL A 1 653 ? 40.664 7.045 -11.841 1.00 68.06 653 VAL A O 1
ATOM 5183 N N . ASN A 1 654 ? 38.806 7.066 -13.081 1.00 69.50 654 ASN A N 1
ATOM 5184 C CA . ASN A 1 654 ? 37.936 7.350 -11.937 1.00 69.50 654 ASN A CA 1
ATOM 5185 C C . ASN A 1 654 ? 37.900 6.177 -10.952 1.00 69.50 654 ASN A C 1
ATOM 5187 O O . ASN A 1 654 ? 37.924 6.409 -9.743 1.00 69.50 654 ASN A O 1
ATOM 5191 N N . ILE A 1 655 ? 37.923 4.932 -11.442 1.00 73.94 655 ILE A N 1
ATOM 5192 C CA . ILE A 1 655 ? 38.028 3.738 -10.589 1.00 73.94 655 ILE A CA 1
ATOM 5193 C C . ILE A 1 655 ? 39.338 3.781 -9.773 1.00 73.94 655 ILE A C 1
ATOM 5195 O O . ILE A 1 655 ? 39.325 3.613 -8.550 1.00 73.94 655 ILE A O 1
ATOM 5199 N N . LEU A 1 656 ? 40.468 4.071 -10.432 1.00 69.00 656 LEU A N 1
ATOM 5200 C CA . LEU A 1 656 ? 41.794 4.092 -9.804 1.00 69.00 656 LEU A CA 1
ATOM 5201 C C . LEU A 1 656 ? 42.057 5.289 -8.881 1.00 69.00 656 LEU A C 1
ATOM 5203 O O . LEU A 1 656 ? 42.695 5.113 -7.847 1.00 69.00 656 LEU A O 1
ATOM 5207 N N . PHE A 1 657 ? 41.626 6.503 -9.218 1.00 64.25 657 PHE A N 1
ATOM 5208 C CA . PHE A 1 657 ? 42.033 7.704 -8.472 1.00 64.25 657 PHE A CA 1
ATOM 5209 C C . PHE A 1 657 ? 40.964 8.242 -7.522 1.00 64.25 657 PHE A C 1
ATOM 5211 O O . PHE A 1 657 ? 41.324 8.913 -6.547 1.00 64.25 657 PHE A O 1
ATOM 5218 N N . SER A 1 658 ? 39.694 7.896 -7.750 1.00 62.69 658 SER A N 1
ATOM 5219 C CA . SER A 1 658 ? 38.546 8.454 -7.024 1.00 62.69 658 SER A CA 1
ATOM 5220 C C . SER A 1 658 ? 37.754 7.367 -6.294 1.00 62.69 658 SER A C 1
ATOM 5222 O O . SER A 1 658 ? 37.647 7.406 -5.070 1.00 62.69 658 SER A O 1
ATOM 5224 N N . ALA A 1 659 ? 37.261 6.349 -7.003 1.00 65.62 659 ALA A N 1
ATOM 5225 C CA . ALA A 1 659 ? 36.358 5.338 -6.454 1.00 65.62 659 ALA A CA 1
ATOM 5226 C C . ALA A 1 659 ? 36.974 4.535 -5.299 1.00 65.62 659 ALA A C 1
ATOM 5228 O O . ALA A 1 659 ? 36.337 4.358 -4.261 1.00 65.62 659 ALA A O 1
ATOM 5229 N N . GLN A 1 660 ? 38.238 4.115 -5.428 1.00 64.56 660 GLN A N 1
ATOM 5230 C CA . GLN A 1 660 ? 38.924 3.385 -4.355 1.00 64.56 660 GLN A CA 1
ATOM 5231 C C . GLN A 1 660 ? 39.136 4.214 -3.068 1.00 64.56 660 GLN A C 1
ATOM 5233 O O . GLN A 1 660 ? 39.490 3.643 -2.040 1.00 64.56 660 GLN A O 1
ATOM 5238 N N . LYS A 1 661 ? 38.933 5.542 -3.105 1.00 64.38 661 LYS A N 1
ATOM 5239 C CA . LYS A 1 661 ? 39.018 6.438 -1.936 1.00 64.38 661 LYS A CA 1
ATOM 5240 C C . LYS A 1 661 ? 37.658 6.688 -1.264 1.00 64.38 661 LYS A C 1
ATOM 5242 O O . LYS A 1 661 ? 37.635 7.267 -0.185 1.00 64.38 661 LYS A O 1
ATOM 5247 N N . VAL A 1 662 ? 36.544 6.264 -1.874 1.00 60.78 662 VAL A N 1
ATOM 5248 C CA . VAL A 1 662 ? 35.180 6.524 -1.371 1.00 60.78 662 VAL A CA 1
ATOM 5249 C C . VAL A 1 662 ? 34.904 5.762 -0.074 1.00 60.78 662 VAL A C 1
ATOM 5251 O O . VAL A 1 662 ? 34.398 6.333 0.888 1.00 60.78 662 VAL A O 1
ATOM 5254 N N . CYS A 1 663 ? 35.219 4.465 -0.039 1.00 65.31 663 CYS A N 1
ATOM 5255 C CA . CYS A 1 663 ? 34.967 3.600 1.114 1.00 65.31 663 CYS A CA 1
ATOM 5256 C C . CYS A 1 663 ? 35.736 2.269 1.020 1.00 65.31 663 CYS A C 1
ATOM 5258 O O . CYS A 1 663 ? 36.309 1.914 -0.014 1.00 65.31 663 CYS A O 1
ATOM 5260 N N . THR A 1 664 ? 35.678 1.474 2.090 1.00 68.88 664 THR A N 1
ATOM 5261 C CA . THR A 1 664 ? 36.298 0.144 2.174 1.00 68.88 664 THR A CA 1
ATOM 5262 C C . THR A 1 664 ? 35.702 -0.904 1.232 1.00 68.88 664 THR A C 1
ATOM 5264 O O . THR A 1 664 ? 36.452 -1.769 0.781 1.00 68.88 664 THR A O 1
ATOM 5267 N N . ALA A 1 665 ? 34.403 -0.858 0.913 1.00 67.38 665 ALA A N 1
ATOM 5268 C CA . ALA A 1 665 ? 33.796 -1.807 -0.028 1.00 67.38 665 ALA A CA 1
ATOM 5269 C C . ALA A 1 665 ? 34.221 -1.508 -1.471 1.00 67.38 665 ALA A C 1
ATOM 5271 O O . ALA A 1 665 ? 34.740 -2.387 -2.156 1.00 67.38 665 ALA A O 1
ATOM 5272 N N . TRP A 1 666 ? 34.122 -0.248 -1.901 1.00 74.00 666 TRP A N 1
ATOM 5273 C CA . TRP A 1 666 ? 34.581 0.181 -3.223 1.00 74.00 666 TRP A CA 1
ATOM 5274 C C . TRP A 1 666 ? 36.080 -0.089 -3.397 1.00 74.00 666 TRP A C 1
ATOM 5276 O O . TRP A 1 666 ? 36.485 -0.600 -4.435 1.00 74.00 666 TRP A O 1
ATOM 5286 N N . TYR A 1 667 ? 36.901 0.130 -2.362 1.00 77.12 667 TYR A N 1
ATOM 5287 C CA . TYR A 1 667 ? 38.321 -0.243 -2.366 1.00 77.12 667 TYR A CA 1
ATOM 5288 C C . TYR A 1 667 ? 38.571 -1.747 -2.592 1.00 77.12 667 TYR A C 1
ATOM 5290 O O . TYR A 1 667 ? 39.528 -2.108 -3.281 1.00 77.12 667 TYR A O 1
ATOM 5298 N N . ARG A 1 668 ? 37.730 -2.635 -2.036 1.00 79.62 668 ARG A N 1
ATOM 5299 C CA . ARG A 1 668 ? 37.816 -4.090 -2.275 1.00 79.62 668 ARG A CA 1
ATOM 5300 C C . ARG A 1 668 ? 37.426 -4.440 -3.709 1.00 79.62 668 ARG A C 1
ATOM 5302 O O . ARG A 1 668 ? 38.164 -5.169 -4.361 1.00 79.62 668 ARG A O 1
ATOM 5309 N N . ILE A 1 669 ? 36.343 -3.863 -4.222 1.00 79.88 669 ILE A N 1
ATOM 5310 C CA . ILE A 1 669 ? 35.845 -4.136 -5.580 1.00 79.88 669 ILE A CA 1
ATOM 5311 C C . ILE A 1 669 ? 36.810 -3.581 -6.642 1.00 79.88 669 ILE A C 1
ATOM 5313 O O . ILE A 1 669 ? 37.125 -4.266 -7.606 1.00 79.88 669 ILE A O 1
ATOM 5317 N N . CYS A 1 670 ? 37.432 -2.418 -6.409 1.00 81.25 670 CYS A N 1
ATOM 5318 C CA . CYS A 1 670 ? 38.532 -1.890 -7.238 1.00 81.25 670 CYS A CA 1
ATOM 5319 C C . CYS A 1 670 ? 39.816 -2.760 -7.208 1.00 81.25 670 CYS A C 1
ATOM 5321 O O . CYS A 1 670 ? 40.778 -2.492 -7.939 1.00 81.25 670 CYS A O 1
ATOM 5323 N N . LYS A 1 671 ? 39.885 -3.785 -6.348 1.00 83.94 671 LYS A N 1
ATOM 5324 C CA . LYS A 1 671 ? 40.946 -4.806 -6.328 1.00 83.94 671 LYS A CA 1
ATOM 5325 C C . LYS A 1 671 ? 40.516 -6.146 -6.929 1.00 83.94 671 LYS A C 1
ATOM 5327 O O . LYS A 1 671 ? 41.374 -7.023 -7.049 1.00 83.94 671 LYS A O 1
ATOM 5332 N N . ASP A 1 672 ? 39.250 -6.311 -7.299 1.00 86.12 672 ASP A N 1
ATOM 5333 C CA . ASP A 1 672 ? 38.764 -7.534 -7.927 1.00 86.12 672 ASP A CA 1
ATOM 5334 C C . ASP A 1 672 ? 39.228 -7.604 -9.398 1.00 86.12 672 ASP A C 1
ATOM 5336 O O . ASP A 1 672 ? 38.953 -6.673 -10.159 1.00 86.12 672 ASP A O 1
ATOM 5340 N N . PRO A 1 673 ? 39.927 -8.673 -9.830 1.00 86.81 673 PRO A N 1
ATOM 5341 C CA . PRO A 1 673 ? 40.361 -8.837 -11.220 1.00 86.81 673 PRO A CA 1
ATOM 5342 C C . PRO A 1 673 ? 39.223 -8.825 -12.248 1.00 86.81 673 PRO A C 1
ATOM 5344 O O . PRO A 1 673 ? 39.442 -8.425 -13.391 1.00 86.81 673 PRO A O 1
ATOM 5347 N N . SER A 1 674 ? 38.008 -9.226 -11.857 1.00 84.38 674 SER A N 1
ATOM 5348 C CA . SER A 1 674 ? 36.846 -9.292 -12.749 1.00 84.38 674 SER A CA 1
ATOM 5349 C C . SER A 1 674 ? 36.387 -7.918 -13.254 1.00 84.38 674 SER A C 1
ATOM 5351 O O . SER A 1 674 ? 35.862 -7.830 -14.366 1.00 84.38 674 SER A O 1
ATOM 5353 N N . LEU A 1 675 ? 36.657 -6.848 -12.494 1.00 84.56 675 LEU A N 1
ATOM 5354 C CA . LEU A 1 675 ? 36.405 -5.455 -12.883 1.00 84.56 675 LEU A CA 1
ATOM 5355 C C . LEU A 1 675 ? 37.343 -4.988 -14.015 1.00 84.56 675 LEU A C 1
ATOM 5357 O O . LEU A 1 675 ? 37.020 -4.076 -14.766 1.00 84.56 675 LEU A O 1
ATOM 5361 N N . TRP A 1 676 ? 38.503 -5.630 -14.162 1.00 88.00 676 TRP A N 1
ATOM 5362 C CA . TRP A 1 676 ? 39.581 -5.215 -15.068 1.00 88.00 676 TRP A CA 1
ATOM 5363 C C . TRP A 1 676 ? 39.699 -6.106 -16.312 1.00 88.00 676 TRP A C 1
ATOM 5365 O O . TRP A 1 676 ? 40.746 -6.152 -16.953 1.00 88.00 676 TRP A O 1
ATOM 5375 N N . ARG A 1 677 ? 38.630 -6.835 -16.660 1.00 89.00 677 ARG A N 1
ATOM 5376 C CA . ARG A 1 677 ? 38.580 -7.709 -17.848 1.00 89.00 677 ARG A CA 1
ATOM 5377 C C . ARG A 1 677 ? 38.405 -6.951 -19.166 1.00 89.00 677 ARG A C 1
ATOM 5379 O O . ARG A 1 677 ? 38.712 -7.510 -20.218 1.00 89.00 677 ARG A O 1
ATOM 5386 N N . VAL A 1 678 ? 37.894 -5.721 -19.099 1.00 87.88 678 VAL A N 1
ATOM 5387 C CA . VAL A 1 678 ? 37.673 -4.810 -20.229 1.00 87.88 678 VAL A CA 1
ATOM 5388 C C . VAL A 1 678 ? 38.252 -3.449 -19.848 1.00 87.88 678 VAL A C 1
ATOM 5390 O O . VAL A 1 678 ? 37.842 -2.866 -18.846 1.00 87.88 678 VAL A O 1
ATOM 5393 N N . ILE A 1 679 ? 39.219 -2.953 -20.616 1.00 85.81 679 ILE A N 1
ATOM 5394 C CA . ILE A 1 679 ? 39.965 -1.723 -20.322 1.00 85.81 679 ILE A CA 1
ATOM 5395 C C . ILE A 1 679 ? 39.890 -0.792 -21.535 1.00 85.81 679 ILE A C 1
ATOM 5397 O O . ILE A 1 679 ? 40.361 -1.138 -22.611 1.00 85.81 679 ILE A O 1
ATOM 5401 N N . ASN A 1 680 ? 39.384 0.430 -21.363 1.00 85.25 680 ASN A N 1
ATOM 5402 C CA . ASN A 1 680 ? 39.477 1.464 -22.397 1.00 85.25 680 ASN A CA 1
ATOM 5403 C C . ASN A 1 680 ? 40.314 2.656 -21.893 1.00 85.25 680 ASN A C 1
ATOM 5405 O O . ASN A 1 680 ? 39.913 3.345 -20.952 1.00 85.25 680 ASN A O 1
ATOM 5409 N N . MET A 1 681 ? 41.470 2.883 -22.531 1.00 82.81 681 MET A N 1
ATOM 5410 C CA . MET A 1 681 ? 42.398 3.994 -22.275 1.00 82.81 681 MET A CA 1
ATOM 5411 C C . MET A 1 681 ? 42.404 5.053 -23.392 1.00 82.81 681 MET A C 1
ATOM 5413 O O . MET A 1 681 ? 43.302 5.889 -23.429 1.00 82.81 681 MET A O 1
ATOM 5417 N N . GLU A 1 682 ? 41.401 5.078 -24.275 1.00 79.94 682 GLU A N 1
ATOM 5418 C CA . GLU A 1 682 ? 41.273 6.009 -25.415 1.00 79.94 682 GLU A CA 1
ATOM 5419 C C . GLU A 1 682 ? 41.477 7.489 -25.044 1.00 79.94 682 GLU A C 1
ATOM 5421 O O . GLU A 1 682 ? 42.057 8.262 -25.801 1.00 79.94 682 GLU A O 1
ATOM 5426 N N . LYS A 1 683 ? 41.044 7.887 -23.843 1.00 73.62 683 LYS A N 1
ATOM 5427 C CA . LYS A 1 683 ? 41.143 9.271 -23.351 1.00 73.62 683 LYS A CA 1
ATOM 5428 C C . LYS A 1 683 ? 42.361 9.538 -22.452 1.00 73.62 683 LYS A C 1
ATOM 5430 O O . LYS A 1 683 ? 42.436 10.602 -21.844 1.00 73.62 683 LYS A O 1
ATOM 5435 N N . PHE A 1 684 ? 43.304 8.598 -22.330 1.00 71.62 684 PHE A N 1
ATOM 5436 C CA . PHE A 1 684 ? 44.397 8.665 -21.352 1.00 71.62 684 PHE A CA 1
ATOM 5437 C C . PHE A 1 684 ? 45.751 8.249 -21.946 1.00 71.62 684 PHE A C 1
ATOM 5439 O O . PHE A 1 684 ? 45.871 7.199 -22.566 1.00 71.62 684 PHE A O 1
ATOM 5446 N N . ARG A 1 685 ? 46.796 9.055 -21.703 1.00 70.81 685 ARG A N 1
ATOM 5447 C CA . ARG A 1 685 ? 48.146 8.876 -22.284 1.00 70.81 685 ARG A CA 1
ATOM 5448 C C . ARG A 1 685 ? 49.199 8.299 -21.319 1.00 70.81 685 ARG A C 1
ATOM 5450 O O . ARG A 1 685 ? 50.384 8.322 -21.621 1.00 70.81 685 ARG A O 1
ATOM 5457 N N . SER A 1 686 ? 48.809 7.841 -20.126 1.00 78.12 686 SER A N 1
ATOM 5458 C CA . SER A 1 686 ? 49.769 7.434 -19.083 1.00 78.12 686 SER A CA 1
ATOM 5459 C C . SER A 1 686 ? 50.030 5.928 -19.076 1.00 78.12 686 SER A C 1
ATOM 5461 O O . SER A 1 686 ? 49.207 5.152 -18.583 1.00 78.12 686 SER A O 1
ATOM 5463 N N . GLU A 1 687 ? 51.218 5.515 -19.524 1.00 81.06 687 GLU A N 1
ATOM 5464 C CA . GLU A 1 687 ? 51.642 4.109 -19.454 1.00 81.06 687 GLU A CA 1
ATOM 5465 C C . GLU A 1 687 ? 51.658 3.548 -18.031 1.00 81.06 687 GLU A C 1
ATOM 5467 O O . GLU A 1 687 ? 51.347 2.377 -17.829 1.00 81.06 687 GLU A O 1
ATOM 5472 N N . ILE A 1 688 ? 52.019 4.367 -17.037 1.00 79.81 688 ILE A N 1
ATOM 5473 C CA . ILE A 1 688 ? 52.066 3.954 -15.628 1.00 79.81 688 ILE A CA 1
ATOM 5474 C C . ILE A 1 688 ? 50.670 3.525 -15.173 1.00 79.81 688 ILE A C 1
ATOM 5476 O O . ILE A 1 688 ? 50.528 2.517 -14.477 1.00 79.81 688 ILE A O 1
ATOM 5480 N N . ILE A 1 689 ? 49.631 4.251 -15.600 1.00 79.38 689 ILE A N 1
ATOM 5481 C CA . ILE A 1 689 ? 48.243 3.867 -15.345 1.00 79.38 689 ILE A CA 1
ATOM 5482 C C . ILE A 1 689 ? 47.934 2.566 -16.096 1.00 79.38 689 ILE A C 1
ATOM 5484 O O . ILE A 1 689 ? 47.499 1.615 -15.455 1.00 79.38 689 ILE A O 1
ATOM 5488 N N . CYS A 1 690 ? 48.232 2.464 -17.397 1.00 83.81 690 CYS A N 1
ATOM 5489 C CA . CYS A 1 690 ? 47.996 1.241 -18.181 1.00 83.81 690 CYS A CA 1
ATOM 5490 C C . CYS A 1 690 ? 48.631 -0.011 -17.538 1.00 83.81 690 CYS A C 1
ATOM 5492 O O . CYS A 1 690 ? 47.930 -0.994 -17.294 1.00 83.81 690 CYS A O 1
ATOM 5494 N N . LYS A 1 691 ? 49.924 0.047 -17.185 1.00 88.25 691 LYS A N 1
ATOM 5495 C CA . LYS A 1 691 ? 50.679 -1.036 -16.527 1.00 88.25 691 LYS A CA 1
ATOM 5496 C C . LYS A 1 691 ? 50.020 -1.450 -15.199 1.00 88.25 691 LYS A C 1
ATOM 5498 O O . LYS A 1 691 ? 49.773 -2.634 -14.979 1.00 88.25 691 LYS A O 1
ATOM 5503 N N . ASN A 1 692 ? 49.608 -0.484 -14.369 1.00 85.25 692 ASN A N 1
ATOM 5504 C CA . ASN A 1 692 ? 48.864 -0.756 -13.129 1.00 85.25 692 ASN A CA 1
ATOM 5505 C C . ASN A 1 692 ? 47.524 -1.478 -13.367 1.00 85.25 692 ASN A C 1
ATOM 5507 O O . ASN A 1 692 ? 47.167 -2.361 -12.590 1.00 85.25 692 ASN A O 1
ATOM 5511 N N . VAL A 1 693 ? 46.762 -1.112 -14.403 1.00 86.38 693 VAL A N 1
ATOM 5512 C CA . VAL A 1 693 ? 45.458 -1.744 -14.688 1.00 86.38 693 VAL A CA 1
ATOM 5513 C C . VAL A 1 693 ? 45.648 -3.178 -15.195 1.00 86.38 693 VAL A C 1
ATOM 5515 O O . VAL A 1 693 ? 44.932 -4.088 -14.778 1.00 86.38 693 VAL A O 1
ATOM 5518 N N . VAL A 1 694 ? 46.664 -3.404 -16.031 1.00 89.69 694 VAL A N 1
ATOM 5519 C CA . VAL A 1 694 ? 47.047 -4.736 -16.521 1.00 89.69 694 VAL A CA 1
ATOM 5520 C C . VAL A 1 694 ? 47.418 -5.656 -15.353 1.00 89.69 694 VAL A C 1
ATOM 5522 O O . VAL A 1 694 ? 46.870 -6.755 -15.257 1.00 89.69 694 VAL A O 1
ATOM 5525 N N . ASP A 1 695 ? 48.237 -5.194 -14.401 1.00 90.56 695 ASP A N 1
ATOM 5526 C CA . ASP A 1 695 ? 48.550 -5.949 -13.175 1.00 90.56 695 ASP A CA 1
ATOM 5527 C C . ASP A 1 695 ? 47.292 -6.251 -12.331 1.00 90.56 695 ASP A C 1
ATOM 5529 O O . ASP A 1 695 ? 47.156 -7.344 -11.769 1.00 90.56 695 ASP A O 1
ATOM 5533 N N . ARG A 1 696 ? 46.327 -5.320 -12.263 1.00 87.88 696 ARG A N 1
ATOM 5534 C CA . ARG A 1 696 ? 45.053 -5.520 -11.542 1.00 87.88 696 ARG A CA 1
ATOM 5535 C C . ARG A 1 696 ? 44.173 -6.605 -12.166 1.00 87.88 696 ARG A C 1
ATOM 5537 O O . ARG A 1 696 ? 43.486 -7.299 -11.417 1.00 87.88 696 ARG A O 1
ATOM 5544 N N . SER A 1 697 ? 44.237 -6.803 -13.485 1.00 90.25 697 SER A N 1
ATOM 5545 C CA . SER A 1 697 ? 43.521 -7.883 -14.186 1.00 90.25 697 SER A CA 1
ATOM 5546 C C . SER A 1 697 ? 44.008 -9.290 -13.820 1.00 90.25 697 SER A C 1
ATOM 5548 O O . SER A 1 697 ? 43.291 -10.264 -14.049 1.00 90.25 697 SER A O 1
ATOM 5550 N N . LYS A 1 698 ? 45.231 -9.424 -13.277 1.00 90.25 698 LYS A N 1
ATOM 5551 C CA . LYS A 1 698 ? 45.890 -10.709 -12.972 1.00 90.25 698 LYS A CA 1
ATOM 5552 C C . LYS A 1 698 ? 45.823 -11.732 -14.122 1.00 90.25 698 LYS A C 1
ATOM 5554 O O . LYS A 1 698 ? 45.652 -12.924 -13.875 1.00 90.25 698 LYS A O 1
ATOM 5559 N N . GLY A 1 699 ? 45.921 -11.269 -15.370 1.00 88.31 699 GLY A N 1
ATOM 5560 C CA . GLY A 1 699 ? 45.868 -12.121 -16.564 1.00 88.31 699 GLY A CA 1
ATOM 5561 C C . GLY A 1 699 ? 44.463 -12.514 -17.032 1.00 88.31 699 GLY A C 1
ATOM 5562 O O . GLY A 1 699 ? 44.342 -13.320 -17.948 1.00 88.31 699 GLY A O 1
ATOM 5563 N N . GLN A 1 700 ? 43.400 -11.957 -16.439 1.00 89.44 700 GLN A N 1
ATOM 5564 C CA . GLN A 1 700 ? 42.005 -12.180 -16.862 1.00 89.44 700 GLN A CA 1
ATOM 5565 C C . GLN A 1 700 ? 41.518 -11.182 -17.929 1.00 89.44 700 GLN A C 1
ATOM 5567 O O . GLN A 1 700 ? 40.329 -11.167 -18.262 1.00 89.44 700 GLN A O 1
ATOM 5572 N N . LEU A 1 701 ? 42.413 -10.328 -18.431 1.00 91.88 701 LEU A N 1
ATOM 5573 C CA . LEU A 1 701 ? 42.124 -9.320 -19.443 1.00 91.88 701 LEU A CA 1
ATOM 5574 C C . LEU A 1 701 ? 41.672 -9.969 -20.760 1.00 91.88 701 LEU A C 1
ATOM 5576 O O . LEU A 1 701 ? 42.340 -10.856 -21.284 1.00 91.88 701 LEU A O 1
ATOM 5580 N N . VAL A 1 702 ? 40.534 -9.511 -21.285 1.00 93.12 702 VAL A N 1
ATOM 5581 C CA . VAL A 1 702 ? 39.931 -9.999 -22.537 1.00 93.12 702 VAL A CA 1
ATOM 5582 C C . VAL A 1 702 ? 39.934 -8.919 -23.616 1.00 93.12 702 VAL A C 1
ATOM 5584 O O . VAL A 1 702 ? 40.038 -9.234 -24.797 1.00 93.12 702 VAL A O 1
ATOM 5587 N N . ASP A 1 703 ? 39.802 -7.659 -23.216 1.00 93.88 703 ASP A N 1
ATOM 5588 C CA . ASP A 1 703 ? 39.577 -6.524 -24.106 1.00 93.88 703 ASP A CA 1
ATOM 5589 C C . ASP A 1 703 ? 40.369 -5.319 -23.592 1.00 93.88 703 ASP A C 1
ATOM 5591 O O . ASP A 1 703 ? 40.218 -4.935 -22.426 1.00 93.88 703 ASP A O 1
ATOM 5595 N N . ILE A 1 704 ? 41.241 -4.755 -24.427 1.00 92.44 704 ILE A N 1
ATOM 5596 C CA . ILE A 1 704 ? 42.012 -3.562 -24.083 1.00 92.44 704 ILE A CA 1
ATOM 5597 C C . ILE A 1 704 ? 42.161 -2.610 -25.270 1.00 92.44 704 ILE A C 1
ATOM 5599 O O . ILE A 1 704 ? 42.593 -3.005 -26.346 1.00 92.44 704 ILE A O 1
ATOM 5603 N N . THR A 1 705 ? 41.859 -1.329 -25.052 1.00 91.56 705 THR A N 1
ATOM 5604 C CA . THR A 1 705 ? 42.163 -0.229 -25.981 1.00 91.56 705 THR A CA 1
ATOM 5605 C C . THR A 1 705 ? 43.221 0.694 -25.378 1.00 91.56 705 THR A C 1
ATOM 5607 O O . THR A 1 705 ? 43.043 1.173 -24.257 1.00 91.56 705 THR A O 1
ATOM 5610 N N . LEU A 1 706 ? 44.300 0.954 -26.121 1.00 89.38 706 LEU A N 1
ATOM 5611 C CA . LEU A 1 706 ? 45.468 1.750 -25.725 1.00 89.38 706 LEU A CA 1
ATOM 5612 C C . LEU A 1 706 ? 45.647 2.983 -26.620 1.00 89.38 706 LEU A C 1
ATOM 5614 O O . LEU A 1 706 ? 45.386 2.917 -27.818 1.00 89.38 706 LEU A O 1
ATOM 5618 N N . THR A 1 707 ? 46.174 4.072 -26.058 1.00 85.12 707 THR A N 1
ATOM 5619 C CA . THR A 1 707 ? 46.464 5.330 -26.773 1.00 85.12 707 THR A CA 1
ATOM 5620 C C . THR A 1 707 ? 47.933 5.685 -26.602 1.00 85.12 707 THR A C 1
ATOM 5622 O O . THR A 1 707 ? 48.437 5.595 -25.484 1.00 85.12 707 THR A O 1
ATOM 5625 N N . TYR A 1 708 ? 48.607 6.097 -27.680 1.00 78.88 708 TYR A N 1
ATOM 5626 C CA . TYR A 1 708 ? 50.067 6.279 -27.726 1.00 78.88 708 TYR A CA 1
ATOM 5627 C C . TYR A 1 708 ? 50.797 5.008 -27.274 1.00 78.88 708 TYR A C 1
ATOM 5629 O O . TYR A 1 708 ? 51.632 5.020 -26.372 1.00 78.88 708 TYR A O 1
ATOM 5637 N N . CYS A 1 709 ? 50.418 3.875 -27.870 1.00 78.69 709 CYS A N 1
ATOM 5638 C CA . CYS A 1 709 ? 50.941 2.575 -27.475 1.00 78.69 709 CYS A CA 1
ATOM 5639 C C . CYS A 1 709 ? 52.409 2.427 -27.903 1.00 78.69 709 CYS A C 1
ATOM 5641 O O . CYS A 1 709 ? 52.704 2.203 -29.082 1.00 78.69 709 CYS A O 1
ATOM 5643 N N . SER A 1 710 ? 53.324 2.530 -26.937 1.00 85.44 710 SER A N 1
ATOM 5644 C CA . SER A 1 710 ? 54.725 2.161 -27.123 1.00 85.44 710 SER A CA 1
ATOM 5645 C C . SER A 1 710 ? 54.890 0.642 -27.225 1.00 85.44 710 SER A C 1
ATOM 5647 O O . SER A 1 710 ? 54.058 -0.136 -26.744 1.00 85.44 710 SER A O 1
ATOM 5649 N N . LEU A 1 711 ? 56.006 0.214 -27.818 1.00 86.38 711 LEU A N 1
ATOM 5650 C CA . LEU A 1 711 ? 56.360 -1.203 -27.899 1.00 86.38 711 LEU A CA 1
ATOM 5651 C C . LEU A 1 711 ? 56.629 -1.805 -26.509 1.00 86.38 711 LEU A C 1
ATOM 5653 O O . LEU A 1 711 ? 56.319 -2.970 -26.283 1.00 86.38 711 LEU A O 1
ATOM 5657 N N . GLU A 1 712 ? 57.139 -1.018 -25.552 1.00 87.38 712 GLU A N 1
ATOM 5658 C CA . GLU A 1 712 ? 57.359 -1.477 -24.172 1.00 87.38 712 GLU A CA 1
ATOM 5659 C C . GLU A 1 712 ? 56.029 -1.742 -23.449 1.00 87.38 712 GLU A C 1
ATOM 5661 O O . GLU A 1 712 ? 55.878 -2.764 -22.775 1.00 87.38 712 GLU A O 1
ATOM 5666 N N . LEU A 1 713 ? 55.036 -0.861 -23.619 1.00 87.94 713 LEU A N 1
ATOM 5667 C CA . LEU A 1 713 ? 53.704 -1.078 -23.062 1.00 87.94 713 LEU A CA 1
ATOM 5668 C C . LEU A 1 713 ? 53.026 -2.299 -23.698 1.00 87.94 713 LEU A C 1
ATOM 5670 O O . LEU A 1 713 ? 52.469 -3.123 -22.973 1.00 87.94 713 LEU A O 1
ATOM 5674 N N . LEU A 1 714 ? 53.103 -2.447 -25.023 1.00 88.31 714 LEU A N 1
ATOM 5675 C CA . LEU A 1 714 ? 52.514 -3.582 -25.739 1.00 88.31 714 LEU A CA 1
ATOM 5676 C C . LEU A 1 714 ? 53.148 -4.915 -25.305 1.00 88.31 714 LEU A C 1
ATOM 5678 O O . LEU A 1 714 ? 52.438 -5.868 -24.984 1.00 88.31 714 LEU A O 1
ATOM 5682 N N . GLN A 1 715 ? 54.478 -4.942 -25.193 1.00 87.88 715 GLN A N 1
ATOM 5683 C CA . GLN A 1 715 ? 55.257 -6.057 -24.653 1.00 87.88 715 GLN A CA 1
ATOM 5684 C C . GLN A 1 715 ? 54.839 -6.417 -23.219 1.00 87.88 715 GLN A C 1
ATOM 5686 O O . GLN A 1 715 ? 54.669 -7.594 -22.896 1.00 87.88 715 GLN A O 1
ATOM 5691 N N . TYR A 1 716 ? 54.621 -5.415 -22.364 1.00 91.31 716 TYR A N 1
ATOM 5692 C CA . TYR A 1 716 ? 54.173 -5.615 -20.987 1.00 91.31 716 TYR A CA 1
ATOM 5693 C C . TYR A 1 716 ? 52.748 -6.195 -20.907 1.00 91.31 716 TYR A C 1
ATOM 5695 O O . TYR A 1 716 ? 52.503 -7.094 -20.102 1.00 91.31 716 TYR A O 1
ATOM 5703 N N . VAL A 1 717 ? 51.811 -5.729 -21.747 1.00 90.50 717 VAL A N 1
ATOM 5704 C CA . VAL A 1 717 ? 50.460 -6.322 -21.848 1.00 90.50 717 VAL A CA 1
ATOM 5705 C C . VAL A 1 717 ? 50.553 -7.779 -22.294 1.00 90.50 717 VAL A C 1
ATOM 5707 O O . VAL A 1 717 ? 49.948 -8.652 -21.672 1.00 90.50 717 VAL A O 1
ATOM 5710 N N . ALA A 1 718 ? 51.342 -8.048 -23.334 1.00 87.81 718 ALA A N 1
ATOM 5711 C CA . ALA A 1 718 ? 51.498 -9.371 -23.922 1.00 87.81 718 ALA A CA 1
ATOM 5712 C C . ALA A 1 718 ? 52.045 -10.410 -22.926 1.00 87.81 718 ALA A C 1
ATOM 5714 O O . ALA A 1 718 ? 51.481 -11.496 -22.792 1.00 87.81 718 ALA A O 1
ATOM 5715 N N . ASP A 1 719 ? 53.087 -10.061 -22.167 1.00 88.75 719 ASP A N 1
ATOM 5716 C CA . ASP A 1 719 ? 53.679 -10.950 -21.156 1.00 88.75 719 ASP A CA 1
ATOM 5717 C C . ASP A 1 719 ? 52.741 -11.219 -19.962 1.00 88.75 719 ASP A C 1
ATOM 5719 O O . ASP A 1 719 ? 52.874 -12.234 -19.274 1.00 88.75 719 ASP A O 1
ATOM 5723 N N . ARG A 1 720 ? 51.798 -10.308 -19.685 1.00 90.56 720 ARG A N 1
ATOM 5724 C CA . ARG A 1 720 ? 50.878 -10.378 -18.536 1.00 90.56 720 ARG A CA 1
ATOM 5725 C C . ARG A 1 720 ? 49.490 -10.909 -18.880 1.00 90.56 720 ARG A C 1
ATOM 5727 O O . ARG A 1 720 ? 48.735 -11.225 -17.961 1.00 90.56 720 ARG A O 1
ATOM 5734 N N . SER A 1 721 ? 49.095 -10.935 -20.152 1.00 89.50 721 SER A N 1
ATOM 5735 C CA . SER A 1 721 ? 47.705 -11.165 -20.574 1.00 89.50 721 SER A CA 1
ATOM 5736 C C . SER A 1 721 ? 47.595 -11.692 -22.013 1.00 89.50 721 SER A C 1
ATOM 5738 O O . SER A 1 721 ? 46.979 -11.076 -22.876 1.00 89.50 721 SER A O 1
ATOM 5740 N N . SER A 1 722 ? 48.120 -12.890 -22.269 1.00 84.31 722 SER A N 1
ATOM 5741 C CA . SER A 1 722 ? 48.018 -13.575 -23.574 1.00 84.31 722 SER A CA 1
ATOM 5742 C C . SER A 1 722 ? 46.605 -14.062 -23.958 1.00 84.31 722 SER A C 1
ATOM 5744 O O . SER A 1 722 ? 46.415 -14.610 -25.041 1.00 84.31 722 SER A O 1
ATOM 5746 N N . GLN A 1 723 ? 45.607 -13.873 -23.085 1.00 87.69 723 GLN A N 1
ATOM 5747 C CA . GLN A 1 723 ? 44.198 -14.254 -23.292 1.00 87.69 723 GLN A CA 1
ATOM 5748 C C . GLN A 1 723 ? 43.328 -13.123 -23.879 1.00 87.69 723 GLN A C 1
ATOM 5750 O O . GLN A 1 723 ? 42.106 -13.271 -23.973 1.00 87.69 723 GLN A O 1
ATOM 5755 N N . VAL A 1 724 ? 43.940 -11.996 -24.262 1.00 93.94 724 VAL A N 1
ATOM 5756 C CA . VAL A 1 724 ? 43.248 -10.879 -24.919 1.00 93.94 724 VAL A CA 1
ATOM 5757 C C . VAL A 1 724 ? 42.652 -11.344 -26.248 1.00 93.94 724 VAL A C 1
ATOM 5759 O O . VAL A 1 724 ? 43.353 -11.859 -27.115 1.00 93.94 724 VAL A O 1
ATOM 5762 N N . ARG A 1 725 ? 41.343 -11.127 -26.393 1.00 95.12 725 ARG A N 1
ATOM 5763 C CA . ARG A 1 725 ? 40.556 -11.398 -27.601 1.00 95.12 725 ARG A CA 1
ATOM 5764 C C . ARG A 1 725 ? 40.303 -10.143 -28.423 1.00 95.12 725 ARG A C 1
ATOM 5766 O O . ARG A 1 725 ? 40.088 -10.255 -29.622 1.00 95.12 725 ARG A O 1
ATOM 5773 N N . ARG A 1 726 ? 40.319 -8.959 -27.802 1.00 96.56 726 ARG A N 1
ATOM 5774 C CA . ARG A 1 726 ? 40.109 -7.679 -28.489 1.00 96.56 726 ARG A CA 1
ATOM 5775 C C . ARG A 1 726 ? 41.202 -6.681 -28.131 1.00 96.56 726 ARG A C 1
ATOM 5777 O O . ARG A 1 726 ? 41.397 -6.381 -26.954 1.00 96.56 726 ARG A O 1
ATOM 5784 N N . LEU A 1 727 ? 41.910 -6.183 -29.142 1.00 94.69 727 LEU A N 1
ATOM 5785 C CA . LEU A 1 727 ? 43.016 -5.238 -28.988 1.00 94.69 727 LEU A CA 1
ATOM 5786 C C . LEU A 1 727 ? 42.755 -3.981 -29.821 1.00 94.69 727 LEU A C 1
ATOM 5788 O O . LEU A 1 727 ? 42.725 -4.029 -31.048 1.00 94.69 727 LEU A O 1
ATOM 5792 N N . GLY A 1 728 ? 42.586 -2.850 -29.144 1.00 94.19 728 GLY A N 1
ATOM 5793 C CA . GLY A 1 728 ? 42.520 -1.520 -29.739 1.00 94.19 728 GLY A CA 1
ATOM 5794 C C . GLY A 1 728 ? 43.832 -0.762 -29.544 1.00 94.19 728 GLY A C 1
ATOM 5795 O O . GLY A 1 728 ? 44.351 -0.698 -28.431 1.00 94.19 728 GLY A O 1
ATOM 5796 N N . MET A 1 729 ? 44.356 -0.139 -30.596 1.00 92.06 729 MET A N 1
ATOM 5797 C CA . MET A 1 729 ? 45.535 0.725 -30.526 1.00 92.06 729 MET A CA 1
ATOM 5798 C C . MET A 1 729 ? 45.296 2.026 -31.289 1.00 92.06 729 MET A C 1
ATOM 5800 O O . MET A 1 729 ? 44.936 2.025 -32.465 1.00 92.06 729 MET A O 1
ATOM 5804 N N . ILE A 1 730 ? 45.512 3.145 -30.605 1.00 88.25 730 ILE A N 1
ATOM 5805 C CA . ILE A 1 730 ? 45.353 4.498 -31.130 1.00 88.25 730 ILE A CA 1
ATOM 5806 C C . ILE A 1 730 ? 46.725 5.172 -31.109 1.00 88.25 730 ILE A C 1
ATOM 5808 O O . ILE A 1 730 ? 47.371 5.189 -30.059 1.00 88.25 730 ILE A O 1
ATOM 5812 N N . HIS A 1 731 ? 47.185 5.708 -32.242 1.00 84.62 731 HIS A N 1
ATOM 5813 C CA . HIS A 1 731 ? 48.558 6.220 -32.400 1.00 84.62 731 HIS A CA 1
ATOM 5814 C C . HIS A 1 731 ? 49.634 5.187 -31.981 1.00 84.62 731 HIS A C 1
ATOM 5816 O O . HIS A 1 731 ? 50.473 5.450 -31.117 1.00 84.62 731 HIS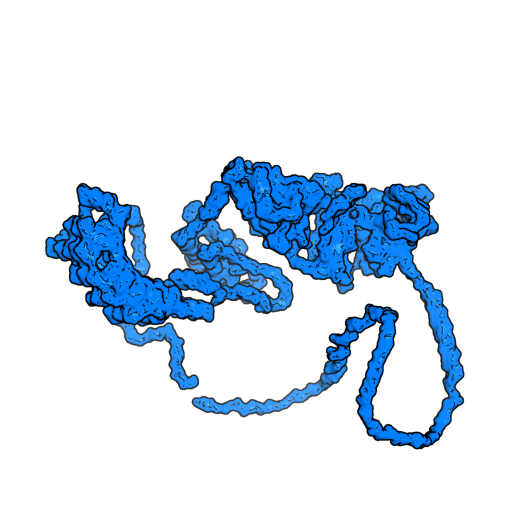 A O 1
ATOM 5822 N N . ALA A 1 732 ? 49.577 3.978 -32.548 1.00 82.56 732 ALA A N 1
ATOM 5823 C CA . ALA A 1 732 ? 50.583 2.937 -32.328 1.00 82.56 732 ALA A CA 1
ATOM 5824 C C . ALA A 1 732 ? 51.953 3.326 -32.915 1.00 82.56 732 ALA A C 1
ATOM 5826 O O . ALA A 1 732 ? 52.029 3.924 -33.989 1.00 82.56 732 ALA A O 1
ATOM 5827 N N . SER A 1 733 ? 53.036 2.948 -32.230 1.00 80.88 733 SER A N 1
ATOM 5828 C CA . SER A 1 733 ? 54.395 3.022 -32.789 1.00 80.88 733 SER A CA 1
ATOM 5829 C C . SER A 1 733 ? 54.638 1.917 -33.824 1.00 80.88 733 SER A C 1
ATOM 5831 O O . SER A 1 733 ? 54.119 0.813 -33.676 1.00 80.88 733 SER A O 1
ATOM 5833 N N . SER A 1 734 ? 55.465 2.189 -34.838 1.00 81.12 734 SER A N 1
ATOM 5834 C CA . SER A 1 734 ? 55.882 1.211 -35.859 1.00 81.12 734 SER A CA 1
ATOM 5835 C C . SER A 1 734 ? 56.475 -0.061 -35.242 1.00 81.12 734 SER A C 1
ATOM 5837 O O . SER A 1 734 ? 57.252 0.036 -34.290 1.00 81.12 734 SER A O 1
ATOM 5839 N N . GLY A 1 735 ? 56.170 -1.232 -35.811 1.00 82.12 735 GLY A N 1
ATOM 5840 C CA . GLY A 1 735 ? 56.633 -2.527 -35.282 1.00 82.12 735 GLY A CA 1
ATOM 5841 C C . GLY A 1 735 ? 55.709 -3.145 -34.223 1.00 82.12 735 GLY A C 1
ATOM 5842 O O . GLY A 1 735 ? 56.080 -4.102 -33.551 1.00 82.12 735 GLY A O 1
ATOM 5843 N N . TRP A 1 736 ? 54.487 -2.624 -34.073 1.00 88.69 736 TRP A N 1
ATOM 5844 C CA . TRP A 1 736 ? 53.444 -3.199 -33.214 1.00 88.69 736 TRP A CA 1
ATOM 5845 C C . TRP A 1 736 ? 53.027 -4.617 -33.651 1.00 88.69 736 TRP A C 1
ATOM 5847 O O . TRP A 1 736 ? 52.671 -5.437 -32.804 1.00 88.69 736 TRP A O 1
ATOM 5857 N N . ALA A 1 737 ? 53.091 -4.921 -34.953 1.00 87.38 737 ALA A N 1
ATOM 5858 C CA . ALA A 1 737 ? 52.595 -6.173 -35.529 1.00 87.38 737 ALA A CA 1
ATOM 5859 C C . ALA A 1 737 ? 53.363 -7.419 -35.045 1.00 87.38 737 ALA A C 1
ATOM 5861 O O . ALA A 1 737 ? 52.754 -8.469 -34.841 1.00 87.38 737 ALA A O 1
ATOM 5862 N N . ASP A 1 738 ? 54.668 -7.306 -34.774 1.00 85.50 738 ASP A N 1
ATOM 5863 C CA . ASP A 1 738 ? 55.487 -8.427 -34.287 1.00 85.50 738 ASP A CA 1
ATOM 5864 C C . ASP A 1 738 ? 55.036 -8.941 -32.909 1.00 85.50 738 ASP A C 1
ATOM 5866 O O . ASP A 1 738 ? 55.170 -10.125 -32.600 1.00 85.50 738 ASP A O 1
ATOM 5870 N N . PHE A 1 739 ? 54.430 -8.082 -32.083 1.00 86.12 739 PHE A N 1
ATOM 5871 C CA . PHE A 1 739 ? 53.934 -8.462 -30.757 1.00 86.12 739 PHE A CA 1
ATOM 5872 C C . PHE A 1 739 ? 52.643 -9.290 -30.813 1.00 86.12 739 PHE A C 1
ATOM 5874 O O . PHE A 1 739 ? 52.293 -9.942 -29.825 1.00 86.12 739 PHE A O 1
ATOM 5881 N N . LEU A 1 740 ? 51.958 -9.338 -31.963 1.00 86.69 740 LEU A N 1
ATOM 5882 C CA . LEU A 1 740 ? 50.729 -10.116 -32.133 1.00 86.69 740 LEU A CA 1
ATOM 5883 C C . LEU A 1 740 ? 50.930 -11.625 -31.973 1.00 86.69 740 LEU A C 1
ATOM 5885 O O . LEU A 1 740 ? 50.003 -12.310 -31.546 1.00 86.69 740 LEU A O 1
ATOM 5889 N N . MET A 1 741 ? 52.149 -12.139 -32.181 1.00 85.31 741 MET A N 1
ATOM 5890 C CA . MET A 1 741 ? 52.486 -13.547 -31.918 1.00 85.31 741 MET A CA 1
ATOM 5891 C C . MET A 1 741 ? 52.225 -13.988 -30.463 1.00 85.31 741 MET A C 1
ATOM 5893 O O . MET A 1 741 ? 52.188 -15.183 -30.173 1.00 85.31 741 MET A O 1
ATOM 5897 N N . LYS A 1 742 ? 52.056 -13.034 -29.535 1.00 87.81 742 LYS A N 1
ATOM 5898 C CA . LYS A 1 742 ? 51.750 -13.275 -28.117 1.00 87.81 742 LYS A CA 1
ATOM 5899 C C . LYS A 1 742 ? 50.253 -13.235 -27.779 1.00 87.81 742 LYS A C 1
ATOM 5901 O O . LYS A 1 742 ? 49.891 -13.532 -26.640 1.00 87.81 742 LYS A O 1
ATOM 5906 N N . PHE A 1 743 ? 49.390 -12.936 -28.752 1.00 90.00 743 PHE A N 1
ATOM 5907 C CA . PHE A 1 743 ? 47.929 -12.912 -28.618 1.00 90.00 743 PHE A CA 1
ATOM 5908 C C . PHE A 1 743 ? 47.271 -13.961 -29.544 1.00 90.00 743 PHE A C 1
ATOM 5910 O O . PHE A 1 743 ? 46.538 -13.610 -30.468 1.00 90.00 743 PHE A O 1
ATOM 5917 N N . PRO A 1 744 ? 47.503 -15.272 -29.319 1.00 85.12 744 PRO A N 1
ATOM 5918 C CA . PRO A 1 744 ? 47.079 -16.338 -30.239 1.00 85.12 744 PRO A CA 1
ATOM 5919 C C . PRO A 1 744 ? 45.555 -16.535 -30.331 1.00 85.12 744 PRO A C 1
ATOM 5921 O O . PRO A 1 744 ? 45.086 -17.270 -31.196 1.00 85.12 744 PRO A O 1
ATOM 5924 N N . VAL A 1 745 ? 44.785 -15.910 -29.433 1.00 91.75 745 VAL A N 1
ATOM 5925 C CA . VAL A 1 745 ? 43.313 -15.975 -29.363 1.00 91.75 745 VAL A CA 1
ATOM 5926 C C . VAL A 1 745 ? 42.646 -14.646 -29.741 1.00 91.75 745 VAL A C 1
ATOM 5928 O O . VAL A 1 745 ? 41.508 -14.396 -29.346 1.00 91.75 745 VAL A O 1
ATOM 5931 N N . LEU A 1 746 ? 43.352 -13.769 -30.465 1.00 94.88 746 LEU A N 1
ATOM 5932 C CA . LEU A 1 746 ? 42.823 -12.472 -30.879 1.00 94.88 746 LEU A CA 1
ATOM 5933 C C . LEU A 1 746 ? 41.706 -12.638 -31.927 1.00 94.88 746 LEU A C 1
ATOM 5935 O O . LEU A 1 746 ? 41.937 -13.159 -33.015 1.00 94.88 746 LEU A O 1
ATOM 5939 N N . GLU A 1 747 ? 40.505 -12.177 -31.580 1.00 95.88 747 GLU A N 1
ATOM 5940 C CA . GLU A 1 747 ? 39.277 -12.216 -32.386 1.00 95.88 747 GLU A CA 1
ATOM 5941 C C . GLU A 1 747 ? 39.003 -10.867 -33.080 1.00 95.88 747 GLU A C 1
ATOM 5943 O O . GLU A 1 747 ? 38.452 -10.843 -34.184 1.00 95.88 747 GLU A O 1
ATOM 5948 N N . GLU A 1 748 ? 39.410 -9.754 -32.453 1.00 97.00 748 GLU A N 1
ATOM 5949 C CA . GLU A 1 748 ? 39.258 -8.383 -32.958 1.00 97.00 748 GLU A CA 1
ATOM 5950 C C . GLU A 1 748 ? 40.536 -7.549 -32.783 1.00 97.00 748 GLU A C 1
ATOM 5952 O O . GLU A 1 748 ? 41.116 -7.482 -31.695 1.00 97.00 748 GLU A O 1
ATOM 5957 N N . LEU A 1 749 ? 40.924 -6.844 -33.846 1.00 95.75 749 LEU A N 1
ATOM 5958 C CA . LEU A 1 749 ? 42.025 -5.884 -33.863 1.00 95.75 749 LEU A CA 1
ATOM 5959 C C . LEU A 1 749 ? 41.515 -4.553 -34.427 1.00 95.75 749 LEU A C 1
ATOM 5961 O O . LEU A 1 749 ? 40.993 -4.505 -35.540 1.00 95.75 749 LEU A O 1
ATOM 5965 N N . SER A 1 750 ? 41.679 -3.478 -33.657 1.00 95.25 750 SER A N 1
ATOM 5966 C CA . SER A 1 750 ? 41.277 -2.121 -34.030 1.00 95.25 750 SER A CA 1
ATOM 5967 C C . SER A 1 750 ? 42.471 -1.176 -33.983 1.00 95.25 750 SER A C 1
ATOM 5969 O O . SER A 1 750 ? 43.105 -1.013 -32.945 1.00 95.25 750 SER A O 1
ATOM 5971 N N . LEU A 1 751 ? 42.734 -0.488 -35.087 1.00 92.25 751 LEU A N 1
ATOM 5972 C CA . LEU A 1 751 ? 43.812 0.483 -35.251 1.00 92.25 751 LEU A CA 1
ATOM 5973 C C . LEU A 1 751 ? 43.193 1.844 -35.582 1.00 92.25 751 LEU A C 1
ATOM 5975 O O . LEU A 1 751 ? 42.382 1.935 -36.498 1.00 92.25 751 LEU A O 1
ATOM 5979 N N . ARG A 1 752 ? 43.528 2.909 -34.848 1.00 88.75 752 ARG A N 1
ATOM 5980 C CA . ARG A 1 752 ? 43.015 4.264 -35.132 1.00 88.75 752 ARG A CA 1
ATOM 5981 C C . ARG A 1 752 ? 44.121 5.306 -35.113 1.00 88.75 752 ARG A C 1
ATOM 5983 O O . ARG A 1 752 ? 44.998 5.288 -34.251 1.00 88.75 752 ARG A O 1
ATOM 5990 N N . CYS A 1 753 ? 44.085 6.223 -36.071 1.00 82.75 753 CYS A N 1
ATOM 5991 C CA . CYS A 1 753 ? 45.149 7.196 -36.305 1.00 82.75 753 CYS A CA 1
ATOM 5992 C C . CYS A 1 753 ? 46.542 6.542 -36.451 1.00 82.75 753 CYS A C 1
ATOM 5994 O O . CYS A 1 753 ? 47.535 7.063 -35.937 1.00 82.75 753 CYS A O 1
ATOM 5996 N N . VAL A 1 754 ? 46.600 5.392 -37.132 1.00 78.38 754 VAL A N 1
ATOM 5997 C CA . VAL A 1 754 ? 47.828 4.647 -37.469 1.00 78.38 754 VAL A CA 1
ATOM 5998 C C . VAL A 1 754 ? 48.027 4.704 -38.984 1.00 78.38 754 VAL A C 1
ATOM 6000 O O . VAL A 1 754 ? 47.047 4.748 -39.720 1.00 78.38 754 VAL A O 1
ATOM 6003 N N . GLN A 1 755 ? 49.271 4.716 -39.458 1.00 78.38 755 GLN A N 1
ATOM 6004 C CA . GLN A 1 755 ? 49.590 4.431 -40.858 1.00 78.38 755 GLN A CA 1
ATOM 6005 C C . GLN A 1 755 ? 50.089 2.986 -40.920 1.00 78.38 755 GLN A C 1
ATOM 6007 O O . GLN A 1 755 ? 51.097 2.679 -40.289 1.00 78.38 755 GLN A O 1
ATOM 6012 N N . ILE A 1 756 ? 49.368 2.118 -41.629 1.00 83.62 756 ILE A N 1
ATOM 6013 C CA . ILE A 1 756 ? 49.679 0.685 -41.723 1.00 83.62 756 ILE A CA 1
ATOM 6014 C C . ILE A 1 756 ? 50.477 0.361 -42.989 1.00 83.62 756 ILE A C 1
ATOM 6016 O O . ILE A 1 756 ? 50.280 0.993 -44.028 1.00 83.62 756 ILE A O 1
ATOM 6020 N N . SER A 1 757 ? 51.368 -0.631 -42.915 1.00 87.50 757 SER A N 1
ATOM 6021 C CA . SER A 1 757 ? 52.092 -1.156 -44.084 1.00 87.50 757 SER A CA 1
ATOM 6022 C C . SER A 1 757 ? 51.556 -2.513 -44.555 1.00 87.50 757 SER A C 1
ATOM 6024 O O . SER A 1 757 ? 50.835 -3.216 -43.843 1.00 87.50 757 SER A O 1
ATOM 6026 N N . LYS A 1 758 ? 51.940 -2.906 -45.774 1.00 88.69 758 LYS A N 1
ATOM 6027 C CA . LYS A 1 758 ? 51.625 -4.220 -46.347 1.00 88.69 758 LYS A CA 1
ATOM 6028 C C . LYS A 1 758 ? 52.192 -5.361 -45.486 1.00 88.69 758 LYS A C 1
ATOM 6030 O O . LYS A 1 758 ? 51.493 -6.329 -45.193 1.00 88.69 758 LYS A O 1
ATOM 6035 N N . GLU A 1 759 ? 53.441 -5.219 -45.051 1.00 90.69 759 GLU A N 1
ATOM 6036 C CA . GLU A 1 759 ? 54.181 -6.188 -44.235 1.00 90.69 759 GLU A CA 1
ATOM 6037 C C . GLU A 1 759 ? 53.551 -6.371 -42.847 1.00 90.69 759 GLU A C 1
ATOM 6039 O O . GLU A 1 759 ? 53.545 -7.479 -42.303 1.00 90.69 759 GLU A O 1
ATOM 6044 N N . GLU A 1 760 ? 52.981 -5.304 -42.277 1.00 91.00 760 GLU A N 1
ATOM 6045 C CA . GLU A 1 760 ? 52.237 -5.378 -41.019 1.00 91.00 760 GLU A CA 1
ATOM 6046 C C . GLU A 1 760 ? 50.964 -6.224 -41.180 1.00 91.00 760 GLU A C 1
ATOM 6048 O O . GLU A 1 760 ? 50.718 -7.098 -40.352 1.00 91.00 760 GLU A O 1
ATOM 6053 N N . ILE A 1 761 ? 50.205 -6.067 -42.274 1.00 91.62 761 ILE A N 1
ATOM 6054 C CA . ILE A 1 761 ? 49.014 -6.894 -42.557 1.00 91.62 761 ILE A CA 1
ATOM 6055 C C . ILE A 1 761 ? 49.372 -8.365 -42.818 1.00 91.62 761 ILE A C 1
ATOM 6057 O O . ILE A 1 761 ? 48.718 -9.261 -42.279 1.00 91.62 761 ILE A O 1
ATOM 6061 N N . GLU A 1 762 ? 50.433 -8.639 -43.583 1.00 92.19 762 GLU A N 1
ATOM 6062 C CA . GLU A 1 762 ? 50.961 -10.004 -43.756 1.00 92.19 762 GLU A CA 1
ATOM 6063 C C . GLU A 1 762 ? 51.360 -10.636 -42.407 1.00 92.19 762 GLU A C 1
ATOM 6065 O O . GLU A 1 762 ? 51.204 -11.840 -42.192 1.00 92.19 762 GLU A O 1
ATOM 6070 N N . THR A 1 763 ? 51.845 -9.820 -41.469 1.00 91.81 763 THR A N 1
ATOM 6071 C CA . THR A 1 763 ? 52.221 -10.249 -40.117 1.00 91.81 763 THR A CA 1
ATOM 6072 C C . THR A 1 763 ? 50.997 -10.485 -39.222 1.00 91.81 763 THR A C 1
ATOM 6074 O O . THR A 1 763 ? 50.968 -11.486 -38.503 1.00 91.81 763 THR A O 1
ATOM 6077 N N . VAL A 1 764 ? 49.946 -9.658 -39.327 1.00 92.19 764 VAL A N 1
ATOM 6078 C CA . VAL A 1 764 ? 48.641 -9.897 -38.675 1.00 92.19 764 VAL A CA 1
ATOM 6079 C C . VAL A 1 764 ? 48.065 -11.247 -39.114 1.00 92.19 764 VAL A C 1
ATOM 6081 O O . VAL A 1 764 ? 47.743 -12.072 -38.261 1.00 92.19 764 VAL A O 1
ATOM 6084 N N . GLY A 1 765 ? 47.990 -11.516 -40.423 1.00 89.44 765 GLY A N 1
ATOM 6085 C CA . GLY A 1 765 ? 47.446 -12.781 -40.936 1.00 89.44 765 GLY A CA 1
ATOM 6086 C C . GLY A 1 765 ? 48.269 -14.013 -40.546 1.00 89.44 765 GLY A C 1
ATOM 6087 O O . GLY A 1 765 ? 47.715 -15.085 -40.312 1.00 89.44 765 GLY A O 1
ATOM 6088 N N . ARG A 1 766 ? 49.590 -13.858 -40.381 1.00 90.50 766 ARG A N 1
ATOM 6089 C CA . ARG A 1 766 ? 50.479 -14.930 -39.902 1.00 90.50 766 ARG A CA 1
ATOM 6090 C C . ARG A 1 766 ? 50.265 -15.282 -38.426 1.00 90.50 766 ARG A C 1
ATOM 6092 O O . ARG A 1 766 ? 50.438 -16.444 -38.061 1.00 90.50 766 ARG A O 1
ATOM 6099 N N . TYR A 1 767 ? 49.948 -14.302 -37.576 1.00 90.44 767 TYR A N 1
ATOM 6100 C CA . TYR A 1 767 ? 49.945 -14.471 -36.116 1.00 90.44 767 TYR A CA 1
ATOM 6101 C C . TYR A 1 767 ? 48.561 -14.451 -35.452 1.00 90.44 767 TYR A C 1
ATOM 6103 O O . TYR A 1 767 ? 48.440 -14.940 -34.329 1.00 90.44 767 TYR A O 1
ATOM 6111 N N . CYS A 1 768 ? 47.515 -13.964 -36.124 1.00 91.00 768 CYS A N 1
ATOM 6112 C CA . CYS A 1 768 ? 46.152 -13.888 -35.584 1.00 91.00 768 CYS A CA 1
ATOM 6113 C C . CYS A 1 768 ? 45.154 -14.757 -36.381 1.00 91.00 768 CYS A C 1
ATOM 6115 O O . CYS A 1 768 ? 44.229 -14.225 -36.993 1.00 91.00 768 CYS A O 1
ATOM 6117 N N . PRO A 1 769 ? 45.272 -16.101 -36.354 1.00 87.88 769 PRO A N 1
ATOM 6118 C CA . PRO A 1 769 ? 44.414 -17.000 -37.135 1.00 87.88 769 PRO A CA 1
ATOM 6119 C C . PRO A 1 769 ? 42.951 -17.053 -36.658 1.00 87.88 769 PRO A C 1
ATOM 6121 O O . PRO A 1 769 ? 42.119 -17.661 -37.322 1.00 87.88 769 PRO A O 1
ATOM 6124 N N . MET A 1 770 ? 42.627 -16.457 -35.503 1.00 91.69 770 MET A N 1
ATOM 6125 C CA . MET A 1 770 ? 41.255 -16.355 -34.982 1.00 91.69 770 MET A CA 1
ATOM 6126 C C . MET A 1 770 ? 40.600 -14.992 -35.271 1.00 91.69 770 MET A C 1
ATOM 6128 O O . MET A 1 770 ? 39.478 -14.749 -34.820 1.00 91.69 770 MET A O 1
ATOM 6132 N N . LEU A 1 771 ? 41.277 -14.105 -36.011 1.00 94.75 771 LEU A N 1
ATOM 6133 C CA . LEU A 1 771 ? 40.807 -12.748 -36.270 1.00 94.75 771 LEU A CA 1
ATOM 6134 C C . LEU A 1 771 ? 39.591 -12.759 -37.205 1.00 94.75 771 LEU A C 1
ATOM 6136 O O . LEU A 1 771 ? 39.692 -13.107 -38.378 1.00 94.75 771 LEU A O 1
ATOM 6140 N N . THR A 1 772 ? 38.440 -12.328 -36.690 1.00 95.69 772 THR A N 1
ATOM 6141 C CA . THR A 1 772 ? 37.183 -12.223 -37.457 1.00 95.69 772 THR A CA 1
ATOM 6142 C C . THR A 1 772 ? 36.741 -10.778 -37.669 1.00 95.69 772 THR A C 1
ATOM 6144 O O . THR A 1 772 ? 35.923 -10.510 -38.552 1.00 95.69 772 THR A O 1
ATOM 6147 N N . THR A 1 773 ? 37.283 -9.845 -36.882 1.00 97.12 773 THR A N 1
ATOM 6148 C CA . THR A 1 773 ? 36.999 -8.410 -36.972 1.00 97.12 773 THR A CA 1
ATOM 6149 C C . THR A 1 773 ? 38.300 -7.627 -37.105 1.00 97.12 773 THR A C 1
ATOM 6151 O O . THR A 1 773 ? 39.152 -7.682 -36.218 1.00 97.12 773 THR A O 1
ATOM 6154 N N . PHE A 1 774 ? 38.442 -6.863 -38.186 1.00 96.31 774 PHE A N 1
ATOM 6155 C CA . PHE A 1 774 ? 39.574 -5.960 -38.383 1.00 96.31 774 PHE A CA 1
ATOM 6156 C C . PHE A 1 774 ? 39.073 -4.545 -38.665 1.00 96.31 774 PHE A C 1
ATOM 6158 O O . PHE A 1 774 ? 38.222 -4.339 -39.530 1.00 96.31 774 PHE A O 1
ATOM 6165 N N . LYS A 1 775 ? 39.578 -3.570 -37.908 1.00 95.44 775 LYS A N 1
ATOM 6166 C CA . LYS A 1 775 ? 39.181 -2.164 -38.016 1.00 95.44 775 LYS A CA 1
ATOM 6167 C C . LYS A 1 775 ? 40.415 -1.289 -38.152 1.00 95.44 775 LYS A C 1
ATOM 6169 O O . LYS A 1 775 ? 41.318 -1.380 -37.322 1.00 95.44 775 LYS A O 1
ATOM 6174 N N . VAL A 1 776 ? 40.437 -0.418 -39.151 1.00 91.50 776 VAL A N 1
ATOM 6175 C CA . VAL A 1 776 ? 41.488 0.576 -39.355 1.00 91.50 776 VAL A CA 1
ATOM 6176 C C . VAL A 1 776 ? 40.891 1.939 -39.708 1.00 91.50 776 VAL A C 1
ATOM 6178 O O . VAL A 1 776 ? 40.150 2.083 -40.675 1.00 91.50 776 VAL A O 1
ATOM 6181 N N . GLU A 1 777 ? 41.248 2.957 -38.928 1.00 88.38 777 GLU A N 1
ATOM 6182 C CA . GLU A 1 777 ? 41.098 4.369 -39.287 1.00 88.38 777 GLU A CA 1
ATOM 6183 C C . GLU A 1 777 ? 42.492 4.976 -39.452 1.00 88.38 777 GLU A C 1
ATOM 6185 O O . GLU A 1 777 ? 43.254 5.076 -38.484 1.00 88.38 777 GLU A O 1
ATOM 6190 N N . GLU A 1 778 ? 42.841 5.389 -40.669 1.00 80.12 778 GLU A N 1
ATOM 6191 C CA . GLU A 1 778 ? 44.165 5.958 -40.930 1.00 80.12 778 GLU A CA 1
ATOM 6192 C C . GLU A 1 778 ? 44.248 7.447 -40.585 1.00 80.12 778 GLU A C 1
ATOM 6194 O O . GLU A 1 778 ? 43.308 8.220 -40.808 1.00 80.12 778 GLU A O 1
ATOM 6199 N N . PHE A 1 779 ? 45.398 7.875 -40.048 1.00 68.50 779 PHE A N 1
ATOM 6200 C CA . PHE A 1 779 ? 45.616 9.288 -39.738 1.00 68.50 779 PHE A CA 1
ATOM 6201 C C . PHE A 1 779 ? 45.774 10.112 -41.017 1.00 68.50 779 PHE A C 1
ATOM 6203 O O . PHE A 1 779 ? 46.529 9.771 -41.927 1.00 68.50 779 PHE A O 1
ATOM 6210 N N . LYS A 1 780 ? 45.078 11.247 -41.079 1.00 59.66 780 LYS A N 1
ATOM 6211 C CA . LYS A 1 780 ? 45.025 12.058 -42.290 1.00 59.66 780 LYS A CA 1
ATOM 6212 C C . LYS A 1 780 ? 46.275 12.922 -42.442 1.00 59.66 780 LYS A C 1
ATOM 6214 O O . LYS A 1 780 ? 46.478 13.878 -41.697 1.00 59.66 780 LYS A O 1
ATOM 6219 N N . ASN A 1 781 ? 47.055 12.661 -43.487 1.00 48.56 781 ASN A N 1
ATOM 6220 C CA . ASN A 1 781 ? 47.999 13.650 -43.996 1.00 48.56 781 ASN A CA 1
ATOM 6221 C C . ASN A 1 781 ? 47.188 14.858 -44.511 1.00 48.56 781 ASN A C 1
ATOM 6223 O O . ASN A 1 781 ? 46.377 14.715 -45.428 1.00 48.56 781 ASN A O 1
ATOM 6227 N N . PHE A 1 782 ? 47.386 16.044 -43.923 1.00 39.69 782 PHE A N 1
ATOM 6228 C CA . PHE A 1 782 ? 46.544 17.238 -44.145 1.00 39.69 782 PHE A CA 1
ATOM 6229 C C . PHE A 1 782 ? 46.469 17.727 -45.610 1.00 39.69 782 PHE A C 1
ATOM 6231 O O . PHE A 1 782 ? 45.617 18.550 -45.935 1.00 39.69 782 PHE A O 1
ATOM 6238 N N . ARG A 1 783 ? 47.318 17.207 -46.508 1.00 42.25 783 ARG A N 1
ATOM 6239 C CA . ARG A 1 783 ? 47.358 17.566 -47.937 1.00 42.25 783 ARG A CA 1
ATOM 6240 C C . ARG A 1 783 ? 46.139 17.114 -48.746 1.00 42.25 783 ARG A C 1
ATOM 6242 O O . ARG A 1 783 ? 45.852 17.728 -49.757 1.00 42.25 783 ARG A O 1
ATOM 6249 N N . TYR A 1 784 ? 45.395 16.092 -48.325 1.00 46.97 784 TYR A N 1
ATOM 6250 C CA . TYR A 1 784 ? 44.314 15.526 -49.157 1.00 46.97 784 TYR A CA 1
ATOM 6251 C C . TYR A 1 784 ? 42.927 16.169 -48.951 1.00 46.97 784 TYR A C 1
ATOM 6253 O O . TYR A 1 784 ? 41.927 15.651 -49.437 1.00 46.97 784 TYR A O 1
ATOM 6261 N N . TRP A 1 785 ? 42.849 17.304 -48.243 1.00 38.91 785 TRP A N 1
ATOM 6262 C CA . TRP A 1 785 ? 41.645 18.155 -48.194 1.00 38.91 785 TRP A CA 1
ATOM 6263 C C . TRP A 1 785 ? 41.708 19.360 -49.152 1.00 38.91 785 TRP A C 1
ATOM 6265 O O . TRP A 1 785 ? 40.683 20.004 -49.357 1.00 38.91 785 TRP A O 1
ATOM 6275 N N . SER A 1 786 ? 42.865 19.684 -49.748 1.00 38.69 786 SER A N 1
ATOM 6276 C CA . SER A 1 786 ? 43.019 20.857 -50.633 1.00 38.69 786 SER A CA 1
ATOM 6277 C C . SER A 1 786 ? 42.474 20.659 -52.053 1.00 38.69 786 SER A C 1
ATOM 6279 O O . SER A 1 786 ? 42.531 21.585 -52.855 1.00 38.69 786 SER A O 1
ATOM 6281 N N . GLY A 1 787 ? 41.945 19.474 -52.373 1.00 42.09 787 GLY A N 1
ATOM 6282 C CA . GLY A 1 787 ? 41.448 19.143 -53.712 1.00 42.09 787 GLY A CA 1
ATOM 6283 C C . GLY A 1 787 ? 42.531 18.719 -54.710 1.00 42.09 787 GLY A C 1
ATOM 6284 O O . GLY A 1 787 ? 42.206 18.513 -55.877 1.00 42.09 787 GLY A O 1
ATOM 6285 N N . ASP A 1 788 ? 43.784 18.549 -54.273 1.00 45.06 788 ASP A N 1
ATOM 6286 C CA . ASP A 1 788 ? 44.816 17.924 -55.103 1.00 45.06 788 ASP A CA 1
ATOM 6287 C C . ASP A 1 788 ? 44.522 16.423 -55.289 1.00 45.06 788 ASP A C 1
ATOM 6289 O O . ASP A 1 788 ? 44.288 15.717 -54.297 1.00 45.06 788 ASP A O 1
ATOM 6293 N N . PRO A 1 789 ? 44.549 15.898 -56.529 1.00 50.81 789 PRO A N 1
ATOM 6294 C CA . PRO A 1 789 ? 44.452 14.465 -56.762 1.00 50.81 789 PRO A CA 1
ATOM 6295 C C . PRO A 1 789 ? 45.670 13.761 -56.155 1.00 50.81 789 PRO A C 1
ATOM 6297 O O . PRO A 1 789 ? 46.809 14.194 -56.338 1.00 50.81 789 PRO A O 1
ATOM 6300 N N . ALA A 1 790 ? 45.436 12.655 -55.447 1.00 55.50 790 ALA A N 1
ATOM 6301 C CA . ALA A 1 790 ? 46.524 11.821 -54.952 1.00 55.50 790 ALA A CA 1
ATOM 6302 C C . ALA A 1 790 ? 47.375 11.314 -56.124 1.00 55.50 790 ALA A C 1
ATOM 6304 O O . ALA A 1 790 ? 46.843 10.875 -57.146 1.00 55.50 790 ALA A O 1
ATOM 6305 N N . ASP A 1 791 ? 48.697 11.375 -55.975 1.00 60.38 791 ASP A N 1
ATOM 6306 C CA . ASP A 1 791 ? 49.612 10.897 -56.998 1.00 60.38 791 ASP A CA 1
ATOM 6307 C C . ASP A 1 791 ? 49.505 9.372 -57.151 1.00 60.38 791 ASP A C 1
ATOM 6309 O O . ASP A 1 791 ? 49.255 8.632 -56.196 1.00 60.38 791 ASP A O 1
ATOM 6313 N N . GLU A 1 792 ? 49.708 8.894 -58.377 1.00 59.47 792 GLU A N 1
ATOM 6314 C CA . GLU A 1 792 ? 49.503 7.493 -58.769 1.00 59.47 792 GLU A CA 1
ATOM 6315 C C . GLU A 1 792 ? 50.327 6.505 -57.914 1.00 59.47 792 GLU A C 1
ATOM 6317 O O . GLU A 1 792 ? 49.885 5.390 -57.625 1.00 59.47 792 GLU A O 1
ATOM 6322 N N . LYS A 1 793 ? 51.489 6.946 -57.406 1.00 59.88 793 LYS A N 1
ATOM 6323 C CA . LYS A 1 793 ? 52.309 6.173 -56.461 1.00 59.88 793 LYS A CA 1
ATOM 6324 C C . LYS A 1 793 ? 51.649 6.022 -55.089 1.00 59.88 793 LYS A C 1
ATOM 6326 O O . LYS A 1 793 ? 51.629 4.910 -54.571 1.00 59.88 793 LYS A O 1
ATOM 6331 N N . SER A 1 794 ? 51.070 7.081 -54.519 1.00 63.78 794 SER A N 1
ATOM 6332 C CA . SER A 1 794 ? 50.355 6.992 -53.235 1.00 63.78 794 SER A CA 1
ATOM 6333 C C . SER A 1 794 ? 49.115 6.094 -53.329 1.00 63.78 794 SER A C 1
ATOM 6335 O O . SER A 1 794 ? 48.860 5.302 -52.425 1.00 63.78 794 SER A O 1
ATOM 6337 N N . LEU A 1 795 ? 48.374 6.148 -54.443 1.00 68.31 795 LEU A N 1
ATOM 6338 C CA . LEU A 1 795 ? 47.217 5.268 -54.679 1.00 68.31 795 LEU A CA 1
ATOM 6339 C C . LEU A 1 795 ? 47.599 3.785 -54.801 1.00 68.31 795 LEU A C 1
ATOM 6341 O O . LEU A 1 795 ? 46.816 2.913 -54.419 1.00 68.31 795 LEU A O 1
ATOM 6345 N N . THR A 1 796 ? 48.804 3.493 -55.297 1.00 74.44 796 THR A N 1
ATOM 6346 C CA . THR A 1 796 ? 49.320 2.120 -55.404 1.00 74.44 796 THR A CA 1
ATOM 6347 C C . THR A 1 796 ? 49.482 1.481 -54.019 1.00 74.44 796 THR A C 1
ATOM 6349 O O . THR A 1 796 ? 48.987 0.377 -53.805 1.00 74.44 796 THR A O 1
ATOM 6352 N N . VAL A 1 797 ? 50.049 2.208 -53.047 1.00 77.44 797 VAL A N 1
ATOM 6353 C CA . VAL A 1 797 ? 50.267 1.717 -51.669 1.00 77.44 797 VAL A CA 1
ATOM 6354 C C . VAL A 1 797 ? 48.952 1.322 -50.980 1.00 77.44 797 VAL A C 1
ATOM 6356 O O . VAL A 1 797 ? 48.866 0.256 -50.371 1.00 77.44 797 VAL A O 1
ATOM 6359 N N . PHE A 1 798 ? 47.888 2.120 -51.121 1.00 79.38 798 PHE A N 1
ATOM 6360 C CA . PHE A 1 798 ? 46.584 1.781 -50.530 1.00 79.38 798 PHE A CA 1
ATOM 6361 C C . PHE A 1 798 ? 45.950 0.525 -51.148 1.00 79.38 798 PHE A C 1
ATOM 6363 O O . PHE A 1 798 ? 45.269 -0.233 -50.455 1.00 79.38 798 PHE A O 1
ATOM 6370 N N . ASN A 1 799 ? 46.186 0.271 -52.439 1.00 81.69 799 ASN A N 1
ATOM 6371 C CA . ASN A 1 799 ? 45.742 -0.965 -53.081 1.00 81.69 799 ASN A CA 1
ATOM 6372 C C . ASN A 1 799 ? 46.585 -2.175 -52.631 1.00 81.69 799 ASN A C 1
ATOM 6374 O O . ASN A 1 799 ? 46.022 -3.251 -52.456 1.00 81.69 799 ASN A O 1
ATOM 6378 N N . GLU A 1 800 ? 47.891 -2.021 -52.386 1.00 85.81 800 GLU A N 1
ATOM 6379 C CA . GLU A 1 800 ? 48.742 -3.093 -51.835 1.00 85.81 800 GLU A CA 1
ATOM 6380 C C . GLU A 1 800 ? 48.295 -3.531 -50.432 1.00 85.81 800 GLU A C 1
ATOM 6382 O O . GLU A 1 800 ? 48.262 -4.729 -50.147 1.00 85.81 800 GLU A O 1
ATOM 6387 N N . ILE A 1 801 ? 47.866 -2.587 -49.586 1.00 87.62 801 ILE A N 1
ATOM 6388 C CA . ILE A 1 801 ? 47.255 -2.874 -48.276 1.00 87.62 801 ILE A CA 1
ATOM 6389 C C . ILE A 1 801 ? 45.965 -3.692 -48.449 1.00 87.62 801 ILE A C 1
ATOM 6391 O O . ILE A 1 801 ? 45.799 -4.728 -47.807 1.00 87.62 801 ILE A O 1
ATOM 6395 N N . ALA A 1 802 ? 45.070 -3.281 -49.354 1.00 87.69 802 ALA A N 1
ATOM 6396 C CA . ALA A 1 802 ? 43.827 -4.007 -49.631 1.00 87.69 802 ALA A CA 1
ATOM 6397 C C . ALA A 1 802 ? 44.073 -5.428 -50.181 1.00 87.69 802 ALA A C 1
ATOM 6399 O O . ALA A 1 802 ? 43.374 -6.372 -49.804 1.00 87.69 802 ALA A O 1
ATOM 6400 N N . VAL A 1 803 ? 45.102 -5.600 -51.019 1.00 89.19 803 VAL A N 1
ATOM 6401 C CA . VAL A 1 803 ? 45.558 -6.911 -51.509 1.00 89.19 803 VAL A CA 1
ATOM 6402 C C . VAL A 1 803 ? 46.073 -7.778 -50.360 1.00 89.19 803 VAL A C 1
ATOM 6404 O O . VAL A 1 803 ? 45.687 -8.943 -50.266 1.00 89.19 803 VAL A O 1
ATOM 6407 N N . ALA A 1 804 ? 46.887 -7.221 -49.459 1.00 91.62 804 ALA A N 1
ATOM 6408 C CA . ALA A 1 804 ? 47.384 -7.947 -48.295 1.00 91.62 804 ALA A CA 1
ATOM 6409 C C . ALA A 1 804 ? 46.247 -8.380 -47.355 1.00 91.62 804 ALA A C 1
ATOM 6411 O O . ALA A 1 804 ? 46.269 -9.519 -46.889 1.00 91.62 804 ALA A O 1
ATOM 6412 N N . ILE A 1 805 ? 45.234 -7.530 -47.133 1.00 92.31 805 ILE A N 1
ATOM 6413 C CA . ILE A 1 805 ? 44.032 -7.884 -46.356 1.00 92.31 805 ILE A CA 1
ATOM 6414 C C . ILE A 1 805 ? 43.319 -9.067 -47.017 1.00 92.31 805 ILE A C 1
ATOM 6416 O O . ILE A 1 805 ? 43.123 -10.092 -46.368 1.00 92.31 805 ILE A O 1
ATOM 6420 N N . GLY A 1 806 ? 42.997 -8.966 -48.311 1.00 90.06 806 GLY A N 1
ATOM 6421 C CA . GLY A 1 806 ? 42.303 -10.033 -49.036 1.00 90.06 806 GLY A CA 1
ATOM 6422 C C . GLY A 1 806 ? 43.052 -11.370 -48.998 1.00 90.06 806 GLY A C 1
ATOM 6423 O O . GLY A 1 806 ? 42.454 -12.404 -48.720 1.00 90.06 806 GLY A O 1
ATOM 6424 N N . GLN A 1 807 ? 44.366 -11.357 -49.232 1.00 91.44 807 GLN A N 1
ATOM 6425 C CA . GLN A 1 807 ? 45.173 -12.579 -49.325 1.00 91.44 807 GLN A CA 1
ATOM 6426 C C . GLN A 1 807 ? 45.493 -13.234 -47.974 1.00 91.44 807 GLN A C 1
ATOM 6428 O O . GLN A 1 807 ? 45.671 -14.449 -47.928 1.00 91.44 807 GLN A O 1
ATOM 6433 N N . ASN A 1 808 ? 45.594 -12.458 -46.888 1.00 92.75 808 ASN A N 1
ATOM 6434 C CA . ASN A 1 808 ? 46.064 -12.961 -45.590 1.00 92.75 808 ASN A CA 1
ATOM 6435 C C . ASN A 1 808 ? 44.962 -13.047 -44.521 1.00 92.75 808 ASN A C 1
ATOM 6437 O O . ASN A 1 808 ? 45.181 -13.692 -43.499 1.00 92.75 808 ASN A O 1
ATOM 6441 N N . LEU A 1 809 ? 43.791 -12.429 -44.736 1.00 92.75 809 LEU A N 1
ATOM 6442 C CA . LEU A 1 809 ? 42.677 -12.384 -43.777 1.00 92.75 809 LEU A CA 1
ATOM 6443 C C . LEU A 1 809 ? 41.332 -12.863 -44.396 1.00 92.75 809 LEU A C 1
ATOM 6445 O O . LEU A 1 809 ? 40.337 -12.132 -44.361 1.00 92.75 809 LEU A O 1
ATOM 6449 N N . PRO A 1 810 ? 41.253 -14.087 -44.964 1.00 90.44 810 PRO A N 1
ATOM 6450 C CA . PRO A 1 810 ? 40.048 -14.576 -45.652 1.00 90.44 810 PRO A CA 1
ATOM 6451 C C . PRO A 1 810 ? 38.851 -14.842 -44.715 1.00 90.44 810 PRO A C 1
ATOM 6453 O O . PRO A 1 810 ? 37.700 -14.742 -45.142 1.00 90.44 810 PRO A O 1
ATOM 6456 N N . GLU A 1 811 ? 39.109 -15.133 -43.434 1.00 91.69 811 GLU A N 1
ATOM 6457 C CA . GLU A 1 811 ? 38.100 -15.474 -42.412 1.00 91.69 811 GLU A CA 1
ATOM 6458 C C . GLU A 1 811 ? 37.385 -14.254 -41.789 1.00 91.69 811 GLU A C 1
ATOM 6460 O O . GLU A 1 811 ? 36.570 -14.399 -40.870 1.00 91.69 811 GLU A O 1
ATOM 6465 N N . LEU A 1 812 ? 37.670 -13.035 -42.267 1.00 95.38 812 LEU A N 1
ATOM 6466 C CA . LEU A 1 812 ? 37.031 -11.821 -41.757 1.00 95.38 812 LEU A CA 1
ATOM 6467 C C . LEU A 1 812 ? 35.519 -11.818 -42.007 1.00 95.38 812 LEU A C 1
ATOM 6469 O O . LEU A 1 812 ? 35.048 -12.003 -43.127 1.00 95.38 812 LEU A O 1
ATOM 6473 N N . ARG A 1 813 ? 34.769 -11.505 -40.946 1.00 95.88 813 ARG A N 1
ATOM 6474 C CA . ARG A 1 813 ? 33.320 -11.251 -40.959 1.00 95.88 813 ARG A CA 1
ATOM 6475 C C . ARG A 1 813 ? 32.990 -9.769 -40.902 1.00 95.88 813 ARG A C 1
ATOM 6477 O O . ARG A 1 813 ? 31.965 -9.353 -41.440 1.00 95.88 813 ARG A O 1
ATOM 6484 N N . HIS A 1 814 ? 33.854 -8.971 -40.283 1.00 97.38 814 HIS A N 1
ATOM 6485 C CA . HIS A 1 814 ? 33.661 -7.535 -40.136 1.00 97.38 814 HIS A CA 1
ATOM 6486 C C . HIS A 1 814 ? 34.955 -6.799 -40.493 1.00 97.38 814 HIS A C 1
ATOM 6488 O O . HIS A 1 814 ? 35.998 -7.035 -39.881 1.00 97.38 814 HIS A O 1
ATOM 6494 N N . LEU A 1 815 ? 34.874 -5.908 -41.480 1.00 95.88 815 LEU A N 1
ATOM 6495 C CA . LEU A 1 815 ? 35.981 -5.071 -41.930 1.00 95.88 815 LEU A CA 1
ATOM 6496 C C . LEU A 1 815 ? 35.553 -3.603 -41.912 1.00 95.88 815 LEU A C 1
ATOM 6498 O O . LEU A 1 815 ? 34.560 -3.223 -42.528 1.00 95.88 815 LEU A O 1
ATOM 6502 N N . GLU A 1 816 ? 36.309 -2.778 -41.207 1.00 94.25 816 GLU A N 1
ATOM 6503 C CA . GLU A 1 816 ? 36.113 -1.331 -41.136 1.00 94.25 816 GLU A CA 1
ATOM 6504 C C . GLU A 1 816 ? 37.389 -0.671 -41.650 1.00 94.25 816 GLU A C 1
ATOM 6506 O O . GLU A 1 816 ? 38.453 -0.835 -41.060 1.00 94.25 816 GLU A O 1
ATOM 6511 N N . ILE A 1 817 ? 37.296 0.021 -42.785 1.00 90.38 817 ILE A N 1
ATOM 6512 C CA . ILE A 1 817 ? 38.394 0.771 -43.394 1.00 90.38 817 ILE A CA 1
ATOM 6513 C C . ILE A 1 817 ? 37.903 2.208 -43.543 1.00 90.38 817 ILE A C 1
ATOM 6515 O O . ILE A 1 817 ? 37.112 2.525 -44.434 1.00 90.38 817 ILE A O 1
ATOM 6519 N N . ILE A 1 818 ? 38.360 3.076 -42.644 1.00 86.69 818 ILE A N 1
ATOM 6520 C CA . ILE A 1 818 ? 37.930 4.469 -42.551 1.00 86.69 818 ILE A CA 1
ATOM 6521 C C . ILE A 1 818 ? 39.078 5.401 -42.931 1.00 86.69 818 ILE A C 1
ATOM 6523 O O . ILE A 1 818 ? 40.218 5.236 -42.498 1.00 86.69 818 ILE A O 1
ATOM 6527 N N . ASN A 1 819 ? 38.751 6.435 -43.714 1.00 79.56 819 ASN A N 1
ATOM 6528 C CA . ASN A 1 819 ? 39.668 7.529 -44.064 1.00 79.56 819 ASN A CA 1
ATOM 6529 C C . ASN A 1 819 ? 40.953 7.086 -44.815 1.00 79.56 819 ASN A C 1
ATOM 6531 O O . ASN A 1 819 ? 41.956 7.797 -44.800 1.00 79.56 819 ASN A O 1
ATOM 6535 N N . ASN A 1 820 ? 40.902 5.941 -45.501 1.00 81.56 820 ASN A N 1
ATOM 6536 C CA . ASN A 1 820 ? 41.983 5.351 -46.299 1.00 81.56 820 ASN A CA 1
ATOM 6537 C C . ASN A 1 820 ? 41.804 5.663 -47.808 1.00 81.56 820 ASN A C 1
ATOM 6539 O O . ASN A 1 820 ? 40.698 5.932 -48.283 1.00 81.56 820 ASN A O 1
ATOM 6543 N N . GLY A 1 821 ? 42.902 5.657 -48.574 1.00 76.94 821 GLY A N 1
ATOM 6544 C CA . GLY A 1 821 ? 42.922 6.037 -49.994 1.00 76.94 821 GLY A CA 1
ATOM 6545 C C . GLY A 1 821 ? 42.583 4.938 -51.016 1.00 76.94 821 GLY A C 1
ATOM 6546 O O . GLY A 1 821 ? 42.778 5.177 -52.209 1.00 76.94 821 GLY A O 1
ATOM 6547 N N . MET A 1 822 ? 42.111 3.762 -50.585 1.00 84.75 822 MET A N 1
ATOM 6548 C CA . MET A 1 822 ? 41.828 2.580 -51.416 1.00 84.75 822 MET A CA 1
ATOM 6549 C C . MET A 1 822 ? 40.943 2.893 -52.628 1.00 84.75 822 MET A C 1
ATOM 6551 O O . MET A 1 822 ? 39.968 3.637 -52.541 1.00 84.75 822 MET A O 1
ATOM 6555 N N . THR A 1 823 ? 41.258 2.262 -53.762 1.00 86.94 823 THR A N 1
ATOM 6556 C CA . THR A 1 823 ? 40.493 2.397 -55.010 1.00 86.94 823 THR A CA 1
ATOM 6557 C C . THR A 1 823 ? 39.568 1.198 -55.249 1.00 86.94 823 THR A C 1
ATOM 6559 O O . THR A 1 823 ? 39.637 0.183 -54.552 1.00 86.94 823 THR A O 1
ATOM 6562 N N . ASN A 1 824 ? 38.749 1.265 -56.304 1.00 87.88 824 ASN A N 1
ATOM 6563 C CA . ASN A 1 824 ? 37.925 0.138 -56.759 1.00 87.88 824 ASN A CA 1
ATOM 6564 C C . ASN A 1 824 ? 38.717 -1.161 -57.011 1.00 87.88 824 ASN A C 1
ATOM 6566 O O . ASN A 1 824 ? 38.137 -2.235 -56.880 1.00 87.88 824 ASN A O 1
ATOM 6570 N N . ILE A 1 825 ? 40.013 -1.080 -57.338 1.00 85.62 825 ILE A N 1
ATOM 6571 C CA . ILE A 1 825 ? 40.873 -2.257 -57.543 1.00 85.62 825 ILE A CA 1
ATOM 6572 C C . ILE A 1 825 ? 41.083 -2.997 -56.214 1.00 85.62 825 ILE A C 1
ATOM 6574 O O . ILE A 1 825 ? 40.800 -4.188 -56.126 1.00 85.62 825 ILE A O 1
ATOM 6578 N N . GLY A 1 826 ? 41.505 -2.290 -55.158 1.00 87.44 826 GLY A N 1
ATOM 6579 C CA . GLY A 1 826 ? 41.675 -2.879 -53.826 1.00 87.44 826 GLY A CA 1
ATOM 6580 C C . GLY A 1 826 ? 40.371 -3.452 -53.264 1.00 87.44 826 GLY A C 1
ATOM 6581 O O . GLY A 1 826 ? 40.356 -4.564 -52.738 1.00 87.44 826 GLY A O 1
ATOM 6582 N N . LEU A 1 827 ? 39.252 -2.745 -53.461 1.00 90.81 827 LEU A N 1
ATOM 6583 C CA . LEU A 1 827 ? 37.935 -3.216 -53.030 1.00 90.81 827 LEU A CA 1
ATOM 6584 C C . LEU A 1 827 ? 37.507 -4.516 -53.735 1.00 90.81 827 LEU A C 1
ATOM 6586 O O . LEU A 1 827 ? 36.949 -5.398 -53.085 1.00 90.81 827 LEU A O 1
ATOM 6590 N N . GLN A 1 828 ? 37.780 -4.668 -55.037 1.00 90.06 828 GLN A N 1
ATOM 6591 C CA . GLN A 1 828 ? 37.514 -5.928 -55.746 1.00 90.06 828 GLN A CA 1
ATOM 6592 C C . GLN A 1 828 ? 38.300 -7.088 -55.130 1.00 90.06 828 GLN A C 1
ATOM 6594 O O . GLN A 1 828 ? 37.700 -8.114 -54.826 1.00 90.06 828 GLN A O 1
ATOM 6599 N N . VAL A 1 829 ? 39.591 -6.896 -54.835 1.00 90.81 829 VAL A N 1
ATOM 6600 C CA . VAL A 1 829 ? 40.434 -7.941 -54.227 1.00 90.81 829 VAL A CA 1
ATOM 6601 C C . VAL A 1 829 ? 39.925 -8.361 -52.843 1.00 90.81 829 VAL A C 1
ATOM 6603 O O . VAL A 1 829 ? 39.911 -9.554 -52.542 1.00 90.81 829 VAL A O 1
ATOM 6606 N N . ILE A 1 830 ? 39.435 -7.428 -52.021 1.00 92.44 830 ILE A N 1
ATOM 6607 C CA . ILE A 1 830 ? 38.793 -7.760 -50.736 1.00 92.44 830 ILE A CA 1
ATOM 6608 C C . ILE A 1 830 ? 37.540 -8.621 -50.963 1.00 92.44 830 ILE A C 1
ATOM 6610 O O . ILE A 1 830 ? 37.397 -9.674 -50.345 1.00 92.44 830 ILE A O 1
ATOM 6614 N N . LEU A 1 831 ? 36.650 -8.227 -51.880 1.00 90.94 831 LEU A N 1
ATOM 6615 C CA . LEU A 1 831 ? 35.429 -8.987 -52.187 1.00 90.94 831 LEU A CA 1
ATOM 6616 C C . LEU A 1 831 ? 35.718 -10.355 -52.830 1.00 90.94 831 LEU A C 1
ATOM 6618 O O . LEU A 1 831 ? 34.910 -11.275 -52.694 1.00 90.94 831 LEU A O 1
ATOM 6622 N N . ASP A 1 832 ? 36.828 -10.485 -53.558 1.00 91.31 832 ASP A N 1
ATOM 6623 C CA . ASP A 1 832 ? 37.253 -11.716 -54.230 1.00 91.31 832 ASP A CA 1
ATOM 6624 C C . ASP A 1 832 ? 37.868 -12.748 -53.277 1.00 91.31 832 ASP A C 1
ATOM 6626 O O . ASP A 1 832 ? 37.858 -13.925 -53.620 1.00 91.31 832 ASP A O 1
ATOM 6630 N N . ASN A 1 833 ? 38.380 -12.345 -52.106 1.00 91.88 833 ASN A N 1
ATOM 6631 C CA . ASN A 1 833 ? 39.116 -13.247 -51.205 1.00 91.88 833 ASN A CA 1
ATOM 6632 C C . ASN A 1 833 ? 38.516 -13.349 -49.783 1.00 91.88 833 ASN A C 1
ATOM 6634 O O . ASN A 1 833 ? 38.595 -14.408 -49.163 1.00 91.88 833 ASN A O 1
ATOM 6638 N N . CYS A 1 834 ? 37.847 -12.310 -49.267 1.00 91.56 834 CYS A N 1
ATOM 6639 C CA . CYS A 1 834 ? 37.162 -12.340 -47.966 1.00 91.56 834 CYS A CA 1
ATOM 6640 C C . CYS A 1 834 ? 35.704 -12.821 -48.122 1.00 91.56 834 CYS A C 1
ATOM 6642 O O . CYS A 1 834 ? 34.748 -12.051 -48.001 1.00 91.56 834 CYS A O 1
ATOM 6644 N N . HIS A 1 835 ? 35.509 -14.107 -48.426 1.00 89.25 835 HIS A N 1
ATOM 6645 C CA . HIS A 1 835 ? 34.181 -14.672 -48.719 1.00 89.25 835 HIS A CA 1
ATOM 6646 C C . HIS A 1 835 ? 33.211 -14.700 -47.525 1.00 89.25 835 HIS A C 1
ATOM 6648 O O . HIS A 1 835 ? 32.001 -14.808 -47.723 1.00 89.25 835 HIS A O 1
ATOM 6654 N N . HIS A 1 836 ? 33.718 -14.615 -46.293 1.00 92.75 836 HIS A N 1
ATOM 6655 C CA . HIS A 1 836 ? 32.910 -14.636 -45.070 1.00 92.75 836 HIS A CA 1
ATOM 6656 C C . HIS A 1 836 ? 32.498 -13.244 -44.569 1.00 92.75 836 HIS A C 1
ATOM 6658 O O . HIS A 1 836 ? 31.867 -13.140 -43.517 1.00 92.75 836 HIS A O 1
ATOM 6664 N N . LEU A 1 837 ? 32.794 -12.189 -45.336 1.00 93.88 837 LEU A N 1
ATOM 6665 C CA . LEU A 1 837 ? 32.586 -10.805 -44.932 1.00 93.88 837 LEU A CA 1
ATOM 6666 C C . LEU A 1 837 ? 31.097 -10.417 -44.900 1.00 93.88 837 LEU A C 1
ATOM 6668 O O . LEU A 1 837 ? 30.436 -10.302 -45.928 1.00 93.88 837 LEU A O 1
ATOM 6672 N N . GLU A 1 838 ? 30.566 -10.180 -43.701 1.00 93.88 838 GLU A N 1
ATOM 6673 C CA . GLU A 1 838 ? 29.166 -9.817 -43.451 1.00 93.88 838 GLU A CA 1
ATOM 6674 C C . GLU A 1 838 ? 28.969 -8.298 -43.304 1.00 93.88 838 GLU A C 1
ATOM 6676 O O . GLU A 1 838 ? 27.894 -7.772 -43.610 1.00 93.88 838 GLU A O 1
ATOM 6681 N N . THR A 1 839 ? 29.998 -7.584 -42.841 1.00 95.81 839 THR A N 1
ATOM 6682 C CA . THR A 1 839 ? 29.997 -6.128 -42.636 1.00 95.81 839 THR A CA 1
ATOM 6683 C C . THR A 1 839 ? 31.217 -5.490 -43.279 1.00 95.81 839 THR A C 1
ATOM 6685 O O . THR A 1 839 ? 32.339 -5.933 -43.037 1.00 95.81 839 THR A O 1
ATOM 6688 N N . LEU A 1 840 ? 30.989 -4.417 -44.036 1.00 94.25 840 LEU A N 1
ATOM 6689 C CA . LEU A 1 840 ? 32.035 -3.596 -44.632 1.00 94.25 840 LEU A CA 1
ATOM 6690 C C . LEU A 1 840 ? 31.712 -2.112 -44.417 1.00 94.25 840 LEU A C 1
ATOM 6692 O O . LEU A 1 840 ? 30.701 -1.613 -44.912 1.00 94.25 840 LEU A O 1
ATOM 6696 N N . ASP A 1 841 ? 32.570 -1.407 -43.687 1.00 92.88 841 ASP A N 1
ATOM 6697 C CA . ASP A 1 841 ? 32.495 0.046 -43.520 1.00 92.88 841 ASP A CA 1
ATOM 6698 C C . ASP A 1 841 ? 33.611 0.712 -44.330 1.00 92.88 841 ASP A C 1
ATOM 6700 O O . ASP A 1 841 ? 34.788 0.445 -44.095 1.00 92.88 841 ASP A O 1
ATOM 6704 N N . LEU A 1 842 ? 33.227 1.544 -45.305 1.00 90.06 842 LEU A N 1
ATOM 6705 C CA . LEU A 1 842 ? 34.128 2.299 -46.185 1.00 90.06 842 LEU A CA 1
ATOM 6706 C C . LEU A 1 842 ? 34.058 3.813 -45.930 1.00 90.06 842 LEU A C 1
ATOM 6708 O O . LEU A 1 842 ? 34.406 4.604 -46.810 1.00 90.06 842 LEU A O 1
ATOM 6712 N N . THR A 1 843 ? 33.555 4.248 -44.772 1.00 87.38 843 THR A N 1
ATOM 6713 C CA . THR A 1 843 ? 33.334 5.668 -44.454 1.00 87.38 843 THR A CA 1
ATOM 6714 C C . THR A 1 843 ? 34.593 6.514 -44.717 1.00 87.38 843 THR A C 1
ATOM 6716 O O . THR A 1 843 ? 35.679 6.220 -44.224 1.00 87.38 843 THR A O 1
ATOM 6719 N N . LYS A 1 844 ? 34.458 7.608 -45.482 1.00 80.69 844 LYS A N 1
ATOM 6720 C CA . LYS A 1 844 ? 35.561 8.493 -45.924 1.00 80.69 844 LYS A CA 1
ATOM 6721 C C . LYS A 1 844 ? 36.586 7.872 -46.904 1.00 80.69 844 LYS A C 1
ATOM 6723 O O . LYS A 1 844 ? 37.571 8.539 -47.215 1.00 80.69 844 LYS A O 1
ATOM 6728 N N . CYS A 1 845 ? 36.368 6.672 -47.452 1.00 84.38 845 CYS A N 1
ATOM 6729 C CA . CYS A 1 845 ? 37.213 6.080 -48.508 1.00 84.38 845 CYS A CA 1
ATOM 6730 C C . CYS A 1 845 ? 36.819 6.580 -49.911 1.00 84.38 845 CYS A C 1
ATOM 6732 O O . CYS A 1 845 ? 36.316 5.834 -50.756 1.00 84.38 845 CYS A O 1
ATOM 6734 N N . PHE A 1 846 ? 37.013 7.881 -50.148 1.00 83.06 846 PHE A N 1
ATOM 6735 C CA . PHE A 1 846 ? 36.456 8.621 -51.293 1.00 83.06 846 PHE A CA 1
ATOM 6736 C C . PHE A 1 846 ? 36.972 8.201 -52.682 1.00 83.06 846 PHE A C 1
ATOM 6738 O O . PHE A 1 846 ? 36.356 8.555 -53.684 1.00 83.06 846 PHE A O 1
ATOM 6745 N N . ASN A 1 847 ? 38.058 7.427 -52.760 1.00 80.94 847 ASN A N 1
ATOM 6746 C CA . ASN A 1 847 ? 38.575 6.878 -54.021 1.00 80.94 847 ASN A CA 1
ATOM 6747 C C . ASN A 1 847 ? 37.850 5.586 -54.461 1.00 80.94 847 ASN A C 1
ATOM 6749 O O . ASN A 1 847 ? 38.128 5.060 -55.543 1.00 80.94 847 ASN A O 1
ATOM 6753 N N . THR A 1 848 ? 36.909 5.077 -53.654 1.00 82.00 848 THR A N 1
ATOM 6754 C CA . THR A 1 848 ? 36.000 3.994 -54.054 1.00 82.00 848 THR A CA 1
ATOM 6755 C C . THR A 1 848 ? 34.688 4.555 -54.610 1.00 82.00 848 THR A C 1
ATOM 6757 O O . THR A 1 848 ? 34.002 5.359 -53.982 1.00 82.00 848 THR A O 1
ATOM 6760 N N . ASN A 1 849 ? 34.315 4.109 -55.809 1.00 81.50 849 ASN A N 1
ATOM 6761 C CA . ASN A 1 849 ? 33.065 4.452 -56.475 1.00 81.50 849 ASN A CA 1
ATOM 6762 C C . ASN A 1 849 ? 32.159 3.213 -56.534 1.00 81.50 849 ASN A C 1
ATOM 6764 O O . ASN A 1 849 ? 32.374 2.312 -57.348 1.00 81.50 849 ASN A O 1
ATOM 6768 N N . LEU A 1 850 ? 31.128 3.209 -55.684 1.00 82.69 850 LEU A N 1
ATOM 6769 C CA . LEU A 1 850 ? 30.119 2.152 -55.545 1.00 82.69 850 LEU A CA 1
ATOM 6770 C C . LEU A 1 850 ? 28.902 2.348 -56.474 1.00 82.69 850 LEU A C 1
ATOM 6772 O O . LEU A 1 850 ? 27.778 1.997 -56.114 1.00 82.69 850 LEU A O 1
ATOM 6776 N N . SER A 1 851 ? 29.097 2.928 -57.659 1.00 78.25 851 SER A N 1
ATOM 6777 C CA . SER A 1 851 ? 28.086 2.937 -58.725 1.00 78.25 851 SER A CA 1
ATOM 6778 C C . SER A 1 851 ? 28.283 1.759 -59.690 1.00 78.25 851 SER A C 1
ATOM 6780 O O . SER A 1 851 ? 29.366 1.179 -59.779 1.00 78.25 851 SER A O 1
ATOM 6782 N N . GLY A 1 852 ? 27.217 1.371 -60.397 1.00 83.00 852 GLY A N 1
ATOM 6783 C CA . GLY A 1 852 ? 27.245 0.249 -61.341 1.00 83.00 852 GLY A CA 1
ATOM 6784 C C . GLY A 1 852 ? 27.461 -1.121 -60.682 1.00 83.00 852 GLY A C 1
ATOM 6785 O O . GLY A 1 852 ? 27.061 -1.353 -59.537 1.00 83.00 852 GLY A O 1
ATOM 6786 N N . ASP A 1 853 ? 28.086 -2.036 -61.425 1.00 83.56 853 ASP A N 1
ATOM 6787 C CA . ASP A 1 853 ? 28.175 -3.460 -61.072 1.00 83.56 853 ASP A CA 1
ATOM 6788 C C . ASP A 1 853 ? 28.926 -3.730 -59.762 1.00 83.56 853 ASP A C 1
ATOM 6790 O O . ASP A 1 853 ? 28.534 -4.617 -59.005 1.00 83.56 853 ASP A O 1
ATOM 6794 N N . LEU A 1 854 ? 29.957 -2.937 -59.441 1.00 85.12 854 LEU A N 1
ATOM 6795 C CA . LEU A 1 854 ? 30.696 -3.083 -58.182 1.00 85.12 854 LEU A CA 1
ATOM 6796 C C . LEU A 1 854 ? 29.808 -2.753 -56.973 1.00 85.12 854 LEU A C 1
ATOM 6798 O O . LEU A 1 854 ? 29.777 -3.511 -56.009 1.00 85.12 854 LEU A O 1
ATOM 6802 N N . GLY A 1 855 ? 29.024 -1.673 -57.050 1.00 83.50 855 GLY A N 1
ATOM 6803 C CA . GLY A 1 855 ? 28.069 -1.301 -56.001 1.00 83.50 855 GLY A CA 1
ATOM 6804 C C . GLY A 1 855 ? 26.945 -2.322 -55.817 1.00 83.50 855 GLY A C 1
ATOM 6805 O O . GLY A 1 855 ? 26.547 -2.612 -54.684 1.00 83.50 855 GLY A O 1
ATOM 6806 N N . LYS A 1 856 ? 26.469 -2.911 -56.923 1.00 85.00 856 LYS A N 1
ATOM 6807 C CA . LYS A 1 856 ? 25.518 -4.027 -56.894 1.00 85.00 856 LYS A CA 1
ATOM 6808 C C . LYS A 1 856 ? 26.130 -5.243 -56.193 1.00 85.00 856 LYS A C 1
ATOM 6810 O O . LYS A 1 856 ? 25.554 -5.714 -55.217 1.00 85.00 856 LYS A O 1
ATOM 6815 N N . ARG A 1 857 ? 27.326 -5.677 -56.609 1.00 87.50 857 ARG A N 1
ATOM 6816 C CA . ARG A 1 857 ? 28.049 -6.801 -55.996 1.00 87.50 857 ARG A CA 1
ATOM 6817 C C . ARG A 1 857 ? 28.283 -6.589 -54.497 1.00 87.50 857 ARG A C 1
ATOM 6819 O O . ARG A 1 857 ? 28.021 -7.500 -53.721 1.00 87.50 857 ARG A O 1
ATOM 6826 N N . CYS A 1 858 ? 28.707 -5.395 -54.069 1.00 86.69 858 CYS A N 1
ATOM 6827 C CA . CYS A 1 858 ? 28.834 -5.077 -52.642 1.00 86.69 858 CYS A CA 1
ATOM 6828 C C . CYS A 1 858 ? 27.500 -5.231 -51.896 1.00 86.69 858 CYS A C 1
ATOM 6830 O O . CYS A 1 858 ? 27.486 -5.766 -50.795 1.00 86.69 858 CYS A O 1
ATOM 6832 N N . SER A 1 859 ? 26.391 -4.786 -52.491 1.00 83.31 859 SER A N 1
ATOM 6833 C CA . SER A 1 859 ? 25.054 -4.852 -51.877 1.00 83.31 859 SER A CA 1
ATOM 6834 C C . SER A 1 859 ? 24.470 -6.273 -51.832 1.00 83.31 859 SER A C 1
ATOM 6836 O O . SER A 1 859 ? 23.595 -6.544 -51.015 1.00 83.31 859 SER A O 1
ATOM 6838 N N . GLU A 1 860 ? 24.926 -7.174 -52.707 1.00 86.75 860 GLU A N 1
ATOM 6839 C CA . GLU A 1 860 ? 24.525 -8.589 -52.737 1.00 86.75 860 GLU A CA 1
ATOM 6840 C C . GLU A 1 860 ? 25.406 -9.466 -51.827 1.00 86.75 860 GLU A C 1
ATOM 6842 O O . GLU A 1 860 ? 24.907 -10.406 -51.212 1.00 86.75 860 GLU A O 1
ATOM 6847 N N . GLN A 1 861 ? 26.705 -9.158 -51.723 1.00 88.69 861 GLN A N 1
ATOM 6848 C CA . GLN A 1 861 ? 27.678 -9.929 -50.939 1.00 88.69 861 GLN A CA 1
ATOM 6849 C C . GLN A 1 861 ? 27.744 -9.497 -49.461 1.00 88.69 861 GLN A C 1
ATOM 6851 O O . GLN A 1 861 ? 27.936 -10.345 -48.593 1.00 88.69 861 GLN A O 1
ATOM 6856 N N . ILE A 1 862 ? 27.572 -8.203 -49.157 1.00 93.44 862 ILE A N 1
ATOM 6857 C CA . ILE A 1 862 ? 27.723 -7.642 -47.805 1.00 93.44 862 ILE A CA 1
ATOM 6858 C C . ILE A 1 862 ? 26.352 -7.303 -47.206 1.00 93.44 862 ILE A C 1
ATOM 6860 O O . ILE A 1 862 ? 25.608 -6.490 -47.751 1.00 93.44 862 ILE A O 1
ATOM 6864 N N . LYS A 1 863 ? 26.036 -7.861 -46.029 1.00 90.88 863 LYS A N 1
ATOM 6865 C CA . LYS A 1 863 ? 24.759 -7.617 -45.323 1.00 90.88 863 LYS A CA 1
ATOM 6866 C C . LYS A 1 863 ? 24.661 -6.199 -44.757 1.00 90.88 863 LYS A C 1
ATOM 6868 O O . LYS A 1 863 ? 23.584 -5.606 -44.730 1.00 90.88 863 LYS A O 1
ATOM 6873 N N . HIS A 1 864 ? 25.782 -5.680 -44.261 1.00 91.50 864 HIS A N 1
ATOM 6874 C CA . HIS A 1 864 ? 25.878 -4.376 -43.611 1.00 91.50 864 HIS A CA 1
ATOM 6875 C C . HIS A 1 864 ? 27.000 -3.559 -44.255 1.00 91.50 864 HIS A C 1
ATOM 6877 O O . HIS A 1 864 ? 28.151 -3.615 -43.826 1.00 91.50 864 HIS A O 1
ATOM 6883 N N . LEU A 1 865 ? 26.655 -2.833 -45.317 1.00 90.12 865 LEU A N 1
ATOM 6884 C CA . LEU A 1 865 ? 27.561 -1.952 -46.049 1.00 90.12 865 LEU A CA 1
ATOM 6885 C C . LEU A 1 865 ? 27.333 -0.495 -45.631 1.00 90.12 865 LEU A C 1
ATOM 6887 O O . LEU A 1 865 ? 26.214 -0.002 -45.762 1.00 90.12 865 LEU A O 1
ATOM 6891 N N . LYS A 1 866 ? 28.392 0.204 -45.214 1.00 88.50 866 LYS A N 1
ATOM 6892 C CA . LYS A 1 866 ? 28.430 1.676 -45.186 1.00 88.50 866 LYS A CA 1
ATOM 6893 C C . LYS A 1 866 ? 29.331 2.178 -46.306 1.00 88.50 866 LYS A C 1
ATOM 6895 O O . LYS A 1 866 ? 30.462 1.717 -46.469 1.00 88.50 866 LYS A O 1
ATOM 6900 N N . ARG A 1 867 ? 28.823 3.124 -47.083 1.00 87.56 867 ARG A N 1
ATOM 6901 C CA . ARG A 1 867 ? 29.470 3.703 -48.262 1.00 87.56 867 ARG A CA 1
ATOM 6902 C C . ARG A 1 867 ? 30.345 4.901 -47.863 1.00 87.56 867 ARG A C 1
ATOM 6904 O O . ARG A 1 867 ? 30.102 5.511 -46.822 1.00 87.56 867 ARG A O 1
ATOM 6911 N N . PRO A 1 868 ? 31.299 5.327 -48.713 1.00 84.81 868 PRO A N 1
ATOM 6912 C CA . PRO A 1 868 ? 32.206 6.440 -48.407 1.00 84.81 868 PRO A CA 1
ATOM 6913 C C . PRO A 1 868 ? 31.549 7.752 -47.973 1.00 84.81 868 PRO A C 1
ATOM 6915 O O . PRO A 1 868 ? 32.155 8.503 -47.207 1.00 84.81 868 PRO A O 1
ATOM 6918 N N . TYR A 1 869 ? 30.325 8.011 -48.439 1.00 79.88 869 TYR A N 1
ATOM 6919 C CA . TYR A 1 869 ? 29.587 9.255 -48.217 1.00 79.88 869 TYR A CA 1
ATOM 6920 C C . TYR A 1 869 ? 28.444 9.145 -47.195 1.00 79.88 869 TYR A C 1
ATOM 6922 O O . TYR A 1 869 ? 27.846 10.170 -46.875 1.00 79.88 869 TYR A O 1
ATOM 6930 N N . ASP A 1 870 ? 28.168 7.963 -46.627 1.00 75.88 870 ASP A N 1
ATOM 6931 C CA . ASP A 1 870 ? 27.019 7.749 -45.718 1.00 75.88 870 ASP A CA 1
ATOM 6932 C C . ASP A 1 870 ? 27.140 8.528 -44.388 1.00 75.88 870 ASP A C 1
ATOM 6934 O O . ASP A 1 870 ? 26.179 8.652 -43.634 1.00 75.88 870 ASP A O 1
ATOM 6938 N N . TYR A 1 871 ? 28.307 9.123 -44.118 1.00 62.72 871 TYR A N 1
ATOM 6939 C CA . TYR A 1 871 ? 28.529 10.079 -43.028 1.00 62.72 871 TYR A CA 1
ATOM 6940 C C . TYR A 1 871 ? 27.742 11.400 -43.192 1.00 62.72 871 TYR A C 1
ATOM 6942 O O . TYR A 1 871 ? 27.533 12.111 -42.213 1.00 62.72 871 TYR A O 1
ATOM 6950 N N . MET A 1 872 ? 27.310 11.753 -44.410 1.00 51.66 872 MET A N 1
ATOM 6951 C CA . MET A 1 872 ? 26.768 13.087 -44.720 1.00 51.66 872 MET A CA 1
ATOM 6952 C C . MET A 1 872 ? 25.289 13.292 -44.339 1.00 51.66 872 MET A C 1
ATOM 6954 O O . MET A 1 872 ? 24.865 14.441 -44.226 1.00 51.66 872 MET A O 1
ATOM 6958 N N . ASP A 1 873 ? 24.517 12.225 -44.100 1.00 42.75 873 ASP A N 1
ATOM 6959 C CA . ASP A 1 873 ? 23.087 12.319 -43.740 1.00 42.75 873 ASP A CA 1
ATOM 6960 C C . ASP A 1 873 ? 22.829 12.433 -42.222 1.00 42.75 873 ASP A C 1
ATOM 6962 O O . ASP A 1 873 ? 21.686 12.595 -41.786 1.00 42.75 873 ASP A O 1
ATOM 6966 N N . SER A 1 874 ? 23.878 12.416 -41.389 1.00 37.22 874 SER A N 1
ATOM 6967 C CA . SER A 1 874 ? 23.762 12.642 -39.944 1.00 37.22 874 SER A CA 1
ATOM 6968 C C . SER A 1 874 ? 24.585 13.844 -39.472 1.00 37.22 874 SER A C 1
ATOM 6970 O O . SER A 1 874 ? 25.809 13.804 -39.451 1.00 37.22 874 SER A O 1
ATOM 6972 N N . TYR A 1 875 ? 23.869 14.857 -38.975 1.00 34.91 875 TYR A N 1
ATOM 6973 C CA . TYR A 1 875 ? 24.339 16.064 -38.279 1.00 34.91 875 TYR A CA 1
ATOM 6974 C C . TYR A 1 875 ? 24.908 17.243 -39.092 1.00 34.91 875 TYR A C 1
ATOM 6976 O O . TYR A 1 875 ? 26.085 17.351 -39.422 1.00 34.91 875 TYR A O 1
ATOM 6984 N N . ARG A 1 876 ? 24.048 18.269 -39.166 1.00 32.12 876 ARG A N 1
ATOM 6985 C CA . ARG A 1 876 ? 24.391 19.695 -39.049 1.00 32.12 876 ARG A CA 1
ATOM 6986 C C . ARG A 1 876 ? 25.466 19.896 -37.963 1.00 32.12 876 ARG A C 1
ATOM 6988 O O . ARG A 1 876 ? 25.146 19.852 -36.774 1.00 32.12 876 ARG A O 1
ATOM 6995 N N . TYR A 1 877 ? 26.709 20.133 -38.383 1.00 28.14 877 TYR A N 1
ATOM 6996 C CA . TYR A 1 877 ? 27.852 20.371 -37.496 1.00 28.14 877 TYR A CA 1
ATOM 6997 C C . TYR A 1 877 ? 27.586 21.596 -36.607 1.00 28.14 877 TYR A C 1
ATOM 6999 O O . TYR A 1 877 ? 27.446 22.719 -37.095 1.00 28.14 877 TYR A O 1
ATOM 7007 N N . ARG A 1 878 ? 27.510 21.379 -35.293 1.00 27.69 878 ARG A N 1
ATOM 7008 C CA . ARG A 1 878 ? 27.738 22.429 -34.301 1.00 27.69 878 ARG A CA 1
ATOM 7009 C C . ARG A 1 878 ? 29.202 22.271 -33.908 1.00 27.69 878 ARG A C 1
ATOM 7011 O O . ARG A 1 878 ? 29.578 21.180 -33.500 1.00 27.69 878 ARG A O 1
ATOM 7018 N N . TYR A 1 879 ? 30.011 23.304 -34.123 1.00 29.12 879 TYR A N 1
ATOM 7019 C CA . TYR A 1 879 ? 31.410 23.299 -33.696 1.00 29.12 879 TYR A CA 1
ATOM 7020 C C . TYR A 1 879 ? 31.474 23.038 -32.183 1.00 29.12 879 TYR A C 1
ATOM 7022 O O . TYR A 1 879 ? 30.807 23.740 -31.423 1.00 29.12 879 TYR A O 1
ATOM 7030 N N . ASP A 1 880 ? 32.257 22.039 -31.771 1.00 30.23 880 ASP A N 1
ATOM 7031 C CA . ASP A 1 880 ? 32.736 21.928 -30.393 1.00 30.23 880 ASP A CA 1
ATOM 7032 C C . ASP A 1 880 ? 33.829 22.988 -30.201 1.00 30.23 880 ASP A C 1
ATOM 7034 O O . ASP A 1 880 ? 34.919 22.864 -30.762 1.00 30.23 880 ASP A O 1
ATOM 7038 N N . GLU A 1 881 ? 33.544 24.030 -29.419 1.00 30.97 881 GLU A N 1
ATOM 7039 C CA . GLU A 1 881 ? 34.556 25.007 -28.974 1.00 30.97 881 GLU A CA 1
ATOM 7040 C C . GLU A 1 881 ? 35.394 24.473 -27.786 1.00 30.97 881 GLU A C 1
ATOM 7042 O O . GLU A 1 881 ? 36.445 25.024 -27.468 1.00 30.97 881 GLU A O 1
ATOM 7047 N N . ASP A 1 882 ? 35.009 23.336 -27.192 1.00 32.34 882 ASP A N 1
ATOM 7048 C CA . ASP A 1 882 ? 35.625 22.769 -25.977 1.00 32.34 882 ASP A CA 1
ATOM 7049 C C . ASP A 1 882 ? 36.966 22.026 -26.213 1.00 32.34 882 ASP A C 1
ATOM 7051 O O . ASP A 1 882 ? 37.527 21.434 -25.287 1.00 32.34 882 ASP A O 1
ATOM 7055 N N . LEU A 1 883 ? 37.512 22.034 -27.439 1.00 31.33 883 LEU A N 1
ATOM 7056 C CA . LEU A 1 883 ? 38.798 21.389 -27.767 1.00 31.33 883 LEU A CA 1
ATOM 7057 C C . LEU A 1 883 ? 40.017 22.329 -27.755 1.00 31.33 883 LEU A C 1
ATOM 7059 O O . LEU A 1 883 ? 41.145 21.833 -27.774 1.00 31.33 883 LEU A O 1
ATOM 7063 N N . GLU A 1 884 ? 39.840 23.653 -27.662 1.00 29.00 884 GLU A N 1
ATOM 7064 C CA . GLU A 1 884 ? 40.982 24.583 -27.557 1.00 29.00 884 GLU A CA 1
ATOM 7065 C C . GLU A 1 884 ? 41.504 24.775 -26.119 1.00 29.00 884 GLU A C 1
ATOM 7067 O O . GLU A 1 884 ? 42.662 25.157 -25.940 1.00 29.00 884 GLU A O 1
ATOM 7072 N N . GLU A 1 885 ? 40.724 24.456 -25.076 1.00 31.44 885 GLU A N 1
ATOM 7073 C CA . GLU A 1 885 ? 41.140 24.725 -23.685 1.00 31.44 885 GLU A CA 1
ATOM 7074 C C . GLU A 1 885 ? 42.057 23.641 -23.074 1.00 31.44 885 GLU A C 1
ATOM 7076 O O . GLU A 1 885 ? 42.721 23.885 -22.069 1.00 31.44 885 GLU A O 1
ATOM 7081 N N . TYR A 1 886 ? 42.195 22.468 -23.710 1.00 30.84 886 TYR A N 1
ATOM 7082 C CA . TYR A 1 886 ? 43.121 21.407 -23.260 1.00 30.84 886 TYR A CA 1
ATOM 7083 C C . TYR A 1 886 ? 44.505 21.430 -23.935 1.00 30.84 886 TYR A C 1
ATOM 7085 O O . TYR A 1 886 ? 45.365 20.615 -23.601 1.00 30.84 886 TYR A O 1
ATOM 7093 N N . HIS A 1 887 ? 44.742 22.369 -24.858 1.00 28.62 887 HIS A N 1
ATOM 7094 C CA . HIS A 1 887 ? 46.018 22.540 -25.566 1.00 28.62 887 HIS A CA 1
ATOM 7095 C C . HIS A 1 887 ? 46.877 23.710 -25.041 1.00 28.62 887 HIS A C 1
ATOM 7097 O O . HIS A 1 887 ? 47.819 24.131 -25.708 1.00 28.62 887 HIS A O 1
ATOM 7103 N N . ARG A 1 888 ? 46.608 24.201 -23.820 1.00 30.31 888 ARG A N 1
ATOM 7104 C CA . ARG A 1 888 ? 47.499 25.118 -23.078 1.00 30.31 888 ARG A CA 1
ATOM 7105 C C . ARG A 1 888 ? 47.876 24.602 -21.688 1.00 30.31 888 ARG A C 1
ATOM 7107 O O . ARG A 1 888 ? 47.571 25.231 -20.679 1.00 30.31 888 ARG A O 1
ATOM 7114 N N . ILE A 1 889 ? 48.614 23.499 -21.652 1.00 30.36 889 ILE A N 1
ATOM 7115 C CA . ILE A 1 889 ? 49.682 23.332 -20.661 1.00 30.36 889 ILE A CA 1
ATOM 7116 C C . ILE A 1 889 ? 50.919 22.916 -21.458 1.00 30.36 889 ILE A C 1
ATOM 7118 O O . ILE A 1 889 ? 51.001 21.782 -21.923 1.00 30.36 889 ILE A O 1
ATOM 7122 N N . ASP A 1 890 ? 51.802 23.889 -21.686 1.00 29.50 890 ASP A N 1
ATOM 7123 C CA . ASP A 1 890 ? 53.096 23.711 -22.349 1.00 29.50 890 ASP A CA 1
ATOM 7124 C C . ASP A 1 890 ? 54.044 22.833 -21.517 1.00 29.50 890 ASP A C 1
ATOM 7126 O O . ASP A 1 890 ? 53.919 22.730 -20.293 1.00 29.50 890 ASP A O 1
ATOM 7130 N N . ASP A 1 891 ? 55.043 22.262 -22.192 1.00 36.09 891 ASP A N 1
ATOM 7131 C CA . ASP A 1 891 ? 56.185 21.577 -21.582 1.00 36.09 891 ASP A CA 1
ATOM 7132 C C . ASP A 1 891 ? 57.113 22.566 -20.832 1.00 36.09 891 ASP A C 1
ATOM 7134 O O . ASP A 1 891 ? 58.173 22.955 -21.324 1.00 36.09 891 ASP A O 1
ATOM 7138 N N . SER A 1 892 ? 56.723 22.959 -19.616 1.00 31.44 892 SER A N 1
ATOM 7139 C CA . SER A 1 892 ? 57.581 23.574 -18.583 1.00 31.44 892 SER A CA 1
ATOM 7140 C C . SER A 1 892 ? 56.847 23.524 -17.231 1.00 31.44 892 SER A C 1
ATOM 7142 O O . SER A 1 892 ? 55.703 23.966 -17.157 1.00 31.44 892 SER A O 1
ATOM 7144 N N . ASP A 1 893 ? 57.380 23.015 -16.120 1.00 32.03 893 ASP A N 1
ATOM 7145 C CA . ASP A 1 893 ? 58.759 22.638 -15.791 1.00 32.03 893 ASP A CA 1
ATOM 7146 C C . ASP A 1 893 ? 58.829 21.261 -15.101 1.00 32.03 893 ASP A C 1
ATOM 7148 O O . ASP A 1 893 ? 57.816 20.668 -14.722 1.00 32.03 893 ASP A O 1
ATOM 7152 N N . GLY A 1 894 ? 60.051 20.753 -14.913 1.00 39.66 894 GLY A N 1
ATOM 7153 C CA . GLY A 1 894 ? 60.299 19.579 -14.077 1.00 39.66 894 GLY A CA 1
ATOM 7154 C C . GLY A 1 894 ? 59.848 19.782 -12.623 1.00 39.66 894 GLY A C 1
ATOM 7155 O O . GLY A 1 894 ? 59.912 20.886 -12.091 1.00 39.66 894 GLY A O 1
ATOM 7156 N N . ASP A 1 895 ? 59.447 18.679 -11.988 1.00 35.66 895 ASP A N 1
ATOM 7157 C CA . ASP A 1 895 ? 58.971 18.579 -10.603 1.00 35.66 895 ASP A CA 1
ATOM 7158 C C . ASP A 1 895 ? 57.741 19.439 -10.243 1.00 35.66 895 ASP A C 1
ATOM 7160 O O . ASP A 1 895 ? 57.866 20.606 -9.891 1.00 35.66 895 ASP A O 1
ATOM 7164 N N . HIS A 1 896 ? 56.561 18.808 -10.144 1.00 27.97 896 HIS A N 1
ATOM 7165 C CA . HIS A 1 896 ? 55.833 18.641 -8.866 1.00 27.97 896 HIS A CA 1
ATOM 7166 C C . HIS A 1 896 ? 54.560 17.784 -9.044 1.00 27.97 896 HIS A C 1
ATOM 7168 O O . HIS A 1 896 ? 53.639 18.132 -9.778 1.00 27.97 896 HIS A O 1
ATOM 7174 N N . CYS A 1 897 ? 54.476 16.663 -8.319 1.00 25.77 897 CYS A N 1
ATOM 7175 C CA . CYS A 1 897 ? 53.328 15.747 -8.334 1.00 25.77 897 CYS A CA 1
ATOM 7176 C C . CYS A 1 897 ? 52.444 15.940 -7.079 1.00 25.77 897 CYS A C 1
ATOM 7178 O O . CYS A 1 897 ? 52.947 15.753 -5.968 1.00 25.77 897 CYS A O 1
ATOM 7180 N N . PRO A 1 898 ? 51.138 16.262 -7.196 1.00 27.70 898 PRO A N 1
ATOM 7181 C CA . PRO A 1 898 ? 50.286 16.531 -6.038 1.00 27.70 898 PRO A CA 1
ATOM 7182 C C . PRO A 1 898 ? 49.389 15.342 -5.634 1.00 27.70 898 PRO A C 1
ATOM 7184 O O . PRO A 1 898 ? 48.167 15.413 -5.730 1.00 27.70 898 PRO A O 1
ATOM 7187 N N . TYR A 1 899 ? 49.977 14.269 -5.092 1.00 23.77 899 TYR A N 1
ATOM 7188 C CA . TYR A 1 899 ? 49.293 13.398 -4.115 1.00 23.77 899 TYR A CA 1
ATOM 7189 C C . TYR A 1 899 ? 50.312 12.751 -3.158 1.00 23.77 899 TYR A C 1
ATOM 7191 O O . TYR A 1 899 ? 51.049 11.857 -3.576 1.00 23.77 899 TYR A O 1
ATOM 7199 N N . PRO A 1 900 ? 50.358 13.147 -1.870 1.00 30.11 900 PRO A N 1
ATOM 7200 C CA . PRO A 1 900 ? 51.335 12.611 -0.931 1.00 30.11 900 PRO A CA 1
ATOM 7201 C C . PRO A 1 900 ? 50.871 11.283 -0.316 1.00 30.11 900 PRO A C 1
ATOM 7203 O O . PRO A 1 900 ? 49.874 11.228 0.406 1.00 30.11 900 PRO A O 1
ATOM 7206 N N . TYR A 1 901 ? 51.657 10.227 -0.519 1.00 26.02 901 TYR A N 1
ATOM 7207 C CA . TYR A 1 901 ? 51.821 9.180 0.491 1.00 26.02 901 TYR A CA 1
ATOM 7208 C C . TYR A 1 901 ? 53.118 9.476 1.250 1.00 26.02 901 TYR A C 1
ATOM 7210 O O . TYR A 1 901 ? 54.176 9.585 0.637 1.00 26.02 901 TYR A O 1
ATOM 7218 N N . ASN A 1 902 ? 53.030 9.635 2.574 1.00 30.86 902 ASN A N 1
ATOM 7219 C CA . ASN A 1 902 ? 54.185 9.955 3.417 1.00 30.86 902 ASN A CA 1
ATOM 7220 C C . ASN A 1 902 ? 55.291 8.899 3.298 1.00 30.86 902 ASN A C 1
ATOM 7222 O O . ASN A 1 902 ? 55.039 7.707 3.493 1.00 30.86 902 ASN A O 1
ATOM 7226 N N . CYS A 1 903 ? 56.531 9.353 3.115 1.00 28.73 903 CYS A N 1
ATOM 7227 C CA . CYS A 1 903 ? 57.703 8.530 3.382 1.00 28.73 903 CYS A CA 1
ATOM 7228 C C . CYS A 1 903 ? 57.824 8.258 4.890 1.00 28.73 903 CYS A C 1
ATOM 7230 O O . CYS A 1 903 ? 57.877 9.172 5.710 1.00 28.73 903 CYS A O 1
ATOM 7232 N N . SER A 1 904 ? 57.892 6.979 5.239 1.00 24.12 904 SER A N 1
ATOM 7233 C CA . SER A 1 904 ? 58.324 6.460 6.541 1.00 24.12 904 SER A CA 1
ATOM 7234 C C . SER A 1 904 ? 59.832 6.675 6.785 1.00 24.12 904 SER A C 1
ATOM 7236 O O . SER A 1 904 ? 60.553 6.810 5.794 1.00 24.12 904 SER A O 1
ATOM 7238 N N . PRO A 1 905 ? 60.373 6.510 8.015 1.00 39.16 905 PRO A N 1
ATOM 7239 C CA . PRO A 1 905 ? 59.708 6.419 9.324 1.00 39.16 905 PRO A CA 1
ATOM 7240 C C . PRO A 1 905 ? 60.324 7.340 10.410 1.00 39.16 905 PRO A C 1
ATOM 7242 O O . PRO A 1 905 ? 61.530 7.281 10.665 1.00 39.16 905 PRO A O 1
ATOM 7245 N N . GLN A 1 906 ? 59.491 8.077 11.154 1.00 25.81 906 GLN A N 1
ATOM 7246 C CA . GLN A 1 906 ? 59.755 8.469 12.550 1.00 25.81 906 GLN A CA 1
ATOM 7247 C C . GLN A 1 906 ? 58.472 8.914 13.258 1.00 25.81 906 GLN A C 1
ATOM 7249 O O . GLN A 1 906 ? 57.582 9.432 12.550 1.00 25.81 906 GLN A O 1
#

InterPro domains:
  IPR000719 Protein kinase domain [PF00069] (505-615)
  IPR000719 Protein kinase domain [PS50011] (393-717)
  IPR000719 Protein kinase domain [SM00220] (436-667)
  IPR000858 S-locus glycoprotein domain [PF00954] (286-393)
  IPR001480 Bulb-type lectin domain [PF01453] (147-250)
  IPR001480 Bulb-type lectin domain [PS50927] (99-221)
  IPR001480 Bulb-type lectin domain [SM00108] (105-224)
  IPR001480 Bulb-type lectin domain [cd00028] (110-224)
  IPR001810 F-box domain [PF12937] (635-679)
  IPR001810 F-box domain [PS50181] (632-679)
  IPR003609 PAN/Apple domain [PF08276] (414-480)
  IPR003609 PAN/Apple domain [PS50948] (414-494)
  IPR003609 PAN/Apple domain [SM00473] (415-493)
  IPR008271 Serine/threonine-protein kinase, active site [PS00108] (534-546)
  IPR011009 Protein kinase-like domain superfamily [SSF56112] (504-644)
  IPR032675 Leucine-rich repeat domain superfamily [G3DSA:3.80.10.10] (697-876)
  IPR036426 Bulb-type lectin domain superfamily [G3DSA:2.90.10.10] (95-221)
  IPR036426 Bulb-type lectin domain superfamily [SSF51110] (148-255)

Radius of gyration: 45.15 Å; chains: 1; bounding box: 112×90×152 Å

Sequence (906 aa):
MLLDAVKKRETGSRQFKFGLLGSFLRLLKDRSARTKSREIEAVDVTQRRTRKKTVGGGDWSEKLSGGGNFKFKQNMELFHNFLVLFAVLFSLLATCTPQDTITTDQAIEDGDTLVSTNEIYELGFFSPGGSRNRYLGIWYKNISPQTVVWVANRATPIKDSSGVFRVDINGTLLVIAGSNDTVVWSSNNTLTSINPVAQLLSSGNLVVRKRDQESLIWQSFDYPGNNLLPGMKFGKDLVSGRDRRWVTWKSLDDPSPGEYTAFLDTNGFPQLFVGQGVQGLVPRLRYGPWNGVTLNGLPSRKKNAIITHQFVMNDKEVYYRYLVNSSFITRLYFTPEGNAIVLNWIDRTKQWSEYWDAYIGMCSPYGLCGPYGRCNPYNSLGCSCMEGFEPKNPDDWSASQWSSGCCRRTALDCPNGDGFQVFKNVILPDTRRSWYNRSMTLDECGVACKRNCSCTAYANIEIVRGGSGCLLWFDDLMDVRTVDEGHDLYVRMAVSDITNKTRSLKLDWCDCFRIIHGIARGLLYLHQDSPIKIIHRDLKASNILLDAEMNPKISDFGLARVFRKHEKEANTNTIVGTLGYISPEYAIDGIFSEKSDVFSFGVLVLEIVSGEKNRGFSHTKDGDNLLARQEKRNWLELPEDVTANILNRTGVVNILFSAQKVCTAWYRICKDPSLWRVINMEKFRSEIICKNVVDRSKGQLVDITLTYCSLELLQYVADRSSQVRRLGMIHASSGWADFLMKFPVLEELSLRCVQISKEEIETVGRYCPMLTTFKVEEFKNFRYWSGDPADEKSLTVFNEIAVAIGQNLPELRHLEIINNGMTNIGLQVILDNCHHLETLDLTKCFNTNLSGDLGKRCSEQIKHLKRPYDYMDSYRYRYDEDLEEYHRIDDSDGDHCPYPYNCSPQ

pLDDT: mean 76.15, std 22.18, range [20.97, 98.12]

Secondary structure (DSSP, 8-state):
-------------------S-TTSTTSSSS----------------------------------------SSSHHHHHHHHHHHHHHHHHHH--------EE-TT-EEEBTBEEE-TTSSEEEEEE--TT---BEEEEEETT-SS--EEEESSTTS-BSSS--EEEE-TTS-EEEEETTTTEEEEE---S---SSEEEEE-TTS-EEEEESS---EEEEGGGS--SEE-TT--EEEETTT--EE-EEEESSSS--SEEEEEEEEE-SSS-EEEEEESGGG-EEEEEEEEB-SSSBTTS---S--SSEEEEEEESSSEEEEEEEE-SSS-EEEEE-TTS-EEEEEEETTTTEEEEEEE----TT-BTTTT-TTEEE-TTSTTSEEEPTTEEESSHHHHHTT--TT-EEESS---TTTTEEEEEEEEEEPPP-TTEEEETT--HHHHHHHHHH-TT--EEEEEE-GGG-EEEEEE-S---SEEE-SS-EEEEEEEEHHHHHHHTT-----HHHHHHHHHHHHHHHHIIIIISSSEEE-S---GGGEEE-TT--EEE--GGG-EEEPTT--EEE-SS--S-TTTS-HHHHHH-EEEHHHHHHHHHHHHHHHHH-----PPP----SS-TTS------GGG--HHHHHHHHHHH-HHHHHHTGGGT-HHHHHHTT-GGGGSEEE-TT---HHHHHHHHHHHTT---EEEEES--HHHHHHHHHH-TT-SEEEEESPPTT-GGGGGG-TT--EEEEEEE---HHHHHHHHHH-TT--EEEEEE---GGGGSSPPPPHHHHHHHHHHHHHHHHH-TT-SEEEEES----HHHHHHHHHH-TT--EEE-TT-TT----HHHHHHHHHH-SEEE-TTGGGGS--PPP--TTSTTS---S--S-----PPPPP--

Organism: NCBI:txid3103831

=== Feature glossary ===
Feature key, reading from the visual/contextual features back to the raw sequence:

Rendered structure images. Six rendered views show the 3D structure from the faces of a cube — i.e. along ±x, ±y, ±z. Rendering representation is drawn randomly per protein from cartoon (secondary-structure ribbons), sticks (backbone bonds), or molecular surface; coloring is either N→C rainbow (blue at the N-terminus through red at the C-terminus) or one color per chain.

Contact-map, Ramachandran, and PAE plots. The contact map is a binary N×N matrix image: pixel (i, j) is dark where Cα_i and Cα_j are within 8 Å and |i−j|>4. Because the |i−j|>4 filter removes local helical contacts, off-diagonal stripes parallel to the main diagonal indicate parallel β-sheets; stripes perpendicular to it indicate antiparallel β-sheets. The Ramachandran plot scatters every residue's (φ, ψ) pair against the sterically allowed regions. The PAE heatmap renders the predicted-aligned-error matrix.

InterPro / GO / CATH / organism. Database cross-references. InterPro integrates a dozen domain/family signature databases into unified entries with residue-range hits. GO terms attach function/process/location labels with evidence codes. CATH codes position the fold in a four-level structural taxonomy. Organism is the NCBI-taxonomy species name.

Nearest PDB structures. The Foldseek neighbor list gives the closest experimentally determined structures in the PDB, ranked by structural alignment. TM-score near 1 means near-identical fold; near 0.3 means only rough topology match. This is how one finds what a novel AlphaFold prediction most resembles in the solved-structure universe.

Predicted aligned error. PAE(i, j) answers: if I align the predicted and true structures on residue i, how far off (in Å) do I expect residue j to be? A block-diagonal PAE matrix with low values on the blocks and high values off-diagonal is the signature of a multi-domain protein with confidently predicted domains but uncertain inter-domain orientation.

Solvent-accessible surface area. Accessible surface area quantifies burial. A residue with SASA near zero is packed into the hydrophobic core; one with SASA >100 Å² sits on the surface. Computed here via the Shrake–Rupley numerical algorithm with a 1.4 Å probe.

B-factor. B-factor (Debye–Waller factor) reflects atomic displacement in the crystal lattice. It is an experimental observable (units Å²), not a prediction; low values mean the atom is pinned down, high values mean it moves or is heterogeneous across the crystal.

pLDDT. For AlphaFold models, the B-factor field carries pLDDT — the model's own estimate of local accuracy on a 0–100 scale. Regions with pLDDT<50 should be treated as essentially unmodeled; they often correspond to intrinsically disordered segments.

Backbone torsions (φ/ψ). φ (phi) and ψ (psi) are the two rotatable backbone dihedrals per residue: φ is the C(i-1)–N–Cα–C torsion, ψ is the N–Cα–C–N(i+1) torsion, both in degrees on (−180°, 180°]. α-helical residues cluster near (−60°, −45°); β-strand residues near (−120°, +130°). A Ramachandran plot is simply a scatter of (φ, ψ) for every residue.

Radius of gyration, Cα contacts, bounding box. Radius of gyration (Rg) is the root-mean-square distance of Cα atoms from their centroid — a single number for overall size and compactness. A globular domain of N residues has Rg ≈ 2.2·N^0.38 Å; an extended or disordered chain has a much larger Rg. The Cα contact count is the number of residue pairs whose Cα atoms are within 8 Å and are more than four positions apart in sequence — a standard proxy for tertiary packing density. The bounding box is the smallest axis-aligned box enclosing all Cα atoms.

Secondary structure (3-state, P-SEA). Three-state secondary structure (P-SEA) collapses the eight DSSP classes into helix (a), strand (b), and coil (c). P-SEA assigns these from Cα geometry alone — distances and angles — without requiring backbone oxygens, so it works on any Cα trace.

Secondary structure (8-state, DSSP). DSSP 8-state secondary structure assigns each residue one of H (α-helix), G (3₁₀-helix), I (π-helix), E (extended β-strand), B (isolated β-bridge), T (hydrogen-bonded turn), S (bend), or '-' (coil). The assignment is computed from backbone hydrogen-bond geometry via the Kabsch–Sander algorithm.

Foldseek 3Di. A 3Di character summarizes, for each residue, the relative orientation of the Cα frame of its nearest spatial neighbor. Because it encodes fold topology rather than chemistry, 3Di alignments detect remote structural similarity that sequence alignment misses.

mmCIF coordinates. The mmCIF block holds the 3D Cartesian coordinates of each backbone atom (N, Cα, C, O) in ångströms. mmCIF is the PDB's canonical archive format — a tagged-loop text representation of the atomic model.

Sequence. Sequence gives the chain of amino acids in standard one-letter code (A=alanine, C=cysteine, …, Y=tyrosine), read N→C. It is the only feature that is directly encoded by the gene; all structural features are derived from the folded form of this sequence.